Protein 6V42 (pdb70)

B-factor: mean 23.21, std 11.56, range [7.76, 87.09]

Structure (mmCIF, N/CA/C/O backbone):
data_6V42
#
_entry.id   6V42
#
_cell.length_a   61.669
_cell.length_b   125.209
_cell.length_c   127.329
_cell.angle_alpha   90.000
_cell.angle_beta   90.000
_cell.angle_gamma   90.000
#
_symmetry.space_group_name_H-M   'P 21 21 21'
#
loop_
_entity.id
_entity.type
_entity.pdbx_description
1 polymer 'FAD/FMN-containing dehydrogenase'
2 non-polymer 'FLAVIN-ADENINE DINUCLEOTIDE'
3 water water
#
loop_
_atom_site.group_PDB
_atom_site.id
_atom_site.type_symbol
_atom_site.label_atom_id
_atom_site.label_alt_id
_atom_site.label_comp_id
_atom_site.label_asym_id
_atom_site.label_entity_id
_atom_site.label_seq_id
_atom_site.pdbx_PDB_ins_code
_atom_site.Cartn_x
_atom_site.Cartn_y
_atom_site.Cartn_z
_atom_site.occupancy
_atom_site.B_iso_or_equiv
_atom_site.auth_seq_id
_atom_site.auth_comp_id
_atom_site.auth_asym_id
_atom_site.auth_atom_id
_atom_site.pdbx_PDB_model_num
ATOM 1 N N . GLY A 1 1 ? -7.93124 -29.68833 -9.27385 1.000 56.30065 1 GLY A N 1
ATOM 2 C CA . GLY A 1 1 ? -6.73423 -30.44500 -8.95632 1.000 48.33735 1 GLY A CA 1
ATOM 3 C C . GLY A 1 1 ? -6.90801 -31.93916 -9.14913 1.000 47.30667 1 GLY A C 1
ATOM 4 O O . GLY A 1 1 ? -7.95777 -32.49772 -8.83653 1.000 52.01937 1 GLY A O 1
ATOM 5 N N . HIS A 1 2 ? -5.86998 -32.58990 -9.67402 1.000 39.41382 2 HIS A N 1
ATOM 6 C CA . HIS A 1 2 ? -5.86953 -34.03413 -9.90556 1.000 30.95066 2 HIS A CA 1
ATOM 7 C C . HIS A 1 2 ? -4.64635 -34.62362 -9.20386 1.000 25.93126 2 HIS A C 1
ATOM 8 O O . HIS A 1 2 ? -3.66036 -35.00887 -9.83793 1.000 30.29619 2 HIS A O 1
ATOM 23 N N . ASN A 1 4 ? -1.95980 -36.88343 -7.53811 1.000 24.17749 4 ASN A N 1
ATOM 24 C CA . ASN A 1 4 ? -1.49869 -38.25551 -7.76525 1.000 24.72214 4 ASN A CA 1
ATOM 25 C C . ASN A 1 4 ? -0.28600 -38.46169 -6.86720 1.000 23.89390 4 ASN A C 1
ATOM 26 O O . ASN A 1 4 ? 0.84833 -38.19252 -7.27396 1.000 23.25044 4 ASN A O 1
ATOM 31 N N . ILE A 1 5 ? -0.54319 -38.93707 -5.64772 1.000 24.11353 5 ILE A N 1
ATOM 32 C CA . ILE A 1 5 ? 0.51772 -39.11763 -4.66144 1.000 25.45188 5 ILE A CA 1
ATOM 33 C C . ILE A 1 5 ? 1.49793 -40.19263 -5.11220 1.000 24.18412 5 ILE A C 1
ATOM 34 O O . ILE A 1 5 ? 2.71998 -40.03848 -4.96542 1.000 23.43178 5 ILE A O 1
ATOM 39 N N . GLU A 1 6 ? 0.98345 -41.29459 -5.66884 1.000 25.16055 6 GLU A N 1
ATOM 40 C CA . GLU A 1 6 ? 1.85533 -42.39367 -6.06215 1.000 25.73828 6 GLU A CA 1
ATOM 41 C C . GLU A 1 6 ? 2.84997 -41.95414 -7.12825 1.000 25.03924 6 GLU A C 1
ATOM 42 O O . GLU A 1 6 ? 4.04348 -42.27035 -7.04476 1.000 24.92416 6 GLU A O 1
ATOM 48 N N . ALA A 1 7 ? 2.37795 -41.22567 -8.14297 1.000 24.76508 7 ALA A N 1
ATOM 49 C CA . ALA A 1 7 ? 3.27469 -40.78751 -9.20596 1.000 24.31381 7 ALA A CA 1
ATOM 50 C C . ALA A 1 7 ? 4.28008 -39.77193 -8.68453 1.000 23.96620 7 ALA A C 1
ATOM 51 O O . ALA A 1 7 ? 5.43758 -39.75166 -9.12294 1.000 23.12900 7 ALA A O 1
ATOM 53 N N . LEU A 1 8 ? 3.84814 -38.90964 -7.76250 1.000 22.70292 8 LEU A N 1
ATOM 54 C CA . LEU A 1 8 ? 4.77999 -37.99699 -7.10567 1.000 21.86444 8 LEU A CA 1
ATOM 55 C C . LEU A 1 8 ? 5.89730 -38.76695 -6.42198 1.000 22.06337 8 LEU A C 1
ATOM 56 O O . LEU A 1 8 ? 7.08134 -38.47106 -6.61924 1.000 22.48830 8 LEU A O 1
ATOM 61 N N . THR A 1 9 ? 5.53447 -39.75161 -5.59909 1.000 22.66595 9 THR A N 1
ATOM 62 C CA . THR A 1 9 ? 6.53006 -40.51577 -4.85271 1.000 26.06923 9 THR A CA 1
ATOM 63 C C . THR A 1 9 ? 7.52566 -41.19201 -5.78800 1.000 25.54700 9 THR A C 1
ATOM 64 O O . THR A 1 9 ? 8.73317 -41.21364 -5.51120 1.000 25.99844 9 THR A O 1
ATOM 68 N N . ALA A 1 10 ? 7.04153 -41.71501 -6.91658 1.000 24.04192 10 ALA A N 1
ATOM 69 C CA . ALA A 1 10 ? 7.91537 -42.41070 -7.85349 1.000 24.57860 10 ALA A CA 1
ATOM 70 C C . ALA A 1 10 ? 8.93792 -41.47319 -8.48045 1.000 26.14155 10 ALA A C 1
ATOM 71 O O . ALA A 1 10 ? 10.00465 -41.92168 -8.91809 1.000 32.18607 10 ALA A O 1
ATOM 73 N N . GLU A 1 11 ? 8.63890 -40.17875 -8.54064 1.000 24.95839 11 GLU A N 1
ATOM 74 C CA . GLU A 1 11 ? 9.55782 -39.21633 -9.13282 1.000 28.86802 11 GLU A CA 1
ATOM 75 C C . GLU A 1 11 ? 10.59657 -38.69415 -8.15021 1.000 26.89608 11 GLU A C 1
ATOM 76 O O . GLU A 1 11 ? 11.44819 -37.89217 -8.54501 1.000 32.05389 11 GLU A O 1
ATOM 82 N N . LEU A 1 12 ? 10.57075 -39.14349 -6.89309 1.000 23.59798 12 LEU A N 1
ATOM 83 C CA . LEU A 1 12 ? 11.41134 -38.56531 -5.85005 1.000 24.07845 12 LEU A CA 1
ATOM 84 C C . LEU A 1 12 ? 12.44213 -39.54758 -5.29825 1.000 23.59268 12 LEU A C 1
ATOM 85 O O . LEU A 1 12 ? 12.90678 -39.38494 -4.16825 1.000 25.42906 12 LEU A O 1
ATOM 90 N N . ASP A 1 13 ? 12.82234 -40.56005 -6.07689 1.000 26.44308 13 ASP A N 1
ATOM 91 C CA . ASP A 1 13 ? 13.84195 -41.49512 -5.61514 1.000 26.94490 13 ASP A CA 1
ATOM 92 C C . ASP A 1 13 ? 15.12248 -40.74674 -5.26948 1.000 31.42663 13 ASP A C 1
ATOM 93 O O . ASP A 1 13 ? 15.57359 -39.87995 -6.02272 1.000 33.52912 13 ASP A O 1
ATOM 98 N N . GLY A 1 14 ? 15.69558 -41.06928 -4.11243 1.000 26.90383 14 GLY A N 1
ATOM 99 C CA . GLY A 1 14 ? 16.87456 -40.39005 -3.62913 1.000 27.12317 14 GLY A CA 1
ATOM 100 C C . GLY A 1 14 ? 16.60400 -39.20910 -2.72525 1.000 26.95944 14 GLY A C 1
ATOM 101 O O . GLY A 1 14 ? 17.53318 -38.72985 -2.07041 1.000 31.47480 14 GLY A O 1
ATOM 102 N N . ILE A 1 15 ? 15.36594 -38.73100 -2.66331 1.000 25.28497 15 ILE A N 1
ATOM 103 C CA . ILE A 1 15 ? 14.98183 -37.61605 -1.80350 1.000 25.66297 15 ILE A CA 1
ATOM 104 C C . ILE A 1 15 ? 14.23386 -38.17827 -0.60462 1.000 30.44948 15 ILE A C 1
ATOM 105 O O . ILE A 1 15 ? 13.41085 -39.09216 -0.74575 1.000 29.52579 15 ILE A O 1
ATOM 110 N N . ARG A 1 16 ? 14.52870 -37.64941 0.58226 1.000 29.20841 16 ARG A N 1
ATOM 111 C CA . ARG A 1 16 ? 13.95221 -38.20474 1.79936 1.000 25.84853 16 ARG A CA 1
ATOM 112 C C . ARG A 1 16 ? 12.47758 -37.84052 1.92209 1.000 24.02057 16 ARG A C 1
ATOM 113 O O . ARG A 1 16 ? 12.10461 -36.66403 1.85216 1.000 24.39881 16 ARG A O 1
ATOM 121 N N . ILE A 1 17 ? 11.64122 -38.86251 2.10745 1.000 25.27880 17 ILE A N 1
ATOM 122 C CA . ILE A 1 17 ? 10.19508 -38.73481 2.21265 1.000 23.23466 17 ILE A CA 1
ATOM 123 C C . ILE A 1 17 ? 9.74219 -39.51547 3.43789 1.000 26.47562 17 ILE A C 1
ATOM 124 O O . ILE A 1 17 ? 10.31238 -40.55920 3.77399 1.000 30.03974 17 ILE A O 1
ATOM 129 N N . GLU A 1 18 ? 8.70115 -39.01674 4.10048 1.000 26.55042 18 GLU A N 1
ATOM 130 C CA . GLU A 1 18 ? 8.09970 -39.71550 5.22913 1.000 26.81536 18 GLU A CA 1
ATOM 131 C C . GLU A 1 18 ? 6.59476 -39.78471 5.02275 1.000 26.53523 18 GLU A C 1
ATOM 132 O O . GLU A 1 18 ? 5.95208 -38.75683 4.80464 1.000 25.53484 18 GLU A O 1
ATOM 138 N N . ASP A 1 19 ? 6.03194 -40.98966 5.08198 1.000 25.64535 19 ASP A N 1
ATOM 139 C CA . ASP A 1 19 ? 4.58843 -41.15859 4.98328 1.000 30.48106 19 ASP A CA 1
ATOM 140 C C . ASP A 1 19 ? 3.94504 -41.74844 6.22989 1.000 28.08520 19 ASP A C 1
ATOM 141 O O . ASP A 1 19 ? 2.72501 -41.95254 6.23364 1.000 31.97860 19 ASP A O 1
ATOM 146 N N . ASN A 1 20 ? 4.71662 -42.01829 7.28569 1.000 27.90883 20 ASN A N 1
ATOM 147 C CA . ASN A 1 20 ? 4.13702 -42.54014 8.51751 1.000 29.32292 20 ASN A CA 1
ATOM 148 C C . ASN A 1 20 ? 3.06926 -41.58332 9.02964 1.000 28.36834 20 ASN A C 1
ATOM 149 O O . ASN A 1 20 ? 3.30734 -40.37903 9.13840 1.000 26.79428 20 ASN A O 1
ATOM 154 N N . GLU A 1 21 ? 1.88720 -42.11747 9.34276 1.000 31.75008 21 GLU A N 1
ATOM 155 C CA . GLU A 1 21 ? 0.74557 -41.25748 9.65222 1.000 32.49035 21 GLU A CA 1
ATOM 156 C C . GLU A 1 21 ? 1.01079 -40.37721 10.86740 1.000 28.08426 21 GLU A C 1
ATOM 157 O O . GLU A 1 21 ? 0.68131 -39.18734 10.86378 1.000 26.78112 21 GLU A O 1
ATOM 163 N N . LYS A 1 22 ? 1.58373 -40.95613 11.92583 1.000 29.60808 22 LYS A N 1
ATOM 164 C CA . LYS A 1 22 ? 1.81010 -40.20941 13.15676 1.000 31.17345 22 LYS A CA 1
ATOM 165 C C . LYS A 1 22 ? 2.83839 -39.10915 12.93670 1.000 28.15160 22 LYS A C 1
ATOM 166 O O . LYS A 1 22 ? 2.65575 -37.97042 13.38205 1.000 27.19823 22 LYS A O 1
ATOM 172 N N . ILE A 1 23 ? 3.92557 -39.42882 12.23273 1.000 29.83002 23 ILE A N 1
ATOM 173 C CA . ILE A 1 23 ? 4.95015 -38.42222 11.96262 1.000 26.07717 23 ILE A CA 1
ATOM 174 C C . ILE A 1 23 ? 4.40320 -37.32221 11.06281 1.000 23.94485 23 ILE A C 1
ATOM 175 O O . ILE A 1 23 ? 4.63550 -36.13171 11.30387 1.000 22.71791 23 ILE A O 1
ATOM 180 N N . VAL A 1 24 ? 3.67494 -37.69542 10.00895 1.000 26.72614 24 VAL A N 1
ATOM 181 C CA . VAL A 1 24 ? 3.09587 -36.69208 9.11756 1.000 24.01091 24 VAL A CA 1
ATOM 182 C C . VAL A 1 24 ? 2.13510 -35.78951 9.88258 1.000 22.10014 24 VAL A C 1
ATOM 183 O O . VAL A 1 24 ? 2.12404 -34.56379 9.69758 1.000 21.59565 24 VAL A O 1
ATOM 187 N N . GLN A 1 25 ? 1.32722 -36.37735 10.77011 1.000 23.52517 25 GLN A N 1
ATOM 188 C CA . GLN A 1 25 ? 0.40782 -35.58177 11.57645 1.000 22.68642 25 GLN A CA 1
ATOM 189 C C . GLN A 1 25 ? 1.15924 -34.56776 12.43388 1.000 21.61836 25 GLN A C 1
ATOM 190 O O . GLN A 1 25 ? 0.78658 -33.39263 12.49444 1.000 21.54150 25 GLN A O 1
ATOM 196 N N . GLN A 1 26 ? 2.22099 -35.00825 13.10954 1.000 23.80884 26 GLN A N 1
ATOM 197 C CA . GLN A 1 26 ? 2.98129 -34.09855 13.95813 1.000 26.96421 26 GLN A CA 1
ATOM 198 C C . GLN A 1 26 ? 3.59823 -32.97022 13.14097 1.000 21.53230 26 GLN A C 1
ATOM 199 O O . GLN A 1 26 ? 3.59717 -31.80559 13.56520 1.000 20.79061 26 GLN A O 1
ATOM 205 N N . LYS A 1 27 ? 4.11671 -33.28749 11.95936 1.000 20.49420 27 LYS A N 1
ATOM 206 C CA . LYS A 1 27 ? 4.74572 -32.29571 11.09962 1.000 21.28383 27 LYS A CA 1
ATOM 207 C C . LYS A 1 27 ? 3.74969 -31.53500 10.24119 1.000 19.87261 27 LYS A C 1
ATOM 208 O O . LYS A 1 27 ? 4.16432 -30.78868 9.34619 1.000 20.32704 27 LYS A O 1
ATOM 214 N N . SER A 1 28 ? 2.45558 -31.70706 10.50300 1.000 18.23573 28 SER A N 1
ATOM 215 C CA . SER A 1 28 ? 1.39612 -30.92249 9.88609 1.000 18.65053 28 SER A CA 1
ATOM 216 C C . SER A 1 28 ? 0.78181 -29.94448 10.87776 1.000 18.67849 28 SER A C 1
ATOM 217 O O . SER A 1 28 ? -0.24772 -29.32607 10.58044 1.000 18.20991 28 SER A O 1
ATOM 220 N N . ARG A 1 29 ? 1.38047 -29.80520 12.05630 1.000 17.03908 29 ARG A N 1
ATOM 221 C CA . ARG A 1 29 ? 0.85022 -28.93679 13.09693 1.000 17.81832 29 ARG A CA 1
ATOM 222 C C . ARG A 1 29 ? 1.93381 -28.00797 13.60573 1.000 17.49596 29 ARG A C 1
ATOM 223 O O . ARG A 1 29 ? 3.11128 -28.36731 13.66175 1.000 18.25766 29 ARG A O 1
ATOM 231 N N . ASP A 1 30 ? 1.51352 -26.80061 13.97410 1.000 16.22316 30 ASP A N 1
ATOM 232 C CA . ASP A 1 30 ? 2.37884 -25.84675 14.66157 1.000 16.77389 30 ASP A CA 1
ATOM 233 C C . ASP A 1 30 ? 1.81063 -25.54488 16.04367 1.000 14.79441 30 ASP A C 1
ATOM 234 O O . ASP A 1 30 ? 1.22543 -26.43554 16.66912 1.000 17.18072 30 ASP A O 1
ATOM 239 N N . PHE A 1 31 ? 1.95599 -24.30481 16.53082 1.000 14.11589 31 PHE A N 1
ATOM 240 C CA . PHE A 1 31 ? 1.41733 -23.91680 17.83204 1.000 14.52237 31 PHE A CA 1
ATOM 241 C C . PHE A 1 31 ? 0.11354 -23.13573 17.70339 1.000 15.42129 31 PHE A C 1
ATOM 242 O O . PHE A 1 31 ? -0.21774 -22.30409 18.56537 1.000 14.65615 31 PHE A O 1
ATOM 250 N N . TYR A 1 32 ? -0.62371 -23.39312 16.62072 1.000 13.67001 32 TYR A N 1
ATOM 251 C CA . TYR A 1 32 ? -1.97545 -22.87017 16.43073 1.000 13.58640 32 TYR A CA 1
ATOM 252 C C . TYR A 1 32 ? -2.84182 -23.03247 17.67107 1.000 14.81561 32 TYR A C 1
ATOM 253 O O . TYR A 1 32 ? -3.74389 -22.21781 17.90234 1.000 15.71735 32 TYR A O 1
ATOM 262 N N . TRP A 1 33 ? -2.60610 -24.08168 18.46311 1.000 14.77740 33 TRP A N 1
ATOM 263 C CA . TRP A 1 33 ? -3.46659 -24.39578 19.59360 1.000 15.49688 33 TRP A CA 1
ATOM 264 C C . TRP A 1 33 ? -3.34525 -23.39743 20.74302 1.000 15.68884 33 TRP A C 1
ATOM 265 O O . TRP A 1 33 ? -4.14105 -23.48936 21.68741 1.000 16.13437 33 TRP A O 1
ATOM 276 N N . TYR A 1 34 ? -2.38066 -22.47466 20.69657 1.000 14.08142 34 TYR A N 1
ATOM 277 C CA . TYR A 1 34 ? -2.43338 -21.33345 21.60762 1.000 13.53185 34 TYR A CA 1
ATOM 278 C C . TYR A 1 34 ? -3.73869 -20.55869 21.46393 1.000 17.11120 34 TYR A C 1
ATOM 279 O O . TYR A 1 34 ? -4.14602 -19.87231 22.41086 1.000 16.24579 34 TYR A O 1
ATOM 288 N N . SER A 1 35 ? -4.38938 -20.64343 20.29711 1.000 13.49107 35 SER A N 1
ATOM 289 C CA . SER A 1 35 ? -5.69831 -20.05250 20.06008 1.000 15.85294 35 SER A CA 1
ATOM 290 C C . SER A 1 35 ? -6.76643 -21.12275 20.22591 1.000 16.58146 35 SER A C 1
ATOM 291 O O . SER A 1 35 ? -6.74941 -22.12277 19.48686 1.000 16.88042 35 SER A O 1
ATOM 294 N N . PRO A 1 36 ? -7.70549 -20.97717 21.16398 1.000 17.32437 36 PRO A N 1
ATOM 295 C CA . PRO A 1 36 ? -8.79398 -21.96651 21.26493 1.000 19.50950 36 PRO A CA 1
ATOM 296 C C . PRO A 1 36 ? -9.59156 -22.11491 19.98231 1.000 18.05145 36 PRO A C 1
ATOM 297 O O . PRO A 1 36 ? -10.02473 -23.22403 19.64231 1.000 21.62085 36 PRO A O 1
ATOM 301 N N . LEU A 1 37 ? -9.77388 -21.01912 19.24322 1.000 20.34997 37 LEU A N 1
ATOM 302 C CA . LEU A 1 37 ? -10.51478 -21.09466 17.98918 1.000 20.70461 37 LEU A CA 1
ATOM 303 C C . LEU A 1 37 ? -9.74905 -21.90484 16.94916 1.000 18.38378 37 LEU A C 1
ATOM 304 O O . LEU A 1 37 ? -10.31118 -22.79768 16.30678 1.000 19.88360 37 LEU A O 1
ATOM 309 N N . LEU A 1 38 ? -8.46092 -21.61606 16.77380 1.000 17.07863 38 LEU A N 1
ATOM 310 C CA . LEU A 1 38 ? -7.68481 -22.37861 15.80200 1.000 18.19822 38 LEU A CA 1
ATOM 311 C C . LEU A 1 38 ? -7.56130 -23.84064 16.21315 1.000 19.97114 38 LEU A C 1
ATOM 312 O O . LEU A 1 38 ? -7.57055 -24.73105 15.35475 1.000 19.63356 38 LEU A O 1
ATOM 317 N N . LYS A 1 39 ? -7.44511 -24.10979 17.51810 1.000 17.14440 39 LYS A N 1
ATOM 318 C CA . LYS A 1 39 ? -7.35806 -25.49422 17.97383 1.000 17.86621 39 LYS A CA 1
ATOM 319 C C . LYS A 1 39 ? -8.56532 -26.29557 17.50896 1.000 20.62401 39 LYS A C 1
ATOM 320 O O . LYS A 1 39 ? -8.43389 -27.44949 17.07910 1.000 23.24801 39 LYS A O 1
ATOM 326 N N . ARG A 1 40 ? -9.75101 -25.68958 17.57759 1.000 21.36086 40 ARG A N 1
ATOM 327 C CA . ARG A 1 40 ? -10.97345 -26.34882 17.12857 1.000 23.00552 40 ARG A CA 1
ATOM 328 C C . ARG A 1 40 ? -11.05535 -26.41844 15.60417 1.000 21.27113 40 ARG A C 1
ATOM 329 O O . ARG A 1 40 ? -11.44812 -27.44896 15.04461 1.000 26.92394 40 ARG A O 1
ATOM 337 N N . GLN A 1 41 ? -10.69267 -25.33098 14.91289 1.000 20.99603 41 GLN A N 1
ATOM 338 C CA . GLN A 1 41 ? -10.89095 -25.27298 13.46572 1.000 22.73780 41 GLN A CA 1
ATOM 339 C C . GLN A 1 41 ? -9.90316 -26.14231 12.70088 1.000 19.97181 41 GLN A C 1
ATOM 340 O O . GLN A 1 41 ? -10.26075 -26.70716 11.65738 1.000 23.36648 41 GLN A O 1
ATOM 346 N N . LEU A 1 42 ? -8.66729 -26.25151 13.18437 1.000 18.99070 42 LEU A N 1
ATOM 347 C CA . LEU A 1 42 ? -7.60371 -26.93389 12.46120 1.000 20.48176 42 LEU A CA 1
ATOM 348 C C . LEU A 1 42 ? -7.27523 -28.30637 13.04147 1.000 19.49222 42 LEU A C 1
ATOM 349 O O . LEU A 1 42 ? -6.30304 -28.93092 12.60684 1.000 20.69622 42 LEU A O 1
ATOM 354 N N . ASP A 1 43 ? -8.09712 -28.80144 13.97403 1.000 21.85320 43 ASP A N 1
ATOM 355 C CA . ASP A 1 43 ? -7.81906 -30.06882 14.64950 1.000 28.37627 43 ASP A CA 1
ATOM 356 C C . ASP A 1 43 ? -7.70565 -31.24072 13.68288 1.000 28.10070 43 ASP A C 1
ATOM 357 O O . ASP A 1 43 ? -7.02830 -32.22631 13.98834 1.000 28.86779 43 ASP A O 1
ATOM 362 N N . HIS A 1 44 ? -8.35417 -31.16991 12.52533 1.000 23.51753 44 HIS A N 1
ATOM 363 C CA . HIS A 1 44 ? -8.42998 -32.31762 11.63675 1.000 23.96314 44 HIS A CA 1
ATOM 364 C C . HIS A 1 44 ? -7.47704 -32.21468 10.45293 1.000 24.03093 44 HIS A C 1
ATOM 365 O O . HIS A 1 44 ? -7.49068 -33.08465 9.57600 1.000 29.73404 44 HIS A O 1
ATOM 372 N N . VAL A 1 45 ? -6.63022 -31.19353 10.43646 1.000 22.03265 45 VAL A N 1
ATOM 373 C CA . VAL A 1 45 ? -5.67867 -30.96443 9.35680 1.000 20.30747 45 VAL A CA 1
ATOM 374 C C . VAL A 1 45 ? -4.53472 -31.96247 9.45986 1.000 24.88051 45 VAL A C 1
ATOM 375 O O . VAL A 1 45 ? -3.92114 -32.11954 10.52352 1.000 23.15883 45 VAL A O 1
ATOM 379 N N . THR A 1 46 ? -4.22133 -32.61865 8.34375 1.000 22.46970 46 THR A N 1
ATOM 380 C CA . THR A 1 46 ? -2.98286 -33.37548 8.24918 1.000 23.03590 46 THR A CA 1
ATOM 381 C C . THR A 1 46 ? -2.55306 -33.47269 6.79184 1.000 22.52693 46 THR A C 1
ATOM 382 O O . THR A 1 46 ? -3.38420 -33.48929 5.87820 1.000 25.07216 46 THR A O 1
ATOM 386 N N . GLY A 1 47 ? -1.24489 -33.52627 6.58559 1.000 20.83268 47 GLY A N 1
ATOM 387 C CA . GLY A 1 47 ? -0.70460 -33.74728 5.26271 1.000 21.65504 47 GLY A CA 1
ATOM 388 C C . GLY A 1 47 ? -0.74323 -35.20914 4.87421 1.000 22.23899 47 GLY A C 1
ATOM 389 O O . GLY A 1 47 ? -1.21331 -36.07910 5.60783 1.000 25.14090 47 GLY A O 1
ATOM 390 N N . ASP A 1 48 ? -0.23165 -35.48039 3.67969 1.000 20.84072 48 ASP A N 1
ATOM 391 C CA . ASP A 1 48 ? -0.11167 -36.85396 3.20575 1.000 21.94652 48 ASP A CA 1
ATOM 392 C C . ASP A 1 48 ? 1.30709 -37.39633 3.27058 1.000 21.96788 48 ASP A C 1
ATOM 393 O O . ASP A 1 48 ? 1.48879 -38.61076 3.40368 1.000 25.18339 48 ASP A O 1
ATOM 398 N N . LEU A 1 49 ? 2.31474 -36.53860 3.17208 1.000 20.94363 49 LEU A N 1
ATOM 399 C CA . LEU A 1 49 ? 3.69267 -36.96311 3.37118 1.000 25.29920 49 LEU A CA 1
ATOM 400 C C . LEU A 1 49 ? 4.53931 -35.73565 3.65170 1.000 20.93584 49 LEU A C 1
ATOM 401 O O . LEU A 1 49 ? 4.13446 -34.60714 3.36491 1.000 20.04372 49 LEU A O 1
ATOM 406 N N . VAL A 1 50 ? 5.72086 -35.97509 4.21613 1.000 20.39811 50 VAL A N 1
ATOM 407 C CA . VAL A 1 50 ? 6.70832 -34.93499 4.48114 1.000 19.86520 50 VAL A CA 1
ATOM 408 C C . VAL A 1 50 ? 7.89778 -35.18890 3.56871 1.000 22.30342 50 VAL A C 1
ATOM 409 O O . VAL A 1 50 ? 8.45837 -36.28949 3.56782 1.000 22.30687 50 VAL A O 1
ATOM 413 N N . VAL A 1 51 ? 8.29455 -34.17629 2.80399 1.000 19.31027 51 VAL A N 1
ATOM 414 C CA . VAL A 1 51 ? 9.41603 -34.28743 1.87834 1.000 21.12901 51 VAL A CA 1
ATOM 415 C C . VAL A 1 51 ? 10.49819 -33.32389 2.33931 1.000 20.47165 51 VAL A C 1
ATOM 416 O O . VAL A 1 51 ? 10.22122 -32.14061 2.57673 1.000 18.93421 51 VAL A O 1
ATOM 420 N N . SER A 1 52 ? 11.72887 -33.81737 2.44893 1.000 20.77536 52 SER A N 1
ATOM 421 C CA . SER A 1 52 ? 12.81689 -33.06948 3.08069 1.000 20.67991 52 SER A CA 1
ATOM 422 C C . SER A 1 52 ? 14.01780 -32.94159 2.15415 1.000 21.29903 52 SER A C 1
ATOM 423 O O . SER A 1 52 ? 15.00819 -33.66535 2.30856 1.000 25.03667 52 SER A O 1
ATOM 426 N N . PRO A 1 53 ? 13.98473 -32.00355 1.20458 1.000 20.80655 53 PRO A N 1
ATOM 427 C CA . PRO A 1 53 ? 15.13493 -31.83085 0.30946 1.000 22.23797 53 PRO A CA 1
ATOM 428 C C . PRO A 1 53 ? 16.36223 -31.32754 1.06137 1.000 22.42402 53 PRO A C 1
ATOM 429 O O . PRO A 1 53 ? 16.26139 -30.53689 2.00542 1.000 24.85066 53 PRO A O 1
ATOM 433 N N . LYS A 1 54 ? 17.53459 -31.79285 0.61856 1.000 23.86725 54 LYS A N 1
ATOM 434 C CA . LYS A 1 54 ? 18.81591 -31.37967 1.18914 1.000 28.14066 54 LYS A CA 1
ATOM 435 C C . LYS A 1 54 ? 19.52261 -30.30676 0.37487 1.000 36.68310 54 LYS A C 1
ATOM 436 O O . LYS A 1 54 ? 20.42757 -29.64575 0.90019 1.000 35.17035 54 LYS A O 1
ATOM 442 N N . THR A 1 55 ? 19.16263 -30.14975 -0.89620 1.000 31.42086 55 THR A N 1
ATOM 443 C CA . THR A 1 55 ? 19.75864 -29.16390 -1.78201 1.000 31.84302 55 THR A CA 1
ATOM 444 C C . THR A 1 55 ? 18.65274 -28.46438 -2.55949 1.000 29.43068 55 THR A C 1
ATOM 445 O O . THR A 1 55 ? 17.53234 -28.96925 -2.68905 1.000 23.37242 55 THR A O 1
ATOM 449 N N . GLU A 1 56 ? 18.98687 -27.29032 -3.09490 1.000 25.95927 56 GLU A N 1
ATOM 450 C CA . GLU A 1 56 ? 18.04726 -26.60194 -3.96867 1.000 23.63762 56 GLU A CA 1
ATOM 451 C C . GLU A 1 56 ? 17.68781 -27.46628 -5.17598 1.000 22.73241 56 GLU A C 1
ATOM 452 O O . GLU A 1 56 ? 16.54635 -27.43499 -5.65735 1.000 21.64990 56 GLU A O 1
ATOM 458 N N . ALA A 1 57 ? 18.64420 -28.24666 -5.68416 1.000 22.51907 57 ALA A N 1
ATOM 459 C CA . ALA A 1 57 ? 18.32867 -29.11328 -6.81390 1.000 26.65993 57 ALA A CA 1
ATOM 460 C C . ALA A 1 57 ? 17.27767 -30.14867 -6.43212 1.000 23.70651 57 ALA A C 1
ATOM 461 O O . ALA A 1 57 ? 16.35746 -30.42413 -7.21048 1.000 22.84829 57 ALA A O 1
ATOM 463 N N . GLU A 1 58 ? 17.38982 -30.73048 -5.23553 1.000 22.50444 58 GLU A N 1
ATOM 464 C CA . GLU A 1 58 ? 16.36183 -31.67235 -4.79775 1.000 22.87436 58 GLU A CA 1
ATOM 465 C C . GLU A 1 58 ? 15.02389 -30.96791 -4.63470 1.000 20.32574 58 GLU A C 1
ATOM 466 O O . GLU A 1 58 ? 13.97876 -31.50426 -5.02933 1.000 22.74272 58 GLU A O 1
ATOM 472 N N . LEU A 1 59 ? 15.04339 -29.75735 -4.06477 1.000 22.07510 59 LEU A N 1
ATOM 473 C CA . LEU A 1 59 ? 13.82523 -28.96734 -3.93008 1.000 20.43116 59 LEU A CA 1
ATOM 474 C C . LEU A 1 59 ? 13.17388 -28.73362 -5.28867 1.000 22.42244 59 LEU A C 1
ATOM 475 O O . LEU A 1 59 ? 11.95131 -28.86738 -5.43234 1.000 23.75953 59 LEU A O 1
ATOM 480 N N . ILE A 1 60 ? 13.97299 -28.37899 -6.29618 1.000 20.65933 60 ILE A N 1
ATOM 481 C CA . ILE A 1 60 ? 13.43203 -28.18244 -7.64108 1.000 25.26428 60 ILE A CA 1
ATOM 482 C C . ILE A 1 60 ? 12.80340 -29.46701 -8.17292 1.000 24.87496 60 ILE A C 1
ATOM 483 O O . ILE A 1 60 ? 11.72975 -29.43883 -8.78908 1.000 24.72040 60 ILE A O 1
ATOM 488 N N . ARG A 1 61 ? 13.44953 -30.61528 -7.94107 1.000 21.27070 61 ARG A N 1
ATOM 489 C CA . ARG A 1 61 ? 12.83691 -31.88383 -8.32750 1.000 22.30219 61 ARG A CA 1
ATOM 490 C C . ARG A 1 61 ? 11.47000 -32.04978 -7.67912 1.000 21.33130 61 ARG A C 1
ATOM 491 O O . ARG A 1 61 ? 10.51782 -32.51016 -8.32503 1.000 23.58850 61 ARG A O 1
ATOM 499 N N . VAL A 1 62 ? 11.36035 -31.68960 -6.40143 1.000 22.67584 62 VAL A N 1
ATOM 500 C CA . VAL A 1 62 ? 10.10845 -31.85942 -5.67112 1.000 20.79324 62 VAL A CA 1
ATOM 501 C C . VAL A 1 62 ? 9.01768 -30.96484 -6.24820 1.000 19.84350 62 VAL A C 1
ATOM 502 O O . VAL A 1 62 ? 7.91025 -31.42740 -6.53635 1.000 22.04499 62 VAL A O 1
ATOM 506 N N . LEU A 1 63 ? 9.30576 -29.66761 -6.40268 1.000 21.70736 63 LEU A N 1
ATOM 507 C CA . LEU A 1 63 ? 8.30619 -28.74515 -6.93261 1.000 21.23999 63 LEU A CA 1
ATOM 508 C C . LEU A 1 63 ? 7.89146 -29.12587 -8.34753 1.000 22.65389 63 LEU A C 1
ATOM 509 O O . LEU A 1 63 ? 6.70392 -29.06472 -8.69182 1.000 21.01919 63 LEU A O 1
ATOM 514 N N . LYS A 1 64 ? 8.85671 -29.49802 -9.19206 1.000 20.59226 64 LYS A N 1
ATOM 515 C CA . LYS A 1 64 ? 8.52421 -29.88069 -10.55837 1.000 22.28631 64 LYS A CA 1
ATOM 516 C C . LYS A 1 64 ? 7.56836 -31.06877 -10.56822 1.000 21.70715 64 LYS A C 1
ATOM 517 O O . LYS A 1 64 ? 6.58590 -31.08683 -11.32000 1.000 21.99262 64 LYS A O 1
ATOM 523 N N . ALA A 1 65 ? 7.81935 -32.05312 -9.70323 1.000 21.71010 65 ALA A N 1
ATOM 524 C CA . ALA A 1 65 ? 6.94576 -33.21843 -9.64177 1.000 24.65064 65 ALA A CA 1
ATOM 525 C C . ALA A 1 65 ? 5.58453 -32.86306 -9.05300 1.000 21.54632 65 ALA A C 1
ATOM 526 O O . ALA A 1 65 ? 4.55321 -33.35435 -9.52788 1.000 22.73815 65 ALA A O 1
ATOM 528 N N . CYS A 1 66 ? 5.55721 -32.01111 -8.02481 1.000 22.72677 66 CYS A N 1
ATOM 529 C CA . CYS A 1 66 ? 4.28497 -31.63166 -7.41710 1.000 20.25540 66 CYS A CA 1
ATOM 530 C C . CYS A 1 66 ? 3.42545 -30.81346 -8.37303 1.000 20.80699 66 CYS A C 1
ATOM 531 O O . CYS A 1 66 ? 2.19657 -30.94332 -8.36677 1.000 23.03962 66 CYS A O 1
ATOM 534 N N . TYR A 1 67 ? 4.04700 -29.93683 -9.17035 1.000 22.03202 67 TYR A N 1
ATOM 535 C CA . TYR A 1 67 ? 3.31072 -29.22155 -10.20863 1.000 21.19434 67 TYR A CA 1
ATOM 536 C C . TYR A 1 67 ? 2.68593 -30.19553 -11.19842 1.000 22.71580 67 TYR A C 1
ATOM 537 O O . TYR A 1 67 ? 1.51419 -30.06180 -11.57138 1.000 23.66030 67 TYR A O 1
ATOM 546 N N . ARG A 1 68 ? 3.46472 -31.17957 -11.64868 1.000 22.00968 68 ARG A N 1
ATOM 547 C CA . ARG A 1 68 ? 2.97938 -32.11350 -12.65956 1.000 23.53204 68 ARG A CA 1
ATOM 548 C C . ARG A 1 68 ? 1.86383 -32.99736 -12.11949 1.000 23.63031 68 ARG A C 1
ATOM 549 O O . ARG A 1 68 ? 0.88394 -33.27453 -12.82307 1.000 25.94502 68 ARG A O 1
ATOM 557 N N . HIS A 1 69 ? 1.98865 -33.44983 -10.87669 1.000 22.53510 69 HIS A N 1
ATOM 558 C CA . HIS A 1 69 ? 1.02001 -34.38140 -10.32105 1.000 25.24101 69 HIS A CA 1
ATOM 559 C C . HIS A 1 69 ? 0.02283 -33.69001 -9.41627 1.000 22.05117 69 HIS A C 1
ATOM 560 O O . HIS A 1 69 ? -0.72940 -34.35753 -8.69857 1.000 23.33102 69 HIS A O 1
ATOM 567 N N . GLU A 1 70 ? 0.01777 -32.36061 -9.44514 1.000 21.50619 70 GLU A N 1
ATOM 568 C CA . GLU A 1 70 ? -0.97528 -31.52579 -8.77957 1.000 24.19213 70 GLU A CA 1
ATOM 569 C C . GLU A 1 70 ? -1.11234 -31.85788 -7.29665 1.000 24.26085 70 GLU A C 1
ATOM 570 O O . GLU A 1 70 ? -2.20851 -32.02009 -6.76257 1.000 22.12717 70 GLU A O 1
ATOM 576 N N . VAL A 1 71 ? 0.02746 -31.91014 -6.62073 1.000 20.17104 71 VAL A N 1
ATOM 577 C CA . VAL A 1 71 ? 0.08437 -32.18206 -5.18887 1.000 20.96580 71 VAL A CA 1
ATOM 578 C C . VAL A 1 71 ? 0.35816 -30.86640 -4.46794 1.000 20.93406 71 VAL A C 1
ATOM 579 O O . VAL A 1 71 ? 1.41001 -30.25125 -4.70676 1.000 21.02672 71 VAL A O 1
ATOM 583 N N . PRO A 1 72 ? -0.53403 -30.40655 -3.59045 1.000 18.56331 72 PRO A N 1
ATOM 584 C CA . PRO A 1 72 ? -0.26951 -29.16217 -2.85772 1.000 19.02266 72 PRO A CA 1
ATOM 585 C C . PRO A 1 72 ? 1.01345 -29.25430 -2.04605 1.000 19.62895 72 PRO A C 1
ATOM 586 O O . PRO A 1 72 ? 1.40673 -30.32319 -1.57352 1.000 20.65177 72 PRO A O 1
ATOM 590 N N . VAL A 1 73 ? 1.65621 -28.10494 -1.86567 1.000 17.25130 73 VAL A N 1
ATOM 591 C CA . VAL A 1 73 ? 2.92181 -28.00934 -1.15476 1.000 18.53177 73 VAL A CA 1
ATOM 592 C C . VAL A 1 73 ? 2.77815 -26.93682 -0.08502 1.000 18.25339 73 VAL A C 1
ATOM 593 O O . VAL A 1 73 ? 2.49581 -25.77385 -0.40206 1.000 18.01818 73 VAL A O 1
ATOM 597 N N . THR A 1 74 ? 2.99486 -27.31431 1.17044 1.000 16.38345 74 THR A N 1
ATOM 598 C CA . THR A 1 74 ? 2.98652 -26.36357 2.28436 1.000 16.41309 74 THR A CA 1
ATOM 599 C C . THR A 1 74 ? 4.36099 -26.36404 2.93651 1.000 18.08622 74 THR A C 1
ATOM 600 O O . THR A 1 74 ? 4.76511 -27.38742 3.52154 1.000 17.04623 74 THR A O 1
ATOM 604 N N . PRO A 1 75 ? 5.10752 -25.26076 2.87964 1.000 16.30837 75 PRO A N 1
ATOM 605 C CA . PRO A 1 75 ? 6.46022 -25.24759 3.44888 1.000 15.40569 75 PRO A CA 1
ATOM 606 C C . PRO A 1 75 ? 6.42248 -25.29616 4.96643 1.000 16.83916 75 PRO A C 1
ATOM 607 O O . PRO A 1 75 ? 5.47565 -24.83772 5.60553 1.000 16.58264 75 PRO A O 1
ATOM 611 N N . ARG A 1 76 ? 7.47956 -25.85930 5.54226 1.000 17.92259 76 ARG A N 1
ATOM 612 C CA . ARG A 1 76 ? 7.62985 -25.92537 6.99052 1.000 16.13472 76 ARG A CA 1
ATOM 613 C C . ARG A 1 76 ? 9.09236 -25.71927 7.32086 1.000 17.37100 76 ARG A C 1
ATOM 614 O O . ARG A 1 76 ? 9.96244 -26.33229 6.69241 1.000 18.65264 76 ARG A O 1
ATOM 622 N N . GLY A 1 77 ? 9.35624 -24.84965 8.29652 1.000 14.41623 77 GLY A N 1
ATOM 623 C CA . GLY A 1 77 ? 10.66234 -24.76271 8.90947 1.000 15.56746 77 GLY A CA 1
ATOM 624 C C . GLY A 1 77 ? 10.74245 -25.77530 10.02927 1.000 16.11599 77 GLY A C 1
ATOM 625 O O . GLY A 1 77 ? 10.99996 -26.96535 9.78969 1.000 17.10768 77 GLY A O 1
ATOM 626 N N . THR A 1 78 ? 10.47654 -25.32832 11.25678 1.000 15.65219 78 THR A N 1
ATOM 627 C CA . THR A 1 78 ? 10.35225 -26.24127 12.38527 1.000 16.08528 78 THR A CA 1
ATOM 628 C C . THR A 1 78 ? 8.98156 -26.16440 13.04514 1.000 16.00526 78 THR A C 1
ATOM 629 O O . THR A 1 78 ? 8.78766 -26.74413 14.12453 1.000 17.63006 78 THR A O 1
ATOM 633 N N . GLY A 1 79 ? 8.02815 -25.47591 12.42403 1.000 13.60073 79 GLY A N 1
ATOM 634 C CA . GLY A 1 79 ? 6.64706 -25.57069 12.86269 1.000 14.43994 79 GLY A CA 1
ATOM 635 C C . GLY A 1 79 ? 6.38064 -24.92573 14.20621 1.000 15.26702 79 GLY A C 1
ATOM 636 O O . GLY A 1 79 ? 5.58879 -25.45828 14.99775 1.000 15.05174 79 GLY A O 1
ATOM 637 N N . THR A 1 80 ? 7.00708 -23.78145 14.47943 1.000 12.53439 80 THR A N 1
ATOM 638 C CA . THR A 1 80 ? 6.74255 -23.04743 15.71036 1.000 14.41971 80 THR A CA 1
ATOM 639 C C . THR A 1 80 ? 5.80938 -21.86284 15.53164 1.000 12.59562 80 THR A C 1
ATOM 640 O O . THR A 1 80 ? 5.57416 -21.15276 16.50817 1.000 13.68199 80 THR A O 1
ATOM 644 N N . GLY A 1 81 ? 5.24077 -21.66220 14.34055 1.000 13.20517 81 GLY A N 1
ATOM 645 C CA . GLY A 1 81 ? 4.29320 -20.57298 14.16708 1.000 14.27434 81 GLY A CA 1
ATOM 646 C C . GLY A 1 81 ? 3.08070 -20.73303 15.06465 1.000 14.70803 81 GLY A C 1
ATOM 647 O O . GLY A 1 81 ? 2.78244 -21.81333 15.56471 1.000 13.46086 81 GLY A O 1
ATOM 648 N N . ASN A 1 82 ? 2.36644 -19.62661 15.28169 1.000 13.18484 82 ASN A N 1
ATOM 649 C CA . ASN A 1 82 ? 1.21576 -19.63537 16.17595 1.000 14.35468 82 ASN A CA 1
ATOM 650 C C . ASN A 1 82 ? -0.13010 -19.58125 15.47474 1.000 13.61877 82 ASN A C 1
ATOM 651 O O . ASN A 1 82 ? -1.15566 -19.68933 16.15466 1.000 15.51598 82 ASN A O 1
ATOM 656 N N . TYR A 1 83 ? -0.17132 -19.40035 14.15646 1.000 12.16613 83 TYR A N 1
ATOM 657 C CA . TYR A 1 83 ? -1.43759 -19.17449 13.46573 1.000 14.20898 83 TYR A CA 1
ATOM 658 C C . TYR A 1 83 ? -1.82132 -20.30081 12.51920 1.000 15.45229 83 TYR A C 1
ATOM 659 O O . TYR A 1 83 ? -2.76113 -20.13362 11.73625 1.000 15.50919 83 TYR A O 1
ATOM 668 N N . GLY A 1 84 ? -1.11190 -21.43134 12.54778 1.000 13.17485 84 GLY A N 1
ATOM 669 C CA . GLY A 1 84 ? -1.35380 -22.48341 11.57541 1.000 13.72129 84 GLY A CA 1
ATOM 670 C C . GLY A 1 84 ? -0.71348 -22.23695 10.22398 1.000 14.95366 84 GLY A C 1
ATOM 671 O O . GLY A 1 84 ? -1.09479 -22.88106 9.24343 1.000 15.86358 84 GLY A O 1
ATOM 672 N N . GLN A 1 85 ? 0.27564 -21.33905 10.14778 1.000 15.38991 85 GLN A N 1
ATOM 673 C CA . GLN A 1 85 ? 0.82126 -20.94338 8.84927 1.000 15.59263 85 GLN A CA 1
ATOM 674 C C . GLN A 1 85 ? 1.36252 -22.13218 8.07209 1.000 13.96941 85 GLN A C 1
ATOM 675 O O . GLN A 1 85 ? 1.11539 -22.25734 6.86616 1.000 17.15059 85 GLN A O 1
ATOM 681 N N . ALA A 1 86 ? 2.10161 -23.01681 8.74075 1.000 15.66244 86 ALA A N 1
ATOM 682 C CA . ALA A 1 86 ? 2.70110 -24.17768 8.08949 1.000 15.04207 86 ALA A CA 1
ATOM 683 C C . ALA A 1 86 ? 1.76778 -25.38404 8.01112 1.000 17.72211 86 ALA A C 1
ATOM 684 O O . ALA A 1 86 ? 2.21857 -26.47569 7.64506 1.000 18.77450 86 ALA A O 1
ATOM 694 N N . PRO A 1 88 ? -1.05083 -27.81952 6.48903 1.000 18.66032 88 PRO A N 1
ATOM 695 C CA . PRO A 1 88 ? -1.55375 -28.09952 5.13217 1.000 19.25011 88 PRO A CA 1
ATOM 696 C C . PRO A 1 88 ? -3.06280 -28.28751 5.04792 1.000 18.76137 88 PRO A C 1
ATOM 697 O O . PRO A 1 88 ? -3.56894 -29.39837 5.24328 1.000 23.94931 88 PRO A O 1
ATOM 701 N N . LEU A 1 89 ? -3.77583 -27.22148 4.67917 1.000 18.52491 89 LEU A N 1
ATOM 702 C CA . LEU A 1 89 ? -5.23281 -27.24738 4.66362 1.000 20.51149 89 LEU A CA 1
ATOM 703 C C . LEU A 1 89 ? -5.78774 -28.19055 3.60395 1.000 22.37416 89 LEU A C 1
ATOM 704 O O . LEU A 1 89 ? -6.93054 -28.63897 3.72544 1.000 25.27774 89 LEU A O 1
ATOM 709 N N . SER A 1 90 ? -5.01953 -28.49125 2.55437 1.000 21.08556 90 SER A N 1
ATOM 710 C CA . SER A 1 90 ? -5.48309 -29.36324 1.47950 1.000 20.37099 90 SER A CA 1
ATOM 711 C C . SER A 1 90 ? -4.75197 -30.69916 1.45223 1.000 23.39884 90 SER A C 1
ATOM 712 O O . SER A 1 90 ? -4.75137 -31.37338 0.41880 1.000 26.51290 90 SER A O 1
ATOM 715 N N . GLY A 1 91 ? -4.12239 -31.09230 2.55781 1.000 25.07414 91 GLY A N 1
ATOM 716 C CA . GLY A 1 91 ? -3.31411 -32.29587 2.51149 1.000 28.84713 91 GLY A CA 1
ATOM 717 C C . GLY A 1 91 ? -2.07015 -32.07812 1.66582 1.000 22.72568 91 GLY A C 1
ATOM 718 O O . GLY A 1 91 ? -1.51736 -30.97222 1.58708 1.000 21.22825 91 GLY A O 1
ATOM 719 N N . GLY A 1 92 ? -1.61716 -33.15212 1.02405 1.000 24.25341 92 GLY A N 1
ATOM 720 C CA . GLY A 1 92 ? -0.49138 -33.03694 0.11952 1.000 21.03477 92 GLY A CA 1
ATOM 721 C C . GLY A 1 92 ? 0.84869 -33.08098 0.83703 1.000 21.19279 92 GLY A C 1
ATOM 722 O O . GLY A 1 92 ? 1.01273 -33.72966 1.87366 1.000 21.18144 92 GLY A O 1
ATOM 723 N N . VAL A 1 93 ? 1.81892 -32.36944 0.27017 1.000 18.87660 93 VAL A N 1
ATOM 724 C CA . VAL A 1 93 ? 3.20011 -32.40953 0.74030 1.000 17.89855 93 VAL A CA 1
ATOM 725 C C . VAL A 1 93 ? 3.40610 -31.35175 1.81288 1.000 20.78595 93 VAL A C 1
ATOM 726 O O . VAL A 1 93 ? 3.13018 -30.16240 1.59334 1.000 19.66344 93 VAL A O 1
ATOM 730 N N . VAL A 1 94 ? 3.93245 -31.76370 2.96284 1.000 18.65333 94 VAL A N 1
ATOM 731 C CA . VAL A 1 94 ? 4.59993 -30.83452 3.86898 1.000 17.76670 94 VAL A CA 1
ATOM 732 C C . VAL A 1 94 ? 6.05175 -30.79483 3.42399 1.000 20.00421 94 VAL A C 1
ATOM 733 O O . VAL A 1 94 ? 6.76365 -31.80091 3.51385 1.000 18.93758 94 VAL A O 1
ATOM 737 N N . LEU A 1 95 ? 6.47568 -29.65343 2.89331 1.000 17.59981 95 LEU A N 1
ATOM 738 C CA . LEU A 1 95 ? 7.82948 -29.49301 2.37411 1.000 18.82951 95 LEU A CA 1
ATOM 739 C C . LEU A 1 95 ? 8.68782 -28.92408 3.49132 1.000 18.53654 95 LEU A C 1
ATOM 740 O O . LEU A 1 95 ? 8.66852 -27.71941 3.75815 1.000 17.48672 95 LEU A O 1
ATOM 745 N N . SER A 1 96 ? 9.44740 -29.79603 4.14582 1.000 16.79169 96 SER A N 1
ATOM 746 C CA . SER A 1 96 ? 10.31348 -29.37958 5.23499 1.000 17.64552 96 SER A CA 1
ATOM 747 C C . SER A 1 96 ? 11.61663 -28.84423 4.66729 1.000 19.33408 96 SER A C 1
ATOM 748 O O . SER A 1 96 ? 12.25955 -29.50777 3.84508 1.000 20.69756 96 SER A O 1
ATOM 751 N N . LEU A 1 97 ? 12.00482 -27.64123 5.10648 1.000 17.96434 97 LEU A N 1
ATOM 752 C CA . LEU A 1 97 ? 13.28636 -27.05842 4.74552 1.000 19.36340 97 LEU A CA 1
ATOM 753 C C . LEU A 1 97 ? 14.33034 -27.27487 5.82587 1.000 20.39377 97 LEU A C 1
ATOM 754 O O . LEU A 1 97 ? 15.41105 -26.67745 5.76701 1.000 21.32132 97 LEU A O 1
ATOM 759 N N . ALA A 1 98 ? 14.03444 -28.13543 6.80350 1.000 25.28431 98 ALA A N 1
ATOM 760 C CA . ALA A 1 98 ? 14.92267 -28.31397 7.94823 1.000 30.97050 98 ALA A CA 1
ATOM 761 C C . ALA A 1 98 ? 16.31877 -28.76596 7.53702 1.000 32.32569 98 ALA A C 1
ATOM 762 O O . ALA A 1 98 ? 17.29600 -28.42315 8.21226 1.000 30.21177 98 ALA A O 1
ATOM 764 N N . ASP A 1 99 ? 16.44251 -29.52334 6.44548 1.000 23.27697 99 ASP A N 1
ATOM 765 C CA . ASP A 1 99 ? 17.74515 -29.97207 5.97002 1.000 21.44121 99 ASP A CA 1
ATOM 766 C C . ASP A 1 99 ? 18.38973 -29.02837 4.96150 1.000 19.95444 99 ASP A C 1
ATOM 767 O O . ASP A 1 99 ? 19.48026 -29.32890 4.46321 1.000 24.40279 99 ASP A O 1
ATOM 780 N N . ASN A 1 101 ? 19.93496 -26.23171 5.55908 1.000 17.86631 101 ASN A N 1
ATOM 781 C CA . ASN A 1 101 ? 20.40008 -25.50588 6.73193 1.000 19.55641 101 ASN A CA 1
ATOM 782 C C . ASN A 1 101 ? 21.89078 -25.22358 6.64395 1.000 19.63843 101 ASN A C 1
ATOM 783 O O . ASN A 1 101 ? 22.59779 -25.25296 7.64988 1.000 22.42421 101 ASN A O 1
ATOM 788 N N . ASP A 1 102 ? 22.38883 -24.92838 5.44635 1.000 19.58002 102 ASP A N 1
ATOM 789 C CA . ASP A 1 102 ? 23.80354 -24.62270 5.30200 1.000 19.08956 102 ASP A CA 1
ATOM 790 C C . ASP A 1 102 ? 24.06678 -23.18500 5.71463 1.000 19.19409 102 ASP A C 1
ATOM 791 O O . ASP A 1 102 ? 23.23606 -22.29445 5.51954 1.000 21.04166 102 ASP A O 1
ATOM 796 N N . ILE A 1 103 ? 25.24118 -22.95881 6.28352 1.000 17.75518 103 ILE A N 1
ATOM 797 C CA . ILE A 1 103 ? 25.73879 -21.60888 6.52376 1.000 17.74251 103 ILE A CA 1
ATOM 798 C C . ILE A 1 103 ? 26.85241 -21.39307 5.51592 1.000 22.33744 103 ILE A C 1
ATOM 799 O O . ILE A 1 103 ? 27.86208 -22.10813 5.53632 1.000 23.32835 103 ILE A O 1
ATOM 804 N N . ARG A 1 104 ? 26.64342 -20.45673 4.59485 1.000 18.13410 104 ARG A N 1
ATOM 805 C CA . ARG A 1 104 ? 27.51165 -20.32627 3.43018 1.000 20.33856 104 ARG A CA 1
ATOM 806 C C . ARG A 1 104 ? 28.58059 -19.25064 3.59446 1.000 18.53672 104 ARG A C 1
ATOM 807 O O . ARG A 1 104 ? 29.75407 -19.49775 3.28500 1.000 21.77200 104 ARG A O 1
ATOM 815 N N . GLU A 1 105 ? 28.20044 -18.05877 4.06019 1.000 18.98451 105 GLU A N 1
ATOM 816 C CA . GLU A 1 105 ? 29.14215 -16.95539 4.18759 1.000 19.60421 105 GLU A CA 1
ATOM 817 C C . GLU A 1 105 ? 28.83407 -16.15487 5.43897 1.000 16.96269 105 GLU A C 1
ATOM 818 O O . GLU A 1 105 ? 27.66521 -15.93858 5.77044 1.000 18.61676 105 GLU A O 1
ATOM 824 N N . ILE A 1 106 ? 29.89522 -15.72246 6.12003 1.000 17.75622 106 ILE A N 1
ATOM 825 C CA . ILE A 1 106 ? 29.81490 -14.78661 7.23536 1.000 18.20200 106 ILE A CA 1
ATOM 826 C C . ILE A 1 106 ? 30.86272 -13.71599 6.97686 1.000 20.81236 106 ILE A C 1
ATOM 827 O O . ILE A 1 106 ? 32.05882 -14.02493 6.89456 1.000 21.73565 106 ILE A O 1
ATOM 832 N N . LYS A 1 107 ? 30.41718 -12.47725 6.81513 1.000 20.64253 107 LYS A N 1
ATOM 833 C CA . LYS A 1 107 ? 31.27135 -11.32509 6.56900 1.000 20.11788 107 LYS A CA 1
ATOM 834 C C . LYS A 1 107 ? 30.92088 -10.23721 7.56853 1.000 21.04436 107 LYS A C 1
ATOM 835 O O . LYS A 1 107 ? 29.92143 -10.33745 8.28662 1.000 18.21157 107 LYS A O 1
ATOM 841 N N . PRO A 1 108 ? 31.75756 -9.18579 7.67793 1.000 19.73473 108 PRO A N 1
ATOM 842 C CA . PRO A 1 108 ? 31.40893 -8.07039 8.56557 1.000 18.10886 108 PRO A CA 1
ATOM 843 C C . PRO A 1 108 ? 30.08038 -7.44582 8.17647 1.000 19.87937 108 PRO A C 1
ATOM 844 O O . PRO A 1 108 ? 29.96107 -6.84752 7.10172 1.000 24.57483 108 PRO A O 1
ATOM 848 N N . GLY A 1 109 ? 29.05813 -7.63241 9.00705 1.000 17.01154 109 GLY A N 1
ATOM 849 C CA . GLY A 1 109 ? 27.77570 -7.03537 8.72757 1.000 17.01531 109 GLY A CA 1
ATOM 850 C C . GLY A 1 109 ? 26.77174 -7.86560 7.94479 1.000 14.67522 109 GLY A C 1
ATOM 851 O O . GLY A 1 109 ? 25.64351 -7.40014 7.77578 1.000 15.10056 109 GLY A O 1
ATOM 852 N N . TRP A 1 110 ? 27.10993 -9.07766 7.48262 1.000 16.37757 110 TRP A N 1
ATOM 853 C CA . TRP A 1 110 ? 26.09947 -9.86213 6.76501 1.000 14.63907 110 TRP A CA 1
ATOM 854 C C . TRP A 1 110 ? 26.39962 -11.35877 6.77337 1.000 15.46037 110 TRP A C 1
ATOM 855 O O . TRP A 1 110 ? 27.54527 -11.78728 6.94621 1.000 15.43670 110 TRP A O 1
ATOM 866 N N . VAL A 1 111 ? 25.33405 -12.14888 6.56821 1.000 14.52533 111 VAL A N 1
ATOM 867 C CA . VAL A 1 111 ? 25.40782 -13.60816 6.50843 1.000 14.71288 111 VAL A CA 1
ATOM 868 C C . VAL A 1 111 ? 24.57521 -14.10821 5.33457 1.000 16.61711 111 VAL A C 1
ATOM 869 O O . VAL A 1 111 ? 23.54592 -13.51984 4.98417 1.000 15.85595 111 VAL A O 1
ATOM 873 N N . ILE A 1 112 ? 25.02994 -15.20190 4.72578 1.000 15.91950 112 ILE A N 1
ATOM 874 C CA . ILE A 1 112 ? 24.25259 -15.92966 3.72726 1.000 15.54752 112 ILE A CA 1
ATOM 875 C C . ILE A 1 112 ? 24.05330 -17.35346 4.23194 1.000 17.29671 112 ILE A C 1
ATOM 876 O O . ILE A 1 112 ? 25.02659 -18.03728 4.56470 1.000 17.67498 112 ILE A O 1
ATOM 881 N N . CYS A 1 113 ? 22.79955 -17.80891 4.27979 1.000 15.13395 113 CYS A N 1
ATOM 882 C CA . CYS A 1 113 ? 22.54273 -19.14975 4.78578 1.000 17.15147 113 CYS A CA 1
ATOM 883 C C . CYS A 1 113 ? 21.26089 -19.70411 4.18576 1.000 16.13933 113 CYS A C 1
ATOM 884 O O . CYS A 1 113 ? 20.51637 -19.00593 3.49998 1.000 17.11921 113 CYS A O 1
ATOM 887 N N . GLY A 1 114 ? 21.01165 -20.98489 4.46433 1.000 15.19659 114 GLY A N 1
ATOM 888 C CA . GLY A 1 114 ? 19.78439 -21.63019 4.05639 1.000 15.11792 114 GLY A CA 1
ATOM 889 C C . GLY A 1 114 ? 18.62848 -21.32096 4.98551 1.000 14.74447 114 GLY A C 1
ATOM 890 O O . GLY A 1 114 ? 18.80163 -20.84043 6.10987 1.000 16.23614 114 GLY A O 1
ATOM 891 N N . PRO A 1 115 ? 17.41220 -21.61399 4.52101 1.000 15.19923 115 PRO A N 1
ATOM 892 C CA . PRO A 1 115 ? 16.22271 -21.26071 5.31244 1.000 16.85666 115 PRO A CA 1
ATOM 893 C C . PRO A 1 115 ? 16.06417 -22.09681 6.56502 1.000 15.81434 115 PRO A C 1
ATOM 894 O O . PRO A 1 115 ? 15.41262 -21.64195 7.51267 1.000 16.93235 115 PRO A O 1
ATOM 898 N N . GLY A 1 116 ? 16.61025 -23.31362 6.58534 1.000 15.95368 116 GLY A N 1
ATOM 899 C CA . GLY A 1 116 ? 16.45158 -24.21396 7.71028 1.000 16.81017 116 GLY A CA 1
ATOM 900 C C . GLY A 1 116 ? 17.33660 -23.96738 8.90550 1.000 17.39608 116 GLY A C 1
ATOM 901 O O . GLY A 1 116 ? 17.19465 -24.66156 9.91847 1.000 16.36712 116 GLY A O 1
ATOM 902 N N . VAL A 1 117 ? 18.25626 -23.00352 8.83244 1.000 14.96405 117 VAL A N 1
ATOM 903 C CA . VAL A 1 117 ? 19.15005 -22.76920 9.95829 1.000 16.52274 117 VAL A CA 1
ATOM 904 C C . VAL A 1 117 ? 18.33769 -22.27514 11.14507 1.000 14.16870 117 VAL A C 1
ATOM 905 O O . VAL A 1 117 ? 17.50393 -21.36972 11.01436 1.000 15.73443 117 VAL A O 1
ATOM 909 N N . ILE A 1 118 ? 18.55396 -22.89721 12.30659 1.000 15.21288 118 ILE A N 1
ATOM 910 C CA . ILE A 1 118 ? 17.89119 -22.45383 13.53232 1.000 13.22512 118 ILE A CA 1
ATOM 911 C C . ILE A 1 118 ? 18.54345 -21.16118 14.00413 1.000 13.69784 118 ILE A C 1
ATOM 912 O O . ILE A 1 118 ? 19.76824 -21.00392 13.94059 1.000 14.81279 118 ILE A O 1
ATOM 917 N N . CYS A 1 119 ? 17.72816 -20.22688 14.49691 1.000 12.65906 119 CYS A N 1
ATOM 918 C CA . CYS A 1 119 ? 18.25518 -18.90530 14.83070 1.000 12.22836 119 CYS A CA 1
ATOM 919 C C . CYS A 1 119 ? 19.44644 -18.99028 15.78090 1.000 13.70276 119 CYS A C 1
ATOM 920 O O . CYS A 1 119 ? 20.47853 -18.33933 15.56991 1.000 14.23656 119 CYS A O 1
ATOM 923 N N . SER A 1 120 ? 19.31931 -19.77788 16.85269 1.000 13.72293 120 SER A N 1
ATOM 924 C CA . SER A 1 120 ? 20.41748 -19.88012 17.81388 1.000 14.85335 120 SER A CA 1
ATOM 925 C C . SER A 1 120 ? 21.66408 -20.49381 17.17942 1.000 14.35195 120 SER A C 1
ATOM 926 O O . SER A 1 120 ? 22.79171 -20.13457 17.54399 1.000 15.52458 120 SER A O 1
ATOM 929 N N . ASP A 1 121 ? 21.48184 -21.44351 16.25209 1.000 14.58781 121 ASP A N 1
ATOM 930 C CA . ASP A 1 121 ? 22.62524 -22.03836 15.56316 1.000 14.98581 121 ASP A CA 1
ATOM 931 C C . ASP A 1 121 ? 23.32261 -21.02610 14.66586 1.000 13.81091 121 ASP A C 1
ATOM 932 O O . ASP A 1 121 ? 24.55687 -21.02905 14.56057 1.000 18.05230 121 ASP A O 1
ATOM 937 N N . LEU A 1 122 ? 22.55161 -20.20048 13.95420 1.000 14.40936 122 LEU A N 1
ATOM 938 C CA . LEU A 1 122 ? 23.15347 -19.12959 13.16319 1.000 15.44551 122 LEU A CA 1
ATOM 939 C C . LEU A 1 122 ? 23.99618 -18.22041 14.04774 1.000 14.64536 122 LEU A C 1
ATOM 940 O O . LEU A 1 122 ? 25.15889 -17.93053 13.73398 1.000 15.88221 122 LEU A O 1
ATOM 945 N N . ASP A 1 123 ? 23.44354 -17.80404 15.19148 1.000 13.21319 123 ASP A N 1
ATOM 946 C CA . ASP A 1 123 ? 24.20266 -16.95805 16.10686 1.000 13.60399 123 ASP A CA 1
ATOM 947 C C . ASP A 1 123 ? 25.43030 -17.66478 16.66754 1.000 14.25874 123 ASP A C 1
ATOM 948 O O . ASP A 1 123 ? 26.48990 -17.04660 16.81576 1.000 16.16346 123 ASP A O 1
ATOM 953 N N . LYS A 1 124 ? 25.31382 -18.94842 17.02025 1.000 15.05723 124 LYS A N 1
ATOM 954 C CA . LYS A 1 124 ? 26.48460 -19.64436 17.54576 1.000 16.84653 124 LYS A CA 1
ATOM 955 C C . LYS A 1 124 ? 27.61738 -19.62817 16.52490 1.000 15.62012 124 LYS A C 1
ATOM 956 O O . LYS A 1 124 ? 28.78617 -19.42039 16.87580 1.000 18.08349 124 LYS A O 1
ATOM 962 N N . ALA A 1 125 ? 27.28021 -19.79458 15.24714 1.000 16.40218 125 ALA A N 1
ATOM 963 C CA . ALA A 1 125 ? 28.29616 -19.79394 14.20010 1.000 17.04473 125 ALA A CA 1
ATOM 964 C C . ALA A 1 125 ? 28.85260 -18.39499 13.96667 1.000 16.56692 125 ALA A C 1
ATOM 965 O O . ALA A 1 125 ? 30.06681 -18.22282 13.79925 1.000 19.23250 125 ALA A O 1
ATOM 967 N N . ALA A 1 126 ? 27.97842 -17.38689 13.93341 1.000 16.52389 126 ALA A N 1
ATOM 968 C CA . ALA A 1 126 ? 28.43967 -16.02667 13.69187 1.000 15.83272 126 ALA A CA 1
ATOM 969 C C . ALA A 1 126 ? 29.25993 -15.49211 14.86195 1.000 16.88366 126 ALA A C 1
ATOM 970 O O . ALA A 1 126 ? 30.20401 -14.72346 14.65188 1.000 17.31127 126 ALA A O 1
ATOM 972 N N . ARG A 1 127 ? 28.94041 -15.91181 16.08752 1.000 15.29603 127 ARG A N 1
ATOM 973 C CA . ARG A 1 127 ? 29.73042 -15.47868 17.23642 1.000 16.60973 127 ARG A CA 1
ATOM 974 C C . ARG A 1 127 ? 31.10982 -16.10853 17.21104 1.000 17.63555 127 ARG A C 1
ATOM 975 O O . ARG A 1 127 ? 32.12129 -15.42830 17.44050 1.000 19.54623 127 ARG A O 1
ATOM 983 N N . ALA A 1 128 ? 31.17124 -17.41728 16.94172 1.000 17.05125 128 ALA A N 1
ATOM 984 C CA . ALA A 1 128 ? 32.46229 -18.09614 16.89258 1.000 17.45634 128 ALA A CA 1
ATOM 985 C C . ALA A 1 128 ? 33.32247 -17.54713 15.76412 1.000 20.00108 128 ALA A C 1
ATOM 986 O O . ALA A 1 128 ? 34.54724 -17.42987 15.90462 1.000 22.27588 128 ALA A O 1
ATOM 988 N N . HIS A 1 129 ? 32.69676 -17.19593 14.63740 1.000 17.54345 129 HIS A N 1
ATOM 989 C CA . HIS A 1 129 ? 33.46101 -16.77882 13.46717 1.000 18.27783 129 HIS A CA 1
ATOM 990 C C . HIS A 1 129 ? 34.01579 -15.36707 13.62029 1.000 19.39525 129 HIS A C 1
ATOM 991 O O . HIS A 1 129 ? 35.19848 -15.12531 13.34839 1.000 21.26571 129 HIS A O 1
ATOM 998 N N . SER A 1 130 ? 33.17662 -14.41899 14.03921 1.000 18.89596 130 SER A N 1
ATOM 999 C CA . SER A 1 130 ? 33.62227 -13.02968 14.08498 1.000 18.99557 130 SER A CA 1
ATOM 1000 C C . SER A 1 130 ? 32.84543 -12.17978 15.07891 1.000 18.97197 130 SER A C 1
ATOM 1001 O O . SER A 1 130 ? 32.76736 -10.96060 14.91133 1.000 18.86883 130 SER A O 1
ATOM 1004 N N . GLY A 1 131 ? 32.29944 -12.78978 16.12650 1.000 16.42652 131 GLY A N 1
ATOM 1005 C CA . GLY A 1 131 ? 31.64605 -12.00581 17.16720 1.000 16.37304 131 GLY A CA 1
ATOM 1006 C C . GLY A 1 131 ? 30.41985 -11.25796 16.68992 1.000 15.97740 131 GLY A C 1
ATOM 1007 O O . GLY A 1 131 ? 30.18925 -10.10764 17.09270 1.000 15.39549 131 GLY A O 1
ATOM 1008 N N . GLN A 1 132 ? 29.61563 -11.89085 15.84227 1.000 15.92766 132 GLN A N 1
ATOM 1009 C CA . GLN A 1 132 ? 28.41204 -11.28451 15.28787 1.000 13.40635 132 GLN A CA 1
ATOM 1010 C C . GLN A 1 132 ? 27.19569 -12.14811 15.59406 1.000 14.48559 132 GLN A C 1
ATOM 1011 O O . GLN A 1 132 ? 27.31668 -13.29795 16.01918 1.000 15.39060 132 GLN A O 1
ATOM 1017 N N . GLU A 1 133 ? 26.01017 -11.58400 15.35251 1.000 13.91013 133 GLU A N 1
ATOM 1018 C CA . GLU A 1 133 ? 24.74983 -12.26704 15.64178 1.000 13.31504 133 GLU A CA 1
ATOM 1019 C C . GLU A 1 133 ? 23.62321 -11.59669 14.85826 1.000 12.82288 133 GLU A C 1
ATOM 1020 O O . GLU A 1 133 ? 23.79076 -10.51105 14.29384 1.000 14.31844 133 GLU A O 1
ATOM 1026 N N . LEU A 1 134 ? 22.46165 -12.24366 14.84473 1.000 11.97285 134 LEU A N 1
ATOM 1027 C CA . LEU A 1 134 ? 21.29470 -11.64387 14.20836 1.000 12.10607 134 LEU A CA 1
ATOM 1028 C C . LEU A 1 134 ? 20.91809 -10.32178 14.88170 1.000 11.69279 134 LEU A C 1
ATOM 1029 O O . LEU A 1 134 ? 21.07069 -10.14838 16.09417 1.000 12.49682 134 LEU A O 1
ATOM 1034 N N . ARG A 1 135 ? 20.38907 -9.38537 14.08412 1.000 11.27928 135 ARG A N 1
ATOM 1035 C CA . ARG A 1 135 ? 19.83132 -8.16336 14.67214 1.000 12.31084 135 ARG A CA 1
ATOM 1036 C C . ARG A 1 135 ? 18.62146 -8.47551 15.54470 1.000 12.82279 135 ARG A C 1
ATOM 1037 O O . ARG A 1 135 ? 18.38674 -7.80513 16.55922 1.000 12.81736 135 ARG A O 1
ATOM 1053 N N . HIS A 1 137 ? 15.45034 -11.74318 16.61816 1.000 11.48629 137 HIS A N 1
ATOM 1054 C CA . HIS A 1 137 ? 15.05424 -13.14190 16.57050 1.000 11.92756 137 HIS A CA 1
ATOM 1055 C C . HIS A 1 137 ? 13.79435 -13.30795 17.40037 1.000 12.06710 137 HIS A C 1
ATOM 1056 O O . HIS A 1 137 ? 13.54236 -12.50051 18.30387 1.000 12.50031 137 HIS A O 1
ATOM 1063 N N . PRO A 1 138 ? 12.97606 -14.31432 17.10751 1.000 11.25849 138 PRO A N 1
ATOM 1064 C CA . PRO A 1 138 ? 11.79831 -14.59049 17.93360 1.000 12.95651 138 PRO A CA 1
ATOM 1065 C C . PRO A 1 138 ? 12.21279 -15.20592 19.26189 1.000 10.47192 138 PRO A C 1
ATOM 1066 O O . PRO A 1 138 ? 13.33783 -15.68723 19.43558 1.000 12.01358 138 PRO A O 1
ATOM 1070 N N . SER A 1 139 ? 11.28774 -15.17668 20.22822 1.000 11.13018 139 SER A N 1
ATOM 1071 C CA . SER A 1 139 ? 11.61235 -15.80332 21.51107 1.000 10.85353 139 SER A CA 1
ATOM 1072 C C . SER A 1 139 ? 11.83316 -17.30876 21.38041 1.000 11.99528 139 SER A C 1
ATOM 1073 O O . SER A 1 139 ? 12.47748 -17.90583 22.25307 1.000 13.65250 139 SER A O 1
ATOM 1076 N N . THR A 1 140 ? 11.36121 -17.91929 20.28369 1.000 12.61224 140 THR A N 1
ATOM 1077 C CA . THR A 1 140 ? 11.65322 -19.30184 19.90776 1.000 12.46755 140 THR A CA 1
ATOM 1078 C C . THR A 1 140 ? 13.03718 -19.44367 19.26694 1.000 14.76843 140 THR A C 1
ATOM 1079 O O . THR A 1 140 ? 13.26890 -20.36220 18.47057 1.000 14.06153 140 THR A O 1
ATOM 1083 N N . TYR A 1 141 ? 13.95101 -18.54566 19.61809 1.000 15.81819 141 TYR A N 1
ATOM 1084 C CA . TYR A 1 141 ? 15.37070 -18.56682 19.26364 1.000 14.41889 141 TYR A CA 1
ATOM 1085 C C . TYR A 1 141 ? 15.97517 -19.95032 19.07046 1.000 13.48911 141 TYR A C 1
ATOM 1086 O O . TYR A 1 141 ? 16.62376 -20.19821 18.05101 1.000 13.25085 141 TYR A O 1
ATOM 1095 N N . HIS A 1 142 ? 15.81907 -20.83339 20.05711 1.000 14.16386 142 HIS A N 1
ATOM 1096 C CA . HIS A 1 142 ? 16.51179 -22.11917 20.03363 1.000 14.94577 142 HIS A CA 1
ATOM 1097 C C . HIS A 1 142 ? 15.81609 -23.18388 19.19205 1.000 14.22182 142 HIS A C 1
ATOM 1098 O O . HIS A 1 142 ? 16.35124 -24.29396 19.07546 1.000 17.01445 142 HIS A O 1
ATOM 1105 N N . THR A 1 143 ? 14.64339 -22.88576 18.62051 1.000 13.85171 143 THR A N 1
ATOM 1106 C CA . THR A 1 143 ? 13.88990 -23.87258 17.85487 1.000 14.82862 143 THR A CA 1
ATOM 1107 C C . THR A 1 143 ? 13.50190 -23.41051 16.45199 1.000 15.96547 143 THR A C 1
ATOM 1108 O O . THR A 1 143 ? 13.41245 -24.23189 15.53424 1.000 18.78660 143 THR A O 1
ATOM 1112 N N . ALA A 1 144 ? 13.28123 -22.11194 16.26874 1.000 12.91190 144 ALA A N 1
ATOM 1113 C CA . ALA A 1 144 ? 12.71251 -21.58197 15.02879 1.000 13.02396 144 ALA A CA 1
ATOM 1114 C C . ALA A 1 144 ? 13.76985 -21.41301 13.94173 1.000 14.45621 144 ALA A C 1
ATOM 1115 O O . ALA A 1 144 ? 14.90840 -21.02701 14.22355 1.000 14.55801 144 ALA A O 1
ATOM 1117 N N . THR A 1 145 ? 13.37531 -21.65789 12.68828 1.000 13.08063 145 THR A N 1
ATOM 1118 C CA . THR A 1 145 ? 14.26482 -21.40902 11.55491 1.000 14.50747 145 THR A CA 1
ATOM 1119 C C . THR A 1 145 ? 14.21351 -19.94865 11.10265 1.000 14.68324 145 THR A C 1
ATOM 1120 O O . THR A 1 145 ? 13.21766 -19.24121 11.28869 1.000 13.35984 145 THR A O 1
ATOM 1124 N N . VAL A 1 146 ? 15.31787 -19.50727 10.49667 1.000 13.65435 146 VAL A N 1
ATOM 1125 C CA . VAL A 1 146 ? 15.38289 -18.16005 9.94426 1.000 13.88651 146 VAL A CA 1
ATOM 1126 C C . VAL A 1 146 ? 14.41977 -18.00710 8.77195 1.000 15.66735 146 VAL A C 1
ATOM 1127 O O . VAL A 1 146 ? 13.77487 -16.96432 8.61739 1.000 13.58147 146 VAL A O 1
ATOM 1131 N N . GLY A 1 147 ? 14.30512 -19.03876 7.93400 1.000 14.93305 147 GLY A N 1
ATOM 1132 C CA . GLY A 1 147 ? 13.35616 -18.98790 6.82987 1.000 13.23532 147 GLY A CA 1
ATOM 1133 C C . GLY A 1 147 ? 11.91340 -18.87434 7.28950 1.000 14.92214 147 GLY A C 1
ATOM 1134 O O . GLY A 1 147 ? 11.12756 -18.10821 6.71837 1.000 15.00974 147 GLY A O 1
ATOM 1135 N N . GLY A 1 148 ? 11.53863 -19.64371 8.31879 1.000 14.19457 148 GLY A N 1
ATOM 1136 C CA . GLY A 1 148 ? 10.19233 -19.53727 8.86640 1.000 13.50520 148 GLY A CA 1
ATOM 1137 C C . GLY A 1 148 ? 9.93607 -18.20841 9.55314 1.000 12.83711 148 GLY A C 1
ATOM 1138 O O . GLY A 1 148 ? 8.81159 -17.70198 9.52386 1.000 12.58619 148 GLY A O 1
ATOM 1139 N N . PHE A 1 149 ? 10.96619 -17.63956 10.19359 1.000 13.34493 149 PHE A N 1
ATOM 1140 C CA . PHE A 1 149 ? 10.85391 -16.29473 10.76248 1.000 10.87513 149 PHE A CA 1
ATOM 1141 C C . PHE A 1 149 ? 10.51180 -15.27922 9.67510 1.000 11.28831 149 PHE A C 1
ATOM 1142 O O . PHE A 1 149 ? 9.60574 -14.45291 9.84324 1.000 12.14092 149 PHE A O 1
ATOM 1150 N N . ILE A 1 150 ? 11.19067 -15.36519 8.52994 1.000 11.88879 150 ILE A N 1
ATOM 1151 C CA . ILE A 1 150 ? 10.95054 -14.42277 7.44381 1.000 13.42161 150 ILE A CA 1
ATOM 1152 C C . ILE A 1 150 ? 9.57423 -14.62719 6.82086 1.000 11.43024 150 ILE A C 1
ATOM 1153 O O . ILE A 1 150 ? 8.86162 -13.66027 6.53446 1.000 14.04013 150 ILE A O 1
ATOM 1158 N N . ALA A 1 151 ? 9.18380 -15.88529 6.58071 1.000 12.16274 151 ALA A N 1
ATOM 1159 C CA . ALA A 1 151 ? 7.93939 -16.16672 5.88229 1.000 12.35641 151 ALA A CA 1
ATOM 1160 C C . ALA A 1 151 ? 6.72874 -16.12667 6.80490 1.000 12.39686 151 ALA A C 1
ATOM 1161 O O . ALA A 1 151 ? 5.60721 -15.91753 6.32250 1.000 14.47762 151 ALA A O 1
ATOM 1163 N N . GLY A 1 152 ? 6.92107 -16.31922 8.11110 1.000 12.40177 152 GLY A N 1
ATOM 1164 C CA . GLY A 1 152 ? 5.78300 -16.38329 9.01275 1.000 15.01219 152 GLY A CA 1
ATOM 1165 C C . GLY A 1 152 ? 5.84010 -15.54445 10.27791 1.000 12.16970 152 GLY A C 1
ATOM 1166 O O . GLY A 1 152 ? 4.86204 -15.54363 11.03192 1.000 14.76432 152 GLY A O 1
ATOM 1167 N N . GLY A 1 153 ? 6.94708 -14.84661 10.53476 1.000 11.93814 153 GLY A N 1
ATOM 1168 C CA . GLY A 1 153 ? 7.12522 -14.09420 11.76435 1.000 13.09292 153 GLY A CA 1
ATOM 1169 C C . GLY A 1 153 ? 7.25469 -12.61027 11.49466 1.000 13.94085 153 GLY A C 1
ATOM 1170 O O . GLY A 1 153 ? 7.04999 -12.17271 10.35731 1.000 14.62345 153 GLY A O 1
ATOM 1171 N N . SER A 1 154 ? 7.58433 -11.82483 12.51544 1.000 12.38470 154 SER A N 1
ATOM 1172 C CA . SER A 1 154 ? 7.57784 -10.37767 12.32095 1.000 14.15311 154 SER A CA 1
ATOM 1173 C C . SER A 1 154 ? 8.68997 -9.62598 13.03774 1.000 15.06840 154 SER A C 1
ATOM 1174 O O . SER A 1 154 ? 9.09834 -8.57004 12.54370 1.000 16.64868 154 SER A O 1
ATOM 1177 N N . GLY A 1 155 ? 9.19940 -10.12002 14.15861 1.000 12.20760 155 GLY A N 1
ATOM 1178 C CA . GLY A 1 155 ? 10.16691 -9.37037 14.94072 1.000 13.65813 155 GLY A CA 1
ATOM 1179 C C . GLY A 1 155 ? 10.37243 -10.08911 16.25347 1.000 14.75319 155 GLY A C 1
ATOM 1180 O O . GLY A 1 155 ? 10.01984 -11.26330 16.38637 1.000 14.05171 155 GLY A O 1
ATOM 1181 N N . GLY A 1 156 ? 10.95134 -9.38598 17.21593 1.000 11.39579 156 GLY A N 1
ATOM 1182 C CA . GLY A 1 156 ? 11.12748 -9.99882 18.51069 1.000 11.17178 156 GLY A CA 1
ATOM 1183 C C . GLY A 1 156 ? 12.23488 -9.35436 19.30188 1.000 10.63872 156 GLY A C 1
ATOM 1184 O O . GLY A 1 156 ? 12.33679 -8.12142 19.37005 1.000 12.05798 156 GLY A O 1
ATOM 1185 N N . ILE A 1 157 ? 13.03603 -10.19842 19.94717 1.000 10.84418 157 ILE A N 1
ATOM 1186 C CA . ILE A 1 157 ? 14.23353 -9.72281 20.62531 1.000 9.65938 157 ILE A CA 1
ATOM 1187 C C . ILE A 1 157 ? 15.06295 -8.97061 19.60043 1.000 12.00594 157 ILE A C 1
ATOM 1188 O O . ILE A 1 157 ? 15.27354 -9.45467 18.48436 1.000 12.08570 157 ILE A O 1
ATOM 1193 N N . GLY A 1 158 ? 15.51134 -7.76508 19.95647 1.000 10.68022 158 GLY A N 1
ATOM 1194 C CA . GLY A 1 158 ? 16.25569 -6.91312 19.04603 1.000 12.05206 158 GLY A CA 1
ATOM 1195 C C . GLY A 1 158 ? 15.42426 -5.90354 18.27785 1.000 11.08128 158 GLY A C 1
ATOM 1196 O O . GLY A 1 158 ? 15.98943 -4.94025 17.72549 1.000 10.56255 158 GLY A O 1
ATOM 1197 N N . SER A 1 159 ? 14.09843 -6.06890 18.24604 1.000 10.40624 159 SER A N 1
ATOM 1198 C CA . SER A 1 159 ? 13.25359 -5.06482 17.60608 1.000 10.41759 159 SER A CA 1
ATOM 1199 C C . SER A 1 159 ? 13.34652 -3.70224 18.28318 1.000 12.02273 159 SER A C 1
ATOM 1200 O O . SER A 1 159 ? 13.09606 -2.68196 17.62424 1.000 12.36854 159 SER A O 1
ATOM 1203 N N . ILE A 1 160 ? 13.71277 -3.66971 19.57273 1.000 11.50301 160 ILE A N 1
ATOM 1204 C CA . ILE A 1 160 ? 13.98901 -2.41817 20.28269 1.000 10.82756 160 ILE A CA 1
ATOM 1205 C C . ILE A 1 160 ? 15.05326 -1.59224 19.57074 1.000 14.45040 160 ILE A C 1
ATOM 1206 O O . ILE A 1 160 ? 15.06127 -0.35692 19.67400 1.000 13.29918 160 ILE A O 1
ATOM 1211 N N . ASN A 1 161 ? 15.95728 -2.24277 18.83487 1.000 12.28715 161 ASN A N 1
ATOM 1212 C CA . ASN A 1 161 ? 17.02668 -1.54980 18.12308 1.000 12.05527 161 ASN A CA 1
ATOM 1213 C C . ASN A 1 161 ? 16.75700 -1.37514 16.64563 1.000 15.95391 161 ASN A C 1
ATOM 1214 O O . ASN A 1 161 ? 17.22045 -0.39180 16.05848 1.000 17.98475 161 ASN A O 1
ATOM 1219 N N . TRP A 1 162 ? 16.07217 -2.33251 16.01752 1.000 10.89784 162 TRP A N 1
ATOM 1220 C CA . TRP A 1 162 ? 16.08861 -2.45089 14.57120 1.000 13.42046 162 TRP A CA 1
ATOM 1221 C C . TRP A 1 162 ? 14.71822 -2.41141 13.91471 1.000 15.14910 162 TRP A C 1
ATOM 1222 O O . TRP A 1 162 ? 14.64733 -2.37614 12.67913 1.000 13.49482 162 TRP A O 1
ATOM 1233 N N . GLY A 1 163 ? 13.63510 -2.39232 14.68055 1.000 11.76493 163 GLY A N 1
ATOM 1234 C CA . GLY A 1 163 ? 12.30715 -2.44094 14.08649 1.000 12.42703 163 GLY A CA 1
ATOM 1235 C C . GLY A 1 163 ? 11.89336 -3.87496 13.82667 1.000 17.80665 163 GLY A C 1
ATOM 1236 O O . GLY A 1 163 ? 11.97895 -4.71222 14.70435 1.000 19.72555 163 GLY A O 1
ATOM 1237 N N . GLY A 1 164 ? 11.41446 -4.14869 12.62740 1.000 11.98819 164 GLY A N 1
ATOM 1238 C CA . GLY A 1 164 ? 10.86715 -5.45854 12.35043 1.000 14.76275 164 GLY A CA 1
ATOM 1239 C C . GLY A 1 164 ? 11.29580 -5.94165 10.98620 1.000 11.59379 164 GLY A C 1
ATOM 1240 O O . GLY A 1 164 ? 11.91627 -5.21235 10.20954 1.000 13.14450 164 GLY A O 1
ATOM 1241 N N . LEU A 1 165 ? 10.91697 -7.18619 10.69842 1.000 13.59184 165 LEU A N 1
ATOM 1242 C CA . LEU A 1 165 ? 11.13919 -7.70737 9.35424 1.000 16.42167 165 LEU A CA 1
ATOM 1243 C C . LEU A 1 165 ? 10.33179 -6.92702 8.31189 1.000 16.31914 165 LEU A C 1
ATOM 1244 O O . LEU A 1 165 ? 10.63193 -7.00901 7.11846 1.000 24.05898 165 LEU A O 1
ATOM 1249 N N . ARG A 1 166 ? 9.33653 -6.14891 8.74323 1.000 19.33454 166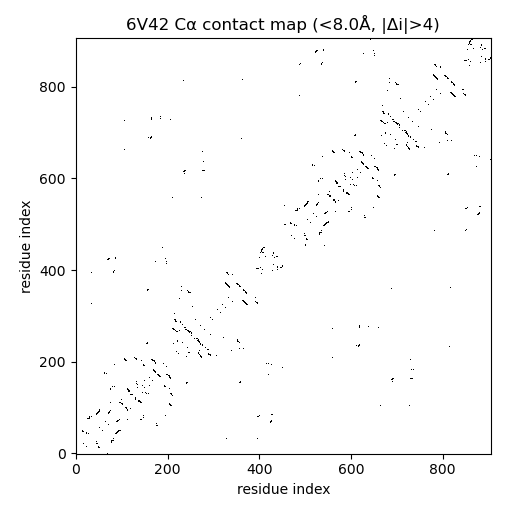 ARG A N 1
ATOM 1250 C CA . ARG A 1 166 ? 8.61090 -5.24107 7.85797 1.000 24.34834 166 ARG A CA 1
ATOM 1251 C C . ARG A 1 166 ? 9.47888 -4.11970 7.28991 1.000 20.43940 166 ARG A C 1
ATOM 1252 O O . ARG A 1 166 ? 9.03734 -3.44592 6.35376 1.000 21.30389 166 ARG A O 1
ATOM 1260 N N . ASP A 1 167 ? 10.68630 -3.89574 7.80685 1.000 15.14617 167 ASP A N 1
ATOM 1261 C CA . ASP A 1 167 ? 11.40854 -2.66222 7.52693 1.000 14.88769 167 ASP A CA 1
ATOM 1262 C C . ASP A 1 167 ? 12.56778 -2.88334 6.56168 1.000 15.34358 167 ASP A C 1
ATOM 1263 O O . ASP A 1 167 ? 13.30735 -3.86833 6.68177 1.000 16.27171 167 ASP A O 1
ATOM 1268 N N . PHE A 1 168 ? 12.74188 -1.94189 5.63118 1.000 13.07476 168 PHE A N 1
ATOM 1269 C CA . PHE A 1 168 ? 13.88803 -1.95893 4.72065 1.000 15.89102 168 PHE A CA 1
ATOM 1270 C C . PHE A 1 168 ? 15.17569 -2.21478 5.49205 1.000 15.10616 168 PHE A C 1
ATOM 1271 O O . PHE A 1 168 ? 15.44019 -1.57210 6.51658 1.000 14.77343 168 PHE A O 1
ATOM 1279 N N . GLY A 1 169 ? 15.99797 -3.13028 4.97522 1.000 14.72809 169 GLY A N 1
ATOM 1280 C CA . GLY A 1 169 ? 17.33476 -3.35438 5.48826 1.000 15.18978 169 GLY A CA 1
ATOM 1281 C C . GLY A 1 169 ? 17.46678 -4.51320 6.45613 1.000 13.85077 169 GLY A C 1
ATOM 1282 O O . GLY A 1 169 ? 18.58516 -5.00548 6.65122 1.000 14.60927 169 GLY A O 1
ATOM 1283 N N . ASN A 1 170 ? 16.37561 -4.95598 7.08232 1.000 13.22070 170 ASN A N 1
ATOM 1284 C CA . ASN A 1 170 ? 16.49198 -6.07566 8.00470 1.000 11.72300 170 ASN A CA 1
ATOM 1285 C C . ASN A 1 170 ? 16.60244 -7.42217 7.29805 1.000 12.49745 170 ASN A C 1
ATOM 1286 O O . ASN A 1 170 ? 16.94786 -8.41819 7.94379 1.000 13.71061 170 ASN A O 1
ATOM 1291 N N . ILE A 1 171 ? 16.30810 -7.46585 6.00005 1.000 12.29655 171 ILE A N 1
ATOM 1292 C CA . ILE A 1 171 ? 16.64017 -8.58034 5.11775 1.000 14.09126 171 ILE A CA 1
ATOM 1293 C C . ILE A 1 171 ? 17.28955 -7.96657 3.88795 1.000 15.13125 171 ILE A C 1
ATOM 1294 O O . ILE A 1 171 ? 16.84490 -6.91773 3.40836 1.000 15.16909 171 ILE A O 1
ATOM 1299 N N . ILE A 1 172 ? 18.33839 -8.60806 3.37747 1.000 14.34726 172 ILE A N 1
ATOM 1300 C CA . ILE A 1 172 ? 19.10416 -8.07394 2.25524 1.000 16.54968 172 ILE A CA 1
ATOM 1301 C C . ILE A 1 172 ? 18.68148 -8.69710 0.93146 1.000 14.88749 172 ILE A C 1
ATOM 1302 O O . ILE A 1 172 ? 18.54227 -7.99663 -0.07342 1.000 16.65808 172 ILE A O 1
ATOM 1307 N N . ARG A 1 173 ? 18.50786 -10.01594 0.90747 1.000 14.48003 173 ARG A N 1
ATOM 1308 C CA . ARG A 1 173 ? 18.18011 -10.71082 -0.32393 1.000 16.41366 173 ARG A CA 1
ATOM 1309 C C . ARG A 1 173 ? 17.49040 -12.01414 0.03731 1.000 15.08555 173 ARG A C 1
ATOM 1310 O O . ARG A 1 173 ? 17.83311 -12.64627 1.03954 1.000 15.36833 173 ARG A O 1
ATOM 1318 N N . LEU A 1 174 ? 16.51109 -12.40174 -0.77564 1.000 15.34611 174 LEU A N 1
ATOM 1319 C CA . LEU A 1 174 ? 15.86439 -13.70162 -0.66050 1.000 14.60118 174 LEU A CA 1
ATOM 1320 C C . LEU A 1 174 ? 15.93587 -14.37409 -2.01619 1.000 15.25172 174 LEU A C 1
ATOM 1321 O O . LEU A 1 174 ? 15.45574 -13.82126 -3.01263 1.000 15.79732 174 LEU A O 1
ATOM 1326 N N . ARG A 1 175 ? 16.54381 -15.55914 -2.05503 1.000 15.49249 175 ARG A N 1
ATOM 1327 C CA . ARG A 1 175 ? 16.49330 -16.41670 -3.22892 1.000 16.10480 175 ARG A CA 1
ATOM 1328 C C . ARG A 1 175 ? 15.25529 -17.29022 -3.09881 1.000 15.86019 175 ARG A C 1
ATOM 1329 O O . ARG A 1 175 ? 15.07351 -17.96825 -2.07947 1.000 16.59463 175 ARG A O 1
ATOM 1337 N N . VAL A 1 176 ? 14.38880 -17.23418 -4.10360 1.000 16.14377 176 VAL A N 1
ATOM 1338 C CA . VAL A 1 176 ? 13.07546 -17.86486 -4.04778 1.000 16.92188 176 VAL A CA 1
ATOM 1339 C C . VAL A 1 176 ? 12.89481 -18.73691 -5.28048 1.000 18.78776 176 VAL A C 1
ATOM 1340 O O . VAL A 1 176 ? 13.23982 -18.33531 -6.39840 1.000 19.42338 176 VAL A O 1
ATOM 1344 N N . VAL A 1 177 ? 12.35611 -19.93691 -5.07647 1.000 17.61481 177 VAL A N 1
ATOM 1345 C CA . VAL A 1 177 ? 12.05755 -20.86300 -6.16096 1.000 17.60466 177 VAL A CA 1
ATOM 1346 C C . VAL A 1 177 ? 10.54527 -20.92717 -6.32350 1.000 17.10527 177 VAL A C 1
ATOM 1347 O O . VAL A 1 177 ? 9.81583 -21.09292 -5.33898 1.000 17.05045 177 VAL A O 1
ATOM 1351 N N . THR A 1 178 ? 10.07538 -20.77320 -7.55565 1.000 17.62696 178 THR A N 1
ATOM 1352 C CA . THR A 1 178 ? 8.64489 -20.72520 -7.82911 1.000 18.92068 178 THR A CA 1
ATOM 1353 C C . THR A 1 178 ? 8.05630 -22.11458 -8.06693 1.000 20.84756 178 THR A C 1
ATOM 1354 O O . THR A 1 178 ? 8.76196 -23.09548 -8.33459 1.000 20.14326 178 THR A O 1
ATOM 1366 N N . GLU A 1 180 ? 6.32166 -23.44916 -10.72935 1.000 22.98420 180 GLU A N 1
ATOM 1367 C CA . GLU A 1 180 ? 5.96103 -23.41402 -12.12918 1.000 21.17388 180 GLU A CA 1
ATOM 1368 C C . GLU A 1 180 ? 6.39774 -24.72829 -12.75147 1.000 24.12090 180 GLU A C 1
ATOM 1369 O O . GLU A 1 180 ? 7.13988 -25.50427 -12.14134 1.000 23.51875 180 GLU A O 1
ATOM 1375 N N . GLN A 1 181 ? 5.91123 -24.98488 -13.96764 1.000 21.55178 181 GLN A N 1
ATOM 1376 C CA . GLN A 1 181 ? 6.21174 -26.25315 -14.62317 1.000 22.26640 181 GLN A CA 1
ATOM 1377 C C . GLN A 1 181 ? 7.70883 -26.51204 -14.63532 1.000 27.45424 181 GLN A C 1
ATOM 1378 O O . GLN A 1 181 ? 8.16513 -27.62584 -14.34662 1.000 25.31696 181 GLN A O 1
ATOM 1384 N N . GLU A 1 182 ? 8.48712 -25.48655 -14.95056 1.000 22.53877 182 GLU A N 1
ATOM 1385 C CA . GLU A 1 182 ? 9.91966 -25.49663 -14.69711 1.000 22.60650 182 GLU A CA 1
ATOM 1386 C C . GLU A 1 182 ? 10.14775 -24.47909 -13.59130 1.000 22.65253 182 GLU A C 1
ATOM 1387 O O . GLU A 1 182 ? 10.09896 -23.26676 -13.84966 1.000 25.25081 182 GLU A O 1
ATOM 1393 N N . PRO A 1 183 ? 10.36947 -24.90573 -12.34844 1.000 21.26744 183 PRO A N 1
ATOM 1394 C CA . PRO A 1 183 ? 10.54142 -23.93952 -11.25814 1.000 22.62506 183 PRO A CA 1
ATOM 1395 C C . PRO A 1 183 ? 11.62521 -22.92646 -11.59317 1.000 22.94191 183 PRO A C 1
ATOM 1396 O O . PRO A 1 183 ? 12.67783 -23.27014 -12.13223 1.000 25.53514 183 PRO A O 1
ATOM 1400 N N . GLN A 1 184 ? 11.34369 -21.65959 -11.29593 1.000 20.52045 184 GLN A N 1
ATOM 1401 C CA . GLN A 1 184 ? 12.24625 -20.56596 -11.61093 1.000 26.03859 184 GLN A CA 1
ATOM 1402 C C . GLN A 1 184 ? 12.92220 -20.08156 -10.34106 1.000 19.49991 184 GLN A C 1
ATOM 1403 O O . GLN A 1 184 ? 12.32895 -20.08286 -9.26263 1.000 21.38672 184 GLN A O 1
ATOM 1409 N N . VAL A 1 185 ? 14.17612 -19.66859 -10.47905 1.000 22.24903 185 VAL A N 1
ATOM 1410 C CA . VAL A 1 185 ? 14.94405 -19.12204 -9.36946 1.000 21.53712 185 VAL A CA 1
ATOM 1411 C C . VAL A 1 185 ? 14.91963 -17.60748 -9.48851 1.000 22.17369 185 VAL A C 1
ATOM 1412 O O . VAL A 1 185 ? 15.31361 -17.04905 -10.52027 1.000 25.94982 185 VAL A O 1
ATOM 1416 N N . LEU A 1 186 ? 14.44632 -16.94163 -8.44309 1.000 19.13746 186 LEU A N 1
ATOM 1417 C CA . LEU A 1 186 ? 14.39996 -15.48830 -8.39854 1.000 18.91739 186 LEU A CA 1
ATOM 1418 C C . LEU A 1 186 ? 15.34517 -15.02036 -7.30670 1.000 17.82562 186 LEU A C 1
ATOM 1419 O O . LEU A 1 186 ? 15.32588 -15.56017 -6.19755 1.000 21.07547 186 LEU A O 1
ATOM 1424 N N . GLU A 1 187 ? 16.16791 -14.02127 -7.61580 1.000 19.18665 187 GLU A N 1
ATOM 1425 C CA . GLU A 1 187 ? 16.98804 -13.34972 -6.60898 1.000 18.23604 187 GLU A CA 1
ATOM 1426 C C . GLU A 1 187 ? 16.30764 -12.01569 -6.30167 1.000 19.61045 187 GLU A C 1
ATOM 1427 O O . GLU A 1 187 ? 16.35903 -11.08038 -7.10401 1.000 20.60462 187 GLU A O 1
ATOM 1433 N N . LEU A 1 188 ? 15.63313 -11.94358 -5.15862 1.000 17.43565 188 LEU A N 1
ATOM 1434 C CA . LEU A 1 188 ? 14.82421 -10.78465 -4.80326 1.000 17.36367 188 LEU A CA 1
ATOM 1435 C C . LEU A 1 188 ? 15.63184 -9.87207 -3.89114 1.000 16.10275 188 LEU A C 1
ATOM 1436 O O . LEU A 1 188 ? 16.06072 -10.28988 -2.81048 1.000 15.62585 188 LEU A O 1
ATOM 1441 N N . THR A 1 189 ? 15.82587 -8.62954 -4.32854 1.000 17.26431 189 THR A N 1
ATOM 1442 C CA . THR A 1 189 ? 16.49376 -7.59040 -3.55159 1.000 17.68440 189 THR A CA 1
ATOM 1443 C C . THR A 1 189 ? 15.61507 -6.34533 -3.54502 1.000 20.38135 189 THR A C 1
ATOM 1444 O O . THR A 1 189 ? 14.49604 -6.34421 -4.06555 1.000 20.13141 189 THR A O 1
ATOM 1448 N N . GLY A 1 190 ? 16.13370 -5.27142 -2.94946 1.000 19.81548 190 GLY A N 1
ATOM 1449 C CA . GLY A 1 190 ? 15.39974 -4.01192 -2.92396 1.000 20.42373 190 GLY A CA 1
ATOM 1450 C C . GLY A 1 190 ? 14.01960 -4.19861 -2.32966 1.000 18.91297 190 GLY A C 1
ATOM 1451 O O . GLY A 1 190 ? 13.83405 -4.90350 -1.33140 1.000 23.91745 190 GLY A O 1
ATOM 1452 N N . GLU A 1 191 ? 13.01539 -3.60979 -2.97842 1.000 19.23585 191 GLU A N 1
ATOM 1453 C CA . GLU A 1 191 ? 11.65486 -3.77029 -2.48405 1.000 20.43436 191 GLU A CA 1
ATOM 1454 C C . GLU A 1 191 ? 11.03664 -5.11165 -2.86198 1.000 22.83550 191 GLU A C 1
ATOM 1455 O O . GLU A 1 191 ? 10.04729 -5.51732 -2.24044 1.000 21.81214 191 GLU A O 1
ATOM 1461 N N . ASP A 1 192 ? 11.60142 -5.81056 -3.85243 1.000 19.58898 192 ASP A N 1
ATOM 1462 C CA . ASP A 1 192 ? 10.97661 -7.03226 -4.34891 1.000 19.05603 192 ASP A CA 1
ATOM 1463 C C . ASP A 1 192 ? 10.92078 -8.11478 -3.28112 1.000 20.04606 192 ASP A C 1
ATOM 1464 O O . ASP A 1 192 ? 9.96792 -8.90116 -3.23923 1.000 18.41957 192 ASP A O 1
ATOM 1469 N N . LEU A 1 193 ? 11.93619 -8.19215 -2.41852 1.000 19.87609 193 LEU A N 1
ATOM 1470 C CA . LEU A 1 193 ? 11.91533 -9.24999 -1.41621 1.000 17.00395 193 LEU A CA 1
ATOM 1471 C C . LEU A 1 193 ? 10.75760 -9.06754 -0.44511 1.000 18.79236 193 LEU A C 1
ATOM 1472 O O . LEU A 1 193 ? 10.31226 -10.03834 0.17757 1.000 19.14842 193 LEU A O 1
ATOM 1477 N N . HIS A 1 194 ? 10.23563 -7.85694 -0.32279 1.000 19.70490 194 HIS A N 1
ATOM 1478 C CA . HIS A 1 194 ? 9.15748 -7.62533 0.61880 1.000 18.16494 194 HIS A CA 1
ATOM 1479 C C . HIS A 1 194 ? 7.82031 -8.15800 0.13027 1.000 19.82762 194 HIS A C 1
ATOM 1480 O O . HIS A 1 194 ? 6.83572 -8.06972 0.86803 1.000 26.14282 194 HIS A O 1
ATOM 1487 N N . LYS A 1 195 ? 7.77457 -8.74304 -1.07358 1.000 19.31324 195 LYS A N 1
ATOM 1488 C CA . LYS A 1 195 ? 6.59436 -9.48519 -1.49099 1.000 20.94136 195 LYS A CA 1
ATOM 1489 C C . LYS A 1 195 ? 6.49199 -10.81629 -0.76414 1.000 23.48975 195 LYS A C 1
ATOM 1490 O O . LYS A 1 195 ? 5.38306 -11.32075 -0.56114 1.000 19.93054 195 LYS A O 1
ATOM 1496 N N . VAL A 1 196 ? 7.63025 -11.37757 -0.34911 1.000 19.34782 196 VAL A N 1
ATOM 1497 C CA . VAL A 1 196 ? 7.71237 -12.72722 0.20478 1.000 19.61416 196 VAL A CA 1
ATOM 1498 C C . VAL A 1 196 ? 7.67527 -12.69909 1.72909 1.000 16.06594 196 VAL A C 1
ATOM 1499 O O . VAL A 1 196 ? 7.27216 -13.67925 2.36481 1.000 15.91299 196 VAL A O 1
ATOM 1503 N N . THR A 1 197 ? 8.07748 -11.58095 2.33137 1.000 16.79604 197 THR A N 1
ATOM 1504 C CA . THR A 1 197 ? 8.08985 -11.48680 3.78484 1.000 15.16971 197 THR A CA 1
ATOM 1505 C C . THR A 1 197 ? 6.67673 -11.63038 4.32923 1.000 15.72975 197 THR A C 1
ATOM 1506 O O . THR A 1 197 ? 5.73860 -11.00365 3.82693 1.000 16.45608 197 THR A O 1
ATOM 1510 N N . HIS A 1 198 ? 6.52276 -12.49738 5.33057 1.000 13.26287 198 HIS A N 1
ATOM 1511 C CA . HIS A 1 198 ? 5.22784 -12.73339 5.97092 1.000 13.70619 198 HIS A CA 1
ATOM 1512 C C . HIS A 1 198 ? 4.15218 -13.11893 4.96481 1.000 15.59352 198 HIS A C 1
ATOM 1513 O O . HIS A 1 198 ? 2.98318 -12.77693 5.14438 1.000 17.75271 198 HIS A O 1
ATOM 1520 N N . ALA A 1 199 ? 4.52965 -13.82247 3.89098 1.000 14.66916 199 ALA A N 1
ATOM 1521 C CA . ALA A 1 199 ? 3.55698 -14.32490 2.92997 1.000 14.43886 199 ALA A CA 1
ATOM 1522 C C . ALA A 1 199 ? 3.20506 -15.79382 3.16030 1.000 13.94089 199 ALA A C 1
ATOM 1523 O O . ALA A 1 199 ? 2.48834 -16.39635 2.34469 1.000 14.48513 199 ALA A O 1
ATOM 1525 N N . TYR A 1 200 ? 3.67497 -16.37670 4.26259 1.000 14.18640 200 TYR A N 1
ATOM 1526 C CA . TYR A 1 200 ? 3.31495 -17.74629 4.65031 1.000 13.75055 200 TYR A CA 1
ATOM 1527 C C . TYR A 1 200 ? 3.70775 -18.77580 3.59080 1.000 13.94499 200 TYR A C 1
ATOM 1528 O O . TYR A 1 200 ? 3.08003 -19.83350 3.47740 1.000 16.50117 200 TYR A O 1
ATOM 1537 N N . GLY A 1 201 ? 4.73623 -18.49632 2.79865 1.000 13.85169 201 GLY A N 1
ATOM 1538 C CA . GLY A 1 201 ? 5.13212 -19.45346 1.78282 1.000 16.76261 201 GLY A CA 1
ATOM 1539 C C . GLY A 1 201 ? 4.16457 -19.58419 0.63075 1.000 17.34081 201 GLY A C 1
ATOM 1540 O O . GLY A 1 201 ? 4.25675 -20.54837 -0.12805 1.000 21.68239 201 GLY A O 1
ATOM 1541 N N . THR A 1 202 ? 3.23761 -18.63681 0.46929 1.000 16.39986 202 THR A N 1
ATOM 1542 C CA . THR A 1 202 ? 2.22660 -18.74824 -0.57374 1.000 15.60587 202 THR A CA 1
ATOM 1543 C C . THR A 1 202 ? 2.72473 -18.32456 -1.94882 1.000 17.17577 202 THR A C 1
ATOM 1544 O O . THR A 1 202 ? 2.00745 -18.53722 -2.93690 1.000 18.82313 202 THR A O 1
ATOM 1548 N N . ASN A 1 203 ? 3.90805 -17.72273 -2.05118 1.000 17.72259 203 ASN A N 1
ATOM 1549 C CA . ASN A 1 203 ? 4.35120 -17.19345 -3.33945 1.000 20.51284 203 ASN A CA 1
ATOM 1550 C C . ASN A 1 203 ? 5.79107 -17.58590 -3.66555 1.000 19.72823 203 ASN A C 1
ATOM 1551 O O . ASN A 1 203 ? 6.48596 -16.87038 -4.38883 1.000 20.60837 203 ASN A O 1
ATOM 1556 N N . GLY A 1 204 ? 6.25545 -18.70611 -3.13247 1.000 18.30167 204 GLY A N 1
ATOM 1557 C CA . GLY A 1 204 ? 7.56266 -19.24692 -3.46336 1.000 17.75108 204 GLY A CA 1
ATOM 1558 C C . GLY A 1 204 ? 8.28091 -19.77398 -2.23362 1.000 17.28305 204 GLY A C 1
ATOM 1559 O O . GLY A 1 204 ? 7.96456 -19.43247 -1.09364 1.000 15.77362 204 GLY A O 1
ATOM 1560 N N . ILE A 1 205 ? 9.27319 -20.63126 -2.47184 1.000 16.39949 205 ILE A N 1
ATOM 1561 C CA . ILE A 1 205 ? 10.06877 -21.23242 -1.40489 1.000 14.99356 205 ILE A CA 1
ATOM 1562 C C . ILE A 1 205 ? 11.38204 -20.47497 -1.28958 1.000 15.86474 205 ILE A C 1
ATOM 1563 O O . ILE A 1 205 ? 12.14064 -20.38973 -2.26052 1.000 15.63684 205 ILE A O 1
ATOM 1568 N N . ILE A 1 206 ? 11.65731 -19.93272 -0.10709 1.000 15.22380 206 ILE A N 1
ATOM 1569 C CA . ILE A 1 206 ? 12.94870 -19.30469 0.15030 1.000 14.39366 206 ILE A CA 1
ATOM 1570 C C . ILE A 1 206 ? 14.00066 -20.40272 0.23887 1.000 14.74581 206 ILE A C 1
ATOM 1571 O O . ILE A 1 206 ? 13.88232 -21.31965 1.05748 1.000 15.70578 206 ILE A O 1
ATOM 1576 N N . THR A 1 207 ? 15.03400 -20.32264 -0.60096 1.000 15.24693 207 THR A N 1
ATOM 1577 C CA . THR A 1 207 ? 16.10078 -21.31841 -0.58444 1.000 16.89334 207 THR A CA 1
ATOM 1578 C C . THR A 1 207 ? 17.44613 -20.76829 -0.12815 1.000 18.16609 207 THR A C 1
ATOM 1579 O O . THR A 1 207 ? 18.35933 -21.55892 0.15118 1.000 18.53019 207 THR A O 1
ATOM 1583 N N . GLU A 1 208 ? 17.59799 -19.45050 -0.06051 1.000 16.06133 208 GLU A N 1
ATOM 1584 C CA . GLU A 1 208 ? 18.79472 -18.82379 0.48239 1.000 15.70826 208 GLU A CA 1
ATOM 1585 C C . GLU A 1 208 ? 18.42262 -17.43570 0.97963 1.000 17.04315 208 GLU A C 1
ATOM 1586 O O . GLU A 1 208 ? 17.57200 -16.76291 0.39011 1.000 16.57197 208 GLU A O 1
ATOM 1592 N N . ILE A 1 209 ? 19.04805 -17.02725 2.07579 1.000 15.37114 209 ILE A N 1
ATOM 1593 C CA . ILE A 1 209 ? 18.76209 -15.75896 2.73177 1.000 14.10668 209 ILE A CA 1
ATOM 1594 C C . ILE A 1 209 ? 20.07640 -15.02048 2.89381 1.000 15.63378 209 ILE A C 1
ATOM 1595 O O . ILE A 1 209 ? 21.08836 -15.61961 3.26723 1.000 16.76005 209 ILE A O 1
ATOM 1600 N N . GLU A 1 210 ? 20.06773 -13.72361 2.60639 1.000 14.63428 210 GLU A N 1
ATOM 1601 C CA . GLU A 1 210 ? 21.15019 -12.82868 2.99360 1.000 14.41607 210 GLU A CA 1
ATOM 1602 C C . GLU A 1 210 ? 20.53705 -11.82476 3.95874 1.000 17.01753 210 GLU A C 1
ATOM 1603 O O . GLU A 1 210 ? 19.58566 -11.12129 3.60407 1.000 16.75008 210 GLU A O 1
ATOM 1617 N N . PRO A 1 212 ? 21.42687 -8.95677 7.34459 1.000 13.30096 212 PRO A N 1
ATOM 1618 C CA . PRO A 1 212 ? 22.50648 -8.23863 8.02309 1.000 12.96289 212 PRO A CA 1
ATOM 1619 C C . PRO A 1 212 ? 22.86292 -8.94184 9.32288 1.000 14.02350 212 PRO A C 1
ATOM 1620 O O . PRO A 1 212 ? 22.08742 -9.73968 9.85598 1.000 14.69863 212 PRO A O 1
ATOM 1624 N N . LEU A 1 213 ? 24.06417 -8.64240 9.82659 1.000 13.40781 213 LEU A N 1
ATOM 1625 C CA . LEU A 1 213 ? 24.49492 -9.08656 11.14232 1.000 12.70436 213 LEU A CA 1
ATOM 1626 C C . LEU A 1 213 ? 24.79855 -7.87575 12.00840 1.000 15.24961 213 LEU A C 1
ATOM 1627 O O . LEU A 1 213 ? 25.11345 -6.78943 11.51014 1.000 15.29137 213 LEU A O 1
ATOM 1632 N N . ALA A 1 214 ? 24.71792 -8.09636 13.31091 1.000 13.25234 214 ALA A N 1
ATOM 1633 C CA . ALA A 1 214 ? 24.92730 -7.10201 14.34724 1.000 15.29927 214 ALA A CA 1
ATOM 1634 C C . ALA A 1 214 ? 26.01379 -7.59921 15.29104 1.000 14.91873 214 ALA A C 1
ATOM 1635 O O . ALA A 1 214 ? 26.35611 -8.78937 15.29343 1.000 15.41130 214 ALA A O 1
ATOM 1637 N N . PRO A 1 215 ? 26.60121 -6.71075 16.08358 1.000 15.17297 215 PRO A N 1
ATOM 1638 C CA . PRO A 1 215 ? 27.66912 -7.12874 16.99285 1.000 13.62629 215 PRO A CA 1
ATOM 1639 C C . PRO A 1 215 ? 27.14370 -7.98541 18.13528 1.000 13.97777 215 PRO A C 1
ATOM 1640 O O . PRO A 1 215 ? 26.10977 -7.69715 18.73859 1.000 14.42472 215 PRO A O 1
ATOM 1644 N N . ALA A 1 216 ? 27.87350 -9.05989 18.42576 1.000 15.44375 216 ALA A N 1
ATOM 1645 C CA . ALA A 1 216 ? 27.55150 -9.87418 19.58684 1.000 16.50063 216 ALA A CA 1
ATOM 1646 C C . ALA A 1 216 ? 28.20001 -9.24526 20.81540 1.000 16.40125 216 ALA A C 1
ATOM 1647 O O . ALA A 1 216 ? 29.42181 -9.05071 20.85688 1.000 22.83667 216 ALA A O 1
ATOM 1649 N N . TYR A 1 217 ? 27.38146 -8.88754 21.78523 1.000 14.18317 217 TYR A N 1
ATOM 1650 C CA . TYR A 1 217 ? 27.86045 -8.35878 23.04882 1.000 14.44495 217 TYR A CA 1
ATOM 1651 C C . TYR A 1 217 ? 27.49886 -9.31061 24.17701 1.000 15.41755 217 TYR A C 1
ATOM 1652 O O . TYR A 1 217 ? 26.72798 -10.25892 24.01027 1.000 17.03129 217 TYR A O 1
ATOM 1661 N N . ASP A 1 218 ? 28.06731 -9.03029 25.34313 1.000 17.03131 218 ASP A N 1
ATOM 1662 C CA . ASP A 1 218 ? 27.71429 -9.72305 26.57372 1.000 15.87881 218 ASP A CA 1
ATOM 1663 C C . ASP A 1 218 ? 26.38982 -9.12649 27.04185 1.000 13.33173 218 ASP A C 1
ATOM 1664 O O . ASP A 1 218 ? 26.35221 -8.06556 27.66736 1.000 15.45144 218 ASP A O 1
ATOM 1669 N N . TRP A 1 219 ? 25.27754 -9.77352 26.70326 1.000 13.20847 219 TRP A N 1
ATOM 1670 C CA . TRP A 1 219 ? 23.96749 -9.23255 27.05003 1.000 12.92788 219 TRP A CA 1
ATOM 1671 C C . TRP A 1 219 ? 23.59963 -9.63998 28.47382 1.000 13.36266 219 TRP A C 1
ATOM 1672 O O . TRP A 1 219 ? 23.55124 -10.83512 28.79121 1.000 17.45814 219 TRP A O 1
ATOM 1683 N N . ILE A 1 220 ? 23.33432 -8.65078 29.32427 1.000 11.60863 220 ILE A N 1
ATOM 1684 C CA . ILE A 1 220 ? 23.04847 -8.85889 30.73762 1.000 13.07728 220 ILE A CA 1
ATOM 1685 C C . ILE A 1 220 ? 21.53955 -8.85642 30.93713 1.000 12.00236 220 ILE A C 1
ATOM 1686 O O . ILE A 1 220 ? 20.86007 -7.86987 30.62199 1.000 12.47570 220 ILE A O 1
ATOM 1691 N N . ASP A 1 221 ? 21.02063 -9.94511 31.49877 1.000 12.50792 221 ASP A N 1
ATOM 1692 C CA . ASP A 1 221 ? 19.61907 -10.01240 31.89919 1.000 11.45573 221 ASP A CA 1
ATOM 1693 C C . ASP A 1 221 ? 19.41372 -9.22262 33.19093 1.000 11.58809 221 ASP A C 1
ATOM 1694 O O . ASP A 1 221 ? 20.14549 -9.40857 34.17202 1.000 12.22975 221 ASP A O 1
ATOM 1699 N N . ALA A 1 222 ? 18.37073 -8.39439 33.22257 1.000 10.44997 222 ALA A N 1
ATOM 1700 C CA . ALA A 1 222 ? 17.97226 -7.76974 34.47347 1.000 11.41254 222 ALA A CA 1
ATOM 1701 C C . ALA A 1 222 ? 16.46074 -7.63564 34.52054 1.000 12.09398 222 ALA A C 1
ATOM 1702 O O . ALA A 1 222 ? 15.81467 -7.42977 33.49073 1.000 12.47143 222 ALA A O 1
ATOM 1712 N N . VAL A 1 224 ? 13.38478 -5.43529 36.51909 1.000 10.86257 224 VAL A N 1
ATOM 1713 C CA . VAL A 1 224 ? 13.09416 -4.23838 37.29663 1.000 13.36689 224 VAL A CA 1
ATOM 1714 C C . VAL A 1 224 ? 11.65621 -4.36864 37.78676 1.000 13.26255 224 VAL A C 1
ATOM 1715 O O . VAL A 1 224 ? 10.75172 -4.65371 36.99233 1.000 13.37544 224 VAL A O 1
ATOM 1719 N N . GLY A 1 225 ? 11.45456 -4.21903 39.09446 1.000 14.13562 225 GLY A N 1
ATOM 1720 C CA . GLY A 1 225 ? 10.16725 -4.50635 39.72239 1.000 14.07753 225 GLY A CA 1
ATOM 1721 C C . GLY A 1 225 ? 9.40583 -3.24157 40.07715 1.000 14.24893 225 GLY A C 1
ATOM 1722 O O . GLY A 1 225 ? 10.00024 -2.24617 40.48258 1.000 15.64501 225 GLY A O 1
ATOM 1723 N N . PHE A 1 226 ? 8.07282 -3.31483 39.94913 1.000 13.23610 226 PHE A N 1
ATOM 1724 C CA . PHE A 1 226 ? 7.18142 -2.17968 40.17941 1.000 13.94613 226 PHE A CA 1
ATOM 1725 C C . PHE A 1 226 ? 5.91636 -2.63882 40.88435 1.000 15.12815 226 PHE A C 1
ATOM 1726 O O . PHE A 1 226 ? 5.50766 -3.79506 40.77197 1.000 16.24852 226 PHE A O 1
ATOM 1734 N N . ASP A 1 227 ? 5.29502 -1.71027 41.60760 1.000 17.26164 227 ASP A N 1
ATOM 1735 C CA . ASP A 1 227 ? 4.06529 -1.98373 42.33823 1.000 16.42490 227 ASP A CA 1
ATOM 1736 C C . ASP A 1 227 ? 2.81248 -1.72545 41.51299 1.000 15.37476 227 ASP A C 1
ATOM 1737 O O . ASP A 1 227 ? 1.70618 -1.94891 42.01308 1.000 19.38614 227 ASP A O 1
ATOM 1742 N N . SER A 1 228 ? 2.95286 -1.24952 40.27894 1.000 15.55502 228 SER A N 1
ATOM 1743 C CA . SER A 1 228 ? 1.80108 -1.09974 39.40236 1.000 13.45803 228 SER A CA 1
ATOM 1744 C C . SER A 1 228 ? 2.25194 -1.31238 37.96563 1.000 14.00130 228 SER A C 1
ATOM 1745 O O . SER A 1 228 ? 3.42277 -1.12770 37.62180 1.000 15.44614 228 SER A O 1
ATOM 1748 N N . PHE A 1 229 ? 1.29502 -1.69808 37.11955 1.000 14.56277 229 PHE A N 1
ATOM 1749 C CA . PHE A 1 229 ? 1.58919 -1.82695 35.69454 1.000 14.64293 229 PHE A CA 1
ATOM 1750 C C . PHE A 1 229 ? 1.97844 -0.48475 35.07333 1.000 12.68437 229 PHE A C 1
ATOM 1751 O O . PHE A 1 229 ? 2.92789 -0.41201 34.28030 1.000 13.36614 229 PHE A O 1
ATOM 1759 N N . ASP A 1 230 ? 1.24822 0.58582 35.40838 1.000 14.05039 230 ASP A N 1
ATOM 1760 C CA . ASP A 1 230 ? 1.49733 1.86368 34.74721 1.000 12.20133 230 ASP A CA 1
ATOM 1761 C C . ASP A 1 230 ? 2.89326 2.38539 35.05928 1.000 14.22074 230 ASP A C 1
ATOM 1762 O O . ASP A 1 230 ? 3.56347 2.93275 34.17688 1.000 14.28838 230 ASP A O 1
ATOM 1767 N N . THR A 1 231 ? 3.35850 2.22314 36.30360 1.000 13.79386 231 THR A N 1
ATOM 1768 C CA . THR A 1 231 ? 4.71355 2.68187 36.60925 1.000 13.87321 231 THR A CA 1
ATOM 1769 C C . THR A 1 231 ? 5.76186 1.83656 35.89572 1.000 12.83330 231 THR A C 1
ATOM 1770 O O . THR A 1 231 ? 6.79142 2.36408 35.45892 1.000 14.25111 231 THR A O 1
ATOM 1774 N N . ALA A 1 232 ? 5.52273 0.52388 35.76294 1.000 12.34808 232 ALA A N 1
ATOM 1775 C CA . ALA A 1 232 ? 6.43033 -0.30998 34.98519 1.000 11.64136 232 ALA A CA 1
ATOM 1776 C C . ALA A 1 232 ? 6.46226 0.12648 33.52482 1.000 11.66083 232 ALA A C 1
ATOM 1777 O O . ALA A 1 232 ? 7.53755 0.22120 32.91988 1.000 12.06551 232 ALA A O 1
ATOM 1779 N N . ALA A 1 233 ? 5.29644 0.42680 32.94773 1.000 12.48417 233 ALA A N 1
ATOM 1780 C CA . ALA A 1 233 ? 5.27058 0.81914 31.54505 1.000 12.10818 233 ALA A CA 1
ATOM 1781 C C . ALA A 1 233 ? 5.96847 2.15379 31.33638 1.000 13.49353 233 ALA A C 1
ATOM 1782 O O . ALA A 1 233 ? 6.65682 2.34941 30.32584 1.000 12.42103 233 ALA A O 1
ATOM 1784 N N . ALA A 1 234 ? 5.80773 3.08387 32.28014 1.000 12.40496 234 ALA A N 1
ATOM 1785 C CA . ALA A 1 234 ? 6.45970 4.38196 32.14134 1.000 12.09147 234 ALA A CA 1
ATOM 1786 C C . ALA A 1 234 ? 7.97330 4.25174 32.22609 1.000 13.27047 234 ALA A C 1
ATOM 1787 O O . ALA A 1 234 ? 8.70530 4.87201 31.44452 1.000 12.50772 234 ALA A O 1
ATOM 1789 N N . TYR A 1 235 ? 8.46370 3.42437 33.14575 1.000 10.79706 235 TYR A N 1
ATOM 1790 C CA . TYR A 1 235 ? 9.89955 3.17703 33.21505 1.000 12.00813 235 TYR A CA 1
ATOM 1791 C C . TYR A 1 235 ? 10.40843 2.54525 31.93005 1.000 12.65504 235 TYR A C 1
ATOM 1792 O O . TYR A 1 235 ? 11.46650 2.92418 31.41324 1.000 12.10970 235 TYR A O 1
ATOM 1801 N N . ALA A 1 236 ? 9.69074 1.54045 31.42048 1.000 10.19664 236 ALA A N 1
ATOM 1802 C CA . ALA A 1 236 ? 10.18513 0.82702 30.24984 1.000 9.04374 236 ALA A CA 1
ATOM 1803 C C . ALA A 1 236 ? 10.22927 1.74255 29.04400 1.000 10.53498 236 ALA A C 1
ATOM 1804 O O . ALA A 1 236 ? 11.18682 1.70347 28.26517 1.000 11.25221 236 ALA A O 1
ATOM 1806 N N . ASN A 1 237 ? 9.20430 2.58591 28.88668 1.000 11.14439 237 ASN A N 1
ATOM 1807 C CA . ASN A 1 237 ? 9.21106 3.57846 27.81713 1.000 10.44407 237 ASN A CA 1
ATOM 1808 C C . ASN A 1 237 ? 10.42155 4.50025 27.94788 1.000 13.09982 237 ASN A C 1
ATOM 1809 O O . ASN A 1 237 ? 11.11911 4.77976 26.96299 1.000 12.55141 237 ASN A O 1
ATOM 1814 N N . ALA A 1 238 ? 10.69761 4.97284 29.16781 1.000 11.32242 238 ALA A N 1
ATOM 1815 C CA . ALA A 1 238 ? 11.84890 5.85143 29.36740 1.000 11.63773 238 ALA A CA 1
ATOM 1816 C C . ALA A 1 238 ? 13.16374 5.13720 29.07424 1.000 12.43930 238 ALA A C 1
ATOM 1817 O O . ALA A 1 238 ? 14.05775 5.71392 28.44381 1.000 12.84334 238 ALA A O 1
ATOM 1819 N N . LEU A 1 239 ? 13.30454 3.88149 29.51607 1.000 10.93433 239 LEU A N 1
ATOM 1820 C CA . LEU A 1 239 ? 14.54592 3.15719 29.24921 1.000 9.49283 239 LEU A CA 1
ATOM 1821 C C . LEU A 1 239 ? 14.73569 2.95370 27.75198 1.000 10.56585 239 LEU A C 1
ATOM 1822 O O . LEU A 1 239 ? 15.85159 3.10505 27.22532 1.000 11.56667 239 LEU A O 1
ATOM 1827 N N . ALA A 1 240 ? 13.64222 2.63775 27.04802 1.000 10.36038 240 ALA A N 1
ATOM 1828 C CA . ALA A 1 240 ? 13.71818 2.41455 25.60850 1.000 11.48861 240 ALA A CA 1
ATOM 1829 C C . ALA A 1 240 ? 14.18516 3.65909 24.87377 1.000 13.21438 240 ALA A C 1
ATOM 1830 O O . ALA A 1 240 ? 14.81854 3.54937 23.81729 1.000 13.06581 240 ALA A O 1
ATOM 1832 N N . ARG A 1 241 ? 13.91628 4.84533 25.43566 1.000 10.67082 241 ARG A N 1
ATOM 1833 C CA . ARG A 1 241 ? 14.27558 6.12737 24.84080 1.000 11.68981 241 ARG A CA 1
ATOM 1834 C C . ARG A 1 241 ? 15.67861 6.60590 25.21348 1.000 11.00079 241 ARG A C 1
ATOM 1835 O O . ARG A 1 241 ? 16.06211 7.70503 24.80858 1.000 13.73152 241 ARG A O 1
ATOM 1843 N N . GLN A 1 242 ? 16.45407 5.81496 25.95923 1.000 11.36316 242 GLN A N 1
ATOM 1844 C CA . GLN A 1 242 ? 17.83140 6.17090 26.30408 1.000 11.24054 242 GLN A CA 1
ATOM 1845 C C . GLN A 1 242 ? 18.72969 5.73686 25.15600 1.000 11.17514 242 GLN A C 1
ATOM 1846 O O . GLN A 1 242 ? 19.11549 4.57203 25.06000 1.000 12.01594 242 GLN A O 1
ATOM 1852 N N . ASP A 1 243 ? 19.06148 6.67819 24.27866 1.000 11.92246 243 ASP A N 1
ATOM 1853 C CA . ASP A 1 243 ? 19.73302 6.36504 23.01965 1.000 10.84653 243 ASP A CA 1
ATOM 1854 C C . ASP A 1 243 ? 21.14510 5.82669 23.20768 1.000 12.16810 243 ASP A C 1
ATOM 1855 O O . ASP A 1 243 ? 21.65871 5.14228 22.30906 1.000 14.24100 243 ASP A O 1
ATOM 1860 N N . GLY A 1 244 ? 21.78473 6.12410 24.33705 1.000 11.85934 244 GLY A N 1
ATOM 1861 C CA . GLY A 1 244 ? 23.12150 5.62443 24.60281 1.000 12.86619 244 GLY A CA 1
ATOM 1862 C C . GLY A 1 244 ? 23.19220 4.35114 25.42809 1.000 11.05928 244 GLY A C 1
ATOM 1863 O O . GLY A 1 244 ? 24.28669 3.80604 25.60693 1.000 11.58299 244 GLY A O 1
ATOM 1864 N N . ILE A 1 245 ? 22.06623 3.87569 25.95241 1.000 11.27936 245 ILE A N 1
ATOM 1865 C CA . ILE A 1 245 ? 22.01435 2.64496 26.74145 1.000 10.70792 245 ILE A CA 1
ATOM 1866 C C . ILE A 1 245 ? 21.55581 1.53694 25.79736 1.000 10.69154 245 ILE A C 1
ATOM 1867 O O . ILE A 1 245 ? 20.37849 1.44812 25.45133 1.000 11.57668 245 ILE A O 1
ATOM 1872 N N . LEU A 1 246 ? 22.49741 0.69333 25.35946 1.000 10.60743 246 LEU A N 1
ATOM 1873 C CA . LEU A 1 246 ? 22.17604 -0.31362 24.35275 1.000 11.04303 246 LEU A CA 1
ATOM 1874 C C . LEU A 1 246 ? 21.46320 -1.49992 24.99538 1.000 12.23739 246 LEU A C 1
ATOM 1875 O O . LEU A 1 246 ? 22.03059 -2.17197 25.86268 1.000 11.47471 246 LEU A O 1
ATOM 1880 N N . THR A 1 247 ? 20.23221 -1.75542 24.56745 1.000 10.45379 247 THR A N 1
ATOM 1881 C CA . THR A 1 247 ? 19.46214 -2.89782 25.03646 1.000 11.44127 247 THR A CA 1
ATOM 1882 C C . THR A 1 247 ? 19.06841 -3.76876 23.85123 1.000 11.31557 247 THR A C 1
ATOM 1883 O O . THR A 1 247 ? 19.09721 -3.33904 22.69616 1.000 12.52412 247 THR A O 1
ATOM 1887 N N . LYS A 1 248 ? 18.70809 -5.02238 24.15860 1.000 10.24730 248 LYS A N 1
ATOM 1888 C CA . LYS A 1 248 ? 18.19211 -5.95304 23.16708 1.000 10.08230 248 LYS A CA 1
ATOM 1889 C C . LYS A 1 248 ? 16.74723 -6.35619 23.43369 1.000 9.12885 248 LYS A C 1
ATOM 1890 O O . LYS A 1 248 ? 16.14243 -7.02870 22.59149 1.000 11.03633 248 LYS A O 1
ATOM 1896 N N . LEU A 1 249 ? 16.18840 -5.97538 24.58176 1.000 9.50727 24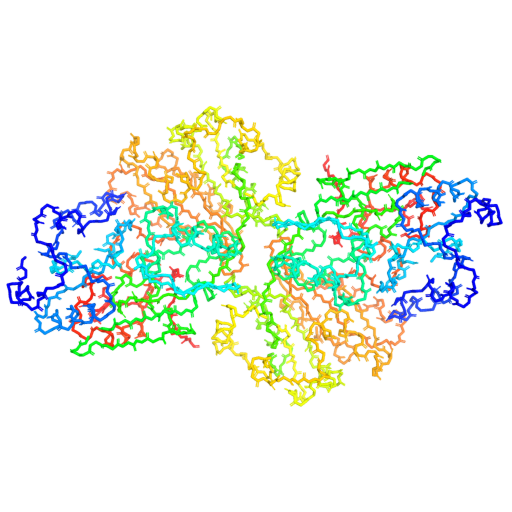9 LEU A N 1
ATOM 1897 C CA . LEU A 1 249 ? 14.85492 -6.39101 25.00013 1.000 7.75968 249 LEU A CA 1
ATOM 1898 C C . LEU A 1 249 ? 14.40958 -5.42407 26.07586 1.000 9.08083 249 LEU A C 1
ATOM 1899 O O . LEU A 1 249 ? 15.17242 -5.15440 27.00738 1.000 9.99373 249 LEU A O 1
ATOM 1904 N N . VAL A 1 250 ? 13.19176 -4.88437 25.92716 1.000 9.72505 250 VAL A N 1
ATOM 1905 C CA . VAL A 1 250 ? 12.54716 -4.08790 26.97212 1.000 8.84742 250 VAL A CA 1
ATOM 1906 C C . VAL A 1 250 ? 11.08043 -4.50749 26.98157 1.000 9.58476 250 VAL A C 1
ATOM 1907 O O . VAL A 1 250 ? 10.30455 -4.09750 26.11260 1.000 11.32916 250 VAL A O 1
ATOM 1911 N N . SER A 1 251 ? 10.70353 -5.35526 27.94200 1.000 9.61980 251 SER A N 1
ATOM 1912 C CA . SER A 1 251 ? 9.37631 -5.95948 28.01117 1.000 9.79680 251 SER A CA 1
ATOM 1913 C C . SER A 1 251 ? 8.71604 -5.52952 29.30663 1.000 11.42510 251 SER A C 1
ATOM 1914 O O . SER A 1 251 ? 9.39415 -5.31445 30.31217 1.000 11.54642 251 SER A O 1
ATOM 1917 N N . VAL A 1 252 ? 7.38727 -5.43031 29.29968 1.000 10.01846 252 VAL A N 1
ATOM 1918 C CA . VAL A 1 252 ? 6.62531 -5.16210 30.51985 1.000 9.57375 252 VAL A CA 1
ATOM 1919 C C . VAL A 1 252 ? 5.61907 -6.28361 30.70525 1.000 9.80720 252 VAL A C 1
ATOM 1920 O O . VAL A 1 252 ? 4.82077 -6.55708 29.80044 1.000 12.34869 252 VAL A O 1
ATOM 1924 N N . VAL A 1 253 ? 5.64961 -6.93094 31.86781 1.000 10.55865 253 VAL A N 1
ATOM 1925 C CA . VAL A 1 253 ? 4.71270 -8.00615 32.17739 1.000 10.12368 253 VAL A CA 1
ATOM 1926 C C . VAL A 1 253 ? 3.98998 -7.63827 33.46514 1.000 11.91577 253 VAL A C 1
ATOM 1927 O O . VAL A 1 253 ? 4.61517 -7.52850 34.53126 1.000 11.64760 253 VAL A O 1
ATOM 1931 N N . ALA A 1 254 ? 2.68250 -7.43093 33.35934 1.000 11.88539 254 ALA A N 1
ATOM 1932 C CA . ALA A 1 254 ? 1.88857 -6.97098 34.49401 1.000 11.93616 254 ALA A CA 1
ATOM 1933 C C . ALA A 1 254 ? 1.62478 -8.09603 35.48826 1.000 12.63596 254 ALA A C 1
ATOM 1934 O O . ALA A 1 254 ? 1.41422 -9.25026 35.10534 1.000 14.08585 254 ALA A O 1
ATOM 1936 N N . ALA A 1 255 ? 1.63028 -7.74770 36.77196 1.000 12.78671 255 ALA A N 1
ATOM 1937 C CA . ALA A 1 255 ? 1.09826 -8.62968 37.79637 1.000 13.21522 255 ALA A CA 1
ATOM 1938 C C . ALA A 1 255 ? -0.32389 -9.01932 37.40849 1.000 14.53128 255 ALA A C 1
ATOM 1939 O O . ALA A 1 255 ? -1.07510 -8.18464 36.88900 1.000 14.86534 255 ALA A O 1
ATOM 1941 N N . PRO A 1 256 ? -0.75642 -10.25513 37.69071 1.000 13.97730 256 PRO A N 1
ATOM 1942 C CA . PRO A 1 256 ? -0.03806 -11.26370 38.47546 1.000 13.94510 256 PRO A CA 1
ATOM 1943 C C . PRO A 1 256 ? 0.79803 -12.25299 37.65123 1.000 15.15530 256 PRO A C 1
ATOM 1944 O O . PRO A 1 256 ? 1.22871 -13.25444 38.22470 1.000 14.73345 256 PRO A O 1
ATOM 1948 N N . CYS A 1 257 ? 1.06070 -11.96980 36.37264 1.000 12.70843 257 CYS A N 1
ATOM 1949 C CA . CYS A 1 257 ? 1.76272 -12.94309 35.53606 1.000 12.87991 257 CYS A CA 1
ATOM 1950 C C . CYS A 1 257 ? 3.14437 -13.30444 36.06284 1.000 14.64661 257 CYS A C 1
ATOM 1951 O O . CYS A 1 257 ? 3.44139 -14.50767 36.15597 1.000 14.59209 257 CYS A O 1
ATOM 1954 N N . PRO A 1 258 ? 4.02066 -12.36197 36.42670 1.000 12.36865 258 PRO A N 1
ATOM 1955 C CA . PRO A 1 258 ? 5.35778 -12.78108 36.88287 1.000 13.68922 258 PRO A CA 1
ATOM 1956 C C . PRO A 1 258 ? 5.31209 -13.69519 38.09781 1.000 13.91459 258 PRO A C 1
ATOM 1957 O O . PRO A 1 258 ? 5.90786 -14.78894 38.08302 1.000 14.25831 258 PRO A O 1
ATOM 1961 N N . PHE A 1 259 ? 4.60210 -13.29969 39.15503 1.000 14.31231 259 PHE A N 1
ATOM 1962 C CA . PHE A 1 259 ? 4.64006 -14.11966 40.36253 1.000 14.59306 259 PHE A CA 1
ATOM 1963 C C . PHE A 1 259 ? 3.95595 -15.45929 40.14575 1.000 17.34339 259 PHE A C 1
ATOM 1964 O O . PHE A 1 259 ? 4.40360 -16.47723 40.68618 1.000 18.67337 259 PHE A O 1
ATOM 1972 N N . ASP A 1 260 ? 2.90525 -15.48987 39.32823 1.000 15.66093 260 ASP A N 1
ATOM 1973 C CA . ASP A 1 260 ? 2.15664 -16.72492 39.14533 1.000 15.59919 260 ASP A CA 1
ATOM 1974 C C . ASP A 1 260 ? 2.84626 -17.68613 38.18290 1.000 17.34906 260 ASP A C 1
ATOM 1975 O O . ASP A 1 260 ? 2.76439 -18.90780 38.36726 1.000 18.03943 260 ASP A O 1
ATOM 1980 N N . TYR A 1 261 ? 3.50212 -17.17057 37.14205 1.000 14.73556 261 TYR A N 1
ATOM 1981 C CA . TYR A 1 261 ? 3.91597 -18.01767 36.03299 1.000 14.61774 261 TYR A CA 1
ATOM 1982 C C . TYR A 1 261 ? 5.40608 -18.01642 35.72899 1.000 15.08782 261 TYR A C 1
ATOM 1983 O O . TYR A 1 261 ? 5.85331 -18.88300 34.96781 1.000 17.36061 261 TYR A O 1
ATOM 1992 N N . PHE A 1 262 ? 6.18662 -17.08202 36.27843 1.000 14.17777 262 PHE A N 1
ATOM 1993 C CA . PHE A 1 262 ? 7.63910 -17.10609 36.09147 1.000 14.61212 262 PHE A CA 1
ATOM 1994 C C . PHE A 1 262 ? 8.21466 -17.87231 37.27896 1.000 16.76855 262 PHE A C 1
ATOM 1995 O O . PHE A 1 262 ? 8.75371 -17.30024 38.22935 1.000 20.17789 262 PHE A O 1
ATOM 2003 N N . LYS A 1 263 ? 8.11808 -19.20309 37.20166 1.000 16.67326 263 LYS A N 1
ATOM 2004 C CA . LYS A 1 263 ? 8.33112 -20.03325 38.38503 1.000 17.60273 263 LYS A CA 1
ATOM 2005 C C . LYS A 1 263 ? 9.80661 -20.12721 38.75634 1.000 19.53139 263 LYS A C 1
ATOM 2006 O O . LYS A 1 263 ? 10.15960 -20.09987 39.94368 1.000 18.90758 263 LYS A O 1
ATOM 2012 N N . ARG A 1 264 ? 10.68207 -20.26726 37.76512 1.000 17.60397 264 ARG A N 1
ATOM 2013 C CA . ARG A 1 264 ? 12.09289 -20.43750 38.08404 1.000 18.33615 264 ARG A CA 1
ATOM 2014 C C . ARG A 1 264 ? 12.69382 -19.17097 38.68113 1.000 17.62467 264 ARG A C 1
ATOM 2015 O O . ARG A 1 264 ? 13.66227 -19.24866 39.44375 1.000 20.21909 264 ARG A O 1
ATOM 2023 N N . HIS A 1 265 ? 12.13202 -18.00550 38.36636 1.000 18.35353 265 HIS A N 1
ATOM 2024 C CA . HIS A 1 265 ? 12.61080 -16.74522 38.91604 1.000 18.39365 265 HIS A CA 1
ATOM 2025 C C . HIS A 1 265 ? 11.86033 -16.31164 40.17220 1.000 16.04005 265 HIS A C 1
ATOM 2026 O O . HIS A 1 265 ? 12.04337 -15.17142 40.61512 1.000 17.51043 265 HIS A O 1
ATOM 2033 N N . GLN A 1 266 ? 11.03248 -17.18171 40.75350 1.000 16.86144 266 GLN A N 1
ATOM 2034 C CA . GLN A 1 266 ? 10.12546 -16.76562 41.82479 1.000 20.41002 266 GLN A CA 1
ATOM 2035 C C . GLN A 1 266 ? 10.84960 -16.14446 43.01359 1.000 19.75051 266 GLN A C 1
ATOM 2036 O O . GLN A 1 266 ? 10.31008 -15.22821 43.65067 1.000 20.97705 266 GLN A O 1
ATOM 2042 N N . LYS A 1 267 ? 12.05652 -16.62087 43.34197 1.000 18.89134 267 LYS A N 1
ATOM 2043 C CA . LYS A 1 267 ? 12.74059 -16.07247 44.50545 1.000 19.95343 267 LYS A CA 1
ATOM 2044 C C . LYS A 1 267 ? 13.03824 -14.58315 44.35124 1.000 17.75133 267 LYS A C 1
ATOM 2045 O O . LYS A 1 267 ? 13.23262 -13.89703 45.35996 1.000 20.39125 267 LYS A O 1
ATOM 2051 N N . PHE A 1 268 ? 13.08158 -14.07285 43.12400 1.000 15.75034 268 PHE A N 1
ATOM 2052 C CA . PHE A 1 268 ? 13.38836 -12.66679 42.87996 1.000 16.85073 268 PHE A CA 1
ATOM 2053 C C . PHE A 1 268 ? 12.14482 -11.80183 42.82027 1.000 17.72572 268 PHE A C 1
ATOM 2054 O O . PHE A 1 268 ? 12.26585 -10.57449 42.71795 1.000 19.84575 268 PHE A O 1
ATOM 2062 N N . LEU A 1 269 ? 10.96931 -12.40743 42.89467 1.000 16.20917 269 LEU A N 1
ATOM 2063 C CA . LEU A 1 269 ? 9.70398 -11.73751 42.65674 1.000 15.40824 269 LEU A CA 1
ATOM 2064 C C . LEU A 1 269 ? 8.88034 -11.71067 43.93260 1.000 18.12066 269 LEU A C 1
ATOM 2065 O O . LEU A 1 269 ? 9.14090 -12.44269 44.89189 1.000 20.16173 269 LEU A O 1
ATOM 2070 N N . LYS A 1 270 ? 7.86095 -10.85887 43.93269 1.000 19.99988 270 LYS A N 1
ATOM 2071 C CA . LYS A 1 270 ? 6.91198 -10.85381 45.02886 1.000 22.59711 270 LYS A CA 1
ATOM 2072 C C . LYS A 1 270 ? 5.50876 -10.66392 44.48379 1.000 19.44648 270 LYS A C 1
ATOM 2073 O O . LYS A 1 270 ? 5.30829 -10.15210 43.37671 1.000 18.49581 270 LYS A O 1
ATOM 2079 N N . GLU A 1 271 ? 4.54203 -11.11234 45.28065 1.000 19.01319 271 GLU A N 1
ATOM 2080 C CA . GLU A 1 271 ? 3.14364 -10.97801 44.91131 1.000 19.68042 271 GLU A CA 1
ATOM 2081 C C . GLU A 1 271 ? 2.80065 -9.51195 44.68833 1.000 18.11708 271 GLU A C 1
ATOM 2082 O O . GLU A 1 271 ? 3.19941 -8.63603 45.46533 1.000 20.61956 271 GLU A O 1
ATOM 2088 N N . GLY A 1 272 ? 2.05877 -9.25300 43.61163 1.000 17.50640 272 GLY A N 1
ATOM 2089 C CA . GLY A 1 272 ? 1.61998 -7.92063 43.27007 1.000 19.39837 272 GLY A CA 1
ATOM 2090 C C . GLY A 1 272 ? 2.55990 -7.15539 42.36920 1.000 16.54261 272 GLY A C 1
ATOM 2091 O O . GLY A 1 272 ? 2.20949 -6.04953 41.93666 1.000 18.39115 272 GLY A O 1
ATOM 2092 N N . GLN A 1 273 ? 3.73373 -7.70471 42.06073 1.000 16.14089 273 GLN A N 1
ATOM 2093 C CA . GLN A 1 273 ? 4.78403 -6.95978 41.38250 1.000 18.93374 273 GLN A CA 1
ATOM 2094 C C . GLN A 1 273 ? 4.70122 -7.15081 39.87107 1.000 16.16442 273 GLN A C 1
ATOM 2095 O O . GLN A 1 273 ? 4.63936 -8.28078 39.37968 1.000 16.10922 273 GLN A O 1
ATOM 2101 N N . SER A 1 274 ? 4.68263 -6.04570 39.13500 1.000 13.47257 274 SER A N 1
ATOM 2102 C CA . SER A 1 274 ? 4.86988 -6.08422 37.69552 1.000 12.19977 274 SER A CA 1
ATOM 2103 C C . SER A 1 274 ? 6.36015 -5.96073 37.41651 1.000 12.59099 274 SER A C 1
ATOM 2104 O O . SER A 1 274 ? 7.11402 -5.42499 38.23492 1.000 14.97010 274 SER A O 1
ATOM 2107 N N . VAL A 1 275 ? 6.79755 -6.47914 36.26988 1.000 12.12674 275 VAL A N 1
ATOM 2108 C CA . VAL A 1 275 ? 8.22366 -6.49704 35.97068 1.000 11.92792 275 VAL A CA 1
ATOM 2109 C C . VAL A 1 275 ? 8.50637 -5.94992 34.58402 1.000 12.61317 275 VAL A C 1
ATOM 2110 O O . VAL A 1 275 ? 7.71368 -6.09053 33.64624 1.000 13.64386 275 VAL A O 1
ATOM 2114 N N . VAL A 1 276 ? 9.66972 -5.32973 34.46756 1.000 10.55300 276 VAL A N 1
ATOM 2115 C CA . VAL A 1 276 ? 10.26863 -4.97089 33.19623 1.000 11.06957 276 VAL A CA 1
ATOM 2116 C C . VAL A 1 276 ? 11.44824 -5.91447 32.97643 1.000 11.24170 276 VAL A C 1
ATOM 2117 O O . VAL A 1 276 ? 12.34807 -6.01554 33.82382 1.000 12.01269 276 VAL A O 1
ATOM 2121 N N . LEU A 1 277 ? 11.42240 -6.62493 31.84640 1.000 9.98390 277 LEU A N 1
ATOM 2122 C CA . LEU A 1 277 ? 12.49483 -7.52985 31.44934 1.000 9.76530 277 LEU A CA 1
ATOM 2123 C C . LEU A 1 277 ? 13.44910 -6.75419 30.56011 1.000 10.62624 277 LEU A C 1
ATOM 2124 O O . LEU A 1 277 ? 13.02280 -6.12678 29.58312 1.000 12.03874 277 LEU A O 1
ATOM 2129 N N . VAL A 1 278 ? 14.73816 -6.79353 30.90117 1.000 10.02254 278 VAL A N 1
ATOM 2130 C CA . VAL A 1 278 ? 15.74877 -6.01221 30.19863 1.000 11.49839 278 VAL A CA 1
ATOM 2131 C C . VAL A 1 278 ? 16.89301 -6.93290 29.80236 1.000 9.01929 278 VAL A C 1
ATOM 2132 O O . VAL A 1 278 ? 17.34705 -7.76047 30.60259 1.000 11.56759 278 VAL A O 1
ATOM 2144 N N . VAL A 1 280 ? 20.61605 -5.80419 28.62352 1.000 10.71746 280 VAL A N 1
ATOM 2145 C CA . VAL A 1 280 ? 21.44380 -4.60920 28.43741 1.000 11.03413 280 VAL A CA 1
ATOM 2146 C C . VAL A 1 280 ? 22.87063 -5.03962 28.11907 1.000 11.90966 280 VAL A C 1
ATOM 2147 O O . VAL A 1 280 ? 23.40995 -5.94317 28.76448 1.000 11.72134 280 VAL A O 1
ATOM 2151 N N . ALA A 1 281 ? 23.47407 -4.40918 27.11330 1.000 11.13029 281 ALA A N 1
ATOM 2152 C CA . ALA A 1 281 ? 24.85488 -4.74229 26.76993 1.000 10.58380 281 ALA A CA 1
ATOM 2153 C C . ALA A 1 281 ? 25.77831 -4.42258 27.93568 1.000 10.67607 281 ALA A C 1
ATOM 2154 O O . ALA A 1 281 ? 25.58250 -3.42844 28.63014 1.000 11.36432 281 ALA A O 1
ATOM 2156 N N . ALA A 1 282 ? 26.80754 -5.25478 28.14134 1.000 11.54053 282 ALA A N 1
ATOM 2157 C CA . ALA A 1 282 ? 27.70697 -5.03658 29.27615 1.000 11.91566 282 ALA A CA 1
ATOM 2158 C C . ALA A 1 282 ? 28.26802 -3.62178 29.29744 1.000 13.16239 282 ALA A C 1
ATOM 2159 O O . ALA A 1 282 ? 28.41005 -3.02436 30.37387 1.000 13.45190 282 ALA A O 1
ATOM 2161 N N . GLN A 1 283 ? 28.61242 -3.06885 28.12421 1.000 11.88347 283 GLN A N 1
ATOM 2162 C CA . GLN A 1 283 ? 29.19998 -1.72555 28.07989 1.000 11.55097 283 GLN A CA 1
ATOM 2163 C C . GLN A 1 283 ? 28.20125 -0.63499 28.44236 1.000 12.09612 283 GLN A C 1
ATOM 2164 O O . GLN A 1 283 ? 28.60994 0.51707 28.62578 1.000 13.18791 283 GLN A O 1
ATOM 2170 N N . SER A 1 284 ? 26.91612 -0.96532 28.53931 1.000 11.79837 284 SER A N 1
ATOM 2171 C CA . SER A 1 284 ? 25.87719 -0.02224 28.94660 1.000 10.24463 284 SER A CA 1
ATOM 2172 C C . SER A 1 284 ? 25.29584 -0.34003 30.31762 1.000 11.08869 284 SER A C 1
ATOM 2173 O O . SER A 1 284 ? 24.39980 0.37948 30.77872 1.000 12.15658 284 SER A O 1
ATOM 2176 N N . HIS A 1 285 ? 25.79543 -1.37864 30.99508 1.000 12.15669 285 HIS A N 1
ATOM 2177 C CA . HIS A 1 285 ? 25.14207 -1.86700 32.20305 1.000 11.13834 285 HIS A CA 1
ATOM 2178 C C . HIS A 1 285 ? 25.26724 -0.87718 33.35695 1.000 12.93079 285 HIS A C 1
ATOM 2179 O O . HIS A 1 285 ? 24.29598 -0.65048 34.09674 1.000 11.88936 285 HIS A O 1
ATOM 2186 N N . ASP A 1 286 ? 26.44387 -0.27169 33.52985 1.000 13.22925 286 ASP A N 1
ATOM 2187 C CA . ASP A 1 286 ? 26.60652 0.71133 34.59505 1.000 11.82166 286 ASP A CA 1
ATOM 2188 C C . ASP A 1 286 ? 25.70197 1.91844 34.36558 1.000 12.39530 286 ASP A C 1
ATOM 2189 O O . ASP A 1 286 ? 25.08038 2.42985 35.31005 1.000 13.51014 286 ASP A O 1
ATOM 2194 N N . ALA A 1 287 ? 25.58119 2.36048 33.10866 1.000 12.36562 287 ALA A N 1
ATOM 2195 C CA . ALA A 1 287 ? 24.68359 3.47286 32.80307 1.000 12.32026 287 ALA A CA 1
ATOM 2196 C C . ALA A 1 287 ? 23.23523 3.08545 33.04841 1.000 11.21562 287 ALA A C 1
ATOM 2197 O O . ALA A 1 287 ? 22.43537 3.90812 33.51583 1.000 12.72736 287 ALA A O 1
ATOM 2199 N N . PHE A 1 288 ? 22.87457 1.84284 32.72049 1.000 11.61719 288 PHE A N 1
ATOM 2200 C CA . PHE A 1 288 ? 21.54011 1.33078 33.02366 1.000 10.27076 288 PHE A CA 1
ATOM 2201 C C . PHE A 1 288 ? 21.24518 1.38395 34.51844 1.000 11.27959 288 PHE A C 1
ATOM 2202 O O . PHE A 1 288 ? 20.14513 1.77973 34.92560 1.000 12.55396 288 PHE A O 1
ATOM 2210 N N . LYS A 1 289 ? 22.21815 1.01397 35.35814 1.000 12.25692 289 LYS A N 1
ATOM 2211 C CA . LYS A 1 289 ? 21.99868 1.10146 36.80000 1.000 13.71749 289 LYS A CA 1
ATOM 2212 C C . LYS A 1 289 ? 21.81033 2.54273 37.24617 1.000 13.47990 289 LYS A C 1
ATOM 2213 O O . LYS A 1 289 ? 20.94344 2.83282 38.08148 1.000 15.53098 289 LYS A O 1
ATOM 2219 N N . ALA A 1 290 ? 22.61855 3.45993 36.70756 1.000 12.75349 290 ALA A N 1
ATOM 2220 C CA . ALA A 1 290 ? 22.51502 4.85605 37.11644 1.000 12.30121 290 ALA A CA 1
ATOM 2221 C C . ALA A 1 290 ? 21.19990 5.46535 36.66103 1.000 13.68198 290 ALA A C 1
ATOM 2222 O O . ALA A 1 290 ? 20.56933 6.22836 37.40790 1.000 15.95845 290 ALA A O 1
ATOM 2224 N N . PHE A 1 291 ? 20.78275 5.15061 35.43767 1.000 12.87952 291 PHE A N 1
ATOM 2225 C CA . PHE A 1 291 ? 19.49268 5.63419 34.96365 1.000 11.59449 291 PHE A CA 1
ATOM 2226 C C . PHE A 1 291 ? 18.36844 5.06791 35.81574 1.000 13.80632 291 PHE A C 1
ATOM 2227 O O . PHE A 1 291 ? 17.40914 5.77697 36.15571 1.000 15.12962 291 PHE A O 1
ATOM 2235 N N . SER A 1 292 ? 18.46102 3.78180 36.16014 1.000 13.80287 292 SER A N 1
ATOM 2236 C CA . SER A 1 292 ? 17.40246 3.15200 36.93615 1.000 12.64399 292 SER A CA 1
ATOM 2237 C C . SER A 1 292 ? 17.29772 3.76360 38.32362 1.000 14.13730 292 SER A C 1
ATOM 2238 O O . SER A 1 292 ? 16.18809 3.97762 38.83034 1.000 15.59627 292 SER A O 1
ATOM 2241 N N . ALA A 1 293 ? 18.43384 4.08895 38.94361 1.000 15.76438 293 ALA A N 1
ATOM 2242 C CA . ALA A 1 293 ? 18.39508 4.73841 40.25101 1.000 15.35574 293 ALA A CA 1
ATOM 2243 C C . ALA A 1 293 ? 17.72034 6.10314 40.18648 1.000 17.79991 293 ALA A C 1
ATOM 2244 O O . ALA A 1 293 ? 17.06153 6.51582 41.15014 1.000 23.29060 293 ALA A O 1
ATOM 2246 N N . ARG A 1 294 ? 17.87635 6.81875 39.07203 1.000 17.95770 294 ARG A N 1
ATOM 2247 C CA . ARG A 1 294 ? 17.27522 8.13628 38.89741 1.000 19.63209 294 ARG A CA 1
ATOM 2248 C C . ARG A 1 294 ? 15.83964 8.07386 38.40091 1.000 19.82568 294 ARG A C 1
ATOM 2249 O O . ARG A 1 294 ? 15.17477 9.11666 38.35227 1.000 25.06822 294 ARG A O 1
ATOM 2257 N N . SER A 1 295 ? 15.33732 6.88805 38.05057 1.000 19.16431 295 SER A N 1
ATOM 2258 C CA . SER A 1 295 ? 14.04254 6.74677 37.39149 1.000 17.86073 295 SER A CA 1
ATOM 2259 C C . SER A 1 295 ? 13.07131 5.86805 38.16945 1.000 22.92681 295 SER A C 1
ATOM 2260 O O . SER A 1 295 ? 12.11619 5.35362 37.58011 1.000 29.05692 295 SER A O 1
ATOM 2263 N N . GLY A 1 296 ? 13.30435 5.65082 39.45966 1.000 23.40855 296 GLY A N 1
ATOM 2264 C CA . GLY A 1 296 ? 12.37782 4.84135 40.23596 1.000 22.08812 296 GLY A CA 1
ATOM 2265 C C . GLY A 1 296 ? 12.31972 3.38193 39.83713 1.000 26.54990 296 GLY A C 1
ATOM 2266 O O . GLY A 1 296 ? 11.26437 2.74869 39.96453 1.000 25.26124 296 GLY A O 1
ATOM 2267 N N . GLY A 1 297 ? 13.42185 2.82591 39.35005 1.000 20.89908 297 GLY A N 1
ATOM 2268 C CA . GLY A 1 297 ? 13.40931 1.43553 38.94499 1.000 18.30318 297 GLY A CA 1
ATOM 2269 C C . GLY A 1 297 ? 14.23827 0.53908 39.84025 1.000 18.99510 297 GLY A C 1
ATOM 2270 O O . GLY A 1 297 ? 15.47183 0.56649 39.75430 1.000 21.18374 297 GLY A O 1
ATOM 2271 N N . GLU A 1 298 ? 13.58131 -0.25434 40.69843 1.000 18.10249 298 GLU A N 1
ATOM 2272 C CA . GLU A 1 298 ? 14.27728 -1.19825 41.57959 1.000 19.08739 298 GLU A CA 1
ATOM 2273 C C . GLU A 1 298 ? 14.68157 -2.45832 40.81751 1.000 16.20500 298 GLU A C 1
ATOM 2274 O O . GLU A 1 298 ? 13.82699 -3.20112 40.31686 1.000 16.27380 298 GLU A O 1
ATOM 2280 N N . ILE A 1 299 ? 15.98374 -2.71506 40.75422 1.000 16.49010 299 ILE A N 1
ATOM 2281 C CA . ILE A 1 299 ? 16.49681 -3.89543 40.06521 1.000 13.99837 299 ILE A CA 1
ATOM 2282 C C . ILE A 1 299 ? 16.36753 -5.08930 41.01103 1.000 15.54055 299 ILE A C 1
ATOM 2283 O O . ILE A 1 299 ? 17.00422 -5.13605 42.06539 1.000 19.89062 299 ILE A O 1
ATOM 2288 N N . ILE A 1 300 ? 15.52425 -6.05655 40.63870 1.000 13.78688 300 ILE A N 1
ATOM 2289 C CA . ILE A 1 300 ? 15.24481 -7.20794 41.49581 1.000 14.68572 300 ILE A CA 1
ATOM 2290 C C . ILE A 1 300 ? 15.98314 -8.46491 41.04798 1.000 13.40175 300 ILE A C 1
ATOM 2291 O O . ILE A 1 300 ? 16.02553 -9.45229 41.80426 1.000 15.96671 300 ILE A O 1
ATOM 2296 N N . PHE A 1 301 ? 16.55675 -8.46260 39.84716 1.000 13.97990 301 PHE A N 1
ATOM 2297 C CA . PHE A 1 301 ? 17.38320 -9.56203 39.37786 1.000 13.61606 301 PHE A CA 1
ATOM 2298 C C . PHE A 1 301 ? 18.39299 -8.95714 38.41875 1.000 14.19966 301 PHE A C 1
ATOM 2299 O O . PHE A 1 301 ? 18.03463 -8.12933 37.58546 1.000 13.69041 301 PHE A O 1
ATOM 2307 N N . ASP A 1 302 ? 19.64675 -9.37454 38.53051 1.000 14.73934 302 ASP A N 1
ATOM 2308 C CA . ASP A 1 302 ? 20.69509 -8.84599 37.66610 1.000 13.84030 302 ASP A CA 1
ATOM 2309 C C . ASP A 1 302 ? 21.70070 -9.96446 37.47099 1.000 14.26767 302 ASP A C 1
ATOM 2310 O O . ASP A 1 302 ? 22.29452 -10.43088 38.44268 1.000 15.10963 302 ASP A O 1
ATOM 2315 N N . ALA A 1 303 ? 21.89634 -10.37961 36.21888 1.000 13.85422 303 ALA A N 1
ATOM 2316 C CA . ALA A 1 303 ? 22.78698 -11.50456 35.97227 1.000 13.81230 303 ALA A CA 1
ATOM 2317 C C . ALA A 1 303 ? 24.21592 -11.24431 36.42610 1.000 16.80676 303 ALA A C 1
ATOM 2318 O O . ALA A 1 303 ? 24.95900 -12.20661 36.65328 1.000 19.50496 303 ALA A O 1
ATOM 2320 N N . THR A 1 304 ? 24.62895 -9.97816 36.55512 1.000 15.39015 304 THR A N 1
ATOM 2321 C CA . THR A 1 304 ? 25.99340 -9.72124 37.02191 1.000 15.98635 304 THR A CA 1
ATOM 2322 C C . THR A 1 304 ? 26.16509 -9.96544 38.51164 1.000 20.31205 304 THR A C 1
ATOM 2323 O O . THR A 1 304 ? 27.30661 -10.08259 38.97259 1.000 23.13788 304 THR A O 1
ATOM 2327 N N . THR A 1 305 ? 25.07618 -10.02517 39.28080 1.000 18.04771 305 THR A N 1
ATOM 2328 C CA . THR A 1 305 ? 25.17752 -10.25012 40.71693 1.000 19.88047 305 THR A CA 1
ATOM 2329 C C . THR A 1 305 ? 24.56711 -11.56633 41.17225 1.000 24.53116 305 THR A C 1
ATOM 2330 O O . THR A 1 305 ? 24.81841 -11.98362 42.30734 1.000 25.38265 305 THR A O 1
ATOM 2334 N N . ALA A 1 306 ? 23.77743 -12.22896 40.32431 1.000 22.49299 306 ALA A N 1
ATOM 2335 C CA . ALA A 1 306 ? 23.03584 -13.41223 40.74539 1.000 23.96798 306 ALA A CA 1
ATOM 2336 C C . ALA A 1 306 ? 23.91050 -14.64980 40.90220 1.000 29.61289 306 ALA A C 1
ATOM 2337 O O . ALA A 1 306 ? 23.50315 -15.59716 41.58708 1.000 31.90712 306 ALA A O 1
ATOM 2339 N N . GLY A 1 307 ? 25.08975 -14.67375 40.29316 1.000 26.00514 307 GLY A N 1
ATOM 2340 C CA . GLY A 1 307 ? 25.90734 -15.87131 40.30570 1.000 28.19276 307 GLY A CA 1
ATOM 2341 C C . GLY A 1 307 ? 25.64542 -16.74659 39.09599 1.000 24.85261 307 GLY A C 1
ATOM 2342 O O . GLY A 1 307 ? 24.76644 -16.48996 38.26801 1.000 27.11135 307 GLY A O 1
ATOM 2343 N N . ASP A 1 308 ? 26.44846 -17.80788 38.99135 1.000 29.21800 308 ASP A N 1
ATOM 2344 C CA . ASP A 1 308 ? 26.34018 -18.76660 37.88977 1.000 29.44525 308 ASP A CA 1
ATOM 2345 C C . ASP A 1 308 ? 25.25917 -19.78365 38.24658 1.000 35.10067 308 ASP A C 1
ATOM 2346 O O . ASP A 1 308 ? 25.52175 -20.87891 38.75290 1.000 40.16890 308 ASP A O 1
ATOM 2351 N N . LEU A 1 309 ? 24.01678 -19.40603 37.96591 1.000 30.15324 309 LEU A N 1
ATOM 2352 C CA . LEU A 1 309 ? 22.84358 -20.18081 38.34705 1.000 27.46968 309 LEU A CA 1
ATOM 2353 C C . LEU A 1 309 ? 22.39450 -21.03650 37.16823 1.000 34.93496 309 LEU A C 1
ATOM 2354 O O . LEU A 1 309 ? 22.10953 -20.51180 36.08614 1.000 39.26819 309 LEU A O 1
ATOM 2359 N N . LYS A 1 310 ? 22.32160 -22.34384 37.38315 1.000 21.50671 310 LYS A N 1
ATOM 2360 C CA . LYS A 1 310 ? 21.78787 -23.26518 36.39544 1.000 21.86204 310 LYS A CA 1
ATOM 2361 C C . LYS A 1 310 ? 20.28063 -23.40099 36.57609 1.000 25.23963 310 LYS A C 1
ATOM 2362 O O . LYS A 1 310 ? 19.72957 -23.12643 37.64516 1.000 27.77783 310 LYS A O 1
ATOM 2368 N N . GLY A 1 311 ? 19.60769 -23.80999 35.50225 1.000 21.60704 311 GLY A N 1
ATOM 2369 C CA . GLY A 1 311 ? 18.17880 -24.02032 35.56398 1.000 20.64691 311 GLY A CA 1
ATOM 2370 C C . GLY A 1 311 ? 17.33428 -22.76864 35.47446 1.000 21.61133 311 GLY A C 1
ATOM 2371 O O . GLY A 1 311 ? 16.10602 -22.86353 35.59904 1.000 23.68140 311 GLY A O 1
ATOM 2372 N N . LEU A 1 312 ? 17.94736 -21.58368 35.27674 1.000 19.26162 312 LEU A N 1
ATOM 2373 C CA . LEU A 1 312 ? 17.18840 -20.36384 35.06611 1.000 19.09486 312 LEU A CA 1
ATOM 2374 C C . LEU A 1 312 ? 17.06505 -20.10294 33.57432 1.000 18.38376 312 LEU A C 1
ATOM 2375 O O . LEU A 1 312 ? 18.08421 -20.08319 32.86999 1.000 21.19128 312 LEU A O 1
ATOM 2380 N N . PRO A 1 313 ? 15.86074 -19.88741 33.04207 1.000 17.18538 313 PRO A N 1
ATOM 2381 C CA . PRO A 1 313 ? 15.75430 -19.53869 31.63307 1.000 19.77150 313 PRO A CA 1
ATOM 2382 C C . PRO A 1 313 ? 16.30944 -18.14362 31.39811 1.000 17.75120 313 PRO A C 1
ATOM 2383 O O . PRO A 1 313 ? 16.28019 -17.28875 32.29985 1.000 17.18024 313 PRO A O 1
ATOM 2387 N N . PRO A 1 314 ? 16.82770 -17.87234 30.20518 1.000 14.81669 314 PRO A N 1
ATOM 2388 C CA . PRO A 1 314 ? 17.10715 -16.48020 29.84080 1.000 14.34118 314 PRO A CA 1
ATOM 2389 C C . PRO A 1 314 ? 15.81682 -15.67971 29.88370 1.000 14.80475 314 PRO A C 1
ATOM 2390 O O . PRO A 1 314 ? 14.72795 -16.20013 29.63123 1.000 15.10585 314 PRO A O 1
ATOM 2394 N N . LEU A 1 315 ? 15.94139 -14.39690 30.22026 1.000 14.41496 315 LEU A N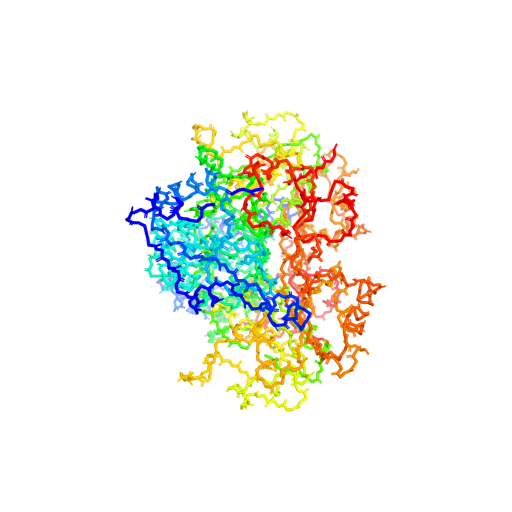 1
ATOM 2395 C CA . LEU A 1 315 ? 14.74354 -13.57368 30.33687 1.000 13.12972 315 LEU A CA 1
ATOM 2396 C C . LEU A 1 315 ? 13.96179 -13.51265 29.03684 1.000 11.93226 315 LEU A C 1
ATOM 2397 O O . LEU A 1 315 ? 12.74262 -13.33269 29.07213 1.000 13.40556 315 LEU A O 1
ATOM 2402 N N . PHE A 1 316 ? 14.62962 -13.65998 27.88175 1.000 13.36841 316 PHE A N 1
ATOM 2403 C CA . PHE A 1 316 ? 13.85125 -13.61006 26.64739 1.000 12.84604 316 PHE A CA 1
ATOM 2404 C C . PHE A 1 316 ? 12.89225 -14.78732 26.52768 1.000 11.49431 316 PHE A C 1
ATOM 2405 O O . PHE A 1 316 ? 11.89493 -14.68366 25.80042 1.000 12.28948 316 PHE A O 1
ATOM 2413 N N . GLU A 1 317 ? 13.16254 -15.90635 27.21970 1.000 12.03726 317 GLU A N 1
ATOM 2414 C CA . GLU A 1 317 ? 12.19132 -16.99781 27.26534 1.000 11.27280 317 GLU A CA 1
ATOM 2415 C C . GLU A 1 317 ? 11.07896 -16.76232 28.28147 1.000 12.87359 317 GLU A C 1
ATOM 2416 O O . GLU A 1 317 ? 10.29278 -17.68226 28.56577 1.000 14.39940 317 GLU A O 1
ATOM 2422 N N . LEU A 1 318 ? 10.97965 -15.53518 28.79713 1.000 12.90671 318 LEU A N 1
ATOM 2423 C CA . LEU A 1 318 ? 9.81205 -15.08073 29.54040 1.000 11.16175 318 LEU A CA 1
ATOM 2424 C C . LEU A 1 318 ? 9.10854 -13.94454 28.81722 1.000 11.73279 318 LEU A C 1
ATOM 2425 O O . LEU A 1 318 ? 8.19142 -13.34717 29.38770 1.000 12.76759 318 LEU A O 1
ATOM 2430 N N . SER A 1 319 ? 9.51932 -13.63259 27.58626 1.000 11.77351 319 SER A N 1
ATOM 2431 C CA . SER A 1 319 ? 9.09221 -12.44237 26.85516 1.000 10.66548 319 SER A CA 1
ATOM 2432 C C . SER A 1 319 ? 8.40247 -12.85819 25.55963 1.000 11.06222 319 SER A C 1
ATOM 2433 O O . SER A 1 319 ? 8.36287 -14.03919 25.20073 1.000 11.31612 319 SER A O 1
ATOM 2436 N N . TRP A 1 320 ? 7.86513 -11.87583 24.83421 1.000 10.84872 320 TRP A N 1
ATOM 2437 C CA . TRP A 1 320 ? 7.18819 -12.17690 23.56909 1.000 10.93463 320 TRP A CA 1
ATOM 2438 C C . TRP A 1 320 ? 6.17294 -13.29831 23.77920 1.000 9.84361 320 TRP A C 1
ATOM 2439 O O . TRP A 1 320 ? 5.54717 -13.33673 24.83647 1.000 11.51624 320 TRP A O 1
ATOM 2450 N N . ASN A 1 321 ? 5.98968 -14.21635 22.82743 1.000 11.37247 321 ASN A N 1
ATOM 2451 C CA . ASN A 1 321 ? 4.97155 -15.22030 23.10791 1.000 13.26851 321 ASN A CA 1
ATOM 2452 C C . ASN A 1 321 ? 5.44487 -16.32212 24.04752 1.000 13.30748 321 ASN A C 1
ATOM 2453 O O . ASN A 1 321 ? 4.64140 -17.19572 24.38227 1.000 13.63492 321 ASN A O 1
ATOM 2458 N N . HIS A 1 322 ? 6.69750 -16.28139 24.52101 1.000 10.68984 322 HIS A N 1
ATOM 2459 C CA . HIS A 1 322 ? 7.05797 -17.13647 25.64728 1.000 11.49189 322 HIS A CA 1
ATOM 2460 C C . HIS A 1 322 ? 6.33727 -16.74158 26.92519 1.000 13.56427 322 HIS A C 1
ATOM 2461 O O . HIS A 1 322 ? 6.12517 -17.59629 27.79224 1.000 12.91446 322 HIS A O 1
ATOM 2468 N N . THR A 1 323 ? 5.95695 -15.46532 27.07347 1.000 11.72492 323 THR A N 1
ATOM 2469 C CA . THR A 1 323 ? 5.11094 -15.11187 28.20798 1.000 10.66216 323 THR A CA 1
ATOM 2470 C C . THR A 1 323 ? 3.82044 -15.91314 28.16575 1.000 11.94179 323 THR A C 1
ATOM 2471 O O . THR A 1 323 ? 3.35912 -16.43731 29.19135 1.000 12.28665 323 THR A O 1
ATOM 2475 N N . THR A 1 324 ? 3.22439 -16.00835 26.97379 1.000 11.80082 324 THR A N 1
ATOM 2476 C CA . THR A 1 324 ? 1.99914 -16.77476 26.78185 1.000 12.15139 324 THR A CA 1
ATOM 2477 C C . THR A 1 324 ? 2.23183 -18.25872 27.05396 1.000 13.42128 324 THR A C 1
ATOM 2478 O O . THR A 1 324 ? 1.42632 -18.90572 27.73125 1.000 12.72680 324 THR A O 1
ATOM 2482 N N . LEU A 1 325 ? 3.33954 -18.80649 26.54720 1.000 11.68613 325 LEU A N 1
ATOM 2483 C CA . LEU A 1 325 ? 3.68971 -20.19595 26.83426 1.000 13.57518 325 LEU A CA 1
ATOM 2484 C C . LEU A 1 325 ? 3.67166 -20.46315 28.33500 1.000 12.71907 325 LEU A C 1
ATOM 2485 O O . LEU A 1 325 ? 3.11962 -21.47257 28.79844 1.000 13.71109 325 LEU A O 1
ATOM 2490 N N . ARG A 1 326 ? 4.29217 -19.57035 29.10847 1.000 13.50824 326 ARG A N 1
ATOM 2491 C CA . ARG A 1 326 ? 4.40590 -19.80196 30.54613 1.000 14.95872 326 ARG A CA 1
ATOM 2492 C C . ARG A 1 326 ? 3.04212 -19.77345 31.21798 1.000 14.01148 326 ARG A C 1
ATOM 2493 O O . ARG A 1 326 ? 2.76063 -20.58942 32.10256 1.000 14.58221 326 ARG A O 1
ATOM 2501 N N . ALA A 1 327 ? 2.18789 -18.82492 30.82326 1.000 14.02601 327 ALA A N 1
ATOM 2502 C CA . ALA A 1 327 ? 0.86226 -18.73404 31.42462 1.000 12.96034 327 ALA A CA 1
ATOM 2503 C C . ALA A 1 327 ? 0.01579 -19.95799 31.10488 1.000 14.79520 327 ALA A C 1
ATOM 2504 O O . ALA A 1 327 ? -0.59130 -20.55660 32.00108 1.000 14.49462 327 ALA A O 1
ATOM 2506 N N . LEU A 1 328 ? -0.04834 -20.34515 29.83181 1.000 13.44779 328 LEU A N 1
ATOM 2507 C CA . LEU A 1 328 ? -0.92282 -21.45999 29.50121 1.000 14.60613 328 LEU A CA 1
ATOM 2508 C C . LEU A 1 328 ? -0.35698 -22.80664 29.94559 1.000 15.30667 328 LEU A C 1
ATOM 2509 O O . LEU A 1 328 ? -1.11577 -23.76726 30.06321 1.000 16.32848 328 LEU A O 1
ATOM 2514 N N . ARG A 1 329 ? 0.95235 -22.90246 30.19552 1.000 14.36685 329 ARG A N 1
ATOM 2515 C CA . ARG A 1 329 ? 1.49249 -24.12495 30.79115 1.000 15.94837 329 ARG A CA 1
ATOM 2516 C C . ARG A 1 329 ? 0.88023 -24.39017 32.16149 1.000 18.75219 329 ARG A C 1
ATOM 2517 O O . ARG A 1 329 ? 0.60365 -25.54288 32.51680 1.000 19.77433 329 ARG A O 1
ATOM 2525 N N . VAL A 1 330 ? 0.66503 -23.33704 32.94262 1.000 17.26318 330 VAL A N 1
ATOM 2526 C CA . VAL A 1 330 ? 0.08649 -23.45928 34.27746 1.000 15.54127 330 VAL A CA 1
ATOM 2527 C C . VAL A 1 330 ? -1.43706 -23.45821 34.22671 1.000 17.10979 330 VAL A C 1
ATOM 2528 O O . VAL A 1 330 ? -2.09575 -24.26697 34.88515 1.000 20.37899 330 VAL A O 1
ATOM 2532 N N . ASP A 1 331 ? -2.03262 -22.54142 33.46926 1.000 18.63180 331 ASP A N 1
ATOM 2533 C CA . ASP A 1 331 ? -3.48483 -22.48168 33.31650 1.000 19.53223 331 ASP A CA 1
ATOM 2534 C C . ASP A 1 331 ? -3.81213 -22.47567 31.83193 1.000 19.12331 331 ASP A C 1
ATOM 2535 O O . ASP A 1 331 ? -3.70468 -21.42756 31.17464 1.000 18.58717 331 ASP A O 1
ATOM 2540 N N . PRO A 1 332 ? -4.24418 -23.60972 31.27828 1.000 18.31513 332 PRO A N 1
ATOM 2541 C CA . PRO A 1 332 ? -4.47386 -23.69660 29.82662 1.000 17.94117 332 PRO A CA 1
ATOM 2542 C C . PRO A 1 332 ? -5.57557 -22.79555 29.30166 1.000 21.67072 332 PRO A C 1
ATOM 2543 O O . PRO A 1 332 ? -5.72852 -22.69347 28.07506 1.000 22.10379 332 PRO A O 1
ATOM 2547 N N . ALA A 1 333 ? -6.35272 -22.14937 30.17078 1.000 16.47064 333 ALA A N 1
ATOM 2548 C CA . ALA A 1 333 ? -7.40269 -21.25492 29.69081 1.000 17.77925 333 ALA A CA 1
ATOM 2549 C C . ALA A 1 333 ? -6.87596 -19.92165 29.15653 1.000 18.06502 333 ALA A C 1
ATOM 2550 O O . ALA A 1 333 ? -7.63861 -19.20067 28.50159 1.000 17.75611 333 ALA A O 1
ATOM 2552 N N . TRP A 1 334 ? -5.61484 -19.56983 29.40325 1.000 15.53376 334 TRP A N 1
ATOM 2553 C CA . TRP A 1 334 ? -5.08119 -18.31477 28.87381 1.000 13.94008 334 TRP A CA 1
ATOM 2554 C C . TRP A 1 334 ? -4.85781 -18.40913 27.37253 1.000 16.36376 334 TRP A C 1
ATOM 2555 O O . TRP A 1 334 ? -4.28590 -19.38550 26.87793 1.000 19.53545 334 TRP A O 1
ATOM 2566 N N . THR A 1 335 ? -5.27817 -17.37213 26.65163 1.000 14.22048 335 THR A N 1
ATOM 2567 C CA . THR A 1 335 ? -4.81585 -17.14610 25.28594 1.000 11.75424 335 THR A CA 1
ATOM 2568 C C . THR A 1 335 ? -4.26426 -15.72220 25.19679 1.000 12.81896 335 THR A C 1
ATOM 2569 O O . THR A 1 335 ? -3.89436 -15.14745 26.22841 1.000 14.76643 335 THR A O 1
ATOM 2573 N N . TYR A 1 336 ? -4.15443 -15.14933 23.99378 1.000 13.04037 336 TYR A N 1
ATOM 2574 C CA . TYR A 1 336 ? -3.47831 -13.86295 23.85108 1.000 14.07676 336 TYR A CA 1
ATOM 2575 C C . TYR A 1 336 ? -4.09984 -13.05994 22.71196 1.000 12.29031 336 TYR A C 1
ATOM 2576 O O . TYR A 1 336 ? -4.82141 -13.59573 21.86236 1.000 12.95151 336 TYR A O 1
ATOM 2585 N N . LEU A 1 337 ? -3.80740 -11.75554 22.71288 1.000 12.07665 337 LEU A N 1
ATOM 2586 C CA . LEU A 1 337 ? -4.06842 -10.86297 21.58811 1.000 12.44732 337 LEU A CA 1
ATOM 2587 C C . LEU A 1 337 ? -2.74759 -10.33867 21.05734 1.000 11.04231 337 LEU A C 1
ATOM 2588 O O . LEU A 1 337 ? -1.69875 -10.47726 21.69671 1.000 12.41071 337 LEU A O 1
ATOM 2593 N N . GLN A 1 338 ? -2.80635 -9.70015 19.88719 1.000 11.33876 338 GLN A N 1
ATOM 2594 C CA . GLN A 1 338 ? -1.68840 -8.92327 19.35249 1.000 12.88747 338 GLN A CA 1
ATOM 2595 C C . GLN A 1 338 ? -2.19687 -7.51592 19.08937 1.000 11.67532 338 GLN A C 1
ATOM 2596 O O . GLN A 1 338 ? -3.18328 -7.34323 18.36692 1.000 12.80842 338 GLN A O 1
ATOM 2602 N N . VAL A 1 339 ? -1.51343 -6.51970 19.66849 1.000 10.05795 339 VAL A N 1
ATOM 2603 C CA . VAL A 1 339 ? -1.99842 -5.14177 19.71381 1.000 11.52983 339 VAL A CA 1
ATOM 2604 C C . VAL A 1 339 ? -0.86809 -4.18619 19.34732 1.000 10.55052 339 VAL A C 1
ATOM 2605 O O . VAL A 1 339 ? 0.29494 -4.41517 19.68526 1.000 11.82242 339 VAL A O 1
ATOM 2609 N N . LEU A 1 340 ? -1.22153 -3.08579 18.68792 1.000 10.55621 340 LEU A N 1
ATOM 2610 C CA . LEU A 1 340 ? -0.33937 -1.93028 18.58570 1.000 11.72543 340 LEU A CA 1
ATOM 2611 C C . LEU A 1 340 ? -0.94037 -0.78818 19.38895 1.000 12.91664 340 LEU A C 1
ATOM 2612 O O . LEU A 1 340 ? -2.15259 -0.55536 19.32670 1.000 13.26385 340 LEU A O 1
ATOM 2617 N N . TYR A 1 341 ? -0.09414 -0.09107 20.15248 1.000 12.28283 341 TYR A N 1
ATOM 2618 C CA . TYR A 1 341 ? -0.50260 1.13301 20.84090 1.000 12.20078 341 TYR A CA 1
ATOM 2619 C C . TYR A 1 341 ? 0.19377 2.30008 20.15342 1.000 12.70583 341 TYR A C 1
ATOM 2620 O O . TYR A 1 341 ? 1.37584 2.56685 20.42884 1.000 13.30822 341 TYR A O 1
ATOM 2629 N N . PRO A 1 342 ? -0.46971 3.00250 19.23441 1.000 13.13314 342 PRO A N 1
ATOM 2630 C CA . PRO A 1 342 ? 0.26335 3.90606 18.33501 1.000 12.87926 342 PRO A CA 1
ATOM 2631 C C . PRO A 1 342 ? 0.91259 5.08633 19.04798 1.000 13.75546 342 PRO A C 1
ATOM 2632 O O . PRO A 1 342 ? 0.31459 5.74381 19.90359 1.000 14.95423 342 PRO A O 1
ATOM 2636 N N . PHE A 1 343 ? 2.14839 5.35601 18.65471 1.000 12.36715 343 PHE A N 1
ATOM 2637 C CA . PHE A 1 343 ? 2.85394 6.54202 19.11227 1.000 13.38138 343 PHE A CA 1
ATOM 2638 C C . PHE A 1 343 ? 2.04991 7.79613 18.76132 1.000 13.86895 343 PHE A C 1
ATOM 2639 O O . PHE A 1 343 ? 1.46668 7.87700 17.67704 1.000 15.27859 343 PHE A O 1
ATOM 2647 N N . PRO A 1 344 ? 2.03364 8.82058 19.62773 1.000 14.56682 344 PRO A N 1
ATOM 2648 C CA . PRO A 1 344 ? 2.77025 8.97162 20.88349 1.000 13.92139 344 PRO A CA 1
ATOM 2649 C C . PRO A 1 344 ? 1.93920 8.64926 22.12016 1.000 14.63671 344 PRO A C 1
ATOM 2650 O O . PRO A 1 344 ? 2.34337 9.02901 23.22708 1.000 15.16997 344 PRO A O 1
ATOM 2654 N N . ASN A 1 345 ? 0.81054 7.95506 21.94840 1.000 13.26944 345 ASN A N 1
ATOM 2655 C CA . ASN A 1 345 ? -0.17299 7.80375 23.01651 1.000 14.59704 345 ASN A CA 1
ATOM 2656 C C . ASN A 1 345 ? -0.11129 6.44766 23.70747 1.000 13.87656 345 ASN A C 1
ATOM 2657 O O . ASN A 1 345 ? -1.06238 6.07655 24.40270 1.000 14.81439 345 ASN A O 1
ATOM 2662 N N . GLN A 1 346 ? 1.00334 5.73110 23.57687 1.000 12.09637 346 GLN A N 1
ATOM 2663 C CA . GLN A 1 346 ? 1.06075 4.35250 24.04999 1.000 12.75536 346 GLN A CA 1
ATOM 2664 C C . GLN A 1 346 ? 0.84544 4.23611 25.55862 1.000 12.96005 346 GLN A C 1
ATOM 2665 O O . GLN A 1 346 ? 0.21513 3.27893 26.01642 1.000 13.89950 346 GLN A O 1
ATOM 2671 N N . LEU A 1 347 ? 1.35424 5.17481 26.36133 1.000 12.48914 347 LEU A N 1
ATOM 2672 C CA . LEU A 1 347 ? 1.15704 5.03044 27.80534 1.000 11.81624 347 LEU A CA 1
ATOM 2673 C C . LEU A 1 347 ? -0.31182 5.21898 28.18160 1.000 12.70083 347 LEU A C 1
ATOM 2674 O O . LEU A 1 347 ? -0.87016 4.43084 28.95573 1.000 16.09125 347 LEU A O 1
ATOM 2679 N N . GLU A 1 348 ? -0.95663 6.24913 27.62601 1.000 12.67793 348 GLU A N 1
ATOM 2680 C CA . GLU A 1 348 ? -2.39052 6.44862 27.84202 1.000 12.82424 348 GLU A CA 1
ATOM 2681 C C . GLU A 1 348 ? -3.18527 5.23065 27.38727 1.000 12.16587 348 GLU A C 1
ATOM 2682 O O . GLU A 1 348 ? -4.10634 4.77953 28.08233 1.000 14.79523 348 GLU A O 1
ATOM 2688 N N . LEU A 1 349 ? -2.87062 4.71560 26.19961 1.000 12.76866 349 LEU A N 1
ATOM 2689 C CA . LEU A 1 349 ? -3.65778 3.62684 25.62755 1.000 10.77940 349 LEU A CA 1
ATOM 2690 C C . LEU A 1 349 ? -3.45740 2.32008 26.38240 1.000 12.67037 349 LEU A C 1
ATOM 2691 O O . LEU A 1 349 ? -4.43168 1.61169 26.64133 1.000 13.48553 349 LEU A O 1
ATOM 2696 N N . THR A 1 350 ? -2.21208 1.97414 26.73327 1.000 11.73649 350 THR A N 1
ATOM 2697 C CA . THR A 1 350 ? -1.99758 0.72733 27.46415 1.000 12.36044 350 THR A CA 1
ATOM 2698 C C . THR A 1 350 ? -2.68529 0.76650 28.82090 1.000 12.81419 350 THR A C 1
ATOM 2699 O O . THR A 1 350 ? -3.23025 -0.24385 29.27449 1.000 14.92116 350 THR A O 1
ATOM 2703 N N . ALA A 1 351 ? -2.68119 1.92411 29.48019 1.000 11.73409 351 ALA A N 1
ATOM 2704 C CA . ALA A 1 351 ? -3.37018 2.05111 30.76252 1.000 12.73517 351 ALA A CA 1
ATOM 2705 C C . ALA A 1 351 ? -4.87896 1.90983 30.60228 1.000 14.42928 351 ALA A C 1
ATOM 2706 O O . ALA A 1 351 ? -5.53965 1.27058 31.43040 1.000 15.36735 351 ALA A O 1
ATOM 2708 N N . LYS A 1 352 ? -5.44344 2.53667 29.56540 1.000 14.58374 352 LYS A N 1
ATOM 2709 C CA . LYS A 1 352 ? -6.88394 2.46026 29.35297 1.000 13.94418 352 LYS A CA 1
ATOM 2710 C C . LYS A 1 352 ? -7.33938 1.02567 29.10038 1.000 11.28091 352 LYS A C 1
ATOM 2711 O O . LYS A 1 352 ? -8.36179 0.59399 29.64979 1.000 15.15126 352 LYS A O 1
ATOM 2725 N N . ASP A 1 354 ? -5.67889 -1.73137 30.07969 1.000 13.72382 354 ASP A N 1
ATOM 2726 C CA . ASP A 1 354 ? -5.43167 -2.46360 31.31592 1.000 12.79905 354 ASP A CA 1
ATOM 2727 C C . ASP A 1 354 ? -6.60210 -2.32055 32.27611 1.000 14.54650 354 ASP A C 1
ATOM 2728 O O . ASP A 1 354 ? -7.04655 -3.30038 32.89100 1.000 17.93800 354 ASP A O 1
ATOM 2733 N N . ARG A 1 355 ? -7.14043 -1.10822 32.39232 1.000 14.91382 355 ARG A N 1
ATOM 2734 C CA . ARG A 1 355 ? -8.22449 -0.84182 33.32399 1.000 13.46700 355 ARG A CA 1
ATOM 2735 C C . ARG A 1 355 ? -9.57854 -1.28655 32.78976 1.000 14.09245 355 ARG A C 1
ATOM 2736 O O . ARG A 1 355 ? -10.49961 -1.52619 33.57906 1.000 18.07177 355 ARG A O 1
ATOM 2752 N N . PHE A 1 357 ? -10.22078 -4.05299 31.18816 1.000 14.44849 357 PHE A N 1
ATOM 2753 C CA . PHE A 1 357 ? -10.35251 -5.51193 31.26515 1.000 16.25270 357 PHE A CA 1
ATOM 2754 C C . PHE A 1 357 ? -9.67752 -6.05617 32.52268 1.000 14.47091 357 PHE A C 1
ATOM 2755 O O . PHE A 1 357 ? -8.71813 -6.84090 32.44017 1.000 16.04650 357 PHE A O 1
ATOM 2763 N N . PRO A 1 358 ? -10.18532 -5.69584 33.70554 1.000 16.17525 358 PRO A N 1
ATOM 2764 C CA . PRO A 1 358 ? -9.58714 -6.20480 34.94933 1.000 17.71065 358 PRO A CA 1
ATOM 2765 C C . PRO A 1 358 ? -9.80109 -7.70621 35.08581 1.000 17.18021 358 PRO A C 1
ATOM 2766 O O . PRO A 1 358 ? -10.85987 -8.23736 34.73322 1.000 19.23865 358 PRO A O 1
ATOM 2770 N N . GLY A 1 359 ? -8.77380 -8.39160 35.59046 1.000 18.03726 359 GLY A N 1
ATOM 2771 C CA . GLY A 1 359 ? -8.83327 -9.84368 35.87624 1.000 17.87208 359 GLY A CA 1
ATOM 2772 C C . GLY A 1 359 ? -8.81420 -10.74509 34.66542 1.000 18.36233 359 GLY A C 1
ATOM 2773 O O . GLY A 1 359 ? -8.05893 -11.72334 34.62196 1.000 19.34801 359 GLY A O 1
ATOM 2774 N N . GLU A 1 360 ? -9.62163 -10.41763 33.66420 1.000 16.36341 360 GLU A N 1
ATOM 2775 C CA . GLU A 1 360 ? -9.76339 -11.21226 32.45912 1.000 17.88990 360 GLU A CA 1
ATOM 2776 C C . GLU A 1 360 ? -8.58789 -11.03122 31.51047 1.000 17.82846 360 GLU A C 1
ATOM 2777 O O . GLU A 1 360 ? -8.33483 -11.90307 30.66900 1.000 15.88194 360 GLU A O 1
ATOM 2783 N N . LEU A 1 361 ? -7.86123 -9.92858 31.62924 1.000 13.42777 361 LEU A N 1
ATOM 2784 C CA . LEU A 1 361 ? -6.72765 -9.63410 30.77872 1.000 12.80207 361 LEU A CA 1
ATOM 2785 C C . LEU A 1 361 ? -5.54666 -9.27702 31.66682 1.000 13.02716 361 LEU A C 1
ATOM 2786 O O . LEU A 1 361 ? -5.71856 -8.60773 32.69272 1.000 13.27550 361 LEU A O 1
ATOM 2791 N N . ILE A 1 362 ? -4.36072 -9.76051 31.29416 1.000 13.07114 362 ILE A N 1
ATOM 2792 C CA . ILE A 1 362 ? -3.10701 -9.37325 31.94267 1.000 10.70059 362 ILE A CA 1
ATOM 2793 C C . ILE A 1 362 ? -2.24932 -8.69382 30.88977 1.000 11.10340 362 ILE A C 1
ATOM 2794 O O . ILE A 1 362 ? -1.93422 -9.29141 29.85228 1.000 12.01003 362 ILE A O 1
ATOM 2799 N N . SER A 1 363 ? -1.87262 -7.44356 31.15463 1.000 10.41746 363 SER A N 1
ATOM 2800 C CA . SER A 1 363 ? -1.13226 -6.67000 30.16940 1.000 9.65462 363 SER A CA 1
ATOM 2801 C C . SER A 1 363 ? 0.28757 -7.19677 29.98685 1.000 11.40688 363 SER A C 1
ATOM 2802 O O . SER A 1 363 ? 0.94278 -7.64356 30.93574 1.000 11.61481 363 SER A O 1
ATOM 2805 N N . HIS A 1 364 ? 0.75725 -7.11045 28.74615 1.000 9.52095 364 HIS A N 1
ATOM 2806 C CA . HIS A 1 364 ? 2.12261 -7.48221 28.38784 1.000 9.55676 364 HIS A CA 1
ATOM 2807 C C . HIS A 1 364 ? 2.52034 -6.61949 27.20037 1.000 10.83253 364 HIS A C 1
ATOM 2808 O O . HIS A 1 364 ? 1.89167 -6.68249 26.13587 1.000 11.22930 364 HIS A O 1
ATOM 2815 N N . LEU A 1 365 ? 3.56664 -5.82381 27.39161 1.000 9.86737 365 LEU A N 1
ATOM 2816 C CA . LEU A 1 365 ? 4.08182 -4.91305 26.38392 1.000 9.45649 365 LEU A CA 1
ATOM 2817 C C . LEU A 1 365 ? 5.46888 -5.35938 25.93782 1.000 8.03620 365 LEU A C 1
ATOM 2818 O O . LEU A 1 365 ? 6.25469 -5.89774 26.72617 1.000 10.15943 365 LEU A O 1
ATOM 2823 N N . GLU A 1 366 ? 5.77584 -5.09082 24.66853 1.000 9.18850 366 GLU A N 1
ATOM 2824 C CA . GLU A 1 366 ? 7.14137 -5.18357 24.15781 1.000 9.90971 366 GLU A CA 1
ATOM 2825 C C . GLU A 1 366 ? 7.48171 -3.86481 23.49601 1.000 11.78418 366 GLU A C 1
ATOM 2826 O O . GLU A 1 366 ? 6.80670 -3.45574 22.54041 1.000 11.46665 366 GLU A O 1
ATOM 2832 N N . PHE A 1 367 ? 8.51728 -3.20001 24.00172 1.000 10.22236 367 PHE A N 1
ATOM 2833 C CA . PHE A 1 367 ? 8.94748 -1.95195 23.39674 1.000 9.53601 367 PHE A CA 1
ATOM 2834 C C . PHE A 1 367 ? 9.84752 -2.21740 22.19797 1.000 9.60029 367 PHE A C 1
ATOM 2835 O O . PHE A 1 367 ? 10.71274 -3.10268 22.21894 1.000 11.15588 367 PHE A O 1
ATOM 2843 N N . VAL A 1 368 ? 9.61036 -1.45193 21.13108 1.000 10.22224 368 VAL A N 1
ATOM 2844 C CA . VAL A 1 368 ? 10.25052 -1.66388 19.83802 1.000 12.20572 368 VAL A CA 1
ATOM 2845 C C . VAL A 1 368 ? 10.40215 -0.31449 19.15486 1.000 10.82993 368 VAL A C 1
ATOM 2846 O O . VAL A 1 368 ? 9.76107 0.67529 19.53354 1.000 11.85966 368 VAL A O 1
ATOM 2850 N N . ARG A 1 369 ? 11.25628 -0.27638 18.13192 1.000 11.19440 369 ARG A N 1
ATOM 2851 C CA . ARG A 1 369 ? 11.21183 0.80269 17.15468 1.000 11.61116 369 ARG A CA 1
ATOM 2852 C C . ARG A 1 369 ? 10.17950 0.45022 16.09195 1.000 13.43484 369 ARG A C 1
ATOM 2853 O O . ARG A 1 369 ? 10.10651 -0.70037 15.63520 1.000 15.30920 369 ARG A O 1
ATOM 2861 N N . PHE A 1 370 ? 9.33571 1.42509 15.75564 1.000 12.49614 370 PHE A N 1
ATOM 2862 C CA . PHE A 1 370 ? 8.24406 1.20666 14.81027 1.000 12.67188 370 PHE A CA 1
ATOM 2863 C C . PHE A 1 370 ? 8.07885 2.49206 14.01180 1.000 14.57411 370 PHE A C 1
ATOM 2864 O O . PHE A 1 370 ? 7.70880 3.53072 14.57319 1.000 14.66489 370 PHE A O 1
ATOM 2872 N N . ASP A 1 371 ? 8.36909 2.42879 12.70891 1.000 15.03068 371 ASP A N 1
ATOM 2873 C CA . ASP A 1 371 ? 8.27692 3.58954 11.82167 1.000 15.44704 371 ASP A CA 1
ATOM 2874 C C . ASP A 1 371 ? 9.12442 4.75554 12.30895 1.000 18.66059 371 ASP A C 1
ATOM 2875 O O . ASP A 1 371 ? 8.78964 5.92047 12.06894 1.000 20.98374 371 ASP A O 1
ATOM 2880 N N . GLY A 1 372 ? 10.21936 4.46751 13.00578 1.000 14.93638 372 GLY A N 1
ATOM 2881 C CA . GLY A 1 372 ? 11.10115 5.51183 13.46271 1.000 16.85565 372 GLY A CA 1
ATOM 2882 C C . GLY A 1 372 ? 10.79071 6.05573 14.84013 1.000 18.05341 372 GLY A C 1
ATOM 2883 O O . GLY A 1 372 ? 11.57691 6.86475 15.35320 1.000 18.37126 372 GLY A O 1
ATOM 2884 N N . ASP A 1 373 ? 9.66898 5.66765 15.44503 1.000 12.94190 373 ASP A N 1
ATOM 2885 C CA . ASP A 1 373 ? 9.35815 6.04058 16.81743 1.000 13.84144 373 ASP A CA 1
ATOM 2886 C C . ASP A 1 373 ? 9.57650 4.84535 17.73194 1.000 14.22555 373 ASP A C 1
ATOM 2887 O O . ASP A 1 373 ? 9.50609 3.68237 17.31743 1.000 15.60981 373 ASP A O 1
ATOM 2892 N N . ILE A 1 374 ? 9.80512 5.13149 18.99941 1.000 12.60136 374 ILE A N 1
ATOM 2893 C CA . ILE A 1 374 ? 9.79461 4.10650 20.03054 1.000 12.61696 374 ILE A CA 1
ATOM 2894 C C . ILE A 1 374 ? 8.37759 4.00000 20.58196 1.000 13.31200 374 ILE A C 1
ATOM 2895 O O . ILE A 1 374 ? 7.80524 4.98865 21.05595 1.000 12.46602 374 ILE A O 1
ATOM 2900 N N . THR A 1 375 ? 7.79121 2.81234 20.49054 1.000 12.59416 375 THR A N 1
ATOM 2901 C CA . THR A 1 375 ? 6.48230 2.57188 21.07687 1.000 11.65111 375 THR A CA 1
ATOM 2902 C C . THR A 1 375 ? 6.43070 1.11509 21.52057 1.000 10.84565 375 THR A C 1
ATOM 2903 O O . THR A 1 375 ? 7.45826 0.43941 21.59503 1.000 11.78904 375 THR A O 1
ATOM 2907 N N . CYS A 1 376 ? 5.23660 0.61925 21.83658 1.000 10.90552 376 CYS A N 1
ATOM 2908 C CA . CYS A 1 376 ? 5.13423 -0.76648 22.26463 1.000 10.43916 376 CYS A CA 1
ATOM 2909 C C . CYS A 1 376 ? 4.03484 -1.48523 21.51247 1.000 11.02210 376 CYS A C 1
ATOM 2910 O O . CYS A 1 376 ? 3.00174 -0.90298 21.15903 1.000 12.11485 376 CYS A O 1
ATOM 2913 N N . PHE A 1 377 ? 4.28439 -2.76516 21.28531 1.000 10.34611 377 PHE A N 1
ATOM 2914 C CA . PHE A 1 377 ? 3.24952 -3.70542 20.90158 1.000 12.29118 377 PHE A CA 1
ATOM 2915 C C . PHE A 1 377 ? 2.74608 -4.41634 22.14155 1.000 12.44407 377 PHE A C 1
ATOM 2916 O O . PHE A 1 377 ? 3.37843 -4.39088 23.19998 1.000 13.33322 377 PHE A O 1
ATOM 2924 N N . GLY A 1 378 ? 1.57530 -5.02524 22.00517 1.000 11.41457 378 GLY A N 1
ATOM 2925 C CA . GLY A 1 378 ? 0.94981 -5.74927 23.09810 1.000 12.60112 378 GLY A CA 1
ATOM 2926 C C . GLY A 1 378 ? 0.73900 -7.21123 22.76412 1.000 10.96415 378 GLY A C 1
ATOM 2927 O O . GLY A 1 378 ? 0.31864 -7.55474 21.65316 1.000 11.94264 378 GLY A O 1
ATOM 2928 N N . LEU A 1 379 ? 1.01623 -8.05995 23.74925 1.000 10.96215 379 LEU A N 1
ATOM 2929 C CA . LEU A 1 379 ? 0.62449 -9.46813 23.73285 1.000 10.58408 379 LEU A CA 1
ATOM 2930 C C . LEU A 1 379 ? -0.15151 -9.76035 25.01226 1.000 10.85443 379 LEU A C 1
ATOM 2931 O O . LEU A 1 379 ? 0.21511 -10.64187 25.79264 1.000 11.93997 379 LEU A O 1
ATOM 2936 N N . PRO A 1 380 ? -1.23310 -9.02127 25.27751 1.000 11.00709 380 PRO A N 1
ATOM 2937 C CA . PRO A 1 380 ? -1.95058 -9.23653 26.53570 1.000 11.00541 380 PRO A CA 1
ATOM 2938 C C . PRO A 1 380 ? -2.50988 -10.65240 26.59992 1.000 12.95691 380 PRO A C 1
ATOM 2939 O O . PRO A 1 380 ? -2.95507 -11.21177 25.59391 1.000 12.92359 380 PRO A O 1
ATOM 2943 N N . LEU A 1 381 ? -2.42033 -11.24354 27.78990 1.000 10.56975 381 LEU A N 1
ATOM 2944 C CA . LEU A 1 381 ? -3.06116 -12.52371 28.06676 1.000 10.38952 381 LEU A CA 1
ATOM 2945 C C . LEU A 1 381 ? -4.54728 -12.28583 28.28929 1.000 12.57431 381 LEU A C 1
ATOM 2946 O O . LEU A 1 381 ? -4.93961 -11.32056 28.94972 1.000 13.29393 381 LEU A O 1
ATOM 2951 N N . VAL A 1 382 ? -5.37933 -13.17383 27.74614 1.000 13.70275 382 VAL A N 1
ATOM 2952 C CA . VAL A 1 382 ? -6.82620 -13.08251 27.90041 1.000 14.31668 382 VAL A CA 1
ATOM 2953 C C . VAL A 1 382 ? -7.32590 -14.43647 28.36158 1.000 14.33839 382 VAL A C 1
ATOM 2954 O O . VAL A 1 382 ? -7.01168 -15.45813 27.74106 1.000 14.60351 382 VAL A O 1
ATOM 2958 N N . LYS A 1 383 ? -8.10848 -14.44143 29.43788 1.000 14.64928 383 LYS A N 1
ATOM 2959 C CA . LYS A 1 383 ? -8.68489 -15.66628 29.97647 1.000 14.55905 383 LYS A CA 1
ATOM 2960 C C . LYS A 1 383 ? -9.84639 -16.06308 29.07713 1.000 17.87006 383 LYS A C 1
ATOM 2961 O O . LYS A 1 383 ? -10.86500 -15.36495 29.02407 1.000 19.03387 383 LYS A O 1
ATOM 2967 N N . PHE A 1 384 ? -9.70385 -17.18030 28.37048 1.000 15.48840 384 PHE A N 1
ATOM 2968 C CA . PHE A 1 384 ? -10.72562 -17.56184 27.40594 1.000 16.23712 384 PHE A CA 1
ATOM 2969 C C . PHE A 1 384 ? -11.99005 -18.00233 28.11850 1.000 16.08701 384 PHE A C 1
ATOM 2970 O O . PHE A 1 384 ? -11.95401 -18.83045 29.03518 1.000 17.99596 384 PHE A O 1
ATOM 2978 N N . THR A 1 385 ? -13.11606 -17.43864 27.68340 1.000 17.55090 385 THR A N 1
ATOM 2979 C CA . THR A 1 385 ? -14.43220 -17.89164 28.11676 1.000 18.33261 385 THR A CA 1
ATOM 2980 C C . THR A 1 385 ? -15.21680 -18.37401 26.90513 1.000 20.52555 385 THR A C 1
ATOM 2981 O O . THR A 1 385 ? -15.43047 -19.58161 26.75978 1.000 21.95944 385 THR A O 1
ATOM 2985 N N . THR A 1 386 ? -15.61773 -17.47689 26.01047 1.000 18.01562 386 THR A N 1
ATOM 2986 C CA . THR A 1 386 ? -16.36662 -17.82663 24.81305 1.000 18.43446 386 THR A CA 1
ATOM 2987 C C . THR A 1 386 ? -15.71660 -17.14528 23.61565 1.000 16.45037 386 THR A C 1
ATOM 2988 O O . THR A 1 386 ? -15.03827 -16.12410 23.75590 1.000 17.65744 386 THR A O 1
ATOM 2992 N N . ASP A 1 387 ? -15.95059 -17.72093 22.42747 1.000 20.50585 387 ASP A N 1
ATOM 2993 C CA . ASP A 1 387 ? -15.49090 -17.10006 21.18659 1.000 18.05152 387 ASP A CA 1
ATOM 2994 C C . ASP A 1 387 ? -16.02408 -15.68271 21.05867 1.000 18.41926 387 ASP A C 1
ATOM 2995 O O . ASP A 1 387 ? -15.31409 -14.78023 20.59607 1.000 19.02228 387 ASP A O 1
ATOM 3000 N N . GLU A 1 388 ? -17.28698 -15.48017 21.43772 1.000 20.25097 388 GLU A N 1
ATOM 3001 C CA . GLU A 1 388 ? -17.92125 -14.17552 21.28160 1.000 18.62796 388 GLU A CA 1
ATOM 3002 C C . GLU A 1 388 ? -17.26729 -13.13026 22.17525 1.000 20.17621 388 GLU A C 1
ATOM 3003 O O . GLU A 1 388 ? -17.07117 -11.98394 21.75633 1.000 19.53582 388 GLU A O 1
ATOM 3009 N N . ARG A 1 389 ? -16.92657 -13.49631 23.41089 1.000 16.62031 389 ARG A N 1
ATOM 3010 C CA . ARG A 1 389 ? -16.27829 -12.52521 24.28688 1.000 17.42326 389 ARG A CA 1
ATOM 3011 C C . ARG A 1 389 ? -14.88408 -12.17751 23.78458 1.000 17.43953 389 ARG A C 1
ATOM 3012 O O . ARG A 1 389 ? -14.45249 -11.02479 23.88960 1.000 17.99006 389 ARG A O 1
ATOM 3020 N N . LEU A 1 390 ? -14.15763 -13.16668 23.25224 1.000 15.26813 390 LEU A N 1
ATOM 3021 C CA . LEU A 1 390 ? -12.82854 -12.90691 22.70944 1.000 15.36080 390 LEU A CA 1
ATOM 3022 C C . LEU A 1 390 ? -12.90067 -11.94432 21.52836 1.000 14.14216 390 LEU A C 1
ATOM 3023 O O . LEU A 1 390 ? -12.13671 -10.96937 21.45927 1.000 15.34204 390 LEU A O 1
ATOM 3028 N N . GLU A 1 391 ? -13.83002 -12.18560 20.59700 1.000 16.92718 391 GLU A N 1
ATOM 3029 C CA . GLU A 1 391 ? -14.02117 -11.24540 19.49535 1.000 16.76185 391 GLU A CA 1
ATOM 3030 C C . GLU A 1 391 ? -14.36568 -9.85975 20.01775 1.000 17.64427 391 GLU A C 1
ATOM 3031 O O . GLU A 1 391 ? -13.86180 -8.85416 19.51168 1.000 17.66533 391 GLU A O 1
ATOM 3037 N N . GLU A 1 392 ? -15.21601 -9.79684 21.04086 1.000 16.72532 392 GLU A N 1
ATOM 3038 C CA . GLU A 1 392 ? -15.64185 -8.51551 21.59316 1.000 14.44791 392 GLU A CA 1
ATOM 3039 C C . GLU A 1 392 ? -14.46899 -7.74336 22.19465 1.000 16.34840 392 GLU A C 1
ATOM 3040 O O . GLU A 1 392 ? -14.36140 -6.52189 22.02040 1.000 16.37353 392 GLU A O 1
ATOM 3046 N N . ILE A 1 393 ? -13.58219 -8.43200 22.91475 1.000 13.16590 393 ILE A N 1
ATOM 3047 C CA . ILE A 1 393 ? -12.41719 -7.75449 23.47828 1.000 14.57358 393 ILE A CA 1
ATOM 3048 C C . ILE A 1 393 ? -11.57199 -7.14415 22.36826 1.000 13.44566 393 ILE A C 1
ATOM 3049 O O . ILE A 1 393 ? -11.08403 -6.01255 22.48576 1.000 14.35230 393 ILE A O 1
ATOM 3062 N N . ASP A 1 395 ? -12.70050 -6.26606 19.29853 1.000 12.84700 395 ASP A N 1
ATOM 3063 C CA . ASP A 1 395 ? -13.48250 -5.15409 18.75397 1.000 13.86695 395 ASP A CA 1
ATOM 3064 C C . ASP A 1 395 ? -13.31008 -3.90930 19.60994 1.000 13.96122 395 ASP A C 1
ATOM 3065 O O . ASP A 1 395 ? -13.15266 -2.80273 19.08368 1.000 16.92145 395 ASP A O 1
ATOM 3070 N N . LEU A 1 396 ? -13.30301 -4.07586 20.93451 1.000 14.28770 396 LEU A N 1
ATOM 3071 C CA . LEU A 1 396 ? -13.17519 -2.91595 21.81004 1.000 15.22745 396 LEU A CA 1
ATOM 3072 C C . LEU A 1 396 ? -11.76796 -2.32565 21.76497 1.000 15.29065 396 LEU A C 1
ATOM 3073 O O . LEU A 1 396 ? -11.61404 -1.10226 21.86850 1.000 16.69520 396 LEU A O 1
ATOM 3078 N N . HIS A 1 397 ? -10.72797 -3.14916 21.60926 1.000 12.75453 397 HIS A N 1
ATOM 3079 C CA . HIS A 1 397 ? -9.40255 -2.56965 21.39778 1.000 11.41576 397 HIS A CA 1
ATOM 3080 C C . HIS A 1 397 ? -9.39963 -1.69276 20.14954 1.000 12.48575 397 HIS A C 1
ATOM 3081 O O . HIS A 1 397 ? -8.94720 -0.54067 20.18539 1.000 13.58505 397 HIS A O 1
ATOM 3088 N N . ASN A 1 398 ? -9.89385 -2.23236 19.02694 1.000 14.74076 398 ASN A N 1
ATOM 3089 C CA . ASN A 1 398 ? -9.92096 -1.46190 17.78752 1.000 14.50723 398 ASN A CA 1
ATOM 3090 C C . ASN A 1 398 ? -10.70324 -0.16705 17.95607 1.000 16.16763 398 ASN A C 1
ATOM 3091 O O . ASN A 1 398 ? -10.28990 0.88290 17.44891 1.000 17.77458 398 ASN A O 1
ATOM 3096 N N . ALA A 1 399 ? -11.83767 -0.22079 18.66279 1.000 15.28313 399 ALA A N 1
ATOM 3097 C CA . ALA A 1 399 ? -12.68377 0.95748 18.83363 1.000 14.85503 399 ALA A CA 1
ATOM 3098 C C . ALA A 1 399 ? -12.09931 1.98208 19.79791 1.000 15.11713 399 ALA A C 1
ATOM 3099 O O . ALA A 1 399 ? -12.62871 3.10159 19.88381 1.000 20.60167 399 ALA A O 1
ATOM 3101 N N . ASN A 1 400 ? -11.04654 1.62807 20.52739 1.000 13.95838 400 ASN A N 1
ATOM 3102 C CA . ASN A 1 400 ? -10.42016 2.51356 21.49623 1.000 13.09788 400 ASN A CA 1
ATOM 3103 C C . ASN A 1 400 ? -8.99642 2.88055 21.08856 1.000 14.58066 400 ASN A C 1
ATOM 3104 O O . ASN A 1 400 ? -8.16492 3.19729 21.93915 1.000 17.43016 400 ASN A O 1
ATOM 3109 N N . GLY A 1 401 ? -8.69280 2.80306 19.79543 1.000 15.24209 401 GLY A N 1
ATOM 3110 C CA . GLY A 1 401 ? -7.42950 3.31373 19.29126 1.000 13.87929 401 GLY A CA 1
ATOM 3111 C C . GLY A 1 401 ? -6.26263 2.35887 19.36423 1.000 13.96655 401 GLY A C 1
ATOM 3112 O O . GLY A 1 401 ? -5.11455 2.80308 19.23025 1.000 14.85730 401 GLY A O 1
ATOM 3113 N N . CYS A 1 402 ? -6.51314 1.06200 19.57809 1.000 13.88778 402 CYS A N 1
ATOM 3114 C CA . CYS A 1 402 ? -5.45069 0.06393 19.73738 1.000 12.88649 402 CYS A CA 1
ATOM 3115 C C . CYS A 1 402 ? -5.61931 -1.02432 18.67956 1.000 14.30651 402 CYS A C 1
ATOM 3116 O O . CYS A 1 402 ? -6.27986 -2.04688 18.92955 1.000 15.86336 402 CYS A O 1
ATOM 3119 N N . PRO A 1 403 ? -5.02310 -0.85330 17.49487 1.000 14.14924 403 PRO A N 1
ATOM 3120 C CA . PRO A 1 403 ? -5.22343 -1.82118 16.40088 1.000 13.21864 403 PRO A CA 1
ATOM 3121 C C . PRO A 1 403 ? -4.85161 -3.24158 16.79123 1.000 11.53895 403 PRO A C 1
ATOM 3122 O O . PRO A 1 403 ? -3.82512 -3.48496 17.43166 1.000 13.33966 403 PRO A O 1
ATOM 3126 N N . ILE A 1 404 ? -5.71207 -4.18454 16.37727 1.000 10.86731 404 ILE A N 1
ATOM 3127 C CA . ILE A 1 404 ? -5.53621 -5.61270 16.62906 1.000 13.44174 404 ILE A CA 1
ATOM 3128 C C . ILE A 1 404 ? -5.04591 -6.30048 15.36191 1.000 12.21389 404 ILE A C 1
ATOM 3129 O O . ILE A 1 404 ? -5.56405 -6.06469 14.26068 1.000 14.66379 404 ILE A O 1
ATOM 3134 N N . PHE A 1 405 ? -4.05484 -7.17437 15.52521 1.000 13.46939 405 PHE A N 1
ATOM 3135 C CA . PHE A 1 405 ? -3.63501 -8.12110 14.49702 1.000 12.07441 405 PHE A CA 1
ATOM 3136 C C . PHE A 1 405 ? -4.11318 -9.47464 15.00799 1.000 13.16355 405 PHE A C 1
ATOM 3137 O O . PHE A 1 405 ? -3.49462 -10.06315 15.89529 1.000 14.42404 405 PHE A O 1
ATOM 3145 N N . ASN A 1 406 ? -5.23262 -9.93498 14.48085 1.000 12.75609 406 ASN A N 1
ATOM 3146 C CA . ASN A 1 406 ? -5.98219 -11.01151 15.12030 1.000 14.39389 406 ASN A CA 1
ATOM 3147 C C . ASN A 1 406 ? -5.24379 -12.34294 15.01398 1.000 14.26732 406 ASN A C 1
ATOM 3148 O O . ASN A 1 406 ? -5.13719 -12.88876 13.90943 1.000 14.69393 406 ASN A O 1
ATOM 3153 N N . PRO A 1 407 ? -4.75039 -12.90977 16.11821 1.000 12.39887 407 PRO A N 1
ATOM 3154 C CA . PRO A 1 407 ? -4.02952 -14.18967 16.04970 1.000 13.43581 407 PRO A CA 1
ATOM 3155 C C . PRO A 1 407 ? -4.93929 -15.39829 16.07265 1.000 15.13152 407 PRO A C 1
ATOM 3156 O O . PRO A 1 407 ? -4.44064 -16.53035 16.07519 1.000 16.88753 407 PRO A O 1
ATOM 3160 N N . HIS A 1 408 ? -6.25037 -15.18203 16.09009 1.000 14.44739 408 HIS A N 1
ATOM 3161 C CA . HIS A 1 408 ? -7.22502 -16.25821 16.07790 1.000 13.95624 408 HIS A CA 1
ATOM 3162 C C . HIS A 1 408 ? -7.76801 -16.49404 14.68418 1.000 16.10017 408 HIS A C 1
ATOM 3163 O O . HIS A 1 408 ? -8.94023 -16.83193 14.50814 1.000 18.97646 408 HIS A O 1
ATOM 3170 N N . ARG A 1 409 ? -6.90868 -16.31160 13.68827 1.000 16.37694 409 ARG A N 1
ATOM 3171 C CA . ARG A 1 409 ? -7.23543 -16.48871 12.28788 1.000 16.53534 409 ARG A CA 1
ATOM 3172 C C . ARG A 1 409 ? -6.02663 -17.14424 11.64785 1.000 16.09465 409 ARG A C 1
ATOM 3173 O O . ARG A 1 409 ? -4.90278 -16.99707 12.13579 1.000 18.98435 409 ARG A O 1
ATOM 3181 N N . TYR A 1 410 ? -6.25886 -17.86623 10.55441 1.000 16.34862 410 TYR A N 1
ATOM 3182 C CA . TYR A 1 410 ? -5.17588 -18.54656 9.86184 1.000 16.88048 410 TYR A CA 1
ATOM 3183 C C . TYR A 1 410 ? -4.93606 -18.03093 8.45150 1.000 18.16611 410 TYR A C 1
ATOM 3184 O O . TYR A 1 410 ? -4.11166 -18.60660 7.73643 1.000 23.29506 410 TYR A O 1
ATOM 3193 N N . THR A 1 411 ? -5.63206 -16.98715 8.01518 1.000 18.38984 411 THR A N 1
ATOM 3194 C CA . THR A 1 411 ? -5.36461 -16.42007 6.70279 1.000 17.54697 411 THR A CA 1
ATOM 3195 C C . THR A 1 411 ? -4.49994 -15.17294 6.83498 1.000 17.05477 411 THR A C 1
ATOM 3196 O O . THR A 1 411 ? -4.46024 -14.52053 7.87766 1.000 18.57175 411 THR A O 1
ATOM 3200 N N . LEU A 1 412 ? -3.79812 -14.85741 5.74685 1.000 17.61004 412 LEU A N 1
ATOM 3201 C CA . LEU A 1 412 ? -2.97724 -13.65283 5.71101 1.000 19.21605 412 LEU A CA 1
ATOM 3202 C C . LEU A 1 412 ? -3.80967 -12.41024 5.99808 1.000 21.74241 412 LEU A C 1
ATOM 3203 O O . LEU A 1 412 ? -3.47084 -11.60967 6.87747 1.000 18.51919 412 LEU A O 1
ATOM 3208 N N . GLU A 1 413 ? -4.91532 -12.23663 5.27667 1.000 18.12300 413 GLU A N 1
ATOM 3209 C CA . GLU A 1 413 ? -5.64264 -10.98026 5.38116 1.000 17.96212 413 GLU A CA 1
ATOM 3210 C C . GLU A 1 413 ? -6.31944 -10.84396 6.73545 1.000 20.60141 413 GLU A C 1
ATOM 3211 O O . GLU A 1 413 ? -6.31296 -9.75905 7.32634 1.000 19.23416 413 GLU A O 1
ATOM 3217 N N . GLU A 1 414 ? -6.88244 -11.93212 7.26399 1.000 18.91085 414 GLU A N 1
ATOM 3218 C CA . GLU A 1 414 ? -7.61364 -11.80605 8.51942 1.000 19.97418 414 GLU A CA 1
ATOM 3219 C C . GLU A 1 414 ? -6.69007 -11.64011 9.71765 1.000 19.80972 414 GLU A C 1
ATOM 3220 O O . GLU A 1 414 ? -7.13964 -11.15290 10.76119 1.000 20.85819 414 GLU A O 1
ATOM 3226 N N . GLY A 1 415 ? -5.41947 -12.04237 9.59261 1.000 19.02366 415 GLY A N 1
ATOM 3227 C CA . GLY A 1 415 ? -4.45053 -11.81656 10.66012 1.000 19.65871 415 GLY A CA 1
ATOM 3228 C C . GLY A 1 415 ? -3.92044 -10.39932 10.77782 1.000 19.85514 415 GLY A C 1
ATOM 3229 O O . GLY A 1 415 ? -3.22298 -10.08925 11.75154 1.000 21.05133 415 GLY A O 1
ATOM 3230 N N . GLY A 1 416 ? -4.22351 -9.53074 9.81281 1.000 19.34387 416 GLY A N 1
ATOM 3231 C CA . GLY A 1 416 ? -3.96474 -8.10989 9.92514 1.000 22.38429 416 GLY A CA 1
ATOM 3232 C C . GLY A 1 416 ? -2.54847 -7.67178 9.65190 1.000 25.71363 416 GLY A C 1
ATOM 3233 O O . GLY A 1 416 ? -2.26242 -6.47025 9.74680 1.000 24.03000 416 GLY A O 1
ATOM 3242 N N . LYS A 1 418 ? -0.16578 -9.07007 6.82683 1.000 24.34722 418 LYS A N 1
ATOM 3243 C CA . LYS A 1 418 ? 0.23964 -9.03357 5.41776 1.000 22.03712 418 LYS A CA 1
ATOM 3244 C C . LYS A 1 418 ? -0.92050 -8.55968 4.55104 1.000 23.18896 418 LYS A C 1
ATOM 3245 O O . LYS A 1 418 ? -1.83842 -9.32588 4.23841 1.000 22.40977 418 LYS A O 1
ATOM 3251 N N . GLN A 1 419 ? -0.86028 -7.29917 4.13748 1.000 24.18852 419 GLN A N 1
ATOM 3252 C CA . GLN A 1 419 ? -1.89153 -6.73929 3.28011 1.000 26.26447 419 GLN A CA 1
ATOM 3253 C C . GLN A 1 419 ? -1.84679 -7.37613 1.89464 1.000 31.25425 419 GLN A C 1
ATOM 3254 O O . GLN A 1 419 ? -0.77556 -7.56364 1.30979 1.000 24.71559 419 GLN A O 1
ATOM 3260 N N . THR A 1 420 ? -3.01994 -7.71682 1.37002 1.000 27.19732 420 THR A N 1
ATOM 3261 C CA . THR A 1 420 ? -3.14550 -8.07618 -0.03536 1.000 23.10008 420 THR A CA 1
ATOM 3262 C C . THR A 1 420 ? -3.38083 -6.81357 -0.84828 1.000 29.89057 420 THR A C 1
ATOM 3263 O O . THR A 1 420 ? -4.30418 -6.04358 -0.55758 1.000 28.43384 420 THR A O 1
ATOM 3267 N N . ASP A 1 421 ? -2.54070 -6.59571 -1.85625 1.000 25.66813 421 ASP A N 1
ATOM 3268 C CA . ASP A 1 421 ? -2.79539 -5.57939 -2.86507 1.000 29.22661 421 ASP A CA 1
ATOM 3269 C C . ASP A 1 421 ? -2.61064 -6.21168 -4.24088 1.000 30.22545 421 ASP A C 1
ATOM 3270 O O . ASP A 1 421 ? -2.27646 -7.39538 -4.35496 1.000 28.01225 421 ASP A O 1
ATOM 3275 N N . GLU A 1 422 ? -2.82647 -5.41418 -5.28867 1.000 34.73657 422 GLU A N 1
ATOM 3276 C CA . GLU A 1 422 ? -2.72535 -5.94159 -6.64682 1.000 41.55598 422 GLU A CA 1
ATOM 3277 C C . GLU A 1 422 ? -1.34463 -6.52615 -6.92396 1.000 43.38484 422 GLU A C 1
ATOM 3278 O O . GLU A 1 422 ? -1.22019 -7.48788 -7.69107 1.000 36.63346 422 GLU A O 1
ATOM 3284 N N . ILE A 1 423 ? -0.30349 -5.97627 -6.29520 1.000 38.48670 423 ILE A N 1
ATOM 3285 C CA . ILE A 1 423 ? 1.04387 -6.50295 -6.48472 1.000 35.96679 423 ILE A CA 1
ATOM 3286 C C . ILE A 1 423 ? 1.17754 -7.88570 -5.85953 1.000 31.75512 423 ILE A C 1
ATOM 3287 O O . ILE A 1 423 ? 1.72009 -8.80950 -6.48001 1.000 29.40354 423 ILE A O 1
ATOM 3292 N N . GLN A 1 424 ? 0.67989 -8.05924 -4.63067 1.000 27.58237 424 GLN A N 1
ATOM 3293 C CA . GLN A 1 424 ? 0.74167 -9.37587 -3.99963 1.000 27.90347 424 GLN A CA 1
ATOM 3294 C C . GLN A 1 424 ? -0.04008 -10.41279 -4.79886 1.000 33.70624 424 GLN A C 1
ATOM 3295 O O . GLN A 1 424 ? 0.41205 -11.55193 -4.96032 1.000 29.07581 424 GLN A O 1
ATOM 3301 N N . LEU A 1 425 ? -1.22043 -10.04465 -5.30112 1.000 31.66868 425 LEU A N 1
ATOM 3302 C CA . LEU A 1 425 ? -2.00869 -11.00048 -6.07356 1.000 36.16025 425 LEU A CA 1
ATOM 3303 C C . LEU A 1 425 ? -1.29113 -11.37902 -7.36093 1.000 33.97003 425 LEU A C 1
ATOM 3304 O O . LEU A 1 425 ? -1.23790 -12.55557 -7.73624 1.000 31.41361 425 LEU A O 1
ATOM 3309 N N . ALA A 1 426 ? -0.73494 -10.38616 -8.05721 1.000 30.11521 426 ALA A N 1
ATOM 3310 C CA . ALA A 1 426 ? -0.03680 -10.66658 -9.30366 1.000 31.16498 426 ALA A CA 1
ATOM 3311 C C . ALA A 1 426 ? 1.17852 -11.55834 -9.07053 1.000 28.78115 426 ALA A C 1
ATOM 3312 O O . ALA A 1 426 ? 1.49185 -12.41827 -9.90330 1.000 29.38476 426 ALA A O 1
ATOM 3314 N N . PHE A 1 427 ? 1.87200 -11.38171 -7.94229 1.000 26.56834 427 PHE A N 1
ATOM 3315 C CA . PHE A 1 427 ? 3.07202 -12.18436 -7.70700 1.000 25.15619 427 PHE A CA 1
ATOM 3316 C C . PHE A 1 427 ? 2.73811 -13.64935 -7.45718 1.000 24.48765 427 PHE A C 1
ATOM 3317 O O . PHE A 1 427 ? 3.44845 -14.53894 -7.94294 1.000 24.72201 427 PHE A O 1
ATOM 3325 N N . LYS A 1 428 ? 1.66902 -13.93043 -6.70621 1.000 22.23382 428 LYS A N 1
ATOM 3326 C CA . LYS A 1 428 ? 1.27034 -15.32726 -6.54465 1.000 21.41542 428 LYS A CA 1
ATOM 3327 C C . LYS A 1 428 ? 0.84204 -15.93598 -7.87577 1.000 23.39697 428 LYS A C 1
ATOM 3328 O O . LYS A 1 428 ? 1.11490 -17.11122 -8.14342 1.000 23.46368 428 LYS A O 1
ATOM 3334 N N . ARG A 1 429 ? 0.17805 -15.15321 -8.72942 1.000 25.59525 429 ARG A N 1
ATOM 3335 C CA . ARG A 1 429 ? -0.18322 -15.67371 -10.04509 1.000 28.24552 429 ARG A CA 1
ATOM 3336 C C . ARG A 1 429 ? 1.05232 -16.00256 -10.87137 1.000 28.88003 429 ARG A C 1
ATOM 3337 O O . ARG A 1 429 ? 1.02583 -16.93481 -11.68492 1.000 30.30029 429 ARG A O 1
ATOM 3345 N N . GLU A 1 430 ? 2.13362 -15.24221 -10.68560 1.000 28.30367 430 GLU A N 1
ATOM 3346 C CA . GLU A 1 430 ? 3.38264 -15.49840 -11.39058 1.000 29.20207 430 GLU A CA 1
ATOM 3347 C C . GLU A 1 430 ? 4.11394 -16.69637 -10.79934 1.000 29.62600 430 GLU A C 1
ATOM 3348 O O . GLU A 1 430 ? 4.56768 -17.58121 -11.53371 1.000 31.94333 430 GLU A O 1
ATOM 3354 N N . ALA A 1 431 ? 4.21758 -16.74736 -9.47191 1.000 25.72901 431 ALA A N 1
ATOM 3355 C CA . ALA A 1 431 ? 5.02291 -17.75093 -8.79364 1.000 26.75854 431 ALA A CA 1
ATOM 3356 C C . ALA A 1 431 ? 4.28374 -19.05760 -8.53587 1.000 27.54549 431 ALA A C 1
ATOM 3357 O O . ALA A 1 431 ? 4.93780 -20.07896 -8.30116 1.000 26.93777 431 ALA A O 1
ATOM 3359 N N . ASP A 1 432 ? 2.94774 -19.06271 -8.57172 1.000 22.66052 432 ASP A N 1
ATOM 3360 C CA . ASP A 1 432 ? 2.16081 -20.25399 -8.23531 1.000 21.66517 432 ASP A CA 1
ATOM 3361 C C . ASP A 1 432 ? 0.87506 -20.24921 -9.05600 1.000 23.13059 432 ASP A C 1
ATOM 3362 O O . ASP A 1 432 ? -0.23197 -20.16911 -8.51041 1.000 22.98443 432 ASP A O 1
ATOM 3367 N N . PRO A 1 433 ? 0.98627 -20.36428 -10.38530 1.000 24.91087 433 PRO A N 1
ATOM 3368 C CA . PRO A 1 433 ? -0.21602 -20.23307 -11.23195 1.000 26.81300 433 PRO A CA 1
ATOM 3369 C C . PRO A 1 433 ? -1.28112 -21.28282 -10.96570 1.000 26.41627 433 PRO A C 1
ATOM 3370 O O . PRO A 1 433 ? -2.46883 -21.00367 -11.16440 1.000 28.65339 433 PRO A O 1
ATOM 3374 N N . LYS A 1 434 ? -0.90605 -22.47530 -10.50664 1.000 24.91420 434 LYS A N 1
ATOM 3375 C CA . LYS A 1 434 ? -1.88942 -23.50517 -10.18590 1.000 24.89021 434 LYS A CA 1
ATOM 3376 C C . LYS A 1 434 ? -2.44383 -23.39748 -8.77197 1.000 24.64524 434 LYS A C 1
ATOM 3377 O O . LYS A 1 434 ? -3.33512 -24.17213 -8.41730 1.000 25.07587 434 LYS A O 1
ATOM 3383 N N . GLY A 1 435 ? -1.93815 -22.48235 -7.95138 1.000 22.08272 435 GLY A N 1
ATOM 3384 C CA . GLY A 1 435 ? -2.45716 -22.36296 -6.60284 1.000 20.97440 435 GLY A CA 1
ATOM 3385 C C . GLY A 1 435 ? -2.14444 -23.55837 -5.73025 1.000 20.28891 435 GLY A C 1
ATOM 3386 O O . GLY A 1 435 ? -2.96186 -23.93851 -4.88487 1.000 22.35895 435 GLY A O 1
ATOM 3387 N N . LEU A 1 436 ? -0.96522 -24.14730 -5.90638 1.000 20.35363 436 LEU A N 1
ATOM 3388 C CA . LEU A 1 436 ? -0.55987 -25.32074 -5.15139 1.000 20.90466 436 LEU A CA 1
ATOM 3389 C C . LEU A 1 436 ? 0.25374 -24.98841 -3.90204 1.000 19.07559 436 LEU A C 1
ATOM 3390 O O . LEU A 1 436 ? 0.45380 -25.87575 -3.06738 1.000 18.65152 436 LEU A O 1
ATOM 3395 N N . LEU A 1 437 ? 0.71655 -23.74397 -3.74444 1.000 19.51070 437 LEU A N 1
ATOM 3396 C CA . LEU A 1 437 ? 1.55192 -23.35643 -2.60758 1.000 17.56280 437 LEU A CA 1
ATOM 3397 C C . LEU A 1 437 ? 0.67066 -22.89024 -1.45520 1.000 20.45783 437 LEU A C 1
ATOM 3398 O O . LEU A 1 437 ? 0.03537 -21.83300 -1.53527 1.000 20.39700 437 LEU A O 1
ATOM 3403 N N . ASN A 1 438 ? 0.66233 -23.66317 -0.37172 1.000 15.72907 438 ASN A N 1
ATOM 3404 C CA . ASN A 1 438 ? -0.05625 -23.35488 0.86313 1.000 16.02737 438 ASN A CA 1
ATOM 3405 C C . ASN A 1 438 ? -1.47892 -22.85922 0.58614 1.000 17.96629 438 ASN A C 1
ATOM 3406 O O . ASN A 1 438 ? -1.84259 -21.74472 0.98709 1.000 19.31801 438 ASN A O 1
ATOM 3411 N N . PRO A 1 439 ? -2.30146 -23.65217 -0.08523 1.000 16.71949 439 PRO A N 1
ATOM 3412 C CA . PRO A 1 439 ? -3.63927 -23.18244 -0.45377 1.000 17.30209 439 PRO A CA 1
ATOM 3413 C C . PRO A 1 439 ? -4.47943 -22.86077 0.77240 1.000 17.84337 439 PRO A C 1
ATOM 3414 O O . PRO A 1 439 ? -4.30840 -23.44144 1.84881 1.000 19.07136 439 PRO A O 1
ATOM 3418 N N . GLY A 1 440 ? -5.41020 -21.92324 0.59197 1.000 19.22009 440 GLY A N 1
ATOM 3419 C CA . GLY A 1 440 ? -6.32575 -21.52727 1.63546 1.000 20.25121 440 GLY A CA 1
ATOM 3420 C C . GLY A 1 440 ? -5.81506 -20.44705 2.56521 1.000 20.36841 440 GLY A C 1
ATOM 3421 O O . GLY A 1 440 ? -6.58765 -19.95221 3.39611 1.000 22.26716 440 GLY A O 1
ATOM 3422 N N . LYS A 1 441 ? -4.54431 -20.06824 2.46345 1.000 19.38399 441 LYS A N 1
ATOM 3423 C CA . LYS A 1 441 ? -3.98522 -19.07697 3.37194 1.000 19.70336 441 LYS A CA 1
ATOM 3424 C C . LYS A 1 441 ? -4.14286 -17.64746 2.87233 1.000 21.79243 441 LYS A C 1
ATOM 3425 O O . LYS A 1 441 ? -4.03739 -16.71671 3.67656 1.000 21.88676 441 LYS A O 1
ATOM 3439 N N . ILE A 1 443 ? -6.87981 -15.23895 1.23872 1.000 26.37768 443 ILE A N 1
ATOM 3440 C CA . ILE A 1 443 ? -8.29891 -15.12332 0.89738 1.000 28.40730 443 ILE A CA 1
ATOM 3441 C C . ILE A 1 443 ? -8.48039 -14.58009 -0.51288 1.000 30.27097 443 ILE A C 1
ATOM 3442 O O . ILE A 1 443 ? -9.33348 -15.05770 -1.27338 1.000 30.63894 443 ILE A O 1
ATOM 3447 N N . ALA A 1 444 ? -7.69803 -13.56210 -0.88031 1.000 29.99814 444 ALA A N 1
ATOM 3448 C CA . ALA A 1 444 ? -7.91478 -12.89204 -2.15813 1.000 31.76035 444 ALA A CA 1
ATOM 3449 C C . ALA A 1 444 ? -7.67846 -13.81234 -3.34806 1.000 30.95165 444 ALA A C 1
ATOM 3450 O O . ALA A 1 444 ? -8.18850 -13.53556 -4.44017 1.000 32.82334 444 ALA A O 1
ATOM 3452 N N . TRP A 1 445 ? -6.92622 -14.90018 -3.16109 1.000 28.52380 445 TRP A N 1
ATOM 3453 C CA . TRP A 1 445 ? -6.72241 -15.85229 -4.24584 1.000 27.98014 445 TRP A CA 1
ATOM 3454 C C . TRP A 1 445 ? -8.01032 -16.59611 -4.57081 1.000 29.13650 445 TRP A C 1
ATOM 3455 O O . TRP A 1 445 ? -8.31482 -16.83401 -5.74410 1.000 30.86686 445 TRP A O 1
ATOM 3466 N N . ASP A 1 446 ? -8.77671 -16.96853 -3.54513 1.000 33.63975 446 ASP A N 1
ATOM 3467 C CA . ASP A 1 446 ? -10.00020 -17.73518 -3.73785 1.000 43.86198 446 ASP A CA 1
ATOM 3468 C C . ASP A 1 446 ? -11.22387 -16.85428 -3.93343 1.000 46.31147 446 ASP A C 1
ATOM 3469 O O . ASP A 1 446 ? -12.19645 -17.29345 -4.55715 1.000 49.00066 446 ASP A O 1
ATOM 3474 N N . ASP A 1 447 ? -11.20246 -15.62340 -3.42068 1.000 43.10445 447 ASP A N 1
ATOM 3475 C CA . ASP A 1 447 ? -12.36659 -14.74455 -3.47342 1.000 46.38458 447 ASP A CA 1
ATOM 3476 C C . ASP A 1 447 ? -12.14308 -13.64042 -4.49828 1.000 55.20575 447 ASP A C 1
ATOM 3477 O O . ASP A 1 447 ? -11.40041 -12.68261 -4.22842 1.000 54.71685 447 ASP A O 1
ATOM 3482 N N . PRO A 1 448 ? -12.76624 -13.71600 -5.67779 1.000 62.50459 448 PRO A N 1
ATOM 3483 C CA . PRO A 1 448 ? -12.65892 -12.59875 -6.62810 1.000 64.80532 448 PRO A CA 1
ATOM 3484 C C . PRO A 1 448 ? -13.32799 -11.32864 -6.13402 1.000 70.26266 448 PRO A C 1
ATOM 3485 O O . PRO A 1 448 ? -12.87177 -10.22886 -6.47123 1.000 74.73619 448 PRO A O 1
ATOM 3489 N N . ASP A 1 449 ? -14.39733 -11.44636 -5.34785 1.000 68.42610 449 ASP A N 1
ATOM 3490 C CA . ASP A 1 449 ? -15.09994 -10.29075 -4.80663 1.000 65.81332 449 ASP A CA 1
ATOM 3491 C C . ASP A 1 449 ? -14.44211 -9.72560 -3.55850 1.000 63.93126 449 ASP A C 1
ATOM 3492 O O . ASP A 1 449 ? -14.96683 -8.76143 -2.98992 1.000 65.97786 449 ASP A O 1
ATOM 3497 N N . TYR A 1 450 ? -13.32437 -10.29395 -3.11215 1.000 63.86689 450 TYR A N 1
ATOM 3498 C CA . TYR A 1 450 ? -12.74783 -9.88271 -1.83948 1.000 67.90245 450 TYR A CA 1
ATOM 3499 C C . TYR A 1 450 ? -12.25978 -8.44400 -1.92328 1.000 63.85453 450 TYR A C 1
ATOM 3500 O O . TYR A 1 450 ? -11.40545 -8.11290 -2.75218 1.000 63.63723 450 TYR A O 1
ATOM 3509 N N . ASP A 1 451 ? -12.80849 -7.58960 -1.06287 1.000 64.69224 451 ASP A N 1
ATOM 3510 C CA . ASP A 1 451 ? -12.39703 -6.19125 -0.98866 1.000 70.52207 451 ASP A CA 1
ATOM 3511 C C . ASP A 1 451 ? -11.10504 -6.13682 -0.17886 1.000 77.30065 451 ASP A C 1
ATOM 3512 O O . ASP A 1 451 ? -11.08003 -5.78054 1.00236 1.000 80.20460 451 ASP A O 1
ATOM 3517 N N . PHE A 1 452 ? -10.00418 -6.51322 -0.83563 1.000 78.10689 452 PHE A N 1
ATOM 3518 C CA . PHE A 1 452 ? -8.70891 -6.51510 -0.16324 1.000 74.73794 452 PHE A CA 1
ATOM 3519 C C . PHE A 1 452 ? -8.14298 -5.11599 0.05329 1.000 78.59035 452 PHE A C 1
ATOM 3520 O O . PHE A 1 452 ? -7.02023 -4.99482 0.55835 1.000 83.34651 452 PHE A O 1
ATOM 3528 N N . ASN A 1 453 ? -8.88612 -4.06954 -0.30618 1.000 76.20200 453 ASN A N 1
ATOM 3529 C CA . ASN A 1 453 ? -8.50138 -2.69187 -0.03318 1.000 75.39075 453 ASN A CA 1
ATOM 3530 C C . ASN A 1 453 ? -9.11174 -2.15693 1.25519 1.000 75.11303 453 ASN A C 1
ATOM 3531 O O . ASN A 1 453 ? -8.91548 -0.98027 1.58032 1.000 74.22699 453 ASN A O 1
ATOM 3536 N N . SER A 1 454 ? -9.85231 -2.98593 1.98566 1.000 74.38455 454 SER A N 1
ATOM 3537 C CA . SER A 1 454 ? -10.37106 -2.61119 3.29320 1.000 78.20500 454 SER A CA 1
ATOM 3538 C C . SER A 1 454 ? -9.27707 -2.81500 4.34142 1.000 73.88655 454 SER A C 1
ATOM 3539 O O . SER A 1 454 ? -8.09778 -2.99284 4.02234 1.000 66.93542 454 SER A O 1
ATOM 3542 N N . GLY A 1 455 ? -9.65960 -2.79917 5.61376 1.000 74.76643 455 GLY A N 1
ATOM 3543 C CA . GLY A 1 455 ? -8.68390 -2.87848 6.68030 1.000 71.27559 455 GLY A CA 1
ATOM 3544 C C . GLY A 1 455 ? -8.01813 -1.54128 6.92322 1.000 72.65239 455 GLY A C 1
ATOM 3545 O O . GLY A 1 455 ? -7.88745 -0.72795 6.00288 1.000 73.98992 455 GLY A O 1
ATOM 3546 N N . LYS A 1 456 ? -7.59499 -1.29601 8.15983 1.000 72.84828 456 LYS A N 1
ATOM 3547 C CA . LYS A 1 456 ? -7.00211 -0.01009 8.49689 1.000 75.76884 456 LYS A CA 1
ATOM 3548 C C . LYS A 1 456 ? -5.48939 -0.12464 8.63680 1.000 77.95636 456 LYS A C 1
ATOM 3549 O O . LYS A 1 456 ? -4.74261 0.33036 7.76357 1.000 81.71697 456 LYS A O 1
ATOM 3555 N N . VAL A 1 457 ? -5.03166 -0.74086 9.72178 1.000 71.79353 457 VAL A N 1
ATOM 3556 C CA . VAL A 1 457 ? -3.61892 -0.76412 10.08324 1.000 63.07542 457 VAL A CA 1
ATOM 3557 C C . VAL A 1 457 ? -3.05041 -2.12752 9.71167 1.000 53.21373 457 VAL A C 1
ATOM 3558 O O . VAL A 1 457 ? -3.36905 -3.13810 10.34715 1.000 52.59849 457 VAL A O 1
ATOM 3562 N N . TRP A 1 458 ? -2.20342 -2.15231 8.68467 1.000 46.42193 458 TRP A N 1
ATOM 3563 C CA . TRP A 1 458 ? -1.50834 -3.35702 8.24967 1.000 42.89865 458 TRP A CA 1
ATOM 3564 C C . TRP A 1 458 ? -0.05369 -3.28726 8.69847 1.000 42.46721 458 TRP A C 1
ATOM 3565 O O . TRP A 1 458 ? 0.62521 -2.28149 8.46781 1.000 44.10278 458 TRP A O 1
ATOM 3576 N N . LEU A 1 459 ? 0.42499 -4.36080 9.33096 1.000 41.32430 459 LEU A N 1
ATOM 3577 C CA . LEU A 1 459 ? 1.80129 -4.37044 9.81833 1.000 41.34093 459 LEU A CA 1
ATOM 3578 C C . LEU A 1 459 ? 2.78933 -4.40523 8.65787 1.000 38.96136 459 LEU A C 1
ATOM 3579 O O . LEU A 1 459 ? 3.77194 -3.65056 8.63918 1.000 40.27213 459 LEU A O 1
ATOM 3584 N N . PHE A 1 460 ? 2.53933 -5.27469 7.68052 1.000 36.54863 460 PHE A N 1
ATOM 3585 C CA . PHE A 1 460 ? 3.33824 -5.38831 6.45985 1.000 37.24268 460 PHE A CA 1
ATOM 3586 C C . PHE A 1 460 ? 2.51192 -4.78010 5.32607 1.000 36.12061 460 PHE A C 1
ATOM 3587 O O . PHE A 1 460 ? 1.72701 -5.47319 4.67383 1.000 34.78124 460 PHE A O 1
ATOM 3595 N N . LYS A 1 461 ? 2.69435 -3.48050 5.09782 1.000 42.77724 461 LYS A N 1
ATOM 3596 C CA . LYS A 1 461 ? 1.95566 -2.78239 4.05473 1.000 44.48082 461 LYS A CA 1
ATOM 3597 C C . LYS A 1 461 ? 2.44333 -3.19342 2.66766 1.000 47.72843 461 LYS A C 1
ATOM 3598 O O . LYS A 1 461 ? 3.62698 -3.47531 2.45658 1.000 48.41453 461 LYS A O 1
ATOM 3604 N N . GLY A 1 462 ? 1.51340 -3.21591 1.71518 1.000 46.99108 462 GLY A N 1
ATOM 3605 C CA . GLY A 1 462 ? 1.83790 -3.59968 0.35684 1.000 45.99573 462 GLY A CA 1
ATOM 3606 C C . GLY A 1 462 ? 2.78645 -2.62191 -0.31335 1.000 46.99195 462 GLY A C 1
ATOM 3607 O O . GLY A 1 462 ? 3.00538 -1.49625 0.13589 1.000 49.16852 462 GLY A O 1
ATOM 3608 N N . LEU A 1 463 ? 3.36530 -3.07363 -1.42943 1.000 46.31036 463 LEU A N 1
ATOM 3609 C CA . LEU A 1 463 ? 4.31612 -2.24235 -2.16205 1.000 51.15479 463 LEU A CA 1
ATOM 3610 C C . LEU A 1 463 ? 3.64480 -1.20963 -3.06034 1.000 49.66884 463 LEU A C 1
ATOM 3611 O O . LEU A 1 463 ? 4.31152 -0.26296 -3.48930 1.000 48.97584 463 LEU A O 1
ATOM 3616 N N . LYS A 1 464 ? 2.35652 -1.36423 -3.35772 1.000 46.71582 464 LYS A N 1
ATOM 3617 C CA . LYS A 1 464 ? 1.68374 -0.48598 -4.30930 1.000 54.77105 464 LYS A CA 1
ATOM 3618 C C . LYS A 1 464 ? 1.37036 0.87330 -3.68798 1.000 58.16192 464 LYS A C 1
ATOM 3619 O O . LYS A 1 464 ? 1.04758 0.97055 -2.50010 1.000 57.16721 464 LYS A O 1
ATOM 3625 N N . GLN A 1 465 ? 1.46749 1.92549 -4.50294 1.000 63.15111 465 GLN A N 1
ATOM 3626 C CA . GLN A 1 465 ? 1.07906 3.26491 -4.07855 1.000 70.67158 465 GLN A CA 1
ATOM 3627 C C . GLN A 1 465 ? 0.90426 4.15143 -5.30547 1.000 75.41344 465 GLN A C 1
ATOM 3628 O O . GLN A 1 465 ? 1.42038 3.85483 -6.38671 1.000 78.84916 465 GLN A O 1
ATOM 3634 N N . ALA A 1 466 ? 0.15640 5.24060 -5.11520 1.000 77.69302 466 ALA A N 1
ATOM 3635 C CA . ALA A 1 466 ? -0.04260 6.29903 -6.11525 1.000 78.35283 466 ALA A CA 1
ATOM 3636 C C . ALA A 1 466 ? -0.34925 5.80600 -7.53051 1.000 78.80089 466 ALA A C 1
ATOM 3637 O O . ALA A 1 466 ? -0.50443 6.60703 -8.45468 1.000 79.97447 466 ALA A O 1
ATOM 3639 N N . GLY B 1 1 ? 51.15103 38.18229 32.16913 1.000 50.82729 1 GLY B N 1
ATOM 3640 C CA . GLY B 1 1 ? 52.35494 37.56589 32.69908 1.000 41.47400 1 GLY B CA 1
ATOM 3641 C C . GLY B 1 1 ? 52.29312 37.29040 34.18806 1.000 31.90601 1 GLY B C 1
ATOM 3642 O O . GLY B 1 1 ? 52.52470 38.17580 35.01450 1.000 30.48026 1 GLY B O 1
ATOM 3643 N N . HIS B 1 2 ? 51.98168 36.04023 34.52877 1.000 28.79225 2 HIS B N 1
ATOM 3644 C CA . HIS B 1 2 ? 51.76066 35.67946 35.92264 1.000 28.45484 2 HIS B CA 1
ATOM 3645 C C . HIS B 1 2 ? 53.04401 35.85734 36.72376 1.000 26.74857 2 HIS B C 1
ATOM 3646 O O . HIS B 1 2 ? 54.14341 35.56102 36.24778 1.000 26.75458 2 HIS B O 1
ATOM 3661 N N . ASN B 1 4 ? 54.42823 34.36911 39.18928 1.000 24.18769 4 ASN B N 1
ATOM 3662 C CA . ASN B 1 4 ? 55.13455 33.22975 39.76376 1.000 29.41052 4 ASN B CA 1
ATOM 3663 C C . ASN B 1 4 ? 55.73254 32.29157 38.71828 1.000 22.10348 4 ASN B C 1
ATOM 3664 O O . ASN B 1 4 ? 56.10043 31.15943 39.05996 1.000 20.77172 4 ASN B O 1
ATOM 3669 N N . ILE B 1 5 ? 55.85683 32.73217 37.46076 1.000 20.27981 5 ILE B N 1
ATOM 3670 C CA . ILE B 1 5 ? 56.31081 31.83186 36.39749 1.000 21.03448 5 ILE B CA 1
ATOM 3671 C C . ILE B 1 5 ? 57.73857 31.34659 36.64213 1.000 20.65154 5 ILE B C 1
ATOM 3672 O O . ILE B 1 5 ? 58.05393 30.17386 36.40987 1.000 21.08713 5 ILE B O 1
ATOM 3677 N N . GLU B 1 6 ? 58.62621 32.22838 37.09920 1.000 20.89044 6 GLU B N 1
ATOM 3678 C CA . GLU B 1 6 ? 60.01032 31.81762 37.32141 1.000 21.46452 6 GLU B CA 1
ATOM 3679 C C . GLU B 1 6 ? 60.08887 30.69500 38.34527 1.000 23.45004 6 GLU B C 1
ATOM 3680 O O . GLU B 1 6 ? 60.77279 29.68618 38.12970 1.000 23.51088 6 GLU B O 1
ATOM 3686 N N . ALA B 1 7 ? 59.40754 30.86499 39.47890 1.000 22.75147 7 ALA B N 1
ATOM 3687 C CA . ALA B 1 7 ? 59.45687 29.84866 40.52586 1.000 22.38980 7 ALA B CA 1
ATOM 3688 C C . ALA B 1 7 ? 58.80712 28.54774 40.06925 1.000 23.02516 7 ALA B C 1
ATOM 3689 O O . ALA B 1 7 ? 59.31163 27.45944 40.37068 1.000 25.79794 7 ALA B O 1
ATOM 3691 N N . LEU B 1 8 ? 57.69441 28.63638 39.33558 1.000 19.62725 8 LEU B N 1
ATOM 3692 C CA . LEU B 1 8 ? 57.02970 27.42974 38.85534 1.000 18.48068 8 LEU B CA 1
ATOM 3693 C C . LEU B 1 8 ? 57.93440 26.65647 37.91009 1.000 21.55076 8 LEU B C 1
ATOM 3694 O O . LEU B 1 8 ? 58.05396 25.42589 38.00895 1.000 21.55249 8 LEU B O 1
ATOM 3699 N N . THR B 1 9 ? 58.57799 27.36578 36.98040 1.000 20.23455 9 THR B N 1
ATOM 3700 C CA . THR B 1 9 ? 59.44638 26.71735 36.00236 1.000 21.05785 9 THR B CA 1
ATOM 3701 C C . THR B 1 9 ? 60.57185 25.95287 36.69075 1.000 22.48783 9 THR B C 1
ATOM 3702 O O . THR B 1 9 ? 60.91532 24.83539 36.28322 1.000 23.40492 9 THR B O 1
ATOM 3706 N N . ALA B 1 10 ? 61.12719 26.52249 37.76273 1.000 21.82585 10 ALA B N 1
ATOM 3707 C CA . ALA B 1 10 ? 62.21049 25.87444 38.49115 1.000 22.24977 10 ALA B CA 1
ATOM 3708 C C . ALA B 1 10 ? 61.77369 24.56772 39.13584 1.000 23.54427 10 ALA B C 1
ATOM 3709 O O . ALA B 1 10 ? 62.62673 23.72618 39.44297 1.000 27.72343 10 ALA B O 1
ATOM 3711 N N . GLU B 1 11 ? 60.47999 24.37285 39.35800 1.000 23.23100 11 GLU B N 1
ATOM 3712 C CA . GLU B 1 11 ? 59.99796 23.13911 39.96020 1.000 23.39808 11 GLU B CA 1
ATOM 3713 C C . GLU B 1 11 ? 59.64900 22.07029 38.93407 1.000 26.88793 11 GLU B C 1
ATOM 3714 O O . GLU B 1 11 ? 59.20548 20.98334 39.31858 1.000 30.07602 11 GLU B O 1
ATOM 3720 N N . LEU B 1 12 ? 59.84960 22.33965 37.64450 1.000 22.66027 12 LEU B N 1
ATOM 3721 C CA . LEU B 1 12 ? 59.39881 21.43890 36.59177 1.000 25.40041 12 LEU B CA 1
ATOM 3722 C C . LEU B 1 12 ? 60.54316 20.83973 35.77919 1.000 24.23565 12 LEU B C 1
ATOM 3723 O O . LEU B 1 12 ? 60.32331 20.41929 34.64086 1.000 22.97012 12 LEU B O 1
ATOM 3728 N N . ASP B 1 13 ? 61.75381 20.77824 36.33784 1.000 22.94990 13 ASP B N 1
ATOM 3729 C CA . ASP B 1 13 ? 62.86648 20.12857 35.65107 1.000 24.35295 13 ASP B CA 1
ATOM 3730 C C . ASP B 1 13 ? 62.52058 18.68312 35.32098 1.000 24.62392 13 ASP B C 1
ATOM 3731 O O . ASP B 1 13 ? 62.03326 17.93565 36.17257 1.000 28.60525 13 ASP B O 1
ATOM 3736 N N . GLY B 1 14 ? 62.78547 18.28634 34.07870 1.000 24.52846 14 GLY B N 1
ATOM 3737 C CA . GLY B 1 14 ? 62.47222 16.95147 33.62430 1.000 23.35632 14 GLY B CA 1
ATOM 3738 C C . GLY B 1 14 ? 61.12298 16.81479 32.95846 1.000 22.29233 14 GLY B C 1
ATOM 3739 O O . GLY B 1 14 ? 60.84551 15.76742 32.36483 1.000 25.91629 14 GLY B O 1
ATOM 3740 N N . ILE B 1 15 ? 60.27461 17.82934 33.04656 1.000 22.63808 15 ILE B N 1
ATOM 3741 C CA . ILE B 1 15 ? 58.98631 17.85552 32.36907 1.000 18.99849 15 ILE B CA 1
ATOM 3742 C C . ILE B 1 15 ? 59.10922 18.78984 31.17726 1.000 21.73861 15 ILE B C 1
ATOM 3743 O O . ILE B 1 15 ? 59.73930 19.85190 31.27130 1.000 22.94018 15 ILE B O 1
ATOM 3748 N N . ARG B 1 16 ? 58.53847 18.38507 30.04548 1.000 18.68336 16 ARG B N 1
ATOM 3749 C CA . ARG B 1 16 ? 58.64573 19.17421 28.82561 1.000 18.67557 16 ARG B CA 1
ATOM 3750 C C . ARG B 1 16 ? 57.79664 20.43262 28.94609 1.000 20.76246 16 ARG B C 1
ATOM 3751 O O . ARG B 1 16 ? 56.57531 20.35200 29.13813 1.000 20.16031 16 ARG B O 1
ATOM 3759 N N . ILE B 1 17 ? 58.44649 21.59596 28.83618 1.000 20.39471 17 ILE B N 1
ATOM 3760 C CA . ILE B 1 17 ? 57.79224 22.89586 28.91422 1.000 21.45716 17 ILE B CA 1
ATOM 3761 C C . ILE B 1 17 ? 58.28422 23.77633 27.77394 1.000 20.49906 17 ILE B C 1
ATOM 3762 O O . ILE B 1 17 ? 59.37502 23.58810 27.23083 1.000 23.72391 17 ILE B O 1
ATOM 3767 N N . GLU B 1 18 ? 57.46174 24.76051 27.42239 1.000 20.96885 18 GLU B N 1
ATOM 3768 C CA . GLU B 1 18 ? 57.75570 25.64905 26.30477 1.000 23.72478 18 GLU B CA 1
ATOM 3769 C C . GLU B 1 18 ? 57.31548 27.04828 26.68939 1.000 23.17680 18 GLU B C 1
ATOM 3770 O O . GLU B 1 18 ? 56.14772 27.25140 27.04114 1.000 21.44181 18 GLU B O 1
ATOM 3776 N N . ASP B 1 19 ? 58.24488 28.00981 26.62436 1.000 24.75874 19 ASP B N 1
ATOM 3777 C CA . ASP B 1 19 ? 57.91240 29.40871 26.86560 1.000 23.81943 19 ASP B CA 1
ATOM 3778 C C . ASP B 1 19 ? 58.15908 30.32793 25.67523 1.000 23.96722 19 ASP B C 1
ATOM 3779 O O . ASP B 1 19 ? 57.99047 31.54220 25.81694 1.000 25.46725 19 ASP B O 1
ATOM 3784 N N . ASN B 1 20 ? 58.54973 29.79345 24.51601 1.000 22.81407 20 ASN B N 1
ATOM 3785 C CA . ASN B 1 20 ? 58.69987 30.61425 23.31949 1.000 24.47508 20 ASN B CA 1
ATOM 3786 C C . ASN B 1 20 ? 57.39077 31.33439 23.02262 1.000 25.13443 20 ASN B C 1
ATOM 3787 O O . ASN B 1 20 ? 56.32688 30.71387 22.96646 1.000 24.06133 20 ASN B O 1
ATOM 3792 N N . GLU B 1 21 ? 57.47519 32.65509 22.83983 1.000 24.95234 21 GLU B N 1
ATOM 3793 C CA . GLU B 1 21 ? 56.27124 33.47896 22.76565 1.000 26.20916 21 GLU B CA 1
ATOM 3794 C C . GLU B 1 21 ? 55.36916 33.04696 21.61559 1.000 22.35316 21 GLU B C 1
ATOM 3795 O O . GLU B 1 21 ? 54.15075 32.92898 21.78040 1.000 22.79824 21 GLU B O 1
ATOM 3801 N N . LYS B 1 22 ? 55.95643 32.80049 20.44287 1.000 25.04301 22 LYS B N 1
ATOM 3802 C CA . LYS B 1 22 ? 55.16203 32.44353 19.27165 1.000 27.21715 22 LYS B CA 1
ATOM 3803 C C . LYS B 1 22 ? 54.49792 31.08438 19.43818 1.000 25.40049 22 LYS B C 1
ATOM 3804 O O . LYS B 1 22 ? 53.31912 30.91806 19.10106 1.000 23.91399 22 LYS B O 1
ATOM 3810 N N . ILE B 1 23 ? 55.23819 30.09472 19.94315 1.000 22.68705 23 ILE B N 1
ATOM 3811 C CA . ILE B 1 23 ? 54.65478 28.76976 20.12466 1.000 24.33100 23 ILE B CA 1
ATOM 3812 C C . ILE B 1 23 ? 53.58065 28.80254 21.20013 1.000 19.71238 23 ILE B C 1
ATOM 3813 O O . ILE B 1 23 ? 52.49349 28.23755 21.02431 1.000 19.31168 23 ILE B O 1
ATOM 3818 N N . VAL B 1 24 ? 53.85541 29.47782 22.32024 1.000 19.78268 24 VAL B N 1
ATOM 3819 C CA . VAL B 1 24 ? 52.84570 29.60720 23.36730 1.000 18.42873 24 VAL B CA 1
ATOM 3820 C C . VAL B 1 24 ? 51.57821 30.23643 22.80743 1.000 20.05120 24 VAL B C 1
ATOM 3821 O O . VAL B 1 24 ? 50.46373 29.76653 23.07482 1.000 19.24165 24 VAL B O 1
ATOM 3825 N N . GLN B 1 25 ? 51.72812 31.28369 21.98913 1.000 19.31449 25 GLN B N 1
ATOM 3826 C CA . GLN B 1 25 ? 50.55346 31.93960 21.42700 1.000 19.81292 25 GLN B CA 1
ATOM 3827 C C . GLN B 1 25 ? 49.75267 30.98240 20.55290 1.000 18.95948 25 GLN B C 1
ATOM 3828 O O . GLN B 1 25 ? 48.52017 30.93903 20.63596 1.000 19.19337 25 GLN B O 1
ATOM 3834 N N . GLN B 1 26 ? 50.43521 30.20302 19.70958 1.000 20.47609 26 GLN B N 1
ATOM 3835 C CA . GLN B 1 26 ? 49.72773 29.24395 18.86524 1.000 18.40346 26 GLN B CA 1
ATOM 3836 C C . GLN B 1 26 ? 48.99099 28.20528 19.70307 1.000 18.56279 26 GLN B C 1
ATOM 3837 O O . GLN B 1 26 ? 47.84073 27.84992 19.40461 1.000 20.25653 26 GLN B O 1
ATOM 3843 N N . LYS B 1 27 ? 49.62561 27.72423 20.76790 1.000 19.97559 27 LYS B N 1
ATOM 3844 C CA . LYS B 1 27 ? 49.02780 26.72740 21.64536 1.000 19.49340 27 LYS B CA 1
ATOM 3845 C C . LYS B 1 27 ? 48.08242 27.32711 22.67816 1.000 18.56959 27 LYS B C 1
ATOM 3846 O O . LYS B 1 27 ? 47.58439 26.59769 23.54226 1.000 16.08588 27 LYS B O 1
ATOM 3852 N N . SER B 1 28 ? 47.82987 28.63479 22.60085 1.000 17.37663 28 SER B N 1
ATOM 3853 C CA . SER B 1 28 ? 46.85282 29.31730 23.43531 1.000 17.28415 28 SER B CA 1
ATOM 3854 C C . SER B 1 28 ? 45.59143 29.65869 22.66309 1.000 17.18816 28 SER B C 1
ATOM 3855 O O . SER B 1 28 ? 44.72662 30.36549 23.18939 1.000 15.75109 28 SER B O 1
ATOM 3858 N N . ARG B 1 29 ? 45.48120 29.18504 21.42313 1.000 16.97979 29 ARG B N 1
ATOM 3859 C CA . ARG B 1 29 ? 44.35607 29.48283 20.54910 1.000 15.23589 29 ARG B CA 1
ATOM 3860 C C . ARG B 1 29 ? 43.76587 28.19624 20.00351 1.000 14.96811 29 ARG B C 1
ATOM 3861 O O . ARG B 1 29 ? 44.49375 27.23804 19.70723 1.000 18.67863 29 ARG B O 1
ATOM 3869 N N . ASP B 1 30 ? 42.44160 28.18721 19.86598 1.000 15.26862 30 ASP B N 1
ATOM 3870 C CA . ASP B 1 30 ? 41.72819 27.13788 19.15328 1.000 14.82082 30 ASP B CA 1
ATOM 3871 C C . ASP B 1 30 ? 41.13021 27.74183 17.87582 1.000 15.41092 30 ASP B C 1
ATOM 3872 O O . ASP B 1 30 ? 41.72332 28.67078 17.29093 1.000 17.41476 30 ASP B O 1
ATOM 3877 N N . PHE B 1 31 ? 39.97718 27.23106 17.44331 1.000 16.05883 31 PHE B N 1
ATOM 3878 C CA . PHE B 1 31 ? 39.28155 27.77257 16.28326 1.000 16.14081 31 PHE B CA 1
ATOM 3879 C C . PHE B 1 31 ? 38.15879 28.73117 16.67528 1.000 17.83679 31 PHE B C 1
ATOM 3880 O O . PHE B 1 31 ? 37.15024 28.83697 15.97292 1.000 16.88647 31 PHE B O 1
ATOM 3888 N N . TYR B 1 32 ? 38.34521 29.45250 17.78986 1.000 18.50886 32 TYR B N 1
ATOM 3889 C CA . TYR B 1 32 ? 37.42995 30.51273 18.21612 1.000 15.14219 32 TYR B CA 1
ATOM 3890 C C . TYR B 1 32 ? 37.11802 31.51275 17.10865 1.000 17.12560 32 TYR B C 1
ATOM 3891 O O . TYR B 1 32 ? 36.02342 32.08421 17.08237 1.000 17.58241 32 TYR B O 1
ATOM 3900 N N . TRP B 1 33 ? 38.05697 31.74668 16.19418 1.000 17.26059 33 TRP B N 1
ATOM 3901 C CA . TRP B 1 33 ? 37.85784 32.77244 15.17745 1.000 20.07129 33 TRP B CA 1
ATOM 3902 C C . TRP B 1 33 ? 36.77922 32.41706 14.15618 1.000 18.95708 33 TRP B C 1
ATOM 3903 O O . TRP B 1 33 ? 36.47077 33.25755 13.30244 1.000 20.80735 33 TRP B O 1
ATOM 3914 N N . TYR B 1 34 ? 36.21349 31.20959 14.20393 1.000 16.89335 34 TYR B N 1
ATOM 3915 C CA . TYR B 1 34 ? 34.99394 30.96176 13.43887 1.000 16.65824 34 TYR B CA 1
ATOM 3916 C C . TYR B 1 34 ? 33.89408 31.93666 13.83192 1.000 18.30360 34 TYR B C 1
ATOM 3917 O O . TYR B 1 34 ? 32.98083 32.19781 13.03683 1.000 18.73944 34 TYR B O 1
ATOM 3926 N N . SER B 1 35 ? 33.95950 32.47801 15.05390 1.000 19.30187 35 SER B N 1
ATOM 3927 C CA . SER B 1 35 ? 33.02695 33.49780 15.50517 1.000 19.35000 35 SER B CA 1
ATOM 3928 C C . SER B 1 35 ? 33.67451 34.85952 15.35189 1.000 20.59266 35 SER B C 1
ATOM 3929 O O . SER B 1 35 ? 34.71394 35.10434 15.97685 1.000 18.02600 35 SER B O 1
ATOM 3932 N N . PRO B 1 36 ? 33.10996 35.76787 14.55536 1.000 19.44051 36 PRO B N 1
ATOM 3933 C CA . PRO B 1 36 ? 33.67239 37.12798 14.49190 1.000 21.05245 36 PRO B CA 1
ATOM 3934 C C . PRO B 1 36 ? 33.74445 37.81224 15.84237 1.000 22.90571 36 PRO B C 1
ATOM 3935 O O . PRO B 1 36 ? 34.69505 38.56310 16.10079 1.000 23.33688 36 PRO B O 1
ATOM 3939 N N . LEU B 1 37 ? 32.76138 37.57962 16.71337 1.000 20.62356 37 LEU B N 1
ATOM 3940 C CA . LEU B 1 37 ? 32.80224 38.18176 18.04332 1.000 21.15768 37 LEU B CA 1
ATOM 3941 C C . LEU B 1 37 ? 33.96759 37.63297 18.86174 1.000 19.32835 37 LEU B C 1
ATOM 3942 O O . LEU B 1 37 ? 34.74273 38.40136 19.44805 1.000 19.54861 37 LEU B O 1
ATOM 3947 N N . LEU B 1 38 ? 34.12119 36.30989 18.90467 1.000 17.91787 38 LEU B N 1
ATOM 3948 C CA . LEU B 1 38 ? 35.23273 35.74640 19.66852 1.000 18.49589 38 LEU B CA 1
ATOM 3949 C C . LEU B 1 38 ? 36.57443 36.13305 19.06273 1.000 17.30176 38 LEU B C 1
ATOM 3950 O O . LEU B 1 38 ? 37.55529 36.34820 19.78995 1.000 17.72122 38 LEU B O 1
ATOM 3955 N N . LYS B 1 39 ? 36.64345 36.22511 17.73099 1.000 18.85314 39 LYS B N 1
ATOM 3956 C CA . LYS B 1 39 ? 37.89579 36.61615 17.09365 1.000 18.34497 39 LYS B CA 1
ATOM 3957 C C . LYS B 1 39 ? 38.36827 37.95733 17.63202 1.000 21.53516 39 LYS B C 1
ATOM 3958 O O . LYS B 1 39 ? 39.56261 38.15712 17.88167 1.000 20.81098 39 LYS B O 1
ATOM 3964 N N . ARG B 1 40 ? 37.42869 38.86892 17.86071 1.000 19.97474 40 ARG B N 1
ATOM 3965 C CA . ARG B 1 40 ? 37.75634 40.18026 18.39644 1.000 19.84425 40 ARG B CA 1
ATOM 3966 C C . ARG B 1 40 ? 37.98880 40.11140 19.90484 1.000 20.55563 40 ARG B C 1
ATOM 3967 O O . ARG B 1 40 ? 39.02369 40.56739 20.40465 1.000 23.07842 40 ARG B O 1
ATOM 39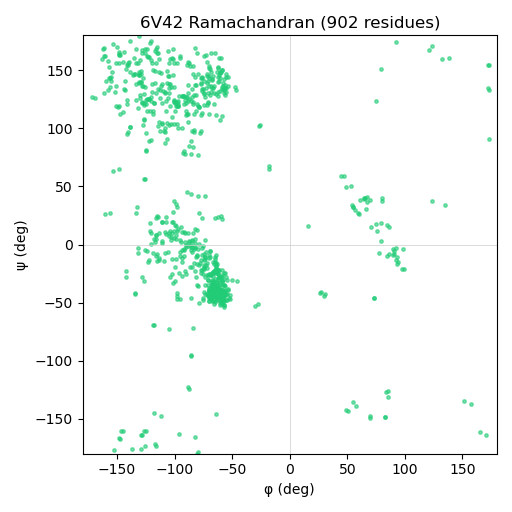75 N N . GLN B 1 41 ? 37.05719 39.49768 20.64069 1.000 20.70364 41 GLN B N 1
ATOM 3976 C CA . GLN B 1 41 ? 37.11899 39.53156 22.10147 1.000 19.00549 41 GLN B CA 1
ATOM 3977 C C . GLN B 1 41 ? 38.31932 38.77358 22.65969 1.000 19.99754 41 GLN B C 1
ATOM 3978 O O . GLN B 1 41 ? 38.83151 39.13538 23.72753 1.000 19.63760 41 GLN B O 1
ATOM 3984 N N . LEU B 1 42 ? 38.77340 37.71753 21.98511 1.000 18.75221 42 LEU B N 1
ATOM 3985 C CA . LEU B 1 42 ? 39.84276 36.87760 22.52052 1.000 16.97197 42 LEU B CA 1
ATOM 3986 C C . LEU B 1 42 ? 41.19770 37.12595 21.86112 1.000 16.41969 42 LEU B C 1
ATOM 3987 O O . LEU B 1 42 ? 42.13320 36.34906 22.08638 1.000 19.11033 42 LEU B O 1
ATOM 3992 N N . ASP B 1 43 ? 41.32667 38.19591 21.07292 1.000 19.11537 43 ASP B N 1
ATOM 3993 C CA . ASP B 1 43 ? 42.54579 38.41207 20.29752 1.000 21.75188 43 ASP B CA 1
ATOM 3994 C C . ASP B 1 43 ? 43.78989 38.53783 21.17331 1.000 18.17392 43 ASP B C 1
ATOM 3995 O O . ASP B 1 43 ? 44.88764 38.16360 20.74276 1.000 20.99810 43 ASP B O 1
ATOM 4000 N N . HIS B 1 44 ? 43.65593 39.08031 22.38265 1.000 18.53239 44 HIS B N 1
ATOM 4001 C CA . HIS B 1 44 ? 44.81414 39.34174 23.23392 1.000 18.85844 44 HIS B CA 1
ATOM 4002 C C . HIS B 1 44 ? 45.16585 38.16907 24.13857 1.000 19.17054 44 HIS B C 1
ATOM 4003 O O . HIS B 1 44 ? 46.14767 38.25603 24.87981 1.000 19.61147 44 HIS B O 1
ATOM 4010 N N . VAL B 1 45 ? 44.40992 37.07038 24.07297 1.000 17.40179 45 VAL B N 1
ATOM 4011 C CA . VAL B 1 45 ? 44.60762 35.95263 24.98893 1.000 16.26070 45 VAL B CA 1
ATOM 4012 C C . VAL B 1 45 ? 45.86027 35.17448 24.60277 1.000 18.08199 45 VAL B C 1
ATOM 4013 O O . VAL B 1 45 ? 46.02747 34.76885 23.44386 1.000 18.41439 45 VAL B O 1
ATOM 4017 N N . THR B 1 46 ? 46.73001 34.93372 25.58315 1.000 18.44596 46 THR B N 1
ATOM 4018 C CA . THR B 1 46 ? 47.84913 34.01358 25.41390 1.000 20.27707 46 THR B CA 1
ATOM 4019 C C . THR B 1 46 ? 48.28697 33.51398 26.78502 1.000 17.78901 46 THR B C 1
ATOM 4020 O O . THR B 1 46 ? 48.11922 34.20183 27.79723 1.000 21.59570 46 THR B O 1
ATOM 4024 N N . GLY B 1 47 ? 48.85698 32.30519 26.80405 1.000 18.08088 47 GLY B N 1
ATOM 4025 C CA . GLY B 1 47 ? 49.41887 31.76225 28.02264 1.000 16.93050 47 GLY B CA 1
ATOM 4026 C C . GLY B 1 47 ? 50.80773 32.30262 28.31194 1.000 18.59923 47 GLY B C 1
ATOM 4027 O O . GLY B 1 47 ? 51.36392 33.12173 27.58118 1.000 20.32155 47 GLY B O 1
ATOM 4028 N N . ASP B 1 48 ? 51.36532 31.82630 29.42522 1.000 18.90301 48 ASP B N 1
ATOM 4029 C CA . ASP B 1 48 ? 52.75802 32.08249 29.77013 1.000 20.49898 48 ASP B CA 1
ATOM 4030 C C . ASP B 1 48 ? 53.66509 30.89581 29.47781 1.000 20.64120 48 ASP B C 1
ATOM 4031 O O . ASP B 1 48 ? 54.85669 31.09454 29.21311 1.000 23.68239 48 ASP B O 1
ATOM 4036 N N . LEU B 1 49 ? 53.12048 29.67922 29.47001 1.000 17.32362 49 LEU B N 1
ATOM 4037 C CA . LEU B 1 49 ? 53.91875 28.46763 29.38593 1.000 20.20371 49 LEU B CA 1
ATOM 4038 C C . LEU B 1 49 ? 53.01524 27.34762 28.88956 1.000 21.09033 49 LEU B C 1
ATOM 4039 O O . LEU B 1 49 ? 51.84861 27.28396 29.27802 1.000 20.19703 49 LEU B O 1
ATOM 4044 N N . VAL B 1 50 ? 53.54872 26.48542 28.02309 1.000 18.28359 50 VAL B N 1
ATOM 4045 C CA . VAL B 1 50 ? 52.89070 25.23411 27.64873 1.000 18.62851 50 VAL B CA 1
ATOM 4046 C C . VAL B 1 50 ? 53.63237 24.09032 28.33180 1.000 19.64077 50 VAL B C 1
ATOM 4047 O O . VAL B 1 50 ? 54.85462 23.96035 28.18873 1.000 21.50064 50 VAL B O 1
ATOM 4051 N N . VAL B 1 51 ? 52.89781 23.25760 29.06510 1.000 15.68112 51 VAL B N 1
ATOM 4052 C CA . VAL B 1 51 ? 53.47646 22.14466 29.81285 1.000 17.21674 51 VAL B CA 1
ATOM 4053 C C . VAL B 1 51 ? 52.86278 20.85174 29.30046 1.000 17.27682 51 VAL B C 1
ATOM 4054 O O . VAL B 1 51 ? 51.63490 20.74855 29.20043 1.000 17.11413 51 VAL B O 1
ATOM 4058 N N . SER B 1 52 ? 53.70882 19.86100 29.00676 1.000 17.26729 52 SER B N 1
ATOM 4059 C CA . SER B 1 52 ? 53.29206 18.63954 28.30729 1.000 17.20799 52 SER B CA 1
ATOM 4060 C C . SER B 1 52 ? 53.65970 17.37851 29.09281 1.000 16.99082 52 SER B C 1
ATOM 4061 O O . SER B 1 52 ? 54.66153 16.71153 28.78993 1.000 18.43163 52 SER B O 1
ATOM 4064 N N . PRO B 1 53 ? 52.85801 17.00066 30.09172 1.000 16.46051 53 PRO B N 1
ATOM 4065 C CA . PRO B 1 53 ? 53.15828 15.77365 30.84560 1.000 17.30181 53 PRO B CA 1
ATOM 4066 C C . PRO B 1 53 ? 52.98384 14.52162 29.99175 1.000 18.20972 53 PRO B C 1
ATOM 4067 O O . PRO B 1 53 ? 52.06282 14.42412 29.17735 1.000 20.15952 53 PRO B O 1
ATOM 4071 N N . LYS B 1 54 ? 53.87204 13.54806 30.20591 1.000 17.53755 54 LYS B N 1
ATOM 4072 C CA . LYS B 1 54 ? 53.82391 12.28480 29.47650 1.000 16.90925 54 LYS B CA 1
ATOM 4073 C C . LYS B 1 54 ? 52.99720 11.22284 30.18373 1.000 20.51170 54 LYS B C 1
ATOM 4074 O O . LYS B 1 54 ? 52.57841 10.24684 29.54153 1.000 18.65899 54 LYS B O 1
ATOM 4080 N N . THR B 1 55 ? 52.81575 11.35298 31.49648 1.000 18.25832 55 THR B N 1
ATOM 4081 C CA . THR B 1 55 ? 52.17653 10.33871 32.31647 1.000 19.24899 55 THR B CA 1
ATOM 4082 C C . THR B 1 55 ? 51.35717 11.02659 33.39079 1.000 17.85139 55 THR B C 1
ATOM 4083 O O . THR B 1 55 ? 51.54462 12.21496 33.67948 1.000 17.92144 55 THR B O 1
ATOM 4087 N N . GLU B 1 56 ? 50.48327 10.24559 34.03092 1.000 16.59520 56 GLU B N 1
ATOM 4088 C CA . GLU B 1 56 ? 49.68031 10.79369 35.12145 1.000 16.01609 56 GLU B CA 1
ATOM 4089 C C . GLU B 1 56 ? 50.56601 11.26275 36.26934 1.000 16.45501 56 GLU B C 1
ATOM 4090 O O . GLU B 1 56 ? 50.27854 12.28015 36.91076 1.000 17.83771 56 GLU B O 1
ATOM 4096 N N . ALA B 1 57 ? 51.67181 10.55827 36.52966 1.000 17.81594 57 ALA B N 1
ATOM 4097 C CA . ALA B 1 57 ? 52.58126 10.99677 37.58203 1.000 15.99652 57 ALA B CA 1
ATOM 4098 C C . ALA B 1 57 ? 53.17931 12.36317 37.26508 1.000 17.68005 57 ALA B C 1
ATOM 4099 O O . ALA B 1 57 ? 53.25737 13.23382 38.14266 1.000 20.18067 57 ALA B O 1
ATOM 4101 N N . GLU B 1 58 ? 53.60287 12.57439 36.01394 1.000 18.19986 58 GLU B N 1
ATOM 4102 C CA . GLU B 1 58 ? 54.08488 13.89742 35.62318 1.000 16.27222 58 GLU B CA 1
ATOM 4103 C C . GLU B 1 58 ? 52.98185 14.93884 35.73783 1.000 15.56829 58 GLU B C 1
ATOM 4104 O O . GLU B 1 58 ? 53.22851 16.06031 36.19665 1.000 17.22338 58 GLU B O 1
ATOM 4110 N N . LEU B 1 59 ? 51.76415 14.59513 35.31588 1.000 16.65272 59 LEU B N 1
ATOM 4111 C CA . LEU B 1 59 ? 50.64720 15.52399 35.45224 1.000 15.02722 59 LEU B CA 1
ATOM 4112 C C . LEU B 1 59 ? 50.44146 15.92601 36.90826 1.000 16.37214 59 LEU B C 1
ATOM 4113 O O . LEU B 1 59 ? 50.23300 17.10923 37.21239 1.000 16.12273 59 LEU B O 1
ATOM 4118 N N . ILE B 1 60 ? 50.50627 14.95968 37.82912 1.000 17.65658 60 ILE B N 1
ATOM 4119 C CA . ILE B 1 60 ? 50.29783 15.28002 39.23696 1.000 18.13622 60 ILE B CA 1
ATOM 4120 C C . ILE B 1 60 ? 51.40287 16.19837 39.74230 1.000 19.42138 60 ILE B C 1
ATOM 4121 O O . ILE B 1 60 ? 51.15338 17.14743 40.49877 1.000 18.93435 60 ILE B O 1
ATOM 4126 N N . ARG B 1 61 ? 52.64125 15.95737 39.30982 1.000 19.05878 61 ARG B N 1
ATOM 4127 C CA . ARG B 1 61 ? 53.72808 16.85802 39.67213 1.000 21.12922 61 ARG B CA 1
ATOM 4128 C C . ARG B 1 61 ? 53.45248 18.27559 39.17906 1.000 17.84853 61 ARG B C 1
ATOM 4129 O O . ARG B 1 61 ? 53.70074 19.24880 39.90573 1.000 21.00021 61 ARG B O 1
ATOM 4137 N N . VAL B 1 62 ? 52.92002 18.40999 37.95925 1.000 18.27131 62 VAL B N 1
ATOM 4138 C CA . VAL B 1 62 ? 52.63691 19.72913 37.38980 1.000 19.49652 62 VAL B CA 1
ATOM 4139 C C . VAL B 1 62 ? 51.51554 20.42015 38.15823 1.000 17.58641 62 VAL B C 1
ATOM 4140 O O . VAL B 1 62 ? 51.63163 21.59492 38.52187 1.000 19.47279 62 VAL B O 1
ATOM 4144 N N . LEU B 1 63 ? 50.41046 19.71249 38.39808 1.000 17.37725 63 LEU B N 1
ATOM 4145 C CA . LEU B 1 63 ? 49.28984 20.30965 39.12169 1.000 15.21947 63 LEU B CA 1
ATOM 4146 C C . LEU B 1 63 ? 49.68763 20.70857 40.53249 1.000 18.16394 63 LEU B C 1
ATOM 4147 O O . LEU B 1 63 ? 49.28593 21.77250 41.01949 1.000 19.41016 63 LEU B O 1
ATOM 4152 N N . LYS B 1 64 ? 50.48463 19.87794 41.20764 1.000 19.03461 64 LYS B N 1
ATOM 4153 C CA . LYS B 1 64 ? 50.91944 20.21395 42.55564 1.000 17.75787 64 LYS B CA 1
ATOM 4154 C C . LYS B 1 64 ? 51.73824 21.50111 42.56155 1.000 18.73292 64 LYS B C 1
ATOM 4155 O O . LYS B 1 64 ? 51.56617 22.35558 43.44139 1.000 20.08053 64 LYS B O 1
ATOM 4161 N N . ALA B 1 65 ? 52.61821 21.67072 41.57223 1.000 20.53573 65 ALA B N 1
ATOM 4162 C CA . ALA B 1 65 ? 53.43172 22.88128 41.51189 1.000 22.88834 65 ALA B CA 1
ATOM 4163 C C . ALA B 1 65 ? 52.58324 24.09624 41.15837 1.000 18.01249 65 ALA B C 1
ATOM 4164 O O . ALA B 1 65 ? 52.78132 25.18233 41.71495 1.000 20.08364 65 ALA B O 1
ATOM 4166 N N . CYS B 1 66 ? 51.63726 23.93737 40.23614 1.000 19.47104 66 CYS B N 1
ATOM 4167 C CA . CYS B 1 66 ? 50.77018 25.06368 39.89743 1.000 18.81007 66 CYS B CA 1
ATOM 4168 C C . CYS B 1 66 ? 49.87939 25.45641 41.06694 1.000 19.12209 66 CYS B C 1
ATOM 4169 O O . CYS B 1 66 ? 49.61808 26.64384 41.27416 1.000 20.33562 66 CYS B O 1
ATOM 4172 N N . TYR B 1 67 ? 49.41764 24.48464 41.85275 1.000 19.15972 67 TYR B N 1
ATOM 4173 C CA . TYR B 1 67 ? 48.57656 24.80352 42.99850 1.000 19.33712 67 TYR B CA 1
ATOM 4174 C C . TYR B 1 67 ? 49.34217 25.63739 44.01449 1.000 19.76671 67 TYR B C 1
ATOM 4175 O O . TYR B 1 67 ? 48.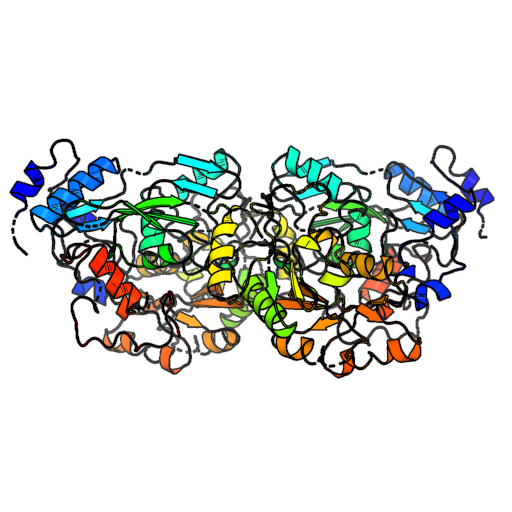84429 26.65770 44.50526 1.000 22.06352 67 TYR B O 1
ATOM 4184 N N . ARG B 1 68 ? 50.56013 25.21004 44.35650 1.000 18.68381 68 ARG B N 1
ATOM 4185 C CA . ARG B 1 68 ? 51.31441 25.91796 45.38300 1.000 19.54031 68 ARG B CA 1
ATOM 4186 C C . ARG B 1 68 ? 51.76722 27.29554 44.91813 1.000 19.45637 68 ARG B C 1
ATOM 4187 O O . ARG B 1 68 ? 51.94846 28.18664 45.74658 1.000 24.03172 68 ARG B O 1
ATOM 4195 N N . HIS B 1 69 ? 51.92905 27.50284 43.61121 1.000 20.23105 69 HIS B N 1
ATOM 4196 C CA . HIS B 1 69 ? 52.28373 28.82046 43.09496 1.000 22.57295 69 HIS B CA 1
ATOM 4197 C C . HIS B 1 69 ? 51.07946 29.58038 42.56281 1.000 22.70237 69 HIS B C 1
ATOM 4198 O O . HIS B 1 69 ? 51.23647 30.68727 42.03449 1.000 22.59704 69 HIS B O 1
ATOM 4205 N N . GLU B 1 70 ? 49.88656 29.01407 42.71457 1.000 19.39465 70 GLU B N 1
ATOM 4206 C CA . GLU B 1 70 ? 48.63096 29.62814 42.28764 1.000 18.91869 70 GLU B CA 1
ATOM 4207 C C . GLU B 1 70 ? 48.69689 30.14483 40.85157 1.000 18.94269 70 GLU B C 1
ATOM 4208 O O . GLU B 1 70 ? 48.31046 31.27807 40.55037 1.000 24.14460 70 GLU B O 1
ATOM 4214 N N . VAL B 1 71 ? 49.17069 29.28585 39.95646 1.000 17.61611 71 VAL B N 1
ATOM 4215 C CA . VAL B 1 71 ? 49.26494 29.58838 38.53198 1.000 19.44189 71 VAL B CA 1
ATOM 4216 C C . VAL B 1 71 ? 48.08765 28.91470 37.83594 1.000 17.93582 71 VAL B C 1
ATOM 4217 O O . VAL B 1 71 ? 47.92577 27.68923 37.96518 1.000 20.00214 71 VAL B O 1
ATOM 4221 N N . PRO B 1 72 ? 47.25351 29.65373 37.10753 1.000 17.67407 72 PRO B N 1
ATOM 4222 C CA . PRO B 1 72 ? 46.11602 29.02452 36.42597 1.000 18.93467 72 PRO B CA 1
ATOM 4223 C C . PRO B 1 72 ? 46.56190 27.95218 35.44390 1.000 16.75116 72 PRO B C 1
ATOM 4224 O O . PRO B 1 72 ? 47.65146 28.01852 34.86404 1.000 20.21967 72 PRO B O 1
ATOM 4228 N N . VAL B 1 73 ? 45.69214 26.95772 35.26030 1.000 15.16110 73 VAL B N 1
ATOM 4229 C CA . VAL B 1 73 ? 45.95214 25.82555 34.38184 1.000 16.83817 73 VAL B CA 1
ATOM 4230 C C . VAL B 1 73 ? 44.76486 25.68077 33.44562 1.000 15.34695 73 VAL B C 1
ATOM 4231 O O . VAL B 1 73 ? 43.62437 25.52304 33.90273 1.000 18.19733 73 VAL B O 1
ATOM 4235 N N . THR B 1 74 ? 45.03122 25.72444 32.14494 1.000 15.65523 74 THR B N 1
ATOM 4236 C CA . THR B 1 74 ? 43.99713 25.57445 31.12037 1.000 15.49373 74 THR B CA 1
ATOM 4237 C C . THR B 1 74 ? 44.34171 24.35100 30.28920 1.000 15.15278 74 THR B C 1
ATOM 4238 O O . THR B 1 74 ? 45.36971 24.35710 29.58384 1.000 15.82246 74 THR B O 1
ATOM 4242 N N . PRO B 1 75 ? 43.54875 23.28148 30.35830 1.000 13.54595 75 PRO B N 1
ATOM 4243 C CA . PRO B 1 75 ? 43.87578 22.06755 29.60647 1.000 14.50804 75 PRO B CA 1
ATOM 4244 C C . PRO B 1 75 ? 43.69492 22.28318 28.11892 1.000 15.99002 75 PRO B C 1
ATOM 4245 O O . PRO B 1 75 ? 42.88808 23.10664 27.67213 1.000 16.13845 75 PRO B O 1
ATOM 4249 N N . ARG B 1 76 ? 44.44549 21.49795 27.34892 1.000 15.12698 76 ARG B N 1
ATOM 4250 C CA . ARG B 1 76 ? 44.36708 21.49668 25.89755 1.000 13.92700 76 ARG B CA 1
ATOM 4251 C C . ARG B 1 76 ? 44.56861 20.07083 25.42823 1.000 14.69047 76 ARG B C 1
ATOM 4252 O O . ARG B 1 76 ? 45.47557 19.38229 25.90787 1.000 15.30134 76 ARG B O 1
ATOM 4260 N N . GLY B 1 77 ? 43.71374 19.63427 24.50511 1.000 12.00166 77 GLY B N 1
ATOM 4261 C CA . GLY B 1 77 ? 43.95845 18.43034 23.73509 1.000 13.50849 77 GLY B CA 1
ATOM 4262 C C . GLY B 1 77 ? 44.80292 18.81302 22.54118 1.000 14.42242 77 GLY B C 1
ATOM 4263 O O . GLY B 1 77 ? 46.02650 18.92973 22.65119 1.000 19.06412 77 GLY B O 1
ATOM 4264 N N . THR B 1 78 ? 44.15136 19.06784 21.40591 1.000 14.44854 78 THR B N 1
ATOM 4265 C CA . THR B 1 78 ? 44.81748 19.60401 20.22505 1.000 15.18952 78 THR B CA 1
ATOM 4266 C C . THR B 1 78 ? 44.23256 20.93774 19.76110 1.000 15.87881 78 THR B C 1
ATOM 4267 O O . THR B 1 78 ? 44.56857 21.40424 18.66392 1.000 16.63944 78 THR B O 1
ATOM 4271 N N . GLY B 1 79 ? 43.38623 21.57001 20.56604 1.000 14.54379 79 GLY B N 1
ATOM 4272 C CA . GLY B 1 79 ? 42.97820 22.93991 20.28790 1.000 13.37012 79 GLY B CA 1
ATOM 4273 C C . GLY B 1 79 ? 42.12853 23.12587 19.05222 1.000 15.32741 79 GLY B C 1
ATOM 4274 O O . GLY B 1 79 ? 42.32482 24.10636 18.31258 1.000 17.02499 79 GLY B O 1
ATOM 4275 N N . THR B 1 80 ? 41.18173 22.22138 18.81350 1.000 14.14298 80 THR B N 1
ATOM 4276 C CA . THR B 1 80 ? 40.27919 22.33425 17.67849 1.000 14.25605 80 THR B CA 1
ATOM 4277 C C . THR B 1 80 ? 38.88382 22.81531 18.06153 1.000 14.38457 80 THR B C 1
ATOM 4278 O O . THR B 1 80 ? 38.02687 22.92436 17.18227 1.000 14.23863 80 THR B O 1
ATOM 4282 N N . GLY B 1 81 ? 38.65274 23.15155 19.33471 1.000 14.27808 81 GLY B N 1
ATOM 4283 C CA . GLY B 1 81 ? 37.37631 23.72304 19.73044 1.000 15.09739 81 GLY B CA 1
ATOM 4284 C C . GLY B 1 81 ? 37.07017 25.02243 19.00377 1.000 15.69943 81 GLY B C 1
ATOM 4285 O O . GLY B 1 81 ? 37.95158 25.69260 18.45728 1.000 14.58209 81 GLY B O 1
ATOM 4286 N N . ASN B 1 82 ? 35.77880 25.39031 19.00220 1.000 15.08806 82 ASN B N 1
ATOM 4287 C CA . ASN B 1 82 ? 35.32038 26.60886 18.33376 1.000 16.81488 82 ASN B CA 1
ATOM 4288 C C . ASN B 1 82 ? 34.91014 27.74422 19.26501 1.000 17.65826 82 ASN B C 1
ATOM 4289 O O . ASN B 1 82 ? 34.60203 28.83728 18.76876 1.000 17.77587 82 ASN B O 1
ATOM 4294 N N . TYR B 1 83 ? 34.85560 27.52535 20.57836 1.000 14.66447 83 TYR B N 1
ATOM 4295 C CA . TYR B 1 83 ? 34.36548 28.54469 21.50092 1.000 15.83593 83 TYR B CA 1
ATOM 4296 C C . TYR B 1 83 ? 35.46512 29.16151 22.34672 1.000 16.27376 83 TYR B C 1
ATOM 4297 O O . TYR B 1 83 ? 35.15663 29.87508 23.30286 1.000 18.24990 83 TYR B O 1
ATOM 4306 N N . GLY B 1 84 ? 36.73202 28.89983 22.04001 1.000 13.92955 84 GLY B N 1
ATOM 4307 C CA . GLY B 1 84 ? 37.78889 29.33026 22.93598 1.000 14.69657 84 GLY B CA 1
ATOM 4308 C C . GLY B 1 84 ? 37.93112 28.51210 24.20100 1.000 16.14680 84 GLY B C 1
ATOM 4309 O O . GLY B 1 84 ? 38.56398 28.97863 25.15083 1.000 16.45166 84 GLY B O 1
ATOM 4310 N N . GLN B 1 85 ? 37.37305 27.29493 24.24440 1.000 16.21642 85 GLN B N 1
ATOM 4311 C CA . GLN B 1 85 ? 37.34459 26.52272 25.48719 1.000 17.09552 85 GLN B CA 1
ATOM 4312 C C . GLN B 1 85 ? 38.73524 26.30949 26.06629 1.000 14.50312 85 GLN B C 1
ATOM 4313 O O . GLN B 1 85 ? 38.92268 26.38694 27.28519 1.000 16.35254 85 GLN B O 1
ATOM 4319 N N . ALA B 1 86 ? 39.71065 25.98510 25.21812 1.000 15.35835 86 ALA B N 1
ATOM 4320 C CA . ALA B 1 86 ? 41.07325 25.70733 25.65903 1.000 12.20843 86 ALA B CA 1
ATOM 4321 C C . ALA B 1 86 ? 41.94370 26.96060 25.75316 1.000 15.64330 86 ALA B C 1
ATOM 4322 O O . ALA B 1 86 ? 43.16517 26.84385 25.89999 1.000 16.14524 86 ALA B O 1
ATOM 4332 N N . PRO B 1 88 ? 43.49651 30.31280 27.46380 1.000 16.67603 88 PRO B N 1
ATOM 4333 C CA . PRO B 1 88 ? 43.73740 30.71186 28.85992 1.000 15.63770 88 PRO B CA 1
ATOM 4334 C C . PRO B 1 88 ? 43.44476 32.18242 29.14904 1.000 16.13991 88 PRO B C 1
ATOM 4335 O O . PRO B 1 88 ? 44.31459 33.04251 28.97383 1.000 19.19039 88 PRO B O 1
ATOM 4339 N N . LEU B 1 89 ? 42.23277 32.46881 29.63626 1.000 18.84118 89 LEU B N 1
ATOM 4340 C CA . LEU B 1 89 ? 41.80996 33.84957 29.87484 1.000 19.12152 89 LEU B CA 1
ATOM 4341 C C . LEU B 1 89 ? 42.69012 34.57178 30.88590 1.000 20.15437 89 LEU B C 1
ATOM 4342 O O . LEU B 1 89 ? 42.79604 35.80588 30.84079 1.000 21.25652 89 LEU B O 1
ATOM 4347 N N . SER B 1 90 ? 43.30702 33.84169 31.81534 1.000 18.47009 90 SER B N 1
ATOM 4348 C CA . SER B 1 90 ? 44.13561 34.43431 32.85651 1.000 17.66640 90 SER B CA 1
ATOM 4349 C C . SER B 1 90 ? 45.62266 34.19135 32.63195 1.000 19.28120 90 SER B C 1
ATOM 4350 O O . SER B 1 90 ? 46.41073 34.31682 33.57064 1.000 23.13471 90 SER B O 1
ATOM 4353 N N . GLY B 1 91 ? 46.02700 33.86505 31.40728 1.000 18.98140 91 GLY B N 1
ATOM 4354 C CA . GLY B 1 91 ? 47.42898 33.54241 31.22105 1.000 19.03745 91 GLY B CA 1
ATOM 4355 C C . GLY B 1 91 ? 47.75984 32.21892 31.89474 1.000 19.38656 91 GLY B C 1
ATOM 4356 O O . GLY B 1 91 ? 46.93333 31.31610 31.98842 1.000 19.49043 91 GLY B O 1
ATOM 4357 N N . GLY B 1 92 ? 48.98690 32.11088 32.38878 1.000 20.60865 92 GLY B N 1
ATOM 4358 C CA . GLY B 1 92 ? 49.34365 30.91528 33.13332 1.000 20.71798 92 GLY B CA 1
ATOM 4359 C C . GLY B 1 92 ? 49.75288 29.75305 32.24170 1.000 21.21893 92 GLY B C 1
ATOM 4360 O O . GLY B 1 92 ? 50.32061 29.92906 31.16266 1.000 19.08430 92 GLY B O 1
ATOM 4361 N N . VAL B 1 93 ? 49.46481 28.54509 32.71592 1.000 19.47504 93 VAL B N 1
ATOM 4362 C CA . VAL B 1 93 ? 49.90761 27.32057 32.05502 1.000 18.26624 93 VAL B CA 1
ATOM 4363 C C . VAL B 1 93 ? 48.82465 26.84342 31.09638 1.000 18.15980 93 VAL B C 1
ATOM 4364 O O . VAL B 1 93 ? 47.65307 26.72500 31.47597 1.000 17.68967 93 VAL B O 1
ATOM 4368 N N . VAL B 1 94 ? 49.21134 26.59407 29.84945 1.000 16.27994 94 VAL B N 1
ATOM 4369 C CA . VAL B 1 94 ? 48.43771 25.75789 28.94745 1.000 16.65384 94 VAL B CA 1
ATOM 4370 C C . VAL B 1 94 ? 48.95229 24.34014 29.15905 1.000 16.34635 94 VAL B C 1
ATOM 4371 O O . VAL B 1 94 ? 50.13396 24.05498 28.92030 1.000 17.72218 94 VAL B O 1
ATOM 4375 N N . LEU B 1 95 ? 48.08534 23.47489 29.67892 1.000 15.62496 95 LEU B N 1
ATOM 4376 C CA . LEU B 1 95 ? 48.43510 22.10166 30.03883 1.000 15.72777 95 LEU B CA 1
ATOM 4377 C C . LEU B 1 95 ? 48.02810 21.18918 28.88718 1.000 14.86733 95 LEU B C 1
ATOM 4378 O O . LEU B 1 95 ? 46.85545 20.84944 28.73345 1.000 15.99516 95 LEU B O 1
ATOM 4383 N N . SER B 1 96 ? 48.99498 20.80484 28.06627 1.000 15.88894 96 SER B N 1
ATOM 4384 C CA . SER B 1 96 ? 48.69770 19.94666 26.92931 1.000 14.84959 96 SER B CA 1
ATOM 4385 C C . SER B 1 96 ? 48.70312 18.48596 27.36428 1.000 15.97788 96 SER B C 1
ATOM 4386 O O . SER B 1 96 ? 49.66664 18.01772 27.97763 1.000 16.13013 96 SER B O 1
ATOM 4389 N N . LEU B 1 97 ? 47.61595 17.77182 27.06531 1.000 14.78367 97 LEU B N 1
ATOM 4390 C CA . LEU B 1 97 ? 47.53098 16.34034 27.34265 1.000 15.13947 97 LEU B CA 1
ATOM 4391 C C . LEU B 1 97 ? 47.87208 15.50453 26.12026 1.000 17.12087 97 LEU B C 1
ATOM 4392 O O . LEU B 1 97 ? 47.62284 14.28870 26.11184 1.000 16.69568 97 LEU B O 1
ATOM 4397 N N . ALA B 1 98 ? 48.44563 16.12527 25.09158 1.000 17.13939 98 ALA B N 1
ATOM 4398 C CA . ALA B 1 98 ? 48.63817 15.44223 23.81224 1.000 19.24706 98 ALA B CA 1
ATOM 4399 C C . ALA B 1 98 ? 49.56138 14.22741 23.91517 1.000 23.07006 98 ALA B C 1
ATOM 4400 O O . ALA B 1 98 ? 49.42565 13.28881 23.12141 1.000 20.38345 98 ALA B O 1
ATOM 4402 N N . ASP B 1 99 ? 50.50583 14.21962 24.85801 1.000 18.31950 99 ASP B N 1
ATOM 4403 C CA . ASP B 1 99 ? 51.40743 13.08290 25.02522 1.000 19.33476 99 ASP B CA 1
ATOM 4404 C C . ASP B 1 99 ? 50.83966 11.98585 25.91831 1.000 17.53352 99 ASP B C 1
ATOM 4405 O O . ASP B 1 99 ? 51.46010 10.91885 26.03866 1.000 20.01460 99 ASP B O 1
ATOM 4418 N N . ASN B 1 101 ? 48.64149 9.54858 25.54285 1.000 14.09021 101 ASN B N 1
ATOM 4419 C CA . ASN B 1 101 ? 47.87848 8.92485 24.47184 1.000 16.75651 101 ASN B CA 1
ATOM 4420 C C . ASN B 1 101 ? 47.91311 7.40117 24.54937 1.000 16.94412 101 ASN B C 1
ATOM 4421 O O . ASN B 1 101 ? 47.89526 6.72175 23.51466 1.000 17.77372 101 ASN B O 1
ATOM 4426 N N . ASP B 1 102 ? 47.94610 6.84828 25.76567 1.000 13.42803 102 ASP B N 1
ATOM 4427 C CA . ASP B 1 102 ? 47.91709 5.39399 25.91652 1.000 13.85303 102 ASP B CA 1
ATOM 4428 C C . ASP B 1 102 ? 46.60222 4.83082 25.38466 1.000 13.85073 102 ASP B C 1
ATOM 4429 O O . ASP B 1 102 ? 45.54032 5.44818 25.48870 1.000 14.23760 102 ASP B O 1
ATOM 4434 N N . ILE B 1 103 ? 46.66698 3.61049 24.86025 1.000 16.05925 103 ILE B N 1
ATOM 4435 C CA . ILE B 1 103 ? 45.47860 2.80540 24.58757 1.000 15.08478 103 ILE B CA 1
ATOM 4436 C C . ILE B 1 103 ? 45.73583 1.47741 25.28417 1.000 15.57938 103 ILE B C 1
ATOM 4437 O O . ILE B 1 103 ? 46.60483 0.71151 24.85023 1.000 16.60883 103 ILE B O 1
ATOM 4442 N N . ARG B 1 104 ? 45.02739 1.20948 26.38944 1.000 15.55019 104 ARG B N 1
ATOM 4443 C CA . ARG B 1 104 ? 45.42109 0.08132 27.23165 1.000 15.82146 104 ARG B CA 1
ATOM 4444 C C . ARG B 1 104 ? 44.48107 -1.11145 27.20080 1.000 15.27551 104 ARG B C 1
ATOM 4445 O O . ARG B 1 104 ? 44.86551 -2.18951 27.67213 1.000 15.84417 104 ARG B O 1
ATOM 4453 N N . GLU B 1 105 ? 43.27364 -0.95605 26.67185 1.000 12.99795 105 GLU B N 1
ATOM 4454 C CA . GLU B 1 105 ? 42.36337 -2.08932 26.63356 1.000 12.78343 105 GLU B CA 1
ATOM 4455 C C . GLU B 1 105 ? 41.35070 -1.87633 25.52125 1.000 13.56033 105 GLU B C 1
ATOM 4456 O O . GLU B 1 105 ? 40.82110 -0.77148 25.35011 1.000 12.81678 105 GLU B O 1
ATOM 4462 N N . ILE B 1 106 ? 41.11566 -2.93180 24.75255 1.000 14.52753 106 ILE B N 1
ATOM 4463 C CA . ILE B 1 106 ? 40.05462 -2.97960 23.76081 1.000 13.06313 106 ILE B CA 1
ATOM 4464 C C . ILE B 1 106 ? 39.34660 -4.31106 23.96110 1.000 13.56809 106 ILE B C 1
ATOM 4465 O O . ILE B 1 106 ? 39.98822 -5.36978 23.94940 1.000 16.02283 106 ILE B O 1
ATOM 4470 N N . LYS B 1 107 ? 38.04633 -4.26185 24.17917 1.000 13.32238 107 LYS B N 1
ATOM 4471 C CA . LYS B 1 107 ? 37.22704 -5.43863 24.42740 1.000 14.47224 107 LYS B CA 1
ATOM 4472 C C . LYS B 1 107 ? 35.98273 -5.33424 23.56788 1.000 13.99091 107 LYS B C 1
ATOM 4473 O O . LYS B 1 107 ? 35.69737 -4.27466 23.00072 1.000 14.05445 107 LYS B O 1
ATOM 4479 N N . PRO B 1 108 ? 35.19295 -6.42777 23.45378 1.000 15.46911 108 PRO B N 1
ATOM 4480 C CA . PRO B 1 108 ? 33.92561 -6.33619 22.72218 1.000 13.21954 108 PRO B CA 1
ATOM 4481 C C . PRO B 1 108 ? 33.01566 -5.31838 23.37164 1.000 15.95169 108 PRO B C 1
ATOM 4482 O O . PRO B 1 108 ? 32.49038 -5.53754 24.47075 1.000 19.75824 108 PRO B O 1
ATOM 4486 N N . GLY B 1 109 ? 32.86085 -4.17328 22.71853 1.000 12.97905 109 GLY B N 1
ATOM 4487 C CA . GLY B 1 109 ? 31.98953 -3.13709 23.21560 1.000 12.92376 109 GLY B CA 1
ATOM 4488 C C . GLY B 1 109 ? 32.62244 -1.98601 23.98198 1.000 11.74621 109 GLY B C 1
ATOM 4489 O O . GLY B 1 109 ? 31.88886 -1.05873 24.32727 1.000 13.78338 109 GLY B O 1
ATOM 4490 N N . TRP B 1 110 ? 33.93558 -1.98546 24.24716 1.000 12.33208 110 TRP B N 1
ATOM 4491 C CA . TRP B 1 110 ? 34.50763 -0.83013 24.94050 1.000 13.03960 110 TRP B CA 1
ATOM 4492 C C . TRP B 1 110 ? 36.01654 -0.72770 24.75152 1.000 11.37480 110 TRP B C 1
ATOM 4493 O O . TRP B 1 110 ? 36.69985 -1.68808 24.38419 1.000 12.08997 110 TRP B O 1
ATOM 4504 N N . VAL B 1 111 ? 36.52267 0.47657 25.03686 1.000 12.15929 111 VAL B N 1
ATOM 4505 C CA . VAL B 1 111 ? 37.94202 0.80088 24.95131 1.000 12.49554 111 VAL B CA 1
ATOM 4506 C C . VAL B 1 111 ? 38.32452 1.65848 26.15218 1.000 12.28818 111 VAL B C 1
ATOM 4507 O O . VAL B 1 111 ? 37.50677 2.41836 26.68007 1.000 12.41302 111 VAL B O 1
ATOM 4511 N N . ILE B 1 112 ? 39.57028 1.51633 26.59927 1.000 11.50304 112 ILE B N 1
ATOM 4512 C CA . ILE B 1 112 ? 40.13204 2.35523 27.65043 1.000 10.25582 112 ILE B CA 1
ATOM 4513 C C . ILE B 1 112 ? 41.36797 3.03901 27.08584 1.000 13.41186 112 ILE B C 1
ATOM 4514 O O . ILE B 1 112 ? 42.28246 2.36546 26.59854 1.000 13.75871 112 ILE B O 1
ATOM 4519 N N . CYS B 1 113 ? 41.40571 4.37030 27.15976 1.000 13.39178 113 CYS B N 1
ATOM 4520 C CA . CYS B 1 113 ? 42.51858 5.10369 26.56573 1.000 11.88836 113 CYS B CA 1
ATOM 4521 C C . CYS B 1 113 ? 42.78069 6.40459 27.32109 1.000 14.23845 113 CYS B C 1
ATOM 4522 O O . CYS B 1 113 ? 42.01251 6.81972 28.19017 1.000 13.38459 113 CYS B O 1
ATOM 4525 N N . GLY B 1 114 ? 43.90608 7.03629 26.98130 1.000 12.07159 114 GLY B N 1
ATOM 4526 C CA . GLY B 1 114 ? 44.26010 8.33630 27.52059 1.000 13.04216 114 GLY B CA 1
ATOM 4527 C C . GLY B 1 114 ? 43.57791 9.46908 26.78084 1.000 13.27664 114 GLY B C 1
ATOM 4528 O O . GLY B 1 114 ? 42.97247 9.29492 25.70747 1.000 12.94756 114 GLY B O 1
ATOM 4529 N N . PRO B 1 115 ? 43.67796 10.67200 27.36495 1.000 14.00844 115 PRO B N 1
ATOM 4530 C CA . PRO B 1 115 ? 42.94427 11.83087 26.82501 1.000 13.13795 115 PRO B CA 1
ATOM 4531 C C . PRO B 1 115 ? 43.50363 12.35446 25.51666 1.000 14.22470 115 PRO B C 1
ATOM 4532 O O . PRO B 1 115 ? 42.76105 12.96737 24.73747 1.000 13.32351 115 PRO B O 1
ATOM 4536 N N . GLY B 1 116 ? 44.78284 12.14554 25.25847 1.000 14.06533 116 GLY B N 1
ATOM 4537 C CA . GLY B 1 116 ? 45.42795 12.71062 24.09250 1.000 14.79404 116 GLY B CA 1
ATOM 4538 C C . GLY B 1 116 ? 45.30023 11.89281 22.82887 1.000 13.36959 116 GLY B C 1
ATOM 4539 O O . GLY B 1 116 ? 45.78688 12.31949 21.77759 1.000 15.76405 116 GLY B O 1
ATOM 4540 N N . VAL B 1 117 ? 44.66266 10.72210 22.89423 1.000 14.14541 117 VAL B N 1
ATOM 4541 C CA . VAL B 1 117 ? 44.49502 9.92133 21.68875 1.000 14.66727 117 VAL B CA 1
ATOM 4542 C C . VAL B 1 117 ? 43.64940 10.69265 20.68011 1.000 12.48215 117 VAL B C 1
ATOM 4543 O O . VAL B 1 117 ? 42.55122 11.16598 20.99714 1.000 13.45437 117 VAL B O 1
ATOM 4547 N N . ILE B 1 118 ? 44.16260 10.82082 19.45436 1.000 13.42033 118 ILE B N 1
ATOM 4548 C CA . ILE B 1 118 ? 43.37574 11.40083 18.37215 1.000 13.34417 118 ILE B CA 1
ATOM 4549 C C . ILE B 1 118 ? 42.28689 10.41234 17.96134 1.000 13.32002 118 ILE B C 1
ATOM 4550 O O . ILE B 1 118 ? 42.53145 9.19689 17.86633 1.000 13.76198 118 ILE B O 1
ATOM 4555 N N . CYS B 1 119 ? 41.07936 10.92550 17.69652 1.000 13.94439 119 CYS B N 1
ATOM 4556 C CA . CYS B 1 119 ? 39.93570 10.04822 17.43853 1.000 15.18641 119 CYS B CA 1
ATOM 4557 C C . CYS B 1 119 ? 40.23962 9.02522 16.35086 1.000 14.12934 119 CYS B C 1
ATOM 4558 O O . CYS B 1 119 ? 39.95877 7.82819 16.50858 1.000 14.17486 119 CYS B O 1
ATOM 4561 N N . SER B 1 120 ? 40.83364 9.46890 15.24451 1.000 13.51319 120 SER B N 1
ATOM 4562 C CA . SER B 1 120 ? 41.09508 8.54836 14.13966 1.000 13.85218 120 SER B CA 1
ATOM 4563 C C . SER B 1 120 ? 42.13618 7.49471 14.50610 1.000 16.48121 120 SER B C 1
ATOM 4564 O O . SER B 1 120 ? 42.07635 6.36460 14.00251 1.000 16.35163 120 SER B O 1
ATOM 4567 N N . ASP B 1 121 ? 43.08739 7.83262 15.38530 1.000 15.97079 121 ASP B N 1
ATOM 4568 C CA . ASP B 1 121 ? 44.04358 6.83477 15.85406 1.000 15.86887 121 ASP B CA 1
ATOM 4569 C C . ASP B 1 121 ? 43.37574 5.81020 16.76304 1.000 14.98685 121 ASP B C 1
ATOM 4570 O O . ASP B 1 121 ? 43.73838 4.62786 16.73962 1.000 17.02352 121 ASP B O 1
ATOM 4575 N N . LEU B 1 122 ? 42.43216 6.24532 17.60035 1.000 15.00199 122 LEU B N 1
ATOM 4576 C CA . LEU B 1 122 ? 41.67810 5.29249 18.40661 1.000 14.32782 122 LEU B CA 1
ATOM 4577 C C . LEU B 1 122 ? 40.97679 4.28504 17.50919 1.000 14.45490 122 LEU B C 1
ATOM 4578 O O . LEU B 1 122 ? 41.07077 3.06741 17.72127 1.000 14.06202 122 LEU B O 1
ATOM 4583 N N . ASP B 1 123 ? 40.29441 4.76966 16.47406 1.000 13.79234 123 ASP B N 1
ATOM 4584 C CA . ASP B 1 123 ? 39.60640 3.85526 15.57021 1.000 14.71996 123 ASP B CA 1
ATOM 4585 C C . ASP B 1 123 ? 40.59144 2.96101 14.82295 1.000 14.02521 123 ASP B C 1
ATOM 4586 O O . ASP B 1 123 ? 40.31040 1.77419 14.60337 1.000 14.28903 123 ASP B O 1
ATOM 4591 N N . LYS B 1 124 ? 41.73841 3.50268 14.40191 1.000 14.64566 124 LYS B N 1
ATOM 4592 C CA . LYS B 1 124 ? 42.72094 2.65693 13.72640 1.000 14.74473 124 LYS B CA 1
ATOM 4593 C C . LYS B 1 124 ? 43.08711 1.46337 14.59960 1.000 13.41223 124 LYS B C 1
ATOM 4594 O O . LYS B 1 124 ? 43.14581 0.32049 14.11592 1.000 16.52119 124 LYS B O 1
ATOM 4600 N N . ALA B 1 125 ? 43.28179 1.70109 15.90018 1.000 14.94745 125 ALA B N 1
ATOM 4601 C CA . ALA B 1 125 ? 43.65754 0.62024 16.80767 1.000 14.88313 125 ALA B CA 1
ATOM 4602 C C . ALA B 1 125 ? 42.50015 -0.33655 17.04176 1.000 13.81441 125 ALA B C 1
ATOM 4603 O O . ALA B 1 125 ? 42.69500 -1.56159 17.05065 1.000 16.29207 125 ALA B O 1
ATOM 4605 N N . ALA B 1 126 ? 41.29551 0.19684 17.25347 1.000 14.23926 126 ALA B N 1
ATOM 4606 C CA . ALA B 1 126 ? 40.14711 -0.66318 17.51766 1.000 14.06675 126 ALA B CA 1
ATOM 4607 C C . ALA B 1 126 ? 39.79373 -1.50271 16.29822 1.000 15.36588 126 ALA B C 1
ATOM 4608 O O . ALA B 1 126 ? 39.35252 -2.65392 16.43640 1.000 14.92957 126 ALA B O 1
ATOM 4610 N N . ARG B 1 127 ? 39.98276 -0.95211 15.10015 1.000 14.18640 127 ARG B N 1
ATOM 4611 C CA . ARG B 1 127 ? 39.71697 -1.72179 13.89453 1.000 14.60422 127 ARG B CA 1
ATOM 4612 C C . ARG B 1 127 ? 40.72806 -2.85315 13.73760 1.000 16.28005 127 ARG B C 1
ATOM 4613 O O . ARG B 1 127 ? 40.35286 -4.00315 13.47331 1.000 17.38937 127 ARG B O 1
ATOM 4621 N N . ALA B 1 128 ? 42.01741 -2.55487 13.92765 1.000 16.46156 128 ALA B N 1
ATOM 4622 C CA . ALA B 1 128 ? 43.03802 -3.59264 13.81090 1.000 17.52832 128 ALA B CA 1
ATOM 4623 C C . ALA B 1 128 ? 42.84113 -4.68005 14.85928 1.000 17.67628 128 ALA B C 1
ATOM 4624 O O . ALA B 1 128 ? 43.04011 -5.86887 14.57891 1.000 21.40199 128 ALA B O 1
ATOM 4626 N N . HIS B 1 129 ? 42.44188 -4.29114 16.06685 1.000 17.86189 129 HIS B N 1
ATOM 4627 C CA . HIS B 1 129 ? 42.30506 -5.24107 17.16662 1.000 17.43606 129 HIS B CA 1
ATOM 4628 C C . HIS B 1 129 ? 41.11929 -6.18151 16.95162 1.000 16.20411 129 HIS B C 1
ATOM 4629 O O . HIS B 1 129 ? 41.25184 -7.40444 17.06987 1.000 17.97535 129 HIS B O 1
ATOM 4636 N N . SER B 1 130 ? 39.95472 -5.63721 16.61482 1.000 14.79204 130 SER B N 1
ATOM 4637 C CA . SER B 1 130 ? 38.75034 -6.45940 16.59522 1.000 14.60535 130 SER B CA 1
ATOM 4638 C C . SER B 1 130 ? 37.62475 -5.86168 15.76237 1.000 15.39044 130 SER B C 1
ATOM 4639 O O . SER B 1 130 ? 36.45425 -6.16855 15.99893 1.000 17.00010 130 SER B O 1
ATOM 4642 N N . GLY B 1 131 ? 37.95779 -5.03748 14.77514 1.000 14.58311 131 GLY B N 1
ATOM 4643 C CA . GLY B 1 131 ? 36.90915 -4.56320 13.88194 1.000 14.49413 131 GLY B CA 1
ATOM 4644 C C . GLY B 1 131 ? 35.89334 -3.67832 14.56425 1.000 15.22418 131 GLY B C 1
ATOM 4645 O O . GLY B 1 131 ? 34.69397 -3.77942 14.28164 1.000 16.07956 131 GLY B O 1
ATOM 4646 N N . GLN B 1 132 ? 36.34732 -2.79989 15.44904 1.000 14.17788 132 GLN B N 1
ATOM 4647 C CA . GLN B 1 132 ? 35.47746 -1.91071 16.19883 1.000 14.41737 132 GLN B CA 1
ATOM 4648 C C . GLN B 1 132 ? 35.93258 -0.47254 15.99512 1.000 11.88077 132 GLN B C 1
ATOM 4649 O O . GLN B 1 132 ? 37.01474 -0.21671 15.46317 1.000 14.46243 132 GLN B O 1
ATOM 4655 N N . GLU B 1 133 ? 35.08601 0.46351 16.43041 1.000 11.89704 133 GLU B N 1
ATOM 4656 C CA . GLU B 1 133 ? 35.33642 1.89403 16.27065 1.000 12.20605 133 GLU B CA 1
ATOM 4657 C C . GLU B 1 133 ? 34.44146 2.66304 17.23787 1.000 12.94094 133 GLU B C 1
ATOM 4658 O O . GLU B 1 133 ? 33.50352 2.11497 17.82217 1.000 13.22503 133 GLU B O 1
ATOM 4664 N N . LEU B 1 134 ? 34.72129 3.95314 17.37846 1.000 12.37564 134 LEU B N 1
ATOM 4665 C CA . LEU B 1 134 ? 33.88909 4.78951 18.23406 1.000 11.10809 134 LEU B CA 1
ATOM 4666 C C . LEU B 1 134 ? 32.44455 4.81906 17.73023 1.000 12.68977 134 LEU B C 1
ATOM 4667 O O . LEU B 1 134 ? 32.18275 4.75297 16.52221 1.000 13.67526 134 LEU B O 1
ATOM 4672 N N . ARG B 1 135 ? 31.49918 4.95310 18.67416 1.000 12.27030 135 ARG B N 1
ATOM 4673 C CA . ARG B 1 135 ? 30.10375 5.20055 18.30202 1.000 13.09976 135 ARG B CA 1
ATOM 4674 C C . ARG B 1 135 ? 29.94456 6.52705 17.58234 1.000 12.74195 135 ARG B C 1
ATOM 4675 O O . ARG B 1 135 ? 29.12107 6.65039 16.66890 1.000 12.81763 135 ARG B O 1
ATOM 4691 N N . HIS B 1 137 ? 31.99869 10.62286 16.69841 1.000 12.15700 137 HIS B N 1
ATOM 4692 C CA . HIS B 1 137 ? 33.23080 11.39257 16.67550 1.000 12.28999 137 HIS B CA 1
ATOM 4693 C C . HIS B 1 137 ? 32.93456 12.72698 16.01510 1.000 12.37238 137 HIS B C 1
ATOM 4694 O O . HIS B 1 137 ? 31.98922 12.81962 15.23284 1.000 13.46103 137 HIS B O 1
ATOM 4701 N N . PRO B 1 138 ? 33.69906 13.76936 16.32003 1.000 11.88785 138 PRO B N 1
ATOM 4702 C CA . PRO B 1 138 ? 33.48455 15.06257 15.66563 1.000 12.96213 138 PRO B CA 1
ATOM 4703 C C . PRO B 1 138 ? 34.00028 15.00614 14.23726 1.000 14.18876 138 PRO B C 1
ATOM 4704 O O . PRO B 1 138 ? 34.77221 14.11893 13.85697 1.000 13.42909 138 PRO B O 1
ATOM 4708 N N . SER B 1 139 ? 33.55446 15.96362 13.42056 1.000 14.72493 139 SER B N 1
ATOM 4709 C CA . SER B 1 139 ? 34.05855 15.97954 12.04546 1.000 14.75988 139 SER B CA 1
ATOM 4710 C C . SER B 1 139 ? 35.56140 16.25101 11.98175 1.000 16.75017 139 SER B C 1
ATOM 4711 O O . SER B 1 139 ? 36.19951 15.92034 10.97653 1.000 16.07756 139 SER B O 1
ATOM 4714 N N . THR B 1 140 ? 36.13946 16.80273 13.05554 1.000 13.69257 140 THR B N 1
ATOM 4715 C CA . THR B 1 140 ? 37.57938 16.90680 13.26989 1.000 13.86499 140 THR B CA 1
ATOM 4716 C C . THR B 1 140 ? 38.24103 15.57929 13.68494 1.000 13.89961 140 THR B C 1
ATOM 4717 O O . THR B 1 140 ? 39.32576 15.60129 14.27939 1.000 16.06836 140 THR B O 1
ATOM 4721 N N . TYR B 1 141 ? 37.61391 14.44823 13.37312 1.000 14.30613 141 TYR B N 1
ATOM 4722 C CA . TYR B 1 141 ? 38.12718 13.08349 13.52822 1.000 13.18647 141 TYR B CA 1
ATOM 4723 C C . TYR B 1 141 ? 39.64174 12.94374 13.45908 1.000 14.24867 141 TYR B C 1
ATOM 4724 O O . TYR B 1 141 ? 40.24230 12.31017 14.33166 1.000 15.13724 141 TYR B O 1
ATOM 4733 N N . HIS B 1 142 ? 40.26244 13.49676 12.41527 1.000 14.58309 142 HIS B N 1
ATOM 4734 C CA . HIS B 1 142 ? 41.68407 13.26726 12.17505 1.000 15.09144 142 HIS B CA 1
ATOM 4735 C C . HIS B 1 142 ? 42.59973 14.17863 12.98007 1.000 16.77321 142 HIS B C 1
ATOM 4736 O O . HIS B 1 142 ? 43.82135 13.99869 12.91098 1.000 18.10667 142 HIS B O 1
ATOM 4743 N N . THR B 1 143 ? 42.05244 15.13284 13.73955 1.000 15.57318 143 THR B N 1
ATOM 4744 C CA . THR B 1 143 ? 42.89293 16.06913 14.47866 1.000 14.92674 143 THR B CA 1
ATOM 4745 C C . THR B 1 143 ? 42.53603 16.16567 15.95554 1.000 16.03073 143 THR B C 1
ATOM 4746 O O . THR B 1 143 ? 43.40403 16.49281 16.77735 1.000 18.84822 143 THR B O 1
ATOM 4750 N N . ALA B 1 144 ? 41.28391 15.91457 16.30889 1.000 14.66594 144 ALA B N 1
ATOM 4751 C CA . ALA B 1 144 ? 40.78972 16.15072 17.66233 1.000 15.12555 144 ALA B CA 1
ATOM 4752 C C . ALA B 1 144 ? 41.09487 14.98332 18.59845 1.000 14.61604 144 ALA B C 1
ATOM 4753 O O . ALA B 1 144 ? 41.08372 13.81735 18.19320 1.000 13.92871 144 ALA B O 1
ATOM 4755 N N . THR B 1 145 ? 41.32928 15.30327 19.87371 1.000 13.88462 145 THR B N 1
ATOM 4756 C CA . THR B 1 145 ? 41.54064 14.27455 20.88497 1.000 12.94881 145 THR B CA 1
ATOM 4757 C C . THR B 1 145 ? 40.22145 13.81125 21.50252 1.000 14.13279 145 THR B C 1
ATOM 4758 O O . THR B 1 145 ? 39.21968 14.52868 21.52729 1.000 13.04609 145 THR B O 1
ATOM 4762 N N . VAL B 1 146 ? 40.26433 12.58738 22.03605 1.000 12.69871 146 VAL B N 1
ATOM 4763 C CA . VAL B 1 146 ? 39.12225 12.02249 22.74455 1.000 14.16543 146 VAL B CA 1
ATOM 4764 C C . VAL B 1 146 ? 38.82685 12.80864 24.01265 1.000 12.86360 146 VAL B C 1
ATOM 4765 O O . VAL B 1 146 ? 37.65997 13.06980 24.33815 1.000 12.96905 146 VAL B O 1
ATOM 4769 N N . GLY B 1 147 ? 39.86808 13.16988 24.76541 1.000 12.31826 147 GLY B N 1
ATOM 4770 C CA . GLY B 1 147 ? 39.64117 13.91416 25.99337 1.000 12.71694 147 GLY B CA 1
ATOM 4771 C C . GLY B 1 147 ? 39.03455 15.27675 25.73583 1.000 13.62101 147 GLY B C 1
ATOM 4772 O O . GLY B 1 147 ? 38.15227 15.72269 26.47076 1.000 13.05737 147 GLY B O 1
ATOM 4773 N N . GLY B 1 148 ? 39.48738 15.94709 24.67560 1.000 11.98155 148 GLY B N 1
ATOM 4774 C CA . GLY B 1 148 ? 38.91304 17.23729 24.33216 1.000 12.32017 148 GLY B CA 1
ATOM 4775 C C . GLY B 1 148 ? 37.50124 17.13331 23.78926 1.000 11.92621 148 GLY B C 1
ATOM 4776 O O . GLY B 1 148 ? 36.69250 18.04731 23.97762 1.000 13.20814 148 GLY B O 1
ATOM 4777 N N . PHE B 1 149 ? 37.17869 16.02095 23.12350 1.000 11.66649 149 PHE B N 1
ATOM 4778 C CA . PHE B 1 149 ? 35.80273 15.77793 22.69149 1.000 10.31513 149 PHE B CA 1
ATOM 4779 C C . PHE B 1 149 ? 34.89051 15.66207 23.90456 1.000 11.32457 149 PHE B C 1
ATOM 4780 O O . PHE B 1 149 ? 33.80537 16.25561 23.93701 1.000 12.72807 149 PHE B O 1
ATOM 4788 N N . ILE B 1 150 ? 35.32664 14.92042 24.92580 1.000 11.13954 150 ILE B N 1
ATOM 4789 C CA . ILE B 1 150 ? 34.50623 14.76632 26.12089 1.000 12.33360 150 ILE B CA 1
ATOM 4790 C C . ILE B 1 150 ? 34.37390 16.08242 26.87804 1.000 11.90712 150 ILE B C 1
ATOM 4791 O O . ILE B 1 150 ? 33.28155 16.43407 27.34362 1.000 12.14266 150 ILE B O 1
ATOM 4796 N N . ALA B 1 151 ? 35.47353 16.83704 27.01443 1.000 10.07683 151 ALA B N 1
ATOM 4797 C CA . ALA B 1 151 ? 35.42045 18.03538 27.84858 1.000 10.04012 151 ALA B CA 1
ATOM 4798 C C . ALA B 1 151 ? 34.89491 19.25385 27.09419 1.000 12.36857 151 ALA B C 1
ATOM 4799 O O . ALA B 1 151 ? 34.46694 20.22632 27.73369 1.000 12.86945 151 ALA B O 1
ATOM 4801 N N . GLY B 1 152 ? 34.93000 19.23234 25.76030 1.000 12.05487 152 GLY B N 1
ATOM 4802 C CA . GLY B 1 152 ? 34.62555 20.41759 24.97496 1.000 14.64280 152 GLY B CA 1
ATOM 4803 C C . GLY B 1 152 ? 33.65036 20.22655 23.83122 1.000 15.19405 152 GLY B C 1
ATOM 4804 O O . GLY B 1 152 ? 33.23548 21.21743 23.21838 1.000 15.71119 152 GLY B O 1
ATOM 4805 N N . GLY B 1 153 ? 33.26434 18.97984 23.53504 1.000 13.08204 153 GLY B N 1
ATOM 4806 C CA . GLY B 1 153 ? 32.40414 18.67177 22.39677 1.000 14.74126 153 GLY B CA 1
ATOM 4807 C C . GLY B 1 153 ? 31.05642 18.08728 22.77675 1.000 14.78455 153 GLY B C 1
ATOM 4808 O O . GLY B 1 153 ? 30.70941 18.02155 23.95672 1.000 13.71597 153 GLY B O 1
ATOM 4809 N N . SER B 1 154 ? 30.27554 17.65113 21.78435 1.000 12.36011 154 SER B N 1
ATOM 4810 C CA . SER B 1 154 ? 28.92738 17.18911 22.10715 1.000 12.76972 154 SER B CA 1
ATOM 4811 C C . SER B 1 154 ? 28.43221 15.98778 21.31327 1.000 13.76967 154 SER B C 1
ATOM 4812 O O . SER B 1 154 ? 27.52869 15.30121 21.79741 1.000 14.37834 154 SER B O 1
ATOM 4815 N N . GLY B 1 155 ? 28.97202 15.69979 20.13616 1.000 13.03853 155 GLY B N 1
ATOM 4816 C CA . GLY B 1 155 ? 28.39776 14.68154 19.27497 1.000 12.84814 155 GLY B CA 1
ATOM 4817 C C . GLY B 1 155 ? 28.99538 14.83130 17.89510 1.000 13.89827 155 GLY B C 1
ATOM 4818 O O . GLY B 1 155 ? 30.05082 15.44612 17.73381 1.000 14.59694 155 GLY B O 1
ATOM 4819 N N . GLY B 1 156 ? 28.32034 14.26264 16.90578 1.000 13.34614 156 GLY B N 1
ATOM 4820 C CA . GLY B 1 156 ? 28.82054 14.41774 15.55623 1.000 15.24167 156 GLY B CA 1
ATOM 4821 C C . GLY B 1 156 ? 28.45496 13.25042 14.66874 1.000 12.86271 156 GLY B C 1
ATOM 4822 O O . GLY B 1 156 ? 27.30713 12.79349 14.66320 1.000 13.60194 156 GLY B O 1
ATOM 4823 N N . ILE B 1 157 ? 29.43045 12.76229 13.90336 1.000 12.64793 157 ILE B N 1
ATOM 4824 C CA . ILE B 1 157 ? 29.21318 11.56332 13.10915 1.000 12.23638 157 ILE B CA 1
ATOM 4825 C C . ILE B 1 157 ? 28.84262 10.44223 14.06592 1.000 12.58671 157 ILE B C 1
ATOM 4826 O O . ILE B 1 157 ? 29.47621 10.27874 15.11327 1.000 14.55564 157 ILE B O 1
ATOM 4831 N N . GLY B 1 158 ? 27.79996 9.68168 13.73328 1.000 11.54753 158 GLY B N 1
ATOM 4832 C CA . GLY B 1 158 ? 27.30004 8.64428 14.60845 1.000 12.20409 158 GLY B CA 1
ATOM 4833 C C . GLY B 1 158 ? 26.17195 9.06588 15.53109 1.000 11.27350 158 GLY B C 1
ATOM 4834 O O . GLY B 1 158 ? 25.47662 8.20080 16.07324 1.000 12.27280 158 GLY B O 1
ATOM 4835 N N . SER B 1 159 ? 25.96476 10.36851 15.71844 1.000 12.86203 159 SER B N 1
ATOM 4836 C CA . SER B 1 159 ? 24.85221 10.81837 16.54763 1.000 11.43993 159 SER B CA 1
ATOM 4837 C C . SER B 1 159 ? 23.50690 10.39122 15.97900 1.000 12.18295 159 SER B C 1
ATOM 4838 O O . SER B 1 159 ? 22.52993 10.25773 16.73428 1.000 12.60448 159 SER B O 1
ATOM 4841 N N . ILE B 1 160 ? 23.43690 10.17393 14.65788 1.000 11.68599 160 ILE B N 1
ATOM 4842 C CA . ILE B 1 160 ? 22.23416 9.61326 14.03319 1.000 13.77144 160 ILE B CA 1
ATOM 4843 C C . ILE B 1 160 ? 21.82261 8.29748 14.69064 1.000 14.90827 160 ILE B C 1
ATOM 4844 O O . ILE B 1 160 ? 20.63157 7.95825 14.72367 1.000 15.56937 160 ILE B O 1
ATOM 4849 N N . ASN B 1 161 ? 22.78900 7.53563 15.21286 1.000 13.76046 161 ASN B N 1
ATOM 4850 C CA . ASN B 1 161 ? 22.53757 6.23631 15.83080 1.000 14.43089 161 ASN B CA 1
ATOM 4851 C C . ASN B 1 161 ? 22.48526 6.27776 17.33879 1.000 15.99703 161 ASN B C 1
ATOM 4852 O O . ASN B 1 161 ? 21.75555 5.47789 17.94278 1.000 17.04080 161 ASN B O 1
ATOM 4857 N N . TRP B 1 162 ? 23.24741 7.17970 17.96500 1.000 13.55731 162 TRP B N 1
ATOM 4858 C CA . TRP B 1 162 ? 23.55071 7.06070 19.38131 1.000 13.61697 162 TRP B CA 1
ATOM 4859 C C . TRP B 1 162 ? 23.20370 8.28040 20.22334 1.000 15.31222 162 TRP B C 1
ATOM 4860 O O . TRP B 1 162 ? 23.31959 8.21087 21.45166 1.000 14.68277 162 TRP B O 1
ATOM 4871 N N . GLY B 1 163 ? 22.75358 9.37691 19.62325 1.000 13.22468 163 GLY B N 1
ATOM 4872 C CA . GLY B 1 163 ? 22.50684 10.56498 20.40675 1.000 14.43044 163 GLY B CA 1
ATOM 4873 C C . GLY B 1 163 ? 23.78440 11.36096 20.57166 1.000 16.96905 163 GLY B C 1
ATOM 4874 O O . GLY B 1 163 ? 24.44670 11.67866 19.58786 1.000 21.68252 163 GLY B O 1
ATOM 4875 N N . GLY B 1 164 ? 24.16940 11.67338 21.80119 1.000 11.84986 164 GLY B N 1
ATOM 4876 C CA . GLY B 1 164 ? 25.33163 12.52108 21.97341 1.000 12.42974 164 GLY B CA 1
ATOM 4877 C C . GLY B 1 164 ? 26.01709 12.25119 23.29047 1.000 10.66820 164 GLY B C 1
ATOM 4878 O O . GLY B 1 164 ? 25.60015 11.39588 24.07081 1.000 12.37910 164 GLY B O 1
ATOM 4879 N N . LEU B 1 165 ? 27.06071 13.03608 23.56015 1.000 12.09517 165 LEU B N 1
ATOM 4880 C CA . LEU B 1 165 ? 27.76288 12.90451 24.82945 1.000 11.96779 165 LEU B CA 1
ATOM 4881 C C . LEU B 1 165 ? 26.90831 13.31423 26.02826 1.000 14.09242 165 LEU B C 1
ATOM 4882 O O . LEU B 1 165 ? 27.26365 12.98181 27.15960 1.000 16.93696 165 LEU B O 1
ATOM 4887 N N . ARG B 1 166 ? 25.79400 14.01558 25.80588 1.000 11.01072 166 ARG B N 1
ATOM 4888 C CA . ARG B 1 166 ? 24.84122 14.30007 26.87522 1.000 12.88723 166 ARG B CA 1
ATOM 4889 C C . ARG B 1 166 ? 24.14805 13.04643 27.41226 1.000 12.68978 166 ARG B C 1
ATOM 4890 O O . ARG B 1 166 ? 23.52688 13.11463 28.47741 1.000 15.31821 166 ARG B O 1
ATOM 4898 N N . ASP B 1 167 ? 24.19170 11.91985 26.69309 1.000 13.22423 167 ASP B N 1
ATOM 4899 C CA . ASP B 1 167 ? 23.31450 10.78890 26.97946 1.000 13.34713 167 ASP B CA 1
ATOM 4900 C C . ASP B 1 167 ? 24.03005 9.69613 27.75925 1.000 11.70952 167 ASP B C 1
ATOM 4901 O O . ASP B 1 167 ? 25.15512 9.31619 27.42337 1.000 13.38445 167 ASP B O 1
ATOM 4906 N N . PHE B 1 168 ? 23.35132 9.17408 28.78728 1.000 11.52461 168 PHE B N 1
ATOM 4907 C CA . PHE B 1 168 ? 23.85581 8.01398 29.52186 1.000 10.37868 168 PHE B CA 1
ATOM 4908 C C . PHE B 1 168 ? 24.30863 6.92692 28.55850 1.000 12.26928 168 PHE B C 1
ATOM 4909 O O . PHE B 1 168 ? 23.60108 6.58469 27.60358 1.000 12.97950 168 PHE B O 1
ATOM 4917 N N . GLY B 1 169 ? 25.46895 6.35266 28.83324 1.000 10.81994 169 GLY B N 1
ATOM 4918 C CA . GLY B 1 169 ? 25.96059 5.21976 28.07538 1.000 10.27354 169 GLY B CA 1
ATOM 4919 C C . GLY B 1 169 ? 26.98127 5.57010 27.01126 1.000 12.29081 169 GLY B C 1
ATOM 4920 O O . GLY B 1 169 ? 27.75625 4.69990 26.60171 1.000 12.66517 169 GLY B O 1
ATOM 4921 N N . ASN B 1 170 ? 27.02728 6.81583 26.55858 1.000 10.44649 170 ASN B N 1
ATOM 4922 C CA . ASN B 1 170 ? 27.98004 7.14524 25.50743 1.000 10.16048 170 ASN B CA 1
ATOM 4923 C C . ASN B 1 170 ? 29.39005 7.39509 26.03065 1.000 12.16338 170 ASN B C 1
ATOM 4924 O O . ASN B 1 170 ? 30.32864 7.46218 25.23161 1.000 12.04883 170 ASN B O 1
ATOM 4929 N N . ILE B 1 171 ? 29.54157 7.50451 27.34342 1.000 11.17863 171 ILE B N 1
ATOM 4930 C CA . ILE B 1 171 ? 30.81645 7.45659 28.04713 1.000 10.58011 171 ILE B CA 1
ATOM 4931 C C . ILE B 1 171 ? 30.57957 6.52099 29.22412 1.000 12.30910 171 ILE B C 1
ATOM 4932 O O . ILE B 1 171 ? 29.51770 6.57117 29.85719 1.000 12.55115 171 ILE B O 1
ATOM 4937 N N . ILE B 1 172 ? 31.54252 5.65100 29.50963 1.000 11.52106 172 ILE B N 1
ATOM 4938 C CA . ILE B 1 172 ? 31.38389 4.64570 30.56073 1.000 11.31349 172 ILE B CA 1
ATOM 4939 C C . ILE B 1 172 ? 32.03713 5.07142 31.87183 1.000 11.54546 172 ILE B C 1
ATOM 4940 O O . ILE B 1 172 ? 31.47687 4.85504 32.94906 1.000 12.54960 172 ILE B O 1
ATOM 4945 N N . ARG B 1 173 ? 33.23664 5.65228 31.80935 1.000 10.66904 173 ARG B N 1
ATOM 4946 C CA . ARG B 1 173 ? 33.95121 6.03652 33.01762 1.000 9.82771 173 ARG B CA 1
ATOM 4947 C C . ARG B 1 173 ? 34.93129 7.13677 32.65037 1.000 10.35911 173 ARG B C 1
ATOM 4948 O O . ARG B 1 173 ? 35.49019 7.13193 31.54851 1.000 12.01140 173 ARG B O 1
ATOM 4956 N N . LEU B 1 174 ? 35.11020 8.09262 33.56228 1.000 11.47847 174 LEU B N 1
ATOM 4957 C CA . LEU B 1 174 ? 36.16506 9.09162 33.42628 1.000 11.41096 174 LEU B CA 1
ATOM 4958 C C . LEU B 1 174 ? 37.02154 9.06143 34.67820 1.000 12.47412 174 LEU B C 1
ATOM 4959 O O . LEU B 1 174 ? 36.50961 9.22845 35.79207 1.000 13.50235 174 LEU B O 1
ATOM 4964 N N . ARG B 1 175 ? 38.32701 8.86757 34.49557 1.000 11.13697 175 ARG B N 1
ATOM 4965 C CA . ARG B 1 175 ? 39.29229 9.04373 35.56967 1.000 12.93828 175 ARG B CA 1
ATOM 4966 C C . ARG B 1 175 ? 39.78204 10.48465 35.52325 1.000 12.11680 175 ARG B C 1
ATOM 4967 O O . ARG B 1 175 ? 40.23388 10.95709 34.47463 1.000 12.36718 175 ARG B O 1
ATOM 4975 N N . VAL B 1 176 ? 39.65047 11.18635 36.64328 1.000 12.64931 176 VAL B N 1
ATOM 4976 C CA . VAL B 1 176 ? 39.90453 12.61770 36.70224 1.000 11.30449 176 VAL B CA 1
ATOM 4977 C C . VAL B 1 176 ? 40.85295 12.90842 37.85244 1.000 16.75798 176 VAL B C 1
ATOM 4978 O O . VAL B 1 176 ? 40.74131 12.31549 38.93154 1.000 16.39689 176 VAL B O 1
ATOM 4982 N N . VAL B 1 177 ? 41.78488 13.82554 37.62013 1.000 13.43309 177 VAL B N 1
ATOM 4983 C CA . VAL B 1 177 ? 42.72507 14.28397 38.63913 1.000 14.35918 177 VAL B CA 1
ATOM 4984 C C . VAL B 1 177 ? 42.35789 15.70807 39.03855 1.000 15.60499 177 VAL B C 1
ATOM 4985 O O . VAL B 1 177 ? 42.14145 16.56759 38.16861 1.000 15.08881 177 VAL B O 1
ATOM 4989 N N . THR B 1 178 ? 42.28135 15.95294 40.34437 1.000 15.62490 178 THR B N 1
ATOM 4990 C CA . THR B 1 178 ? 41.84952 17.24860 40.86283 1.000 15.96147 178 THR B CA 1
ATOM 4991 C C . THR B 1 178 ? 43.01448 18.22871 40.99732 1.000 15.88063 178 THR B C 1
ATOM 4992 O O . THR B 1 178 ? 44.19211 17.85511 41.07377 1.000 17.87688 178 THR B O 1
ATOM 5004 N N . GLU B 1 180 ? 44.27618 20.10937 43.66723 1.000 20.20986 180 GLU B N 1
ATOM 5005 C CA . GLU B 1 180 ? 44.33617 20.29164 45.10629 1.000 18.58713 180 GLU B CA 1
ATOM 5006 C C . GLU B 1 180 ? 45.79360 20.25855 45.53215 1.000 21.41033 180 GLU B C 1
ATOM 5007 O O . GLU B 1 180 ? 46.68063 19.93073 44.73845 1.000 21.98745 180 GLU B O 1
ATOM 5013 N N . GLN B 1 181 ? 46.03949 20.60720 46.79919 1.000 21.14108 181 GLN B N 1
ATOM 5014 C CA . GLN B 1 181 ? 47.40954 20.63823 47.29598 1.000 19.98049 181 GLN B CA 1
ATOM 5015 C C . GLN B 1 181 ? 48.09262 19.30219 47.05360 1.000 23.93229 181 GLN B C 1
ATOM 5016 O O . GLN B 1 181 ? 49.25404 19.25223 46.63413 1.000 24.62792 181 GLN B O 1
ATOM 5022 N N . GLU B 1 182 ? 47.37622 18.21076 47.30279 1.000 21.15939 182 GLU B N 1
ATOM 5023 C CA . GLU B 1 182 ? 47.77292 16.87575 46.86104 1.000 21.56898 182 GLU B CA 1
ATOM 5024 C C . GLU B 1 182 ? 46.72581 16.42503 45.85444 1.000 17.72330 182 GLU B C 1
ATOM 5025 O O . GLU B 1 182 ? 45.60466 16.06109 46.25061 1.000 20.73118 182 GLU B O 1
ATOM 5031 N N . PRO B 1 183 ? 47.01574 16.47798 44.55298 1.000 18.07849 183 PRO B N 1
ATOM 5032 C CA . PRO B 1 183 ? 46.00183 16.11948 43.55109 1.000 17.87694 183 PRO B CA 1
ATOM 5033 C C . PRO B 1 183 ? 45.45759 14.71954 43.79101 1.000 18.30366 183 PRO B C 1
ATOM 5034 O O . PRO B 1 183 ? 46.21137 13.78291 44.06360 1.000 20.83375 183 PRO B O 1
ATOM 5038 N N . GLN B 1 184 ? 44.13405 14.59291 43.71584 1.000 18.91042 184 GLN B N 1
ATOM 5039 C CA . GLN B 1 184 ? 43.42904 13.34948 43.99005 1.000 19.67311 184 GLN B CA 1
ATOM 5040 C C . GLN B 1 184 ? 42.93365 12.73016 42.69205 1.000 17.14080 184 GLN B C 1
ATOM 5041 O O . GLN B 1 184 ? 42.61157 13.43108 41.73158 1.000 16.76471 184 GLN B O 1
ATOM 5047 N N . VAL B 1 185 ? 42.86176 11.40214 42.68372 1.000 17.37236 185 VAL B N 1
ATOM 5048 C CA . VAL B 1 185 ? 42.36928 10.63604 41.54699 1.000 16.05212 185 VAL B CA 1
ATOM 5049 C C . VAL B 1 185 ? 40.92890 10.23413 41.83040 1.000 17.28910 185 VAL B C 1
ATOM 5050 O O . VAL B 1 185 ? 40.64242 9.57743 42.84018 1.000 21.91333 185 VAL B O 1
ATOM 5054 N N . LEU B 1 186 ? 40.01952 10.62104 40.94643 1.000 15.38969 186 LEU B N 1
ATOM 5055 C CA . LEU B 1 186 ? 38.62179 10.22345 41.04367 1.000 15.64358 186 LEU B CA 1
ATOM 5056 C C . LEU B 1 186 ? 38.29037 9.29651 39.88679 1.000 15.65497 186 LEU B C 1
ATOM 5057 O O . LEU B 1 186 ? 38.62286 9.59115 38.73261 1.000 19.04625 186 LEU B O 1
ATOM 5062 N N . GLU B 1 187 ? 37.62893 8.18638 40.19090 1.000 15.70061 187 GLU B N 1
ATOM 5063 C CA . GLU B 1 187 ? 37.10891 7.28873 39.16422 1.000 12.60470 187 GLU B CA 1
ATOM 5064 C C . GLU B 1 187 ? 35.60272 7.50987 39.10823 1.000 15.15315 187 GLU B C 1
ATOM 5065 O O . GLU B 1 187 ? 34.87128 7.03399 39.98354 1.000 18.70874 187 GLU B O 1
ATOM 5071 N N . LEU B 1 188 ? 35.14844 8.24246 38.08499 1.000 12.59399 188 LEU B N 1
ATOM 5072 C CA . LEU B 1 188 ? 33.75761 8.65948 37.97119 1.000 12.84337 188 LEU B CA 1
ATOM 5073 C C . LEU B 1 188 ? 33.00654 7.70220 37.05365 1.000 11.69689 188 LEU B C 1
ATOM 5074 O O . LEU B 1 188 ? 33.35093 7.56542 35.87007 1.000 12.59462 188 LEU B O 1
ATOM 5079 N N . THR B 1 189 ? 31.97868 7.04876 37.60719 1.000 13.04041 189 THR B N 1
ATOM 5080 C CA . THR B 1 189 ? 31.09842 6.17198 36.84291 1.000 11.23205 189 THR B CA 1
ATOM 5081 C C . THR B 1 189 ? 29.66121 6.62214 37.06364 1.000 14.92294 189 THR B C 1
ATOM 5082 O O . THR B 1 189 ? 29.42992 7.66771 37.68136 1.000 14.33214 189 THR B O 1
ATOM 5086 N N . GLY B 1 190 ? 28.69399 5.86301 36.55593 1.000 13.64586 190 GLY B N 1
ATOM 5087 C CA . GLY B 1 190 ? 27.30338 6.20767 36.81082 1.000 14.80839 190 GLY B CA 1
ATOM 5088 C C . GLY B 1 190 ? 26.97472 7.60757 36.34314 1.000 13.62690 190 GLY B C 1
ATOM 5089 O O . GLY B 1 190 ? 27.41941 8.06235 35.28777 1.000 15.47441 190 GLY B O 1
ATOM 5090 N N . GLU B 1 191 ? 26.19748 8.32017 37.14578 1.000 14.39624 191 GLU B N 1
ATOM 5091 C CA . GLU B 1 191 ? 25.87997 9.69577 36.78956 1.000 13.74841 191 GLU B CA 1
ATOM 5092 C C . GLU B 1 191 ? 27.02635 10.65204 37.08557 1.000 14.60474 191 GLU B C 1
ATOM 5093 O O . GLU B 1 191 ? 27.03357 11.76692 36.55394 1.000 15.10372 191 GLU B O 1
ATOM 5099 N N . ASP B 1 192 ? 28.00401 10.22929 37.89834 1.000 14.75481 192 ASP B N 1
ATOM 5100 C CA . ASP B 1 192 ? 29.02475 11.16066 38.37696 1.000 12.97059 192 ASP B CA 1
ATOM 5101 C C . ASP B 1 192 ? 29.90092 11.67848 37.24459 1.000 13.26501 192 ASP B C 1
ATOM 5102 O O . ASP B 1 192 ? 30.34615 12.83430 37.27299 1.000 13.43577 192 ASP B O 1
ATOM 5107 N N . LEU B 1 193 ? 30.19686 10.83591 36.25193 1.000 12.78394 193 LEU B N 1
ATOM 5108 C CA . LEU B 1 193 ? 31.04072 11.28789 35.15280 1.000 13.34446 193 LEU B CA 1
ATOM 5109 C C . LEU B 1 193 ? 30.38766 12.42391 34.37931 1.000 12.55811 193 LEU B C 1
ATOM 5110 O O . LEU B 1 193 ? 31.08364 13.21419 33.72857 1.000 12.85704 193 LEU B O 1
ATOM 5115 N N . HIS B 1 194 ? 29.06472 12.53107 34.45285 1.000 12.20245 194 HIS B N 1
ATOM 5116 C CA . HIS B 1 194 ? 28.35765 13.56480 33.71877 1.000 13.39927 194 HIS B CA 1
ATOM 5117 C C . HIS B 1 194 ? 28.54380 14.94876 34.30913 1.000 15.35337 194 HIS B C 1
ATOM 5118 O O . HIS B 1 194 ? 28.13333 15.92498 33.67388 1.000 16.26556 194 HIS B O 1
ATOM 5125 N N . LYS B 1 195 ? 29.19725 15.06185 35.46869 1.000 13.12873 195 LYS B N 1
ATOM 5126 C CA . LYS B 1 195 ? 29.58148 16.38039 35.95717 1.000 12.18922 195 LYS B CA 1
ATOM 5127 C C . LYS B 1 195 ? 30.70487 16.96938 35.11093 1.000 15.02932 195 LYS B C 1
ATOM 5128 O O . LYS B 1 195 ? 30.82595 18.19412 35.00695 1.000 14.23148 195 LYS B O 1
ATOM 5134 N N . VAL B 1 196 ? 31.50915 16.10989 34.48872 1.000 13.93600 196 VAL B N 1
ATOM 5135 C CA . VAL B 1 196 ? 32.71208 16.51110 33.76298 1.000 13.69078 196 VAL B CA 1
ATOM 5136 C C . VAL B 1 196 ? 32.46350 16.72983 32.26907 1.000 14.13896 196 VAL B C 1
ATOM 5137 O O . VAL B 1 196 ? 33.18224 17.51083 31.63489 1.000 13.88936 196 VAL B O 1
ATOM 5141 N N . THR B 1 197 ? 31.46091 16.06276 31.68463 1.000 11.76683 197 THR B N 1
ATOM 5142 C CA . THR B 1 197 ? 31.22810 16.18884 30.25408 1.000 12.47071 197 THR B CA 1
ATOM 5143 C C . THR B 1 197 ? 30.92454 17.63774 29.90793 1.000 13.95126 197 THR B C 1
ATOM 5144 O O . THR B 1 197 ? 30.13399 18.30333 30.58746 1.000 13.69939 197 THR B O 1
ATOM 5148 N N . HIS B 1 198 ? 31.59311 18.14078 28.87412 1.000 12.75396 198 HIS B N 1
ATOM 5149 C CA . HIS B 1 198 ? 31.36541 19.50982 28.39972 1.000 11.87208 198 HIS B CA 1
ATOM 5150 C C . HIS B 1 198 ? 31.52050 20.55286 29.50808 1.000 13.67121 198 HIS B C 1
ATOM 5151 O O . HIS B 1 198 ? 30.82781 21.56849 29.51285 1.000 14.20546 198 HIS B O 1
ATOM 5158 N N . ALA B 1 199 ? 32.44152 20.31962 30.44919 1.000 13.17505 199 ALA B N 1
ATOM 5159 C CA . ALA B 1 199 ? 32.73676 21.29106 31.49699 1.000 13.76574 199 ALA B CA 1
ATOM 5160 C C . ALA B 1 199 ? 34.01482 22.06846 31.22330 1.000 12.88208 199 ALA B C 1
ATOM 5161 O O . ALA B 1 199 ? 34.47780 22.81748 32.09456 1.000 12.97378 199 ALA B O 1
ATOM 5163 N N . TYR B 1 200 ? 34.57252 21.93394 30.02014 1.000 13.04006 200 TYR B N 1
ATOM 5164 C CA . TYR B 1 200 ? 35.71052 22.73946 29.57644 1.000 11.58780 200 TYR B CA 1
ATOM 5165 C C . TYR B 1 200 ? 36.93399 22.55618 30.47002 1.000 12.56448 200 TYR B C 1
ATOM 5166 O O . TYR B 1 200 ? 37.75803 23.46759 30.59074 1.000 14.09967 200 TYR B O 1
ATOM 5175 N N . GLY B 1 201 ? 37.07504 21.41771 31.14175 1.000 12.63094 201 GLY B N 1
ATOM 5176 C CA . GLY B 1 201 ? 38.24069 21.21704 31.98126 1.000 12.20238 201 GLY B CA 1
ATOM 5177 C C . GLY B 1 201 ? 38.20604 21.97485 33.28793 1.000 16.74230 201 GLY B C 1
ATOM 5178 O O . GLY B 1 201 ? 39.22824 22.03343 33.98843 1.000 16.85236 201 GLY B O 1
ATOM 5179 N N . THR B 1 202 ? 37.05447 22.54603 33.65189 1.000 12.92641 202 THR B N 1
ATOM 5180 C CA . THR B 1 202 ? 36.96139 23.37743 34.84399 1.000 13.97185 202 THR B CA 1
ATOM 5181 C C . THR B 1 202 ? 36.83468 22.58202 36.13542 1.000 13.91407 202 THR B C 1
ATOM 5182 O O . THR B 1 202 ? 36.89314 23.18503 37.21324 1.000 15.18332 202 THR B O 1
ATOM 5186 N N . ASN B 1 203 ? 36.63589 21.26585 36.07047 1.000 13.38418 203 ASN B N 1
ATOM 5187 C CA . ASN B 1 203 ? 36.42345 20.49785 37.29303 1.000 15.40738 203 ASN B CA 1
ATOM 5188 C C . ASN B 1 203 ? 37.28025 19.24325 37.32905 1.000 15.68762 203 ASN B C 1
ATOM 5189 O O . ASN B 1 203 ? 36.89082 18.23171 37.92436 1.000 16.48287 203 ASN B O 1
ATOM 5194 N N . GLY B 1 204 ? 38.46269 19.31873 36.72151 1.000 13.62513 204 GLY B N 1
ATOM 5195 C CA . GLY B 1 204 ? 39.44091 18.25282 36.79817 1.000 13.11957 204 GLY B CA 1
ATOM 5196 C C . GLY B 1 204 ? 40.03664 17.86913 35.45565 1.000 12.50610 204 GLY B C 1
ATOM 5197 O O . GLY B 1 204 ? 39.45447 18.13593 34.3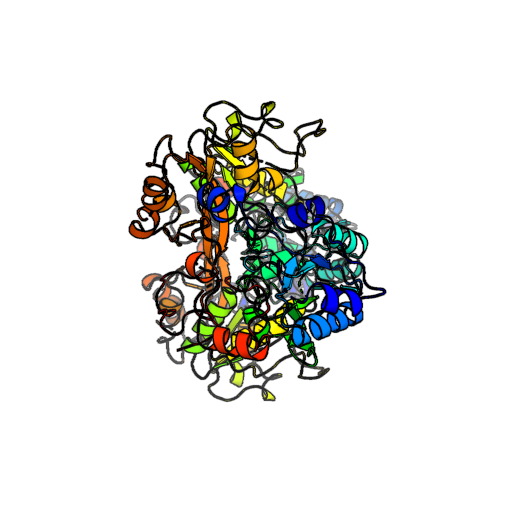9366 1.000 12.88339 204 GLY B O 1
ATOM 5198 N N . ILE B 1 205 ? 41.19929 17.22544 35.49525 1.000 13.12681 205 ILE B N 1
ATOM 5199 C CA . ILE B 1 205 ? 41.89670 16.79164 34.29170 1.000 12.01583 205 ILE B CA 1
ATOM 5200 C C . ILE B 1 205 ? 41.56151 15.32716 34.02951 1.000 11.21471 205 ILE B C 1
ATOM 5201 O O . ILE B 1 205 ? 41.85224 14.45456 34.85686 1.000 13.57696 205 ILE B O 1
ATOM 5206 N N . ILE B 1 206 ? 40.94978 15.05524 32.87667 1.000 10.83117 206 ILE B N 1
ATOM 5207 C CA . ILE B 1 206 ? 40.67620 13.67748 32.47134 1.000 10.30034 206 ILE B CA 1
ATOM 5208 C C . ILE B 1 206 ? 41.99574 13.00998 32.11346 1.000 11.59147 206 ILE B C 1
ATOM 5209 O O . ILE B 1 206 ? 42.71766 13.47544 31.22182 1.000 13.04434 206 ILE B O 1
ATOM 5214 N N . THR B 1 207 ? 42.31108 11.90767 32.79444 1.000 11.29913 207 THR B N 1
ATOM 5215 C CA . THR B 1 207 ? 43.51558 11.15067 32.47115 1.000 12.44488 207 THR B CA 1
ATOM 5216 C C . THR B 1 207 ? 43.24960 9.76442 31.90114 1.000 13.04957 207 THR B C 1
ATOM 5217 O O . THR B 1 207 ? 44.19107 9.12252 31.41251 1.000 13.24053 207 THR B O 1
ATOM 5221 N N . GLU B 1 208 ? 42.01598 9.27434 31.95884 1.000 11.60191 208 GLU B N 1
ATOM 5222 C CA . GLU B 1 208 ? 41.67064 7.99965 31.34523 1.000 11.87739 208 GLU B CA 1
ATOM 5223 C C . GLU B 1 208 ? 40.18367 8.02197 31.03525 1.000 12.09523 208 GLU B C 1
ATOM 5224 O O . GLU B 1 208 ? 39.38101 8.55196 31.81477 1.000 12.62523 208 GLU B O 1
ATOM 5230 N N . ILE B 1 209 ? 39.83111 7.45597 29.88464 1.000 12.17917 209 ILE B N 1
ATOM 5231 C CA . ILE B 1 209 ? 38.46501 7.41320 29.39719 1.000 10.63948 209 ILE B CA 1
ATOM 5232 C C . ILE B 1 209 ? 38.13130 5.96221 29.11043 1.000 12.39408 209 ILE B C 1
ATOM 5233 O O . ILE B 1 209 ? 38.93401 5.24531 28.50297 1.000 14.11333 209 ILE B O 1
ATOM 5238 N N . GLU B 1 210 ? 36.95417 5.53754 29.52685 1.000 10.67662 210 GLU B N 1
ATOM 5239 C CA . GLU B 1 210 ? 36.37706 4.27824 29.06673 1.000 11.65886 210 GLU B CA 1
ATOM 5240 C C . GLU B 1 210 ? 35.15444 4.66694 28.24722 1.000 12.51423 210 GLU B C 1
ATOM 5241 O O . GLU B 1 210 ? 34.23965 5.30971 28.76906 1.000 13.08411 210 GLU B O 1
ATOM 5255 N N . PRO B 1 212 ? 32.26379 3.30042 25.08691 1.000 11.23048 212 PRO B N 1
ATOM 5256 C CA . PRO B 1 212 ? 31.78695 2.12941 24.35295 1.000 12.17513 212 PRO B CA 1
ATOM 5257 C C . PRO B 1 212 ? 32.36424 2.12952 22.94978 1.000 13.84434 212 PRO B C 1
ATOM 5258 O O . PRO B 1 212 ? 32.80851 3.15407 22.42621 1.000 14.66747 212 PRO B O 1
ATOM 5262 N N . LEU B 1 213 ? 32.36510 0.94688 22.34352 1.000 12.06660 213 LEU B N 1
ATOM 5263 C CA . LEU B 1 213 ? 32.73452 0.78021 20.94959 1.000 13.09119 213 LEU B CA 1
ATOM 5264 C C . LEU B 1 213 ? 31.56017 0.18568 20.19716 1.000 12.11861 213 LEU B C 1
ATOM 5265 O O . LEU B 1 213 ? 30.69007 -0.46939 20.78165 1.000 13.41597 213 LEU B O 1
ATOM 5270 N N . ALA B 1 214 ? 31.58787 0.39440 18.88845 1.000 12.23627 214 ALA B N 1
ATOM 5271 C CA . ALA B 1 214 ? 30.58189 -0.05887 17.94069 1.000 13.22061 214 ALA B CA 1
ATOM 5272 C C . ALA B 1 214 ? 31.28620 -0.80193 16.81928 1.000 14.06922 214 ALA B C 1
ATOM 5273 O O . ALA B 1 214 ? 32.51015 -0.72130 16.67220 1.000 14.02590 214 ALA B O 1
ATOM 5275 N N . PRO B 1 215 ? 30.54982 -1.55598 16.00964 1.000 14.90949 215 PRO B N 1
ATOM 5276 C CA . PRO B 1 215 ? 31.20153 -2.32140 14.93855 1.000 15.57576 215 PRO B CA 1
ATOM 5277 C C . PRO B 1 215 ? 31.71392 -1.42855 13.81165 1.000 14.30081 215 PRO B C 1
ATOM 5278 O O . PRO B 1 215 ? 31.04890 -0.47510 13.39095 1.000 16.05516 215 PRO B O 1
ATOM 5282 N N . ALA B 1 216 ? 32.89218 -1.76997 13.29622 1.000 16.02785 216 ALA B N 1
ATOM 5283 C CA . ALA B 1 216 ? 33.47520 -1.04179 12.17344 1.000 17.20658 216 ALA B CA 1
ATOM 5284 C C . ALA B 1 216 ? 32.96518 -1.66330 10.87904 1.000 18.08638 216 ALA B C 1
ATOM 5285 O O . ALA B 1 216 ? 33.38567 -2.75993 10.49740 1.000 29.02520 216 ALA B O 1
ATOM 5287 N N . TYR B 1 217 ? 32.04754 -0.97786 10.21654 1.000 15.43441 217 TYR B N 1
ATOM 5288 C CA . TYR B 1 217 ? 31.51162 -1.44518 8.95052 1.000 16.05883 217 TYR B CA 1
ATOM 5289 C C . TYR B 1 217 ? 32.16376 -0.70044 7.79731 1.000 18.20307 217 TYR B C 1
ATOM 5290 O O . TYR B 1 217 ? 32.86719 0.29938 7.97114 1.000 17.82984 217 TYR B O 1
ATOM 5299 N N . ASP B 1 218 ? 31.92644 -1.21728 6.60027 1.000 17.51948 218 ASP B N 1
ATOM 5300 C CA . ASP B 1 218 ? 32.28296 -0.53783 5.36284 1.000 15.59807 218 ASP B CA 1
ATOM 5301 C C . ASP B 1 218 ? 31.22784 0.53817 5.15319 1.000 16.72339 218 ASP B C 1
ATOM 5302 O O . ASP B 1 218 ? 30.12363 0.25845 4.67917 1.000 18.43926 218 ASP B O 1
ATOM 5307 N N . TRP B 1 219 ? 31.54285 1.77212 5.55290 1.000 16.56435 219 TRP B N 1
ATOM 5308 C CA . TRP B 1 219 ? 30.62287 2.89440 5.41568 1.000 14.99819 219 TRP B CA 1
ATOM 5309 C C . TRP B 1 219 ? 30.76505 3.49437 4.02153 1.000 17.40812 219 TRP B C 1
ATOM 5310 O O . TRP B 1 219 ? 31.86061 3.91569 3.63187 1.000 19.25684 219 TRP B O 1
ATOM 5321 N N . ILE B 1 220 ? 29.65679 3.56151 3.28711 1.000 16.25476 220 ILE B N 1
ATOM 5322 C CA . ILE B 1 220 ? 29.63858 4.04105 1.90876 1.000 17.60047 220 ILE B CA 1
ATOM 5323 C C . ILE B 1 220 ? 29.13995 5.48098 1.89155 1.000 15.98590 220 ILE B C 1
ATOM 5324 O O . ILE B 1 220 ? 28.05162 5.77148 2.40586 1.000 15.53465 220 ILE B O 1
ATOM 5329 N N . ASP B 1 221 ? 29.93765 6.38023 1.30712 1.000 15.73049 221 ASP B N 1
ATOM 5330 C CA . ASP B 1 221 ? 29.54279 7.77334 1.11743 1.000 16.92672 221 ASP B CA 1
ATOM 5331 C C . ASP B 1 221 ? 28.54815 7.87739 -0.03501 1.000 18.78783 221 ASP B C 1
ATOM 5332 O O . ASP B 1 221 ? 28.77134 7.31937 -1.11587 1.000 19.13042 221 ASP B O 1
ATOM 5337 N N . ALA B 1 222 ? 27.46813 8.62550 0.17918 1.000 16.93731 222 ALA B N 1
ATOM 5338 C CA . ALA B 1 222 ? 26.53826 8.91356 -0.90388 1.000 19.14742 222 ALA B CA 1
ATOM 5339 C C . ALA B 1 222 ? 25.96474 10.30740 -0.70895 1.000 19.60486 222 ALA B C 1
ATOM 5340 O O . ALA B 1 222 ? 25.74716 10.74159 0.42541 1.000 17.94596 222 ALA B O 1
ATOM 5350 N N . VAL B 1 224 ? 22.60567 12.66806 -1.98451 1.000 19.87923 224 VAL B N 1
ATOM 5351 C CA . VAL B 1 224 ? 21.28872 12.67856 -2.60873 1.000 18.90969 224 VAL B CA 1
ATOM 5352 C C . VAL B 1 224 ? 20.92590 14.13311 -2.89378 1.000 21.60693 224 VAL B C 1
ATOM 5353 O O . VAL B 1 224 ? 20.97933 14.97640 -1.99050 1.000 20.64000 224 VAL B O 1
ATOM 5357 N N . GLY B 1 225 ? 20.58120 14.42621 -4.14884 1.000 22.78488 225 GLY B N 1
ATOM 5358 C CA . GLY B 1 225 ? 20.37945 15.78886 -4.60837 1.000 23.14220 225 GLY B CA 1
ATOM 5359 C C . GLY B 1 225 ? 18.91723 16.18088 -4.71705 1.000 21.82841 225 GLY B C 1
ATOM 5360 O O . GLY B 1 225 ? 18.06432 15.36736 -5.08387 1.000 23.26375 225 GLY B O 1
ATOM 5361 N N . PHE B 1 226 ? 18.63795 17.45661 -4.42718 1.000 23.84249 226 PHE B N 1
ATOM 5362 C CA . PHE B 1 226 ? 17.27552 17.97413 -4.41673 1.000 25.50090 226 PHE B CA 1
ATOM 5363 C C . PHE B 1 226 ? 17.24331 19.38694 -4.97185 1.000 24.51745 226 PHE B C 1
ATOM 5364 O O . PHE B 1 226 ? 18.21726 20.13462 -4.86999 1.000 25.79358 226 PHE B O 1
ATOM 5372 N N . ASP B 1 227 ? 16.10476 19.73834 -5.56431 1.000 26.19082 227 ASP B N 1
ATOM 5373 C CA . ASP B 1 227 ? 15.89538 21.06127 -6.13367 1.000 24.54065 227 ASP B CA 1
ATOM 5374 C C . ASP B 1 227 ? 15.42155 22.08308 -5.11144 1.000 27.83893 227 ASP B C 1
ATOM 5375 O O . ASP B 1 227 ? 15.23870 23.25034 -5.47341 1.000 29.55533 227 ASP B O 1
ATOM 5380 N N . SER B 1 228 ? 15.20833 21.67719 -3.85938 1.000 27.04056 228 SER B N 1
ATOM 5381 C CA . SER B 1 228 ? 14.83097 22.60643 -2.80428 1.000 23.56218 228 SER B CA 1
ATOM 5382 C C . SER B 1 228 ? 15.34190 22.08625 -1.47151 1.000 22.92049 228 SER B C 1
ATOM 5383 O O . SER B 1 228 ? 15.56380 20.88453 -1.28912 1.000 23.88025 228 SER B O 1
ATOM 5386 N N . PHE B 1 229 ? 15.51217 23.01447 -0.52800 1.000 23.98345 229 PHE B N 1
ATOM 5387 C CA . PHE B 1 229 ? 15.91938 22.62746 0.81611 1.000 23.00194 229 PHE B CA 1
ATOM 5388 C C . PHE B 1 229 ? 14.84005 21.80680 1.51328 1.000 23.45252 229 PHE B C 1
ATOM 5389 O O . PHE B 1 229 ? 15.14692 20.80590 2.16696 1.000 21.72698 229 PHE B O 1
ATOM 5397 N N . ASP B 1 230 ? 13.57139 22.20246 1.38107 1.000 24.08978 230 ASP B N 1
ATOM 5398 C CA . ASP B 1 230 ? 12.51211 21.49127 2.09496 1.000 24.88102 230 ASP B CA 1
ATOM 5399 C C . ASP B 1 230 ? 12.41327 20.03523 1.65279 1.000 19.88212 230 ASP B C 1
ATOM 5400 O O . ASP B 1 230 ? 12.21456 19.14367 2.48830 1.000 22.52198 230 ASP B O 1
ATOM 5405 N N . THR B 1 231 ? 12.51999 19.77091 0.34336 1.000 20.62166 231 THR B N 1
ATOM 5406 C CA . THR B 1 231 ? 12.44969 18.37903 -0.11032 1.000 21.58772 231 THR B CA 1
ATOM 5407 C C . THR B 1 231 ? 13.65304 17.57114 0.35851 1.000 22.68555 231 THR B C 1
ATOM 5408 O O . THR B 1 231 ? 13.51117 16.39378 0.71087 1.000 22.55280 231 THR B O 1
ATOM 5412 N N . ALA B 1 232 ? 14.83320 18.19098 0.41133 1.000 20.88890 232 ALA B N 1
ATOM 5413 C CA . ALA B 1 232 ? 15.99711 17.50938 0.96663 1.000 19.19627 232 ALA B CA 1
ATOM 5414 C C . ALA B 1 232 ? 15.78778 17.17667 2.43934 1.000 17.78929 232 ALA B C 1
ATOM 5415 O O . ALA B 1 232 ? 16.08248 16.05852 2.87910 1.000 18.47057 232 ALA B O 1
ATOM 5417 N N . ALA B 1 233 ? 15.27508 18.13069 3.21844 1.000 18.66604 233 ALA B N 1
ATOM 5418 C CA . ALA B 1 233 ? 15.05480 17.89404 4.64298 1.000 18.46912 233 ALA B CA 1
ATOM 5419 C C . ALA B 1 233 ? 14.00320 16.81536 4.87187 1.000 18.16069 233 ALA B C 1
ATOM 5420 O O . ALA B 1 233 ? 14.13544 15.99290 5.78818 1.000 17.49522 233 ALA B O 1
ATOM 5422 N N . ALA B 1 234 ? 12.94714 16.80460 4.05325 1.000 19.92553 234 ALA B N 1
ATOM 5423 C CA . ALA B 1 234 ? 11.92367 15.77516 4.20389 1.000 18.92424 234 ALA B CA 1
ATOM 5424 C C . ALA B 1 234 ? 12.49572 14.39265 3.91554 1.000 18.51393 234 ALA B C 1
ATOM 5425 O O . ALA B 1 234 ? 12.21923 13.43348 4.64588 1.000 17.84987 234 ALA B O 1
ATOM 5427 N N . TYR B 1 235 ? 13.32492 14.27447 2.87492 1.000 18.16129 235 TYR B N 1
ATOM 5428 C CA . TYR B 1 235 ? 13.95551 12.98845 2.58307 1.000 19.07535 235 TYR B CA 1
ATOM 5429 C C . TYR B 1 235 ? 14.89014 12.56140 3.70588 1.000 16.38728 235 TYR B C 1
ATOM 5430 O O . TYR B 1 235 ? 14.89052 11.39604 4.12215 1.000 17.30527 235 TYR B O 1
ATOM 5439 N N . ALA B 1 236 ? 15.71449 13.48519 4.19702 1.000 16.04792 236 ALA B N 1
ATOM 5440 C CA . ALA B 1 236 ? 16.66472 13.11991 5.24156 1.000 14.98988 236 ALA B CA 1
ATOM 5441 C C . ALA B 1 236 ? 15.94178 12.66771 6.49805 1.000 14.83548 236 ALA B C 1
ATOM 5442 O O . ALA B 1 236 ? 16.33604 11.68110 7.12544 1.000 15.60025 236 ALA B O 1
ATOM 5444 N N . ASN B 1 237 ? 14.86332 13.36589 6.86213 1.000 15.18441 237 ASN B N 1
ATOM 5445 C CA . ASN B 1 237 ? 14.06196 12.95471 8.00758 1.000 16.68762 237 ASN B CA 1
ATOM 5446 C C . ASN B 1 237 ? 13.53470 11.53901 7.80815 1.000 16.30266 237 ASN B C 1
ATOM 5447 O O . ASN B 1 237 ? 13.61456 10.69515 8.71206 1.000 15.72230 237 ASN B O 1
ATOM 5452 N N . ALA B 1 238 ? 13.01444 11.25644 6.60997 1.000 15.10705 238 ALA B N 1
ATOM 5453 C CA . ALA B 1 238 ? 12.47396 9.92973 6.33242 1.000 14.45601 238 ALA B CA 1
ATOM 5454 C C . ALA B 1 238 ? 13.56480 8.86691 6.36862 1.000 17.39451 238 ALA B C 1
ATOM 5455 O O . ALA B 1 238 ? 13.35769 7.78155 6.92115 1.000 16.61240 238 ALA B O 1
ATOM 5457 N N . LEU B 1 239 ? 14.72873 9.15205 5.77684 1.000 14.36457 239 LEU B N 1
ATOM 5458 C CA . LEU B 1 239 ? 15.82547 8.18784 5.81636 1.000 13.36660 239 LEU B CA 1
ATOM 5459 C C . LEU B 1 239 ? 16.26514 7.91642 7.24684 1.000 14.42269 239 LEU B C 1
ATOM 5460 O O . LEU B 1 239 ? 16.55497 6.76897 7.61541 1.000 14.95864 239 LEU B O 1
ATOM 5465 N N . ALA B 1 240 ? 16.36059 8.96909 8.06007 1.000 14.11011 240 ALA B N 1
ATOM 5466 C CA . ALA B 1 240 ? 16.80018 8.80525 9.44059 1.000 13.80093 240 ALA B CA 1
ATOM 5467 C C . ALA B 1 240 ? 15.82416 7.94928 10.23756 1.000 14.84977 240 ALA B C 1
ATOM 5468 O O . ALA B 1 240 ? 16.21864 7.33195 11.23371 1.000 16.37483 240 ALA B O 1
ATOM 5470 N N . ARG B 1 241 ? 14.55751 7.90160 9.82056 1.000 14.01884 241 ARG B N 1
ATOM 5471 C CA . ARG B 1 241 ? 13.53425 7.09993 10.48610 1.000 14.22097 241 ARG B CA 1
ATOM 5472 C C . ARG B 1 241 ? 13.45434 5.66533 9.98084 1.000 15.30803 241 ARG B C 1
ATOM 5473 O O . ARG B 1 241 ? 12.58439 4.91793 10.43483 1.000 16.07894 241 ARG B O 1
ATOM 5481 N N . GLN B 1 242 ? 14.31376 5.27168 9.04944 1.000 12.32640 242 GLN B N 1
ATOM 5482 C CA . GLN B 1 242 ? 14.34440 3.89574 8.54976 1.000 12.67794 242 GLN B CA 1
ATOM 5483 C C . GLN B 1 242 ? 15.17011 3.05207 9.51285 1.000 13.48190 242 GLN B C 1
ATOM 5484 O O . GLN B 1 242 ? 16.40076 3.03135 9.45121 1.000 14.44146 242 GLN B O 1
ATOM 5490 N N . ASP B 1 243 ? 14.47966 2.33897 10.41036 1.000 14.72837 243 ASP B N 1
ATOM 5491 C CA . ASP B 1 243 ? 15.14349 1.68177 11.53047 1.000 14.76036 243 ASP B CA 1
ATOM 5492 C C . ASP B 1 243 ? 16.05057 0.54020 11.08794 1.000 13.51970 243 ASP B C 1
ATOM 5493 O O . ASP B 1 243 ? 17.00721 0.21296 11.80708 1.000 14.71337 243 ASP B O 1
ATOM 5498 N N . GLY B 1 244 ? 15.78522 -0.05463 9.91932 1.000 11.73835 244 GLY B N 1
ATOM 5499 C CA . GLY B 1 244 ? 16.62581 -1.11710 9.40940 1.000 13.14796 244 GLY B CA 1
ATOM 5500 C C . GLY B 1 244 ? 17.72470 -0.68726 8.46859 1.000 12.62408 244 GLY B C 1
ATOM 5501 O O . GLY B 1 244 ? 18.53672 -1.52628 8.05782 1.000 13.94337 244 GLY B O 1
ATOM 5502 N N . ILE B 1 245 ? 17.79127 0.58973 8.09701 1.000 13.50525 245 ILE B N 1
ATOM 5503 C CA . ILE B 1 245 ? 18.83159 1.08518 7.19767 1.000 13.16764 245 ILE B CA 1
ATOM 5504 C C . ILE B 1 245 ? 19.88576 1.76065 8.06506 1.000 12.59931 245 ILE B C 1
ATOM 5505 O O . ILE B 1 245 ? 19.68753 2.87862 8.55330 1.000 15.06338 245 ILE B O 1
ATOM 5510 N N . LEU B 1 246 ? 21.00739 1.08277 8.27955 1.000 12.10536 246 LEU B N 1
ATOM 5511 C CA . LEU B 1 246 ? 22.02866 1.57633 9.20253 1.000 12.61114 246 LEU B CA 1
ATOM 5512 C C . LEU B 1 246 ? 22.87623 2.65585 8.53133 1.000 13.05009 246 LEU B C 1
ATOM 5513 O O . LEU B 1 246 ? 23.54333 2.40368 7.51941 1.000 14.22484 246 LEU B O 1
ATOM 5518 N N . THR B 1 247 ? 22.85359 3.85537 9.10677 1.000 14.43532 247 THR B N 1
ATOM 5519 C CA . THR B 1 247 ? 23.65159 4.97802 8.63572 1.000 14.26540 247 THR B CA 1
ATOM 5520 C C . THR B 1 247 ? 24.52658 5.49651 9.76720 1.000 15.60554 247 THR B C 1
ATOM 5521 O O . THR B 1 247 ? 24.27827 5.23781 10.94582 1.000 14.85446 247 THR B O 1
ATOM 5525 N N . LYS B 1 248 ? 25.56428 6.24024 9.38964 1.000 13.63352 248 LYS B N 1
ATOM 5526 C CA . LYS B 1 248 ? 26.44478 6.89276 10.34369 1.000 14.11733 248 LYS B CA 1
ATOM 5527 C C . LYS B 1 248 ? 26.39584 8.40440 10.23637 1.000 12.63044 248 LYS B C 1
ATOM 5528 O O . LYS B 1 248 ? 26.94400 9.08865 11.10722 1.000 13.81996 248 LYS B O 1
ATOM 5534 N N . LEU B 1 249 ? 25.74728 8.93787 9.20467 1.000 12.57170 249 LEU B N 1
ATOM 5535 C CA . LEU B 1 249 ? 25.63781 10.37800 9.01081 1.000 13.15392 249 LEU B CA 1
ATOM 5536 C C . LEU B 1 249 ? 24.43155 10.62402 8.12688 1.000 13.58288 249 LEU B C 1
ATOM 5537 O O . LEU B 1 249 ? 24.27198 9.94532 7.11126 1.000 14.00551 249 LEU B O 1
ATOM 5542 N N . VAL B 1 250 ? 23.58887 11.57930 8.51611 1.000 14.00898 250 VAL B N 1
ATOM 5543 C CA . VAL B 1 250 ? 22.51487 12.08244 7.66421 1.000 15.08781 250 VAL B CA 1
ATOM 5544 C C . VAL B 1 250 ? 22.45458 13.59983 7.81441 1.000 16.69866 250 VAL B C 1
ATOM 5545 O O . VAL B 1 250 ? 21.91438 14.11820 8.79790 1.000 15.31212 250 VAL B O 1
ATOM 5549 N N . SER B 1 251 ? 23.01094 14.31583 6.84093 1.000 14.20271 251 SER B N 1
ATOM 5550 C CA . SER B 1 251 ? 23.15040 15.76643 6.87852 1.000 13.87588 251 SER B CA 1
ATOM 5551 C C . SER B 1 251 ? 22.34724 16.37113 5.73751 1.000 15.47565 251 SER B C 1
ATOM 5552 O O . SER B 1 251 ? 22.21649 15.76544 4.67281 1.000 18.15000 251 SER B O 1
ATOM 5555 N N . VAL B 1 252 ? 21.84124 17.58981 5.94536 1.000 15.71441 252 VAL B N 1
ATOM 5556 C CA . VAL B 1 252 ? 21.21073 18.37255 4.88066 1.000 16.74436 252 VAL B CA 1
ATOM 5557 C C . VAL B 1 252 ? 21.98166 19.67541 4.72943 1.000 18.80246 252 VAL B C 1
ATOM 5558 O O . VAL B 1 252 ? 22.10763 20.43892 5.69277 1.000 19.19223 252 VAL B O 1
ATOM 5562 N N . VAL B 1 253 ? 22.47844 19.94399 3.52596 1.000 18.77331 253 VAL B N 1
ATOM 5563 C CA . VAL B 1 253 ? 23.17819 21.19653 3.24868 1.000 19.39389 253 VAL B CA 1
ATOM 5564 C C . VAL B 1 253 ? 22.44567 21.90107 2.11972 1.000 20.05692 253 VAL B C 1
ATOM 5565 O O . VAL B 1 253 ? 22.38550 21.39101 0.99416 1.000 21.16026 253 VAL B O 1
ATOM 5569 N N . ALA B 1 254 ? 21.87030 23.05718 2.42526 1.000 20.78376 254 ALA B N 1
ATOM 5570 C CA . ALA B 1 254 ? 21.03292 23.76657 1.46655 1.000 19.99808 254 ALA B CA 1
ATOM 5571 C C . ALA B 1 254 ? 21.87163 24.49411 0.42216 1.000 21.46436 254 ALA B C 1
ATOM 5572 O O . ALA B 1 254 ? 22.93283 25.04589 0.72747 1.000 23.77101 254 ALA B O 1
ATOM 5574 N N . ALA B 1 255 ? 21.37205 24.52001 -0.81589 1.000 24.58577 255 ALA B N 1
ATOM 5575 C CA . ALA B 1 255 ? 21.94242 25.40220 -1.82101 1.000 23.15721 255 ALA B CA 1
ATOM 5576 C C . ALA B 1 255 ? 21.93402 26.84328 -1.30459 1.000 26.31045 255 ALA B C 1
ATOM 5577 O O . ALA B 1 255 ? 21.00986 27.24827 -0.59487 1.000 26.43131 255 ALA B O 1
ATOM 5579 N N . PRO B 1 256 ? 22.93479 27.66075 -1.67503 1.000 26.56809 256 PRO B N 1
ATOM 5580 C CA . PRO B 1 256 ? 24.02310 27.40808 -2.62684 1.000 26.82555 256 PRO B CA 1
ATOM 5581 C C . PRO B 1 256 ? 25.29726 26.81448 -2.02162 1.000 24.90393 256 PRO B C 1
ATOM 5582 O O . PRO B 1 256 ? 26.29628 26.76471 -2.73427 1.000 27.43425 256 PRO B O 1
ATOM 5586 N N . CYS B 1 257 ? 25.27565 26.38245 -0.75767 1.000 24.20879 257 CYS B N 1
ATOM 5587 C CA . CYS B 1 257 ? 26.50812 25.90735 -0.12655 1.000 26.53894 257 CYS B CA 1
ATOM 5588 C C . CYS B 1 257 ? 27.17411 24.75703 -0.87717 1.000 25.07384 257 CYS B C 1
ATOM 5589 O O . CYS B 1 257 ? 28.39368 24.83085 -1.11213 1.000 26.90770 257 CYS B O 1
ATOM 5592 N N . PRO B 1 258 ? 26.47212 23.69105 -1.28133 1.000 23.74219 258 PRO B N 1
ATOM 5593 C CA . PRO B 1 258 ? 27.19272 22.58324 -1.93613 1.000 23.74710 258 PRO B CA 1
ATOM 5594 C C . PRO B 1 258 ? 27.89792 22.98741 -3.21953 1.000 23.98956 258 PRO B C 1
ATOM 5595 O O . PRO B 1 258 ? 29.10157 22.73991 -3.37156 1.000 27.16781 258 PRO B O 1
ATOM 5599 N N . PHE B 1 259 ? 27.18752 23.62226 -4.15106 1.000 24.87397 259 PHE B N 1
ATOM 5600 C CA . PHE B 1 259 ? 27.83048 23.99741 -5.40418 1.000 26.00232 259 PHE B CA 1
ATOM 5601 C C . PHE B 1 259 ? 28.90494 25.05504 -5.19698 1.000 27.49585 259 PHE B C 1
ATOM 5602 O O . PHE B 1 259 ? 29.90545 25.06933 -5.92402 1.000 30.70096 259 PHE B O 1
ATOM 5610 N N . ASP B 1 260 ? 28.72718 25.94288 -4.21772 1.000 27.54655 260 ASP B N 1
ATOM 5611 C CA . ASP B 1 260 ? 29.68824 27.02846 -4.05619 1.000 29.31623 260 ASP B CA 1
ATOM 5612 C C . ASP B 1 260 ? 30.93993 26.57625 -3.31431 1.000 27.85654 260 ASP B C 1
ATOM 5613 O O . ASP B 1 260 ? 32.04292 27.04885 -3.61566 1.000 30.91444 260 ASP B O 1
ATOM 5618 N N . TYR B 1 261 ? 30.79400 25.66414 -2.35074 1.000 27.52697 261 TYR B N 1
ATOM 5619 C CA . TYR B 1 261 ? 31.85311 25.41898 -1.38513 1.000 29.27610 261 TYR B CA 1
ATOM 5620 C C . TYR B 1 261 ? 32.34655 23.98044 -1.31580 1.000 25.82617 261 TYR B C 1
ATOM 5621 O O . TYR B 1 261 ? 33.41560 23.74675 -0.74096 1.000 29.48776 261 TYR B O 1
ATOM 5630 N N . PHE B 1 262 ? 31.62365 23.01286 -1.88068 1.000 28.26425 262 PHE B N 1
ATOM 5631 C CA . PHE B 1 262 ? 32.11571 21.63602 -1.92542 1.000 26.88744 262 PHE B CA 1
ATOM 5632 C C . PHE B 1 262 ? 32.85871 21.47412 -3.24996 1.000 28.46580 262 PHE B C 1
ATOM 5633 O O . PHE B 1 262 ? 32.34468 20.94121 -4.23643 1.000 28.60308 262 PHE B O 1
ATOM 5641 N N . LYS B 1 263 ? 34.10550 21.94851 -3.25478 1.000 28.48436 263 LYS B N 1
ATOM 5642 C CA . LYS B 1 263 ? 34.82423 22.15780 -4.50973 1.000 32.89598 263 LYS B CA 1
ATOM 5643 C C . LYS B 1 263 ? 35.18971 20.83932 -5.18144 1.000 32.24875 263 LYS B C 1
ATOM 5644 O O . LYS B 1 263 ? 34.99281 20.67293 -6.39060 1.000 34.74000 263 LYS B O 1
ATOM 5650 N N . ARG B 1 264 ? 35.72608 19.88977 -4.41575 1.000 31.70020 264 ARG B N 1
ATOM 5651 C CA . ARG B 1 264 ? 36.21012 18.64823 -5.01163 1.000 32.57559 264 ARG B CA 1
ATOM 5652 C C . ARG B 1 264 ? 35.07771 17.75690 -5.50964 1.000 29.27160 264 ARG B C 1
ATOM 5653 O O . ARG B 1 264 ? 35.26618 17.00820 -6.47455 1.000 32.96202 264 ARG B O 1
ATOM 5661 N N . HIS B 1 265 ? 33.90627 17.81358 -4.87853 1.000 26.17558 265 HIS B N 1
ATOM 5662 C CA . HIS B 1 265 ? 32.74514 17.06281 -5.34378 1.000 24.96680 265 HIS B CA 1
ATOM 5663 C C . HIS B 1 265 ? 31.92152 17.83107 -6.37401 1.000 28.54445 265 HIS B C 1
ATOM 5664 O O . HIS B 1 265 ? 30.81279 17.39636 -6.70837 1.000 27.13536 265 HIS B O 1
ATOM 5671 N N . GLN B 1 266 ? 32.42989 18.95665 -6.88332 1.000 32.72126 266 GLN B N 1
ATOM 5672 C CA . GLN B 1 266 ? 31.59120 19.82204 -7.70602 1.000 33.22894 266 GLN B CA 1
ATOM 5673 C C . GLN B 1 266 ? 31.12138 19.12545 -8.97538 1.000 32.38952 266 GLN B C 1
ATOM 5674 O O . GLN B 1 266 ? 30.02108 19.40937 -9.46235 1.000 34.36416 266 GLN B O 1
ATOM 5680 N N . LYS B 1 267 ? 31.91926 18.19725 -9.51039 1.000 31.19540 267 LYS B N 1
ATOM 5681 C CA . LYS B 1 267 ? 31.51147 17.49227 -10.72161 1.000 34.08785 267 LYS B CA 1
ATOM 5682 C C . LYS B 1 267 ? 30.24013 16.67686 -10.52594 1.000 31.99861 267 LYS B C 1
ATOM 5683 O O . LYS B 1 267 ? 29.56174 16.36663 -11.51203 1.000 35.09766 267 LYS B O 1
ATOM 5689 N N . PHE B 1 268 ? 29.90160 16.32604 -9.28826 1.000 30.06638 268 PHE B N 1
ATOM 5690 C CA . PHE B 1 268 ? 28.67629 15.59329 -8.99748 1.000 26.88650 268 PHE B CA 1
ATOM 5691 C C . PHE B 1 268 ? 27.49787 16.50665 -8.68683 1.000 30.95930 268 PHE B C 1
ATOM 5692 O O . PHE B 1 268 ? 26.38209 16.00881 -8.49856 1.000 31.78048 268 PHE B O 1
ATOM 5700 N N . LEU B 1 269 ? 27.71720 17.81749 -8.63162 1.000 29.87513 269 LEU B N 1
ATOM 5701 C CA . LEU B 1 269 ? 26.72992 18.78633 -8.18603 1.000 27.49961 269 LEU B CA 1
ATOM 5702 C C . LEU B 1 269 ? 26.31894 19.69788 -9.33388 1.000 32.82190 269 LEU B C 1
ATOM 5703 O O . LEU B 1 269 ? 26.97785 19.77671 -10.37427 1.000 33.55534 269 LEU B O 1
ATOM 5708 N N . LYS B 1 270 ? 25.21278 20.40582 -9.12620 1.000 33.75476 270 LYS B N 1
ATOM 5709 C CA . LYS B 1 270 ? 24.77414 21.42113 -10.07075 1.000 31.80992 270 LYS B CA 1
ATOM 5710 C C . LYS B 1 270 ? 24.23099 22.61934 -9.30671 1.000 30.39048 270 LYS B C 1
ATOM 5711 O O . LYS B 1 270 ? 23.81469 22.51237 -8.15031 1.000 29.81972 270 LYS B O 1
ATOM 5717 N N . GLU B 1 271 ? 24.25118 23.77019 -9.97273 1.000 35.76290 271 GLU B N 1
ATOM 5718 C CA . GLU B 1 271 ? 23.79037 25.00438 -9.35749 1.000 33.83640 271 GLU B CA 1
ATOM 5719 C C . GLU B 1 271 ? 22.33394 24.87324 -8.92689 1.000 31.82243 271 GLU B C 1
ATOM 5720 O O . GLU B 1 271 ? 21.49193 24.36027 -9.66971 1.000 32.39391 271 GLU B O 1
ATOM 5726 N N . GLY B 1 272 ? 22.04102 25.34381 -7.71556 1.000 31.00268 272 GLY B N 1
ATOM 5727 C CA . GLY B 1 272 ? 20.69790 25.31429 -7.18002 1.000 28.28528 272 GLY B CA 1
ATOM 5728 C C . GLY B 1 272 ? 20.34261 24.06466 -6.40692 1.000 29.42522 272 GLY B C 1
ATOM 5729 O O . GLY B 1 272 ? 19.24911 24.00035 -5.83103 1.000 29.64364 272 GLY B O 1
ATOM 5730 N N . GLN B 1 273 ? 21.23404 23.08327 -6.35393 1.000 27.64311 273 GLN B N 1
ATOM 5731 C CA . GLN B 1 273 ? 20.93261 21.79064 -5.75688 1.000 26.55097 273 GLN B CA 1
ATOM 5732 C C . GLN B 1 273 ? 21.28210 21.78806 -4.27241 1.000 25.75782 273 GLN B C 1
ATOM 5733 O O . GLN B 1 273 ? 22.40191 22.13776 -3.89222 1.000 28.45076 273 GLN B O 1
ATOM 5739 N N . SER B 1 274 ? 20.31662 21.40896 -3.43734 1.000 23.82351 274 SER B N 1
ATOM 5740 C CA . SER B 1 274 ? 20.59096 21.06768 -2.04801 1.000 21.03353 274 SER B CA 1
ATOM 5741 C C . SER B 1 274 ? 20.97377 19.59575 -1.97423 1.000 23.39339 274 SER B C 1
ATOM 5742 O O . SER B 1 274 ? 20.59431 18.79581 -2.83371 1.000 23.42804 274 SER B O 1
ATOM 5745 N N . VAL B 1 275 ? 21.74756 19.23543 -0.95362 1.000 21.60005 275 VAL B N 1
ATOM 5746 C CA . VAL B 1 275 ? 22.24426 17.86748 -0.86088 1.000 18.38223 275 VAL B CA 1
ATOM 5747 C C . VAL B 1 275 ? 21.97105 17.26862 0.50820 1.000 20.71684 275 VAL B C 1
ATOM 5748 O O . VAL B 1 275 ? 21.92535 17.96767 1.52709 1.000 21.28231 275 VAL B O 1
ATOM 5752 N N . VAL B 1 276 ? 21.78855 15.94958 0.51489 1.000 18.64257 276 VAL B N 1
ATOM 5753 C CA . VAL B 1 276 ? 21.77907 15.14761 1.72925 1.000 18.39594 276 VAL B CA 1
ATOM 5754 C C . VAL B 1 276 ? 23.03720 14.28906 1.71766 1.000 17.61270 276 VAL B C 1
ATOM 5755 O O . VAL B 1 276 ? 23.25580 13.51420 0.77776 1.000 17.97644 276 VAL B O 1
ATOM 5759 N N . LEU B 1 277 ? 23.86794 14.43266 2.75465 1.000 16.40903 277 LEU B N 1
ATOM 5760 C CA . LEU B 1 277 ? 25.08708 13.63830 2.89733 1.000 17.71745 277 LEU B CA 1
ATOM 5761 C C . LEU B 1 277 ? 24.76202 12.39697 3.71087 1.000 17.12240 277 LEU B C 1
ATOM 5762 O O . LEU B 1 277 ? 24.18945 12.50021 4.79849 1.000 17.21908 277 LEU B O 1
ATOM 5767 N N . VAL B 1 278 ? 25.12412 11.22967 3.18242 1.000 15.19729 278 VAL B N 1
ATOM 5768 C CA . VAL B 1 278 ? 24.80564 9.95313 3.81353 1.000 16.13005 278 VAL B CA 1
ATOM 5769 C C . VAL B 1 278 ? 26.06770 9.11635 3.93628 1.000 16.45058 278 VAL B C 1
ATOM 5770 O O . VAL B 1 278 ? 26.86884 9.04594 2.99922 1.000 16.23842 278 VAL B O 1
ATOM 5782 N N . VAL B 1 280 ? 26.25915 5.15924 4.65902 1.000 14.54960 280 VAL B N 1
ATOM 5783 C CA . VAL B 1 280 ? 25.39613 3.98878 4.82159 1.000 13.72800 280 VAL B CA 1
ATOM 5784 C C . VAL B 1 280 ? 26.26156 2.74019 4.91141 1.000 14.56178 280 VAL B C 1
ATOM 5785 O O . VAL B 1 280 ? 27.18626 2.55955 4.11076 1.000 15.93323 280 VAL B O 1
ATOM 5789 N N . ALA B 1 281 ? 25.97713 1.88912 5.89591 1.000 13.77928 281 ALA B N 1
ATOM 5790 C CA . ALA B 1 281 ? 26.70804 0.63000 6.00350 1.000 13.83390 281 ALA B CA 1
ATOM 5791 C C . ALA B 1 281 ? 26.50013 -0.22018 4.75501 1.000 15.33151 281 ALA B C 1
ATOM 5792 O O . ALA B 1 281 ? 25.40484 -0.25460 4.18349 1.000 14.21012 281 ALA B O 1
ATOM 5794 N N . ALA B 1 282 ? 27.56204 -0.92089 4.33737 1.000 15.93959 282 ALA B N 1
ATOM 5795 C CA . ALA B 1 282 ? 27.48524 -1.73529 3.12901 1.000 14.38183 282 ALA B CA 1
ATOM 5796 C C . ALA B 1 282 ? 26.31856 -2.71526 3.17539 1.000 16.25852 282 ALA B C 1
ATOM 5797 O O . ALA B 1 282 ? 25.64144 -2.91891 2.16412 1.000 18.06915 282 ALA B O 1
ATOM 5799 N N . GLN B 1 283 ? 26.03838 -3.29585 4.34741 1.000 15.60947 283 GLN B N 1
ATOM 5800 C CA . GLN B 1 283 ? 24.93000 -4.24875 4.45192 1.000 15.91022 283 GLN B CA 1
ATOM 5801 C C . GLN B 1 283 ? 23.55150 -3.59943 4.33597 1.000 14.41024 283 GLN B C 1
ATOM 5802 O O . GLN B 1 283 ? 22.55275 -4.32387 4.20722 1.000 15.67033 283 GLN B O 1
ATOM 5808 N N . SER B 1 284 ? 23.47051 -2.27189 4.38540 1.000 14.84029 284 SER B N 1
ATOM 5809 C CA . SER B 1 284 ? 22.22257 -1.54309 4.20331 1.000 13.84938 284 SER B CA 1
ATOM 5810 C C . SER B 1 284 ? 22.18624 -0.75562 2.90326 1.000 15.36619 284 SER B C 1
ATOM 5811 O O . SER B 1 284 ? 21.19435 -0.06479 2.64136 1.000 15.65193 284 SER B O 1
ATOM 5814 N N . HIS B 1 285 ? 23.22748 -0.86300 2.07531 1.000 15.86767 285 HIS B N 1
ATOM 5815 C CA . HIS B 1 285 ? 23.34023 -0.02241 0.88698 1.000 16.51500 285 HIS B CA 1
ATOM 5816 C C . HIS B 1 285 ? 22.23559 -0.31513 -0.11991 1.000 18.51085 285 HIS B C 1
ATOM 5817 O O . HIS B 1 285 ? 21.62566 0.60952 -0.66977 1.000 18.42162 285 HIS B O 1
ATOM 5824 N N . ASP B 1 286 ? 21.95611 -1.59240 -0.37385 1.000 14.94495 286 ASP B N 1
ATOM 5825 C CA . ASP B 1 286 ? 20.91342 -1.92287 -1.34226 1.000 15.39130 286 ASP B CA 1
ATOM 5826 C C . ASP B 1 286 ? 19.55165 -1.41408 -0.87110 1.000 16.55344 286 ASP B C 1
ATOM 5827 O O . ASP B 1 286 ? 18.76410 -0.88265 -1.66685 1.000 18.59840 286 ASP B O 1
ATOM 5832 N N . ALA B 1 287 ? 19.25865 -1.56780 0.42146 1.000 16.64898 287 ALA B N 1
ATOM 5833 C CA . ALA B 1 287 ? 17.99581 -1.06275 0.95323 1.000 17.19931 287 ALA B CA 1
ATOM 5834 C C . ALA B 1 287 ? 17.93172 0.45762 0.86870 1.000 17.06011 287 ALA B C 1
ATOM 5835 O O . ALA B 1 287 ? 16.86862 1.02415 0.59009 1.000 17.25449 287 ALA B O 1
ATOM 5837 N N . PHE B 1 288 ? 19.06133 1.12858 1.10456 1.000 16.55845 288 PHE B N 1
ATOM 5838 C CA . PHE B 1 288 ? 19.12758 2.57495 0.93292 1.000 14.19741 288 PHE B CA 1
ATOM 5839 C C . PHE B 1 288 ? 18.78299 2.97543 -0.49262 1.000 17.61182 288 PHE B C 1
ATOM 5840 O O . PHE B 1 288 ? 18.03777 3.93778 -0.70965 1.000 19.11271 288 PHE B O 1
ATOM 5848 N N . LYS B 1 289 ? 19.30843 2.24884 -1.48024 1.000 16.90846 289 LYS B N 1
ATOM 5849 C CA . LYS B 1 289 ? 18.95761 2.55563 -2.86236 1.000 17.54664 289 LYS B CA 1
ATOM 5850 C C . LYS B 1 289 ? 17.47388 2.32797 -3.11981 1.000 18.61723 289 LYS B C 1
ATOM 5851 O O . LYS B 1 289 ? 16.81740 3.14382 -3.77824 1.000 19.40474 289 LYS B O 1
ATOM 5857 N N . ALA B 1 290 ? 16.92438 1.21752 -2.61946 1.000 18.42774 290 ALA B N 1
ATOM 5858 C CA . ALA B 1 290 ? 15.51247 0.92698 -2.85264 1.000 19.84893 290 ALA B CA 1
ATOM 5859 C C . ALA B 1 290 ? 14.62248 1.96369 -2.18126 1.000 19.49248 290 ALA B C 1
ATOM 5860 O O . ALA B 1 290 ? 13.63516 2.42755 -2.76832 1.000 20.82367 290 ALA B O 1
ATOM 5862 N N . PHE B 1 291 ? 14.94875 2.32630 -0.94262 1.000 18.30624 291 PHE B N 1
ATOM 5863 C CA . PHE B 1 291 ? 14.19242 3.36786 -0.25806 1.000 18.79549 291 PHE B CA 1
ATOM 5864 C C . PHE B 1 291 ? 14.28151 4.69738 -0.99989 1.000 18.97932 291 PHE B C 1
ATOM 5865 O O . PHE B 1 291 ? 13.27882 5.40683 -1.13771 1.000 19.32526 291 PHE B O 1
ATOM 5873 N N . SER B 1 292 ? 15.47585 5.05888 -1.47460 1.000 20.33050 292 SER B N 1
ATOM 5874 C CA . SER B 1 292 ? 15.63877 6.34075 -2.15127 1.000 21.46591 292 SER B CA 1
ATOM 5875 C C . SER B 1 292 ? 14.83897 6.39318 -3.44206 1.000 20.86854 292 SER B C 1
ATOM 5876 O O . SER B 1 292 ? 14.29795 7.44777 -3.79524 1.000 22.16491 292 SER B O 1
ATOM 5879 N N . ALA B 1 293 ? 14.76736 5.27168 -4.16728 1.000 19.43005 293 ALA B N 1
ATOM 5880 C CA . ALA B 1 293 ? 13.97290 5.23517 -5.39082 1.000 21.53358 293 ALA B CA 1
ATOM 5881 C C . ALA B 1 293 ? 12.49118 5.41209 -5.09132 1.000 23.78931 293 ALA B C 1
ATOM 5882 O O . ALA B 1 293 ? 11.76373 6.01630 -5.88777 1.000 30.16826 293 ALA B O 1
ATOM 5884 N N . ARG B 1 294 ? 12.02984 4.87965 -3.96038 1.000 24.41129 294 ARG B N 1
ATOM 5885 C CA . ARG B 1 294 ? 10.64281 5.01293 -3.54193 1.000 30.11538 294 ARG B CA 1
ATOM 5886 C C . ARG B 1 294 ? 10.33696 6.39538 -2.97895 1.000 25.88657 294 ARG B C 1
ATOM 5887 O O . ARG B 1 294 ? 9.17407 6.81515 -2.99829 1.000 32.78089 294 ARG B O 1
ATOM 5895 N N . SER B 1 295 ? 11.35456 7.12621 -2.51853 1.000 25.42326 295 SER B N 1
ATOM 5896 C CA . SER B 1 295 ? 11.17109 8.35424 -1.75331 1.000 26.51883 295 SER B CA 1
ATOM 5897 C C . SER B 1 295 ? 11.60015 9.60326 -2.51503 1.000 30.62792 295 SER B C 1
ATOM 5898 O O . SER B 1 295 ? 11.84738 10.64451 -1.89620 1.000 36.56995 295 SER B O 1
ATOM 5901 N N . GLY B 1 296 ? 11.69617 9.52403 -3.83786 1.000 29.58257 296 GLY B N 1
ATOM 5902 C CA . GLY B 1 296 ? 12.07574 10.69778 -4.61031 1.000 33.84402 296 GLY B CA 1
ATOM 5903 C C . GLY B 1 296 ? 13.44852 11.23201 -4.26834 1.000 38.42406 296 GLY B C 1
ATOM 5904 O O . GLY B 1 296 ? 13.64568 12.45301 -4.22207 1.000 43.65955 296 GLY B O 1
ATOM 5905 N N . GLY B 1 297 ? 14.40427 10.34333 -4.01508 1.000 29.57074 297 GLY B N 1
ATOM 5906 C CA . GLY B 1 297 ? 15.75430 10.76798 -3.71404 1.000 29.24211 297 GLY B CA 1
ATOM 5907 C C . GLY B 1 297 ? 16.74131 10.36349 -4.78866 1.000 28.40850 297 GLY B C 1
ATOM 5908 O O . GLY B 1 297 ? 17.10175 9.18503 -4.89125 1.000 29.08458 297 GLY B O 1
ATOM 5909 N N . GLU B 1 298 ? 17.18154 11.32858 -5.59757 1.000 27.74433 298 GLU B N 1
ATOM 5910 C CA . GLU B 1 298 ? 18.13346 11.05657 -6.66770 1.000 24.88849 298 GLU B CA 1
ATOM 5911 C C . GLU B 1 298 ? 19.54200 10.98723 -6.09316 1.000 22.79599 298 GLU B C 1
ATOM 5912 O O . GLU B 1 298 ? 20.03114 11.95903 -5.50943 1.000 25.62734 298 GLU B O 1
ATOM 5918 N N . ILE B 1 299 ? 20.20232 9.84851 -6.27236 1.000 24.72676 299 ILE B N 1
ATOM 5919 C CA . ILE B 1 299 ? 21.56795 9.67558 -5.78988 1.000 22.51656 299 ILE B CA 1
ATOM 5920 C C . ILE B 1 299 ? 22.51021 10.27602 -6.83091 1.000 24.32519 299 ILE B C 1
ATOM 5921 O O . ILE B 1 299 ? 22.60761 9.78742 -7.96079 1.000 28.47391 299 ILE B O 1
ATOM 5926 N N . ILE B 1 300 ? 23.17437 11.37235 -6.46144 1.000 23.83364 300 ILE B N 1
ATOM 5927 C CA . ILE B 1 300 ? 24.04705 12.09968 -7.37875 1.000 23.42034 300 ILE B CA 1
ATOM 5928 C C . ILE B 1 300 ? 25.51781 11.75755 -7.18958 1.000 24.66774 300 ILE B C 1
ATOM 5929 O O . ILE B 1 300 ? 26.34400 12.13357 -8.03592 1.000 27.30960 300 ILE B O 1
ATOM 5934 N N . PHE B 1 301 ? 25.87132 11.07294 -6.10597 1.000 22.11725 301 PHE B N 1
ATOM 5935 C CA . PHE B 1 301 ? 27.22729 10.60082 -5.86744 1.000 21.37654 301 PHE B CA 1
ATOM 5936 C C . PHE B 1 301 ? 27.12980 9.35416 -5.00369 1.000 22.16896 301 PHE B C 1
ATOM 5937 O O . PHE B 1 301 ? 26.41664 9.35141 -3.99959 1.000 21.32554 301 PHE B O 1
ATOM 5945 N N . ASP B 1 302 ? 27.82776 8.29821 -5.40646 1.000 23.43128 302 ASP B N 1
ATOM 5946 C CA . ASP B 1 302 ? 27.88561 7.06332 -4.63521 1.000 23.64003 302 ASP B CA 1
ATOM 5947 C C . ASP B 1 302 ? 29.31468 6.56898 -4.75507 1.000 22.74075 302 ASP B C 1
ATOM 5948 O O . ASP B 1 302 ? 29.79847 6.35092 -5.86828 1.000 23.04896 302 ASP B O 1
ATOM 5953 N N . ALA B 1 303 ? 29.99884 6.43170 -3.61474 1.000 21.05799 303 ALA B N 1
ATOM 5954 C CA . ALA B 1 303 ? 31.40702 6.04378 -3.64547 1.000 25.24494 303 ALA B CA 1
ATOM 5955 C C . ALA B 1 303 ? 31.64158 4.70472 -4.34107 1.000 25.02244 303 ALA B C 1
ATOM 5956 O O . ALA B 1 303 ? 32.75652 4.45298 -4.81861 1.000 26.89315 303 ALA B O 1
ATOM 5958 N N . THR B 1 304 ? 30.62247 3.84505 -4.43489 1.000 23.32459 304 THR B N 1
ATOM 5959 C CA . THR B 1 304 ? 30.80731 2.56472 -5.11701 1.000 23.62393 304 THR B CA 1
ATOM 5960 C C . THR B 1 304 ? 30.65144 2.66028 -6.63214 1.000 25.26438 304 THR B C 1
ATOM 5961 O O . THR B 1 304 ? 31.06483 1.73570 -7.33876 1.000 29.76692 304 THR B O 1
ATOM 5965 N N . THR B 1 305 ? 30.06787 3.74407 -7.14832 1.000 25.17506 305 THR B N 1
ATOM 5966 C CA . THR B 1 305 ? 29.89619 3.90829 -8.58526 1.000 25.41080 305 THR B CA 1
ATOM 5967 C C . THR B 1 305 ? 30.61292 5.11981 -9.16426 1.000 28.34860 305 THR B C 1
ATOM 5968 O O . THR B 1 305 ? 30.64541 5.26259 -10.39228 1.000 30.68227 305 THR B O 1
ATOM 5972 N N . ALA B 1 306 ? 31.19684 5.98128 -8.32975 1.000 29.91267 306 ALA B N 1
ATOM 5973 C CA . ALA B 1 306 ? 31.76386 7.24180 -8.79567 1.000 29.99474 306 ALA B CA 1
ATOM 5974 C C . ALA B 1 306 ? 33.08010 7.07359 -9.54176 1.000 33.96355 306 ALA B C 1
ATOM 5975 O O . ALA B 1 306 ? 33.57672 8.05449 -10.10658 1.000 39.00867 306 ALA B O 1
ATOM 5977 N N . GLY B 1 307 ? 33.65704 5.88013 -9.55394 1.000 34.21772 307 GLY B N 1
ATO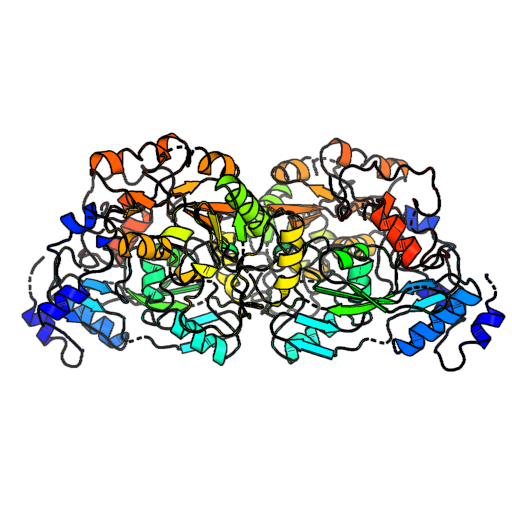M 5978 C CA . GLY B 1 307 ? 34.90382 5.67582 -10.27910 1.000 37.31159 307 GLY B CA 1
ATOM 5979 C C . GLY B 1 307 ? 36.08759 6.08966 -9.43686 1.000 40.58180 307 GLY B C 1
ATOM 5980 O O . GLY B 1 307 ? 36.23446 5.64814 -8.29345 1.000 41.81800 307 GLY B O 1
ATOM 5981 N N . ASP B 1 308 ? 36.93890 6.94979 -9.99166 1.000 40.76909 308 ASP B N 1
ATOM 5982 C CA . ASP B 1 308 ? 38.14830 7.35432 -9.28670 1.000 37.96692 308 ASP B CA 1
ATOM 5983 C C . ASP B 1 308 ? 37.79478 8.31922 -8.16300 1.000 35.35168 308 ASP B C 1
ATOM 5984 O O . ASP B 1 308 ? 37.23716 9.39359 -8.40665 1.000 37.60602 308 ASP B O 1
ATOM 5989 N N . LEU B 1 309 ? 38.12410 7.93803 -6.93454 1.000 33.82767 309 LEU B N 1
ATOM 5990 C CA . LEU B 1 309 ? 37.83010 8.75027 -5.76384 1.000 31.15493 309 LEU B CA 1
ATOM 5991 C C . LEU B 1 309 ? 39.00150 9.62485 -5.34936 1.000 33.87255 309 LEU B C 1
ATOM 5992 O O . LEU B 1 309 ? 38.90540 10.31319 -4.32890 1.000 32.13020 309 LEU B O 1
ATOM 5997 N N . LYS B 1 310 ? 40.09177 9.61862 -6.11751 1.000 37.06837 310 LYS B N 1
ATOM 5998 C CA . LYS B 1 310 ? 41.29995 10.32761 -5.71747 1.000 36.14628 310 LYS B CA 1
ATOM 5999 C C . LYS B 1 310 ? 41.00969 11.80123 -5.46409 1.000 35.71063 310 LYS B C 1
ATOM 6000 O O . LYS B 1 310 ? 40.31182 12.46122 -6.24018 1.000 38.53079 310 LYS B O 1
ATOM 6006 N N . GLY B 1 311 ? 41.54597 12.31130 -4.35793 1.000 34.38686 311 GLY B N 1
ATOM 6007 C CA . GLY B 1 311 ? 41.38015 13.69789 -3.99066 1.000 34.73648 311 GLY B CA 1
ATOM 6008 C C . GLY B 1 311 ? 40.04529 14.05751 -3.38146 1.000 33.22096 311 GLY B C 1
ATOM 6009 O O . GLY B 1 311 ? 39.88726 15.19250 -2.91660 1.000 35.27810 311 GLY B O 1
ATOM 6010 N N . LEU B 1 312 ? 39.07836 13.14640 -3.36314 1.000 29.03309 312 LEU B N 1
ATOM 6011 C CA . LEU B 1 312 ? 37.79047 13.47325 -2.76969 1.000 26.79388 312 LEU B CA 1
ATOM 6012 C C . LEU B 1 312 ? 37.87171 13.31253 -1.25910 1.000 26.63927 312 LEU B C 1
ATOM 6013 O O . LEU B 1 312 ? 38.30636 12.26309 -0.77750 1.000 27.27230 312 LEU B O 1
ATOM 6018 N N . PRO B 1 313 ? 37.46606 14.31113 -0.48682 1.000 23.94266 313 PRO B N 1
ATOM 6019 C CA . PRO B 1 313 ? 37.42177 14.14186 0.95988 1.000 24.03838 313 PRO B CA 1
ATOM 6020 C C . PRO B 1 313 ? 36.28187 13.21578 1.33553 1.000 25.03794 313 PRO B C 1
ATOM 6021 O O . PRO B 1 313 ? 35.31910 13.05792 0.57011 1.000 22.99081 313 PRO B O 1
ATOM 6025 N N . PRO B 1 314 ? 36.34969 12.58119 2.49956 1.000 22.02963 314 PRO B N 1
ATOM 6026 C CA . PRO B 1 314 ? 35.17394 11.86512 2.99977 1.000 19.78646 314 PRO B CA 1
ATOM 6027 C C . PRO B 1 314 ? 34.03088 12.84866 3.20042 1.000 19.77987 314 PRO B C 1
ATOM 6028 O O . PRO B 1 314 ? 34.24843 14.01408 3.54403 1.000 18.31667 314 PRO B O 1
ATOM 6032 N N . LEU B 1 315 ? 32.80018 12.37967 2.96722 1.000 18.92913 315 LEU B N 1
ATOM 6033 C CA . LEU B 1 315 ? 31.65416 13.27738 3.09942 1.000 19.21872 315 LEU B CA 1
ATOM 6034 C C . LEU B 1 315 ? 31.53908 13.86695 4.50177 1.000 17.11376 315 LEU B C 1
ATOM 6035 O O . LEU B 1 315 ? 31.02113 14.97734 4.65809 1.000 17.84491 315 LEU B O 1
ATOM 6040 N N . PHE B 1 316 ? 32.01698 13.16127 5.53299 1.000 17.02271 316 PHE B N 1
ATOM 6041 C CA . PHE B 1 316 ? 31.93818 13.73004 6.87755 1.000 14.47600 316 PHE B CA 1
ATOM 6042 C C . PHE B 1 316 ? 32.76418 15.00261 7.01393 1.000 16.38092 316 PHE B C 1
ATOM 6043 O O . PHE B 1 316 ? 32.45492 15.83331 7.87495 1.000 17.03508 316 PHE B O 1
ATOM 6051 N N . GLU B 1 317 ? 33.79015 15.18582 6.17847 1.000 15.28763 317 GLU B N 1
ATOM 6052 C CA . GLU B 1 317 ? 34.52564 16.44714 6.17247 1.000 16.65752 317 GLU B CA 1
ATOM 6053 C C . GLU B 1 317 ? 33.84027 17.51969 5.33591 1.000 18.78405 317 GLU B C 1
ATOM 6054 O O . GLU B 1 317 ? 34.44724 18.56203 5.05344 1.000 20.09722 317 GLU B O 1
ATOM 6060 N N . LEU B 1 318 ? 32.58167 17.28379 4.96116 1.000 17.98827 318 LEU B N 1
ATOM 6061 C CA . LEU B 1 318 ? 31.70297 18.31405 4.41904 1.000 17.63233 318 LEU B CA 1
ATOM 6062 C C . LEU B 1 318 ? 30.51325 18.55168 5.34079 1.000 17.88099 318 LEU B C 1
ATOM 6063 O O . LEU B 1 318 ? 29.59574 19.29640 4.97444 1.000 19.09310 318 LEU B O 1
ATOM 6068 N N . SER B 1 319 ? 30.52085 17.94836 6.52945 1.000 15.96472 319 SER B N 1
ATOM 6069 C CA . SER B 1 319 ? 29.38059 17.88651 7.43409 1.000 16.04459 319 SER B CA 1
ATOM 6070 C C . SER B 1 319 ? 29.75072 18.51942 8.76815 1.000 16.48458 319 SER B C 1
ATOM 6071 O O . SER B 1 319 ? 30.90303 18.87263 9.01186 1.000 15.85861 319 SER B O 1
ATOM 6074 N N . TRP B 1 320 ? 28.75519 18.64595 9.64775 1.000 15.88823 320 TRP B N 1
ATOM 6075 C CA . TRP B 1 320 ? 28.97540 19.26905 10.95645 1.000 15.39065 320 TRP B CA 1
ATOM 6076 C C . TRP B 1 320 ? 29.71322 20.60156 10.79493 1.000 15.53598 320 TRP B C 1
ATOM 6077 O O . TRP B 1 320 ? 29.42392 21.32993 9.84032 1.000 17.24750 320 TRP B O 1
ATOM 6088 N N . ASN B 1 321 ? 30.63963 20.96381 11.68698 1.000 14.48995 321 ASN B N 1
ATOM 6089 C CA . ASN B 1 321 ? 31.28529 22.26196 11.46700 1.000 15.38692 321 ASN B CA 1
ATOM 6090 C C . ASN B 1 321 ? 32.32464 22.26154 10.35246 1.000 16.88888 321 ASN B C 1
ATOM 6091 O O . ASN B 1 321 ? 32.85809 23.33070 10.03317 1.000 18.67581 321 ASN B O 1
ATOM 6096 N N . HIS B 1 322 ? 32.59935 21.11342 9.72627 1.000 16.75271 322 HIS B N 1
ATOM 6097 C CA . HIS B 1 322 ? 33.34829 21.14040 8.47465 1.000 16.95513 322 HIS B CA 1
ATOM 6098 C C . HIS B 1 322 ? 32.57748 21.84615 7.36520 1.000 16.87571 322 HIS B C 1
ATOM 6099 O O . HIS B 1 322 ? 33.19130 22.43657 6.47400 1.000 19.25858 322 HIS B O 1
ATOM 6106 N N . THR B 1 323 ? 31.24229 21.80682 7.39536 1.000 16.30315 323 THR B N 1
ATOM 6107 C CA . THR B 1 323 ? 30.47788 22.60393 6.43543 1.000 18.58227 323 THR B CA 1
ATOM 6108 C C . THR B 1 323 ? 30.82839 24.07714 6.56633 1.000 20.04843 323 THR B C 1
ATOM 6109 O O . THR B 1 323 ? 31.02426 24.77447 5.56261 1.000 20.95830 323 THR B O 1
ATOM 6113 N N . THR B 1 324 ? 30.90630 24.56125 7.80884 1.000 19.03328 324 THR B N 1
ATOM 6114 C CA . THR B 1 324 ? 31.28219 25.94513 8.06675 1.000 18.63950 324 THR B CA 1
ATOM 6115 C C . THR B 1 324 ? 32.70179 26.22225 7.58980 1.000 20.82103 324 THR B C 1
ATOM 6116 O O . THR B 1 324 ? 32.96255 27.25565 6.96070 1.000 21.23582 324 THR B O 1
ATOM 6120 N N . LEU B 1 325 ? 33.63044 25.29898 7.86372 1.000 19.15394 325 LEU B N 1
ATOM 6121 C CA . LEU B 1 325 ? 34.99871 25.45059 7.37596 1.000 20.49028 325 LEU B CA 1
ATOM 6122 C C . LEU B 1 325 ? 35.02117 25.63076 5.86049 1.000 21.61729 325 LEU B C 1
ATOM 6123 O O . LEU B 1 325 ? 35.69116 26.53198 5.34435 1.000 22.94472 325 LEU B O 1
ATOM 6128 N N . ARG B 1 326 ? 34.28737 24.78117 5.12990 1.000 20.51459 326 ARG B N 1
ATOM 6129 C CA . ARG B 1 326 ? 34.30689 24.87279 3.67126 1.000 20.35927 326 ARG B CA 1
ATOM 6130 C C . ARG B 1 326 ? 33.80567 26.23027 3.19253 1.000 22.54004 326 ARG B C 1
ATOM 6131 O O . ARG B 1 326 ? 34.35861 26.80213 2.24996 1.000 25.66384 326 ARG B O 1
ATOM 6139 N N . ALA B 1 327 ? 32.77347 26.77117 3.84549 1.000 23.05265 327 ALA B N 1
ATOM 6140 C CA . ALA B 1 327 ? 32.24282 28.07191 3.44353 1.000 23.11596 327 ALA B CA 1
ATOM 6141 C C . ALA B 1 327 ? 33.21888 29.19419 3.77308 1.000 25.88110 327 ALA B C 1
ATOM 6142 O O . ALA B 1 327 ? 33.51525 30.04124 2.92313 1.000 26.17136 327 ALA B O 1
ATOM 6144 N N . LEU B 1 328 ? 33.72985 29.22013 5.00472 1.000 25.76230 328 LEU B N 1
ATOM 6145 C CA . LEU B 1 328 ? 34.56999 30.34545 5.40073 1.000 27.40119 328 LEU B CA 1
ATOM 6146 C C . LEU B 1 328 ? 35.94290 30.31364 4.73999 1.000 26.77985 328 LEU B C 1
ATOM 6147 O O . LEU B 1 328 ? 36.62316 31.34480 4.71376 1.000 28.70676 328 LEU B O 1
ATOM 6152 N N . ARG B 1 329 ? 36.36151 29.16598 4.19883 1.000 26.61139 329 ARG B N 1
ATOM 6153 C CA . ARG B 1 329 ? 37.60504 29.13025 3.43189 1.000 30.35619 329 ARG B CA 1
ATOM 6154 C C . ARG B 1 329 ? 37.48064 29.88870 2.11370 1.000 29.97321 329 ARG B C 1
ATOM 6155 O O . ARG B 1 329 ? 38.48647 30.36813 1.57798 1.000 34.56426 329 ARG B O 1
ATOM 6163 N N . VAL B 1 330 ? 36.26997 30.01221 1.58307 1.000 28.21883 330 VAL B N 1
ATOM 6164 C CA . VAL B 1 330 ? 36.02636 30.75993 0.35153 1.000 32.63353 330 VAL B CA 1
ATOM 6165 C C . VAL B 1 330 ? 35.59000 32.19241 0.63896 1.000 30.30659 330 VAL B C 1
ATOM 6166 O O . VAL B 1 330 ? 36.09606 33.13652 0.03110 1.000 33.79663 330 VAL B O 1
ATOM 6170 N N . ASP B 1 331 ? 34.64838 32.37315 1.56004 1.000 30.58013 331 ASP B N 1
ATOM 6171 C CA . ASP B 1 331 ? 34.20385 33.70165 1.98736 1.000 31.12850 331 ASP B CA 1
ATOM 6172 C C . ASP B 1 331 ? 34.30500 33.78465 3.50402 1.000 27.72253 331 ASP B C 1
ATOM 6173 O O . ASP B 1 331 ? 33.46213 33.19453 4.21133 1.000 28.43892 331 ASP B O 1
ATOM 6178 N N . PRO B 1 332 ? 35.27768 34.52036 4.04897 1.000 33.73424 332 PRO B N 1
ATOM 6179 C CA . PRO B 1 332 ? 35.45097 34.54639 5.51077 1.000 31.09276 332 PRO B CA 1
ATOM 6180 C C . PRO B 1 332 ? 34.34302 35.26602 6.26202 1.000 31.21764 332 PRO B C 1
ATOM 6181 O O . PRO B 1 332 ? 34.35075 35.24222 7.50075 1.000 30.70008 332 PRO B O 1
ATOM 6185 N N . ALA B 1 333 ? 33.39597 35.90209 5.57150 1.000 28.23764 333 ALA B N 1
ATOM 6186 C CA . ALA B 1 333 ? 32.28728 36.54632 6.26613 1.000 27.94827 333 ALA B CA 1
ATOM 6187 C C . ALA B 1 333 ? 31.26323 35.56076 6.81633 1.000 27.40427 333 ALA B C 1
ATOM 6188 O O . ALA B 1 333 ? 30.39877 35.97222 7.59676 1.000 28.73791 333 ALA B O 1
ATOM 6190 N N . TRP B 1 334 ? 31.33225 34.28517 6.44210 1.000 25.11827 334 TRP B N 1
ATOM 6191 C CA . TRP B 1 334 ? 30.37990 33.30649 6.94405 1.000 23.94849 334 TRP B CA 1
ATOM 6192 C C . TRP B 1 334 ? 30.72905 32.92745 8.37670 1.000 24.07423 334 TRP B C 1
ATOM 6193 O O . TRP B 1 334 ? 31.88808 32.63549 8.68859 1.000 29.67207 334 TRP B O 1
ATOM 6204 N N . THR B 1 335 ? 29.72474 32.93674 9.24423 1.000 21.86608 335 THR B N 1
ATOM 6205 C CA . THR B 1 335 ? 29.82853 32.28617 10.54599 1.000 19.93620 335 THR B CA 1
ATOM 6206 C C . THR B 1 335 ? 28.66200 31.30289 10.65647 1.000 22.06544 335 THR B C 1
ATOM 6207 O O . THR B 1 335 ? 28.06902 30.88760 9.65375 1.000 21.66585 335 THR B O 1
ATOM 6211 N N . TYR B 1 336 ? 28.31577 30.90407 11.87814 1.000 19.57902 336 TYR B N 1
ATOM 6212 C CA . TYR B 1 336 ? 27.33601 29.83847 12.05953 1.000 19.12619 336 TYR B CA 1
ATOM 6213 C C . TYR B 1 336 ? 26.52697 30.06572 13.32900 1.000 17.02482 336 TYR B C 1
ATOM 6214 O O . TYR B 1 336 ? 26.89592 30.86173 14.19834 1.000 18.60704 336 TYR B O 1
ATOM 6223 N N . LEU B 1 337 ? 25.39528 29.36461 13.41116 1.000 19.07431 337 LEU B N 1
ATOM 6224 C CA . LEU B 1 337 ? 24.63253 29.22376 14.64250 1.000 18.87729 337 LEU B CA 1
ATOM 6225 C C . LEU B 1 337 ? 24.61109 27.75497 15.03333 1.000 17.02845 337 LEU B C 1
ATOM 6226 O O . LEU B 1 337 ? 24.95469 26.87892 14.23394 1.000 19.04706 337 LEU B O 1
ATOM 6231 N N . GLN B 1 338 ? 24.19679 27.48284 16.27147 1.000 16.20154 338 GLN B N 1
ATOM 6232 C CA . GLN B 1 338 ? 23.89911 26.12563 16.72216 1.000 16.89124 338 GLN B CA 1
ATOM 6233 C C . GLN B 1 338 ? 22.45324 26.10866 17.19905 1.000 16.05641 338 GLN B C 1
ATOM 6234 O O . GLN B 1 338 ? 22.06713 26.92480 18.04425 1.000 16.45420 338 GLN B O 1
ATOM 6240 N N . VAL B 1 339 ? 21.64827 25.19581 16.64159 1.000 17.01020 339 VAL B N 1
ATOM 6241 C CA . VAL B 1 339 ? 20.19501 25.23943 16.79465 1.000 18.02463 339 VAL B CA 1
ATOM 6242 C C . VAL B 1 339 ? 19.66121 23.84409 17.07952 1.000 17.55149 339 VAL B C 1
ATOM 6243 O O . VAL B 1 339 ? 20.15501 22.84570 16.54580 1.000 16.78843 339 VAL B O 1
ATOM 6247 N N . LEU B 1 340 ? 18.60610 23.77981 17.88430 1.000 16.39833 340 LEU B N 1
ATOM 6248 C CA . LEU B 1 340 ? 17.77644 22.58723 17.97564 1.000 16.03197 340 LEU B CA 1
ATOM 6249 C C . LEU B 1 340 ? 16.41495 22.89092 17.36208 1.000 17.62190 340 LEU B C 1
ATOM 6250 O O . LEU B 1 340 ? 15.85202 23.96499 17.57955 1.000 18.22425 340 LEU B O 1
ATOM 6255 N N . TYR B 1 341 ? 15.88530 21.94116 16.58975 1.000 16.60263 341 TYR B N 1
ATOM 6256 C CA . TYR B 1 341 ? 14.52830 22.05554 16.06275 1.000 17.74037 341 TYR B CA 1
ATOM 6257 C C . TYR B 1 341 ? 13.68547 20.97125 16.72579 1.000 15.90422 341 TYR B C 1
ATOM 6258 O O . TYR B 1 341 ? 13.73577 19.80215 16.31052 1.000 18.04744 341 TYR B O 1
ATOM 6267 N N . PRO B 1 342 ? 12.93465 21.28904 17.78312 1.000 16.20918 342 PRO B N 1
ATOM 6268 C CA . PRO B 1 342 ? 12.38819 20.22799 18.64241 1.000 18.05324 342 PRO B CA 1
ATOM 6269 C C . PRO B 1 342 ? 11.34844 19.36599 17.93980 1.000 16.31911 342 PRO B C 1
ATOM 6270 O O . PRO B 1 342 ? 10.44113 19.86303 17.26244 1.000 19.24470 342 PRO B O 1
ATOM 6274 N N . PHE B 1 343 ? 11.49648 18.06041 18.11824 1.000 16.49562 343 PHE B N 1
ATOM 6275 C CA . PHE B 1 343 ? 10.51458 17.09447 17.65747 1.000 15.46619 343 PHE B CA 1
ATOM 6276 C C . PHE B 1 343 ? 9.14316 17.44875 18.23493 1.000 18.54758 343 PHE B C 1
ATOM 6277 O O . PHE B 1 343 ? 9.05295 17.87833 19.39192 1.000 20.58561 343 PHE B O 1
ATOM 6285 N N . PRO B 1 344 ? 8.04396 17.24423 17.48585 1.000 20.54942 344 PRO B N 1
ATOM 6286 C CA . PRO B 1 344 ? 7.93408 16.65087 16.15326 1.000 19.62911 344 PRO B CA 1
ATOM 6287 C C . PRO B 1 344 ? 7.84012 17.67142 15.02511 1.000 20.57357 344 PRO B C 1
ATOM 6288 O O . PRO B 1 344 ? 7.45359 17.28905 13.91977 1.000 22.29147 344 PRO B O 1
ATOM 6292 N N . ASN B 1 345 ? 8.18656 18.93546 15.28851 1.000 20.17583 345 ASN B N 1
ATOM 6293 C CA . ASN B 1 345 ? 7.91993 20.01724 14.34881 1.000 20.81143 345 ASN B CA 1
ATOM 6294 C C . ASN B 1 345 ? 9.14798 20.42627 13.54643 1.000 21.65352 345 ASN B C 1
ATOM 6295 O O . ASN B 1 345 ? 9.16612 21.51476 12.96558 1.000 20.38079 345 ASN B O 1
ATOM 6300 N N . GLN B 1 346 ? 10.15854 19.55949 13.46424 1.000 18.90734 346 GLN B N 1
ATOM 6301 C CA . GLN B 1 346 ? 11.44210 19.98601 12.92006 1.000 18.75927 346 GLN B CA 1
ATOM 6302 C C . GLN B 1 346 ? 11.34316 20.38348 11.45098 1.000 20.21336 346 GLN B C 1
ATOM 6303 O O . GLN B 1 346 ? 12.00896 21.32921 11.01938 1.000 20.35727 346 GLN B O 1
ATOM 6309 N N . LEU B 1 347 ? 10.51198 19.69713 10.66626 1.000 20.78422 347 LEU B N 1
ATOM 6310 C CA . LEU B 1 347 ? 10.41459 20.05948 9.25450 1.000 21.24781 347 LEU B CA 1
ATOM 6311 C C . LEU B 1 347 ? 9.80977 21.44884 9.08324 1.000 26.36665 347 LEU B C 1
ATOM 6312 O O . LEU B 1 347 ? 10.33899 22.27761 8.33310 1.000 24.50735 347 LEU B O 1
ATOM 6317 N N . GLU B 1 348 ? 8.70538 21.72170 9.78598 1.000 22.95430 348 GLU B N 1
ATOM 6318 C CA . GLU B 1 348 ? 8.07918 23.04005 9.72610 1.000 22.30038 348 GLU B CA 1
ATOM 6319 C C . GLU B 1 348 ? 9.00184 24.12543 10.27284 1.000 21.53113 348 GLU B C 1
ATOM 6320 O O . GLU B 1 348 ? 9.08675 25.21906 9.70187 1.000 23.03835 348 GLU B O 1
ATOM 6326 N N . LEU B 1 349 ? 9.70740 23.84368 11.37000 1.000 22.36071 349 LEU B N 1
ATOM 6327 C CA . LEU B 1 349 ? 10.56082 24.86353 11.97685 1.000 20.03816 349 LEU B CA 1
ATOM 6328 C C . LEU B 1 349 ? 11.77035 25.18406 11.10607 1.000 22.63084 349 LEU B C 1
ATOM 6329 O O . LEU B 1 349 ? 12.12844 26.35735 10.94752 1.000 22.08192 349 LEU B O 1
ATOM 6334 N N . THR B 1 350 ? 12.44224 24.16289 10.56883 1.000 23.13556 350 THR B N 1
ATOM 6335 C CA . THR B 1 350 ? 13.58555 24.42533 9.69740 1.000 19.98909 350 THR B CA 1
ATOM 6336 C C . THR B 1 350 ? 13.17109 25.21259 8.45984 1.000 26.37944 350 THR B C 1
ATOM 6337 O O . THR B 1 350 ? 13.90647 26.09735 8.01013 1.000 24.20075 350 THR B O 1
ATOM 6341 N N . ALA B 1 351 ? 12.00968 24.88881 7.88304 1.000 22.30583 351 ALA B N 1
ATOM 6342 C CA . ALA B 1 351 ? 11.54425 25.60628 6.70299 1.000 23.56228 351 ALA B CA 1
ATOM 6343 C C . ALA B 1 351 ? 11.21638 27.05255 7.04549 1.000 28.25904 351 ALA B C 1
ATOM 6344 O O . ALA B 1 351 ? 11.52702 27.96618 6.27146 1.000 25.71825 351 ALA B O 1
ATOM 6346 N N . LYS B 1 352 ? 10.61179 27.28003 8.21535 1.000 24.57528 352 LYS B N 1
ATOM 6347 C CA . LYS B 1 352 ? 10.24666 28.63933 8.60257 1.000 26.47781 352 LYS B CA 1
ATOM 6348 C C . LYS B 1 352 ? 11.48043 29.51006 8.79318 1.000 24.81191 352 LYS B C 1
ATOM 6349 O O . LYS B 1 352 ? 11.50589 30.66485 8.34940 1.000 26.47549 352 LYS B O 1
ATOM 6363 N N . ASP B 1 354 ? 14.39819 28.94030 7.44196 1.000 24.78024 354 ASP B N 1
ATOM 6364 C CA . ASP B 1 354 ? 14.97276 29.08152 6.10906 1.000 24.74426 354 ASP B CA 1
ATOM 6365 C C . ASP B 1 354 ? 14.31668 30.22903 5.34132 1.000 27.27182 354 ASP B C 1
ATOM 6366 O O . ASP B 1 354 ? 15.01097 31.03654 4.71192 1.000 30.05407 354 ASP B O 1
ATOM 6371 N N . ARG B 1 355 ? 12.98064 30.33261 5.40444 1.000 24.90527 355 ARG B N 1
ATOM 6372 C CA . ARG B 1 355 ? 12.27065 31.40316 4.70336 1.000 25.73756 355 ARG B CA 1
ATOM 6373 C C . ARG B 1 355 ? 12.45194 32.75468 5.37926 1.000 31.25837 355 ARG B C 1
ATOM 6374 O O . ARG B 1 355 ? 12.30305 33.79355 4.72653 1.000 30.22866 355 ARG B O 1
ATOM 6390 N N . PHE B 1 357 ? 15.10945 34.09927 6.67973 1.000 27.99617 357 PHE B N 1
ATOM 6391 C CA . PHE B 1 357 ? 16.43214 34.68971 6.45958 1.000 28.48857 357 PHE B CA 1
ATOM 6392 C C . PHE B 1 357 ? 16.97151 34.31453 5.08166 1.000 30.00799 357 PHE B C 1
ATOM 6393 O O . PHE B 1 357 ? 17.97200 33.59911 4.96769 1.000 31.16357 357 PHE B O 1
ATOM 6401 N N . PRO B 1 358 ? 16.35463 34.81852 4.00912 1.000 32.12206 358 PRO B N 1
ATOM 6402 C CA . PRO B 1 358 ? 16.86865 34.52104 2.66629 1.000 32.55443 358 PRO B CA 1
ATOM 6403 C C . PRO B 1 358 ? 18.19224 35.23638 2.42233 1.000 31.85906 358 PRO B C 1
ATOM 6404 O O . PRO B 1 358 ? 18.40963 36.35147 2.89697 1.000 31.69254 358 PRO B O 1
ATOM 6408 N N . GLY B 1 359 ? 19.09459 34.56223 1.70710 1.000 33.73573 359 GLY B N 1
ATOM 6409 C CA . GLY B 1 359 ? 20.38877 35.12124 1.35470 1.000 32.94153 359 GLY B CA 1
ATOM 6410 C C . GLY B 1 359 ? 21.37206 35.21432 2.50946 1.000 32.58491 359 GLY B C 1
ATOM 6411 O O . GLY B 1 359 ? 22.54065 34.82954 2.38310 1.000 30.62344 359 GLY B O 1
ATOM 6412 N N . GLU B 1 360 ? 20.88950 35.71672 3.64820 1.000 28.92759 360 GLU B N 1
ATOM 6413 C CA . GLU B 1 360 ? 21.71356 35.96061 4.82727 1.000 28.56919 360 GLU B CA 1
ATOM 6414 C C . GLU B 1 360 ? 22.06447 34.67326 5.55932 1.000 29.97050 360 GLU B C 1
ATOM 6415 O O . GLU B 1 360 ? 23.07110 34.62326 6.28406 1.000 31.52845 360 GLU B O 1
ATOM 6421 N N . LEU B 1 361 ? 21.23915 33.64228 5.40826 1.000 25.33387 361 LEU B N 1
ATOM 6422 C CA . LEU B 1 361 ? 21.41729 32.37752 6.09919 1.000 23.41711 361 LEU B CA 1
ATOM 6423 C C . LEU B 1 361 ? 21.30818 31.25106 5.08446 1.000 21.71655 361 LEU B C 1
ATOM 6424 O O . LEU B 1 361 ? 20.46496 31.29694 4.18309 1.000 25.11817 361 LEU B O 1
ATOM 6429 N N . ILE B 1 362 ? 22.17433 30.25245 5.22979 1.000 21.98210 362 ILE B N 1
ATOM 6430 C CA . ILE B 1 362 ? 22.11147 29.02144 4.44807 1.000 22.69141 362 ILE B CA 1
ATOM 6431 C C . ILE B 1 362 ? 21.89305 27.87957 5.42730 1.000 20.42938 362 ILE B C 1
ATOM 6432 O O . ILE B 1 362 ? 22.70576 27.67292 6.33977 1.000 20.68561 362 ILE B O 1
ATOM 6437 N N . SER B 1 363 ? 20.80299 27.13754 5.23425 1.000 21.88002 363 SER B N 1
ATOM 6438 C CA . SER B 1 363 ? 20.41889 26.11208 6.19468 1.000 20.28936 363 SER B CA 1
ATOM 6439 C C . SER B 1 363 ? 21.35542 24.91272 6.12804 1.000 20.99674 363 SER B C 1
ATOM 6440 O O . SER B 1 363 ? 21.85192 24.53767 5.06453 1.000 21.71635 363 SER B O 1
ATOM 6443 N N . HIS B 1 364 ? 21.60126 24.32166 7.29172 1.000 17.02452 364 HIS B N 1
ATOM 6444 C CA . HIS B 1 364 ? 22.40665 23.10907 7.40154 1.000 16.84097 364 HIS B CA 1
ATOM 6445 C C . HIS B 1 364 ? 21.86777 22.33028 8.58967 1.000 16.33570 364 HIS B C 1
ATOM 6446 O O . HIS B 1 364 ? 21.89911 22.83289 9.72121 1.000 17.49903 364 HIS B O 1
ATOM 6453 N N . LEU B 1 365 ? 21.36967 21.12209 8.32254 1.000 16.22687 365 LEU B N 1
ATOM 6454 C CA . LEU B 1 365 ? 20.80178 20.25036 9.34043 1.000 14.18595 365 LEU B CA 1
ATOM 6455 C C . LEU B 1 365 ? 21.69719 19.03802 9.53136 1.000 15.39234 365 LEU B C 1
ATOM 6456 O O . LEU B 1 365 ? 22.32733 18.56080 8.58120 1.000 16.71117 365 LEU B O 1
ATOM 6461 N N . GLU B 1 366 ? 21.72756 18.53528 10.76470 1.000 14.36994 366 GLU B N 1
ATOM 6462 C CA . GLU B 1 366 ? 22.26860 17.20888 11.05014 1.000 14.27936 366 GLU B CA 1
ATOM 6463 C C . GLU B 1 366 ? 21.21242 16.40669 11.78576 1.000 12.48932 366 GLU B C 1
ATOM 6464 O O . GLU B 1 366 ? 20.78923 16.79731 12.87787 1.000 14.08984 366 GLU B O 1
ATOM 6470 N N . PHE B 1 367 ? 20.81147 15.27297 11.20838 1.000 14.09304 367 PHE B N 1
ATOM 6471 C CA . PHE B 1 367 ? 19.82735 14.41490 11.86393 1.000 14.06009 367 PHE B CA 1
ATOM 6472 C C . PHE B 1 367 ? 20.50044 13.53509 12.90756 1.000 13.64530 367 PHE B C 1
ATOM 6473 O O . PHE B 1 367 ? 21.60277 13.02356 12.69275 1.000 14.73340 367 PHE B O 1
ATOM 6481 N N . VAL B 1 368 ? 19.84423 13.40848 14.06170 1.000 12.10781 368 VAL B N 1
ATOM 6482 C CA . VAL B 1 368 ? 20.41193 12.76008 15.23969 1.000 14.29529 368 VAL B CA 1
ATOM 6483 C C . VAL B 1 368 ? 19.27167 12.10745 16.00686 1.000 14.12366 368 VAL B C 1
ATOM 6484 O O . VAL B 1 368 ? 18.09513 12.39220 15.77085 1.000 15.33543 368 VAL B O 1
ATOM 6488 N N . ARG B 1 369 ? 19.61873 11.22215 16.94001 1.000 13.58352 369 ARG B N 1
ATOM 6489 C CA . ARG B 1 369 ? 18.67215 10.83685 17.97210 1.000 12.91452 369 ARG B CA 1
ATOM 6490 C C . ARG B 1 369 ? 18.80654 11.79868 19.13708 1.000 13.12252 369 ARG B C 1
ATOM 6491 O O . ARG B 1 369 ? 19.92060 12.18748 19.50359 1.000 13.71013 369 ARG B O 1
ATOM 6499 N N . PHE B 1 370 ? 17.66896 12.21515 19.68556 1.000 13.11419 370 PHE B N 1
ATOM 6500 C CA . PHE B 1 370 ? 17.65540 13.21784 20.74457 1.000 11.91816 370 PHE B CA 1
ATOM 6501 C C . PHE B 1 370 ? 16.48813 12.89642 21.66381 1.000 13.18081 370 PHE B C 1
ATOM 6502 O O . PHE B 1 370 ? 15.32771 12.98106 21.24970 1.000 14.66699 370 PHE B O 1
ATOM 6510 N N . ASP B 1 371 ? 16.80049 12.49677 22.89814 1.000 13.41813 371 ASP B N 1
ATOM 6511 C CA . ASP B 1 371 ? 15.79170 12.09863 23.88136 1.000 14.71748 371 ASP B CA 1
ATOM 6512 C C . ASP B 1 371 ? 14.88055 10.99996 23.34990 1.000 18.18515 371 ASP B C 1
ATOM 6513 O O . ASP B 1 371 ? 13.69447 10.95881 23.68086 1.000 18.38995 371 ASP B O 1
ATOM 6518 N N . GLY B 1 372 ? 15.41352 10.12480 22.49918 1.000 13.19842 372 GLY B N 1
ATOM 6519 C CA . GLY B 1 372 ? 14.64748 9.00662 21.99313 1.000 15.64606 372 GLY B CA 1
ATOM 6520 C C . GLY B 1 372 ? 13.87308 9.27525 20.72147 1.000 16.60516 372 GLY B C 1
ATOM 6521 O O . GLY B 1 372 ? 13.31552 8.33206 20.15098 1.000 17.22037 372 GLY B O 1
ATOM 6522 N N . ASP B 1 373 ? 13.78973 10.52264 20.26806 1.000 13.90323 373 ASP B N 1
ATOM 6523 C CA . ASP B 1 373 ? 13.18146 10.83092 18.98190 1.000 13.07845 373 ASP B CA 1
ATOM 6524 C C . ASP B 1 373 ? 14.26584 11.06781 17.94181 1.000 12.43955 373 ASP B C 1
ATOM 6525 O O . ASP B 1 373 ? 15.40167 11.42770 18.26091 1.000 15.05194 373 ASP B O 1
ATOM 6530 N N . ILE B 1 374 ? 13.88026 10.94380 16.68354 1.000 13.06067 374 ILE B N 1
ATOM 6531 C CA . ILE B 1 374 ? 14.71273 11.38709 15.57324 1.000 13.94696 374 ILE B CA 1
ATOM 6532 C C . ILE B 1 374 ? 14.34299 12.82945 15.23179 1.000 14.57033 374 ILE B C 1
ATOM 6533 O O . ILE B 1 374 ? 13.18274 13.13743 14.92368 1.000 15.27471 374 ILE B O 1
ATOM 6538 N N . THR B 1 375 ? 15.31881 13.72964 15.32052 1.000 12.86323 375 THR B N 1
ATOM 6539 C CA . THR B 1 375 ? 15.10459 15.10301 14.89774 1.000 13.24213 375 THR B CA 1
ATOM 6540 C C . THR B 1 375 ? 16.41925 15.63553 14.34806 1.000 13.18526 375 THR B C 1
ATOM 6541 O O . THR B 1 375 ? 17.34836 14.87146 14.06524 1.000 14.26015 375 THR B O 1
ATOM 6545 N N . CYS B 1 376 ? 16.50179 16.94609 14.15879 1.000 16.41052 376 CYS B N 1
ATOM 6546 C CA . CYS B 1 376 ? 17.72328 17.51816 13.62536 1.000 15.09918 376 CYS B CA 1
ATOM 6547 C C . CYS B 1 376 ? 18.19201 18.70101 14.45476 1.000 14.55847 376 CYS B C 1
ATOM 6548 O O . CYS B 1 376 ? 17.39350 19.45800 15.02370 1.000 16.60848 376 CYS B O 1
ATOM 6551 N N . PHE B 1 377 ? 19.50571 18.82362 14.52585 1.000 13.97847 377 PHE B N 1
ATOM 6552 C CA . PHE B 1 377 ? 20.15646 20.04283 14.95949 1.000 14.70963 377 PHE B CA 1
ATOM 6553 C C . PHE B 1 377 ? 20.53016 20.86771 13.74051 1.000 17.71236 377 PHE B C 1
ATOM 6554 O O . PHE B 1 377 ? 20.57330 20.37316 12.60824 1.000 17.17142 377 PHE B O 1
ATOM 6562 N N . GLY B 1 378 ? 20.74836 22.15052 13.97765 1.000 16.74854 378 GLY B N 1
ATOM 6563 C CA . GLY B 1 378 ? 21.12110 23.08127 12.92479 1.000 16.12531 378 GLY B CA 1
ATOM 6564 C C . GLY B 1 378 ? 22.50046 23.66600 13.15750 1.000 16.44567 378 GLY B C 1
ATOM 6565 O O . GLY B 1 378 ? 22.85873 24.01533 14.28912 1.000 15.34917 378 GLY B O 1
ATOM 6566 N N . LEU B 1 379 ? 23.26581 23.77842 12.07434 1.000 15.21138 379 LEU B N 1
ATOM 6567 C CA . LEU B 1 379 ? 24.46711 24.61553 12.02621 1.000 16.51977 379 LEU B CA 1
ATOM 6568 C C . LEU B 1 379 ? 24.34802 25.56545 10.83383 1.000 19.29177 379 LEU B C 1
ATOM 6569 O O . LEU B 1 379 ? 25.20340 25.58497 9.94362 1.000 18.23573 379 LEU B O 1
ATOM 6574 N N . PRO B 1 380 ? 23.27294 26.35668 10.76741 1.000 17.77273 380 PRO B N 1
ATOM 6575 C CA . PRO B 1 380 ? 23.09590 27.23361 9.60324 1.000 18.23649 380 PRO B CA 1
ATOM 6576 C C . PRO B 1 380 ? 24.24655 28.22341 9.49058 1.000 20.17650 380 PRO B C 1
ATOM 6577 O O . PRO B 1 380 ? 24.76698 28.71466 10.49558 1.000 19.83540 380 PRO B O 1
ATOM 6581 N N . LEU B 1 381 ? 24.67200 28.47101 8.25542 1.000 19.26064 381 LEU B N 1
ATOM 6582 C CA . LEU B 1 381 ? 25.64057 29.52454 7.98026 1.000 19.66479 381 LEU B CA 1
ATOM 6583 C C . LEU B 1 381 ? 24.94335 30.87557 8.01841 1.000 22.53480 381 LEU B C 1
ATOM 6584 O O . LEU B 1 381 ? 23.82858 31.03242 7.51045 1.000 22.82843 381 LEU B O 1
ATOM 6589 N N . VAL B 1 382 ? 25.60290 31.85765 8.62816 1.000 21.19317 382 VAL B N 1
ATOM 6590 C CA . VAL B 1 382 ? 25.07764 33.21518 8.70537 1.000 23.46889 382 VAL B CA 1
ATOM 6591 C C . VAL B 1 382 ? 26.12639 34.17584 8.16980 1.000 21.48357 382 VAL B C 1
ATOM 6592 O O . VAL B 1 382 ? 27.29276 34.12731 8.58182 1.000 23.32496 382 VAL B O 1
ATOM 6596 N N . LYS B 1 383 ? 25.71150 35.03899 7.24209 1.000 24.37423 383 LYS B N 1
ATOM 6597 C CA . LYS B 1 383 ? 26.59430 36.04951 6.66915 1.000 24.69689 383 LYS B CA 1
ATOM 6598 C C . LYS B 1 383 ? 26.74596 37.17901 7.67984 1.000 27.18883 383 LYS B C 1
ATOM 6599 O O . LYS B 1 383 ? 25.78860 37.90637 7.95699 1.000 29.20695 383 LYS B O 1
ATOM 6605 N N . PHE B 1 384 ? 27.94049 37.31393 8.24784 1.000 24.63821 384 PHE B N 1
ATOM 6606 C CA . PHE B 1 384 ? 28.14553 38.29705 9.29858 1.000 28.75997 384 PHE B CA 1
ATOM 6607 C C . PHE B 1 384 ? 28.07782 39.71336 8.74369 1.000 29.89426 384 PHE B C 1
ATOM 6608 O O . PHE B 1 384 ? 28.74882 40.04547 7.76065 1.000 29.09041 384 PHE B O 1
ATOM 6616 N N . THR B 1 385 ? 27.25630 40.54741 9.38407 1.000 25.46631 385 THR B N 1
ATOM 6617 C CA . THR B 1 385 ? 27.22533 41.98232 9.11329 1.000 27.21895 385 THR B CA 1
ATOM 6618 C C . THR B 1 385 ? 27.60637 42.75266 10.37052 1.000 27.40666 385 THR B C 1
ATOM 6619 O O . THR B 1 385 ? 28.69573 43.33174 10.42344 1.000 30.89700 385 THR B O 1
ATOM 6623 N N . THR B 1 386 ? 26.75636 42.75757 11.39519 1.000 28.99986 386 THR B N 1
ATOM 6624 C CA . THR B 1 386 ? 27.04910 43.42046 12.65605 1.000 29.49391 386 THR B CA 1
ATOM 6625 C C . THR B 1 386 ? 26.77865 42.45962 13.80237 1.000 29.09999 386 THR B C 1
ATOM 6626 O O . THR B 1 386 ? 26.02502 41.48870 13.66763 1.000 26.92740 386 THR B O 1
ATOM 6630 N N . ASP B 1 387 ? 27.40868 42.74745 14.94461 1.000 29.39394 387 ASP B N 1
ATOM 6631 C CA . ASP B 1 387 ? 27.12396 41.97671 16.14914 1.000 26.87658 387 ASP B CA 1
ATOM 6632 C C . ASP B 1 387 ? 25.64048 42.03434 16.48963 1.000 25.39430 387 ASP B C 1
ATOM 6633 O O . ASP B 1 387 ? 25.03958 41.02425 16.87394 1.000 25.15091 387 ASP B O 1
ATOM 6638 N N . GLU B 1 388 ? 25.02825 43.21121 16.33793 1.000 31.18669 388 GLU B N 1
ATOM 6639 C CA . GLU B 1 388 ? 23.63064 43.37709 16.72024 1.000 28.66216 388 GLU B CA 1
ATOM 6640 C C . GLU B 1 388 ? 22.70974 42.51238 15.86683 1.000 31.70253 388 GLU B C 1
ATOM 6641 O O . GLU B 1 388 ? 21.76522 41.90120 16.38158 1.000 27.33291 388 GLU B O 1
ATOM 6647 N N . ARG B 1 389 ? 22.96552 42.44606 14.55891 1.000 28.77889 389 ARG B N 1
ATOM 6648 C CA . ARG B 1 389 ? 22.11211 41.63821 13.69217 1.000 28.22861 389 ARG B CA 1
ATOM 6649 C C . ARG B 1 389 ? 22.26809 40.15374 13.99530 1.000 26.13006 389 ARG B C 1
ATOM 6650 O O . ARG B 1 389 ? 21.28774 39.40285 13.96224 1.000 25.63829 389 ARG B O 1
ATOM 6658 N N . LEU B 1 390 ? 23.49036 39.71944 14.31206 1.000 24.47950 390 LEU B N 1
ATOM 6659 C CA . LEU B 1 390 ? 23.70382 38.31899 14.65712 1.000 24.64633 390 LEU B CA 1
ATOM 6660 C C . LEU B 1 390 ? 22.92660 37.94041 15.91153 1.000 26.56528 390 LEU B C 1
ATOM 6661 O O . LEU B 1 390 ? 22.28280 36.88632 15.95429 1.000 26.00024 390 LEU B O 1
ATOM 6666 N N . GLU B 1 391 ? 22.95540 38.80002 16.93717 1.000 26.06323 391 GLU B N 1
ATOM 6667 C CA . GLU B 1 391 ? 22.15377 38.55063 18.13123 1.000 29.42578 391 GLU B CA 1
ATOM 6668 C C . GLU B 1 391 ? 20.66852 38.52674 17.80057 1.000 24.79056 391 GLU B C 1
ATOM 6669 O O . GLU B 1 391 ? 19.91965 37.69837 18.33270 1.000 27.50443 391 GLU B O 1
ATOM 6675 N N . GLU B 1 392 ? 20.21887 39.43346 16.92844 1.000 25.16249 392 GLU B N 1
ATOM 6676 C CA . GLU B 1 392 ? 18.80852 39.44474 16.54072 1.000 28.69773 392 GLU B CA 1
ATOM 6677 C C . GLU B 1 392 ? 18.39853 38.13720 15.86906 1.000 25.04016 392 GLU B C 1
ATOM 6678 O O . GLU B 1 392 ? 17.32611 37.59339 16.15804 1.000 26.72689 392 GLU B O 1
ATOM 6684 N N . ILE B 1 393 ? 19.23114 37.62376 14.95929 1.000 24.41794 393 ILE B N 1
ATOM 6685 C CA . ILE B 1 393 ? 18.92749 36.35820 14.29477 1.000 22.66148 393 ILE B CA 1
ATOM 6686 C C . ILE B 1 393 ? 18.76980 35.24299 15.31581 1.000 22.58578 393 ILE B C 1
ATOM 6687 O O . ILE B 1 393 ? 17.84985 34.42037 15.22333 1.000 23.11033 393 ILE B O 1
ATOM 6700 N N . ASP B 1 395 ? 18.02728 35.66631 18.60525 1.000 22.68880 395 ASP B N 1
ATOM 6701 C CA . ASP B 1 395 ? 16.80602 35.95665 19.35317 1.000 23.88707 395 ASP B CA 1
ATOM 6702 C C . ASP B 1 395 ? 15.57550 35.46833 18.59972 1.000 23.59104 395 ASP B C 1
ATOM 6703 O O . ASP B 1 395 ? 14.65281 34.90136 19.19643 1.000 24.22849 395 ASP B O 1
ATOM 6708 N N . LEU B 1 396 ? 15.55125 35.67387 17.28252 1.000 25.31739 396 LEU B N 1
ATOM 6709 C CA . LEU B 1 396 ? 14.39787 35.27337 16.48445 1.000 23.65591 396 LEU B CA 1
ATOM 6710 C C . LEU B 1 396 ? 14.24426 33.75607 16.44001 1.000 23.44791 396 LEU B C 1
ATOM 6711 O O . LEU B 1 396 ? 13.11921 33.24564 16.45039 1.000 23.88611 396 LEU B O 1
ATOM 6716 N N . HIS B 1 397 ? 15.35622 33.01607 16.37669 1.000 22.27384 397 HIS B N 1
ATOM 6717 C CA . HIS B 1 397 ? 15.26741 31.56000 16.45634 1.000 20.17470 397 HIS B CA 1
ATOM 6718 C C . HIS B 1 397 ? 14.65328 31.13349 17.78832 1.000 21.33872 397 HIS B C 1
ATOM 6719 O O . HIS B 1 397 ? 13.68770 30.36124 17.82113 1.000 21.58819 397 HIS B O 1
ATOM 6726 N N . ASN B 1 398 ? 15.17792 31.66445 18.89943 1.000 22.16150 398 ASN B N 1
ATOM 6727 C CA . ASN B 1 398 ? 14.63276 31.33624 20.21458 1.000 21.72750 398 ASN B CA 1
ATOM 6728 C C . ASN B 1 398 ? 13.15047 31.67115 20.30086 1.000 22.14009 398 ASN B C 1
ATOM 6729 O O . ASN B 1 398 ? 12.35754 30.88130 20.82776 1.000 26.16460 398 ASN B O 1
ATOM 6734 N N . ALA B 1 399 ? 12.75890 32.83806 19.78445 1.000 24.69458 399 ALA B N 1
ATOM 6735 C CA . ALA B 1 399 ? 11.37064 33.27596 19.87445 1.000 24.58636 399 ALA B CA 1
ATOM 6736 C C . ALA B 1 399 ? 10.44573 32.48450 18.96081 1.000 24.90186 399 ALA B C 1
ATOM 6737 O O . ALA B 1 399 ? 9.22548 32.53103 19.14620 1.000 31.28172 399 ALA B O 1
ATOM 6739 N N . ASN B 1 400 ? 10.99118 31.75907 17.98639 1.000 24.08958 400 ASN B N 1
ATOM 6740 C CA . ASN B 1 400 ? 10.17721 30.95171 17.08875 1.000 26.47275 400 ASN B CA 1
ATOM 6741 C C . ASN B 1 400 ? 10.30146 29.45469 17.35395 1.000 24.23475 400 ASN B C 1
ATOM 6742 O O . ASN B 1 400 ? 10.02238 28.64991 16.46222 1.000 26.19360 400 ASN B O 1
ATOM 6747 N N . GLY B 1 401 ? 10.68462 29.06558 18.56563 1.000 22.45660 401 GLY B N 1
ATOM 6748 C CA . GLY B 1 401 ? 10.66441 27.66082 18.93443 1.000 20.84796 401 GLY B CA 1
ATOM 6749 C C . GLY B 1 401 ? 11.87864 26.85006 18.54025 1.000 23.66998 401 GLY B C 1
ATOM 6750 O O . GLY B 1 401 ? 11.81187 25.61683 18.54922 1.000 21.01913 401 GLY B O 1
ATOM 6751 N N . CYS B 1 402 ? 12.99621 27.49922 18.20925 1.000 21.09265 402 CYS B N 1
ATOM 6752 C CA . CYS B 1 402 ? 14.22807 26.83121 17.78706 1.000 19.81344 402 CYS B CA 1
ATOM 6753 C C . CYS B 1 402 ? 15.34383 27.22119 18.74876 1.000 18.57843 402 CYS B C 1
ATOM 6754 O O . CYS B 1 402 ? 16.05614 28.21162 18.51646 1.000 20.03048 402 CYS B O 1
ATOM 6757 N N . PRO B 1 403 ? 15.54763 26.46498 19.82713 1.000 16.77858 403 PRO B N 1
ATOM 6758 C CA . PRO B 1 403 ? 16.54201 26.86086 20.83696 1.000 16.88951 403 PRO B CA 1
ATOM 6759 C C . PRO B 1 403 ? 17.94174 27.02367 20.26124 1.000 18.07860 403 PRO B C 1
ATOM 6760 O O . PRO B 1 403 ? 18.40395 26.21117 19.45400 1.000 17.36386 403 PRO B O 1
ATOM 6764 N N . ILE B 1 404 ? 18.62508 28.07708 20.71496 1.000 21.15696 404 ILE B N 1
ATOM 6765 C CA . ILE B 1 404 ? 19.97051 28.41999 20.27053 1.000 18.88075 404 ILE B CA 1
ATOM 6766 C C . ILE B 1 404 ? 20.96838 28.04235 21.36049 1.000 19.11695 404 ILE B C 1
ATOM 6767 O O . ILE B 1 404 ? 20.74416 28.32107 22.54499 1.000 18.62888 404 ILE B O 1
ATOM 6772 N N . PHE B 1 405 ? 22.06715 27.40616 20.96732 1.000 16.79652 405 PHE B N 1
ATOM 6773 C CA . PHE B 1 405 ? 23.21908 27.20709 21.84264 1.000 15.41931 405 PHE B CA 1
ATOM 6774 C C . PHE B 1 405 ? 24.28628 28.14581 21.29447 1.000 16.82037 405 PHE B C 1
ATOM 6775 O O . PHE B 1 405 ? 24.95798 27.83073 20.31063 1.000 16.97972 405 PHE B O 1
ATOM 6783 N N . ASN B 1 406 ? 24.38800 29.33735 21.89684 1.000 15.94917 406 ASN B N 1
ATOM 6784 C CA . ASN B 1 406 ? 25.12007 30.45064 21.30834 1.000 17.41582 406 ASN B CA 1
ATOM 6785 C C . ASN B 1 406 ? 26.61062 30.15341 21.17875 1.000 17.36751 406 ASN B C 1
ATOM 6786 O O . ASN B 1 406 ? 27.31772 30.06906 22.18918 1.000 16.66348 406 ASN B O 1
ATOM 6791 N N . PRO B 1 407 ? 27.12693 29.99597 19.96015 1.000 15.35306 407 PRO B N 1
ATOM 6792 C CA . PRO B 1 407 ? 28.55700 29.72098 19.78204 1.000 15.68611 407 PRO B CA 1
ATOM 6793 C C . PRO B 1 407 ? 29.41332 30.97614 19.75664 1.000 17.83364 407 PRO B C 1
ATOM 6794 O O . PRO B 1 407 ? 30.62929 30.88577 19.56179 1.000 18.16803 407 PRO B O 1
ATOM 6798 N N . HIS B 1 408 ? 28.80540 32.13874 19.96620 1.000 17.01568 408 HIS B N 1
ATOM 6799 C CA . HIS B 1 408 ? 29.51142 33.41559 19.97760 1.000 17.55059 408 HIS B CA 1
ATOM 6800 C C . HIS B 1 408 ? 29.77529 33.88339 21.39352 1.000 18.97254 408 HIS B C 1
ATOM 6801 O O . HIS B 1 408 ? 29.71025 35.07059 21.72549 1.000 21.20412 408 HIS B O 1
ATOM 6808 N N . ARG B 1 409 ? 30.08214 32.90432 22.23888 1.000 18.79585 409 ARG B N 1
ATOM 6809 C CA . ARG B 1 409 ? 30.30726 33.08440 23.65801 1.000 18.44612 409 ARG B CA 1
ATOM 6810 C C . ARG B 1 409 ? 31.40072 32.11171 24.05187 1.000 19.05731 409 ARG B C 1
ATOM 6811 O O . ARG B 1 409 ? 31.61637 31.09568 23.38375 1.000 20.71940 409 ARG B O 1
ATOM 6819 N N . TYR B 1 410 ? 32.07841 32.41436 25.15171 1.000 17.88480 410 TYR B N 1
ATOM 6820 C CA . TYR B 1 410 ? 33.17812 31.58040 25.61855 1.000 19.03188 410 TYR B CA 1
ATOM 6821 C C . TYR B 1 410 ? 32.96933 31.02070 27.01845 1.000 21.41929 410 TYR B C 1
ATOM 6822 O O . TYR B 1 410 ? 33.85372 30.31383 27.51518 1.000 20.94740 410 TYR B O 1
ATOM 6831 N N . THR B 1 411 ? 31.85189 31.31891 27.67642 1.000 16.89313 411 THR B N 1
ATOM 6832 C CA . THR B 1 411 ? 31.55950 30.74383 28.98256 1.000 16.00378 411 THR B CA 1
ATOM 6833 C C . THR B 1 411 ? 30.62024 29.55052 28.83641 1.000 14.61916 411 THR B C 1
ATOM 6834 O O . THR B 1 411 ? 29.87685 29.42130 27.85630 1.000 16.82006 411 THR B O 1
ATOM 6838 N N . LEU B 1 412 ? 30.66994 28.66678 29.83583 1.000 16.08338 412 LEU B N 1
ATOM 6839 C CA . LEU B 1 412 ? 29.78296 27.51182 29.86104 1.000 15.69276 412 LEU B CA 1
ATOM 6840 C C . LEU B 1 412 ? 28.32415 27.94574 29.80701 1.000 16.29968 412 LEU B C 1
ATOM 6841 O O . LEU B 1 412 ? 27.55976 27.49246 28.94651 1.000 18.11546 412 LEU B O 1
ATOM 6846 N N . GLU B 1 413 ? 27.91835 28.82442 30.71597 1.000 18.61982 413 GLU B N 1
ATOM 6847 C CA . GLU B 1 413 ? 26.49960 29.14869 30.80797 1.000 17.28839 413 GLU B CA 1
ATOM 6848 C C . GLU B 1 413 ? 26.00475 29.87251 29.56115 1.000 18.63364 413 GLU B C 1
ATOM 6849 O O . GLU B 1 413 ? 24.90769 29.58613 29.07048 1.000 20.27186 413 GLU B O 1
ATOM 6855 N N . GLU B 1 414 ? 26.77770 30.82750 29.04036 1.000 18.00894 414 GLU B N 1
ATOM 6856 C CA . GLU B 1 414 ? 26.27596 31.57963 27.89643 1.000 19.37034 414 GLU B CA 1
ATOM 6857 C C . GLU B 1 414 ? 26.25740 30.75563 26.61123 1.000 16.33584 414 GLU B C 1
ATOM 6858 O O . GLU B 1 414 ? 25.53244 31.11075 25.67293 1.000 18.75664 414 GLU B O 1
ATOM 6864 N N . GLY B 1 415 ? 27.03232 29.67464 26.55031 1.000 16.61382 415 GLY B N 1
ATOM 6865 C CA . GLY B 1 415 ? 27.01569 28.76233 25.41454 1.000 15.57241 415 GLY B CA 1
ATOM 6866 C C . GLY B 1 415 ? 25.78500 27.87937 25.32869 1.000 16.89370 415 GLY B C 1
ATOM 6867 O O . GLY B 1 415 ? 25.57944 27.24083 24.29029 1.000 16.18424 415 GLY B O 1
ATOM 6868 N N . GLY B 1 416 ? 24.97593 27.81723 26.38383 1.000 17.24065 416 GLY B N 1
ATOM 6869 C CA . GLY B 1 416 ? 23.68898 27.15833 26.31917 1.000 17.24764 416 GLY B CA 1
ATOM 6870 C C . GLY B 1 416 ? 23.72323 25.65570 26.43523 1.000 14.62934 416 GLY B C 1
ATOM 6871 O O . GLY B 1 416 ? 22.65009 25.02890 26.41824 1.000 16.72122 416 GLY B O 1
ATOM 6880 N N . LYS B 1 418 ? 26.18425 23.53582 28.79485 1.000 15.86744 418 LYS B N 1
ATOM 6881 C CA . LYS B 1 418 ? 26.46182 22.98970 30.13222 1.000 17.26373 418 LYS B CA 1
ATOM 6882 C C . LYS B 1 418 ? 25.78908 23.83734 31.21016 1.000 14.66945 418 LYS B C 1
ATOM 6883 O O . LYS B 1 418 ? 26.28600 24.90855 31.59008 1.000 15.17453 418 LYS B O 1
ATOM 6889 N N . GLN B 1 419 ? 24.66498 23.33948 31.71893 1.000 15.54032 419 GLN B N 1
ATOM 6890 C CA . GLN B 1 419 ? 23.92618 24.03314 32.75915 1.000 14.56058 419 GLN B CA 1
ATOM 6891 C C . GLN B 1 419 ? 24.71921 24.04447 34.06401 1.000 16.50558 419 GLN B C 1
ATOM 6892 O O . GLN B 1 419 ? 25.29006 23.03157 34.47634 1.000 17.60066 419 GLN B O 1
ATOM 6898 N N . THR B 1 420 ? 24.76241 25.20363 34.71185 1.000 15.78222 420 THR B N 1
ATOM 6899 C CA . THR B 1 420 ? 25.28000 25.28932 36.06860 1.000 19.00500 420 THR B CA 1
ATOM 6900 C C . THR B 1 420 ? 24.14161 25.04038 37.04199 1.000 18.66894 420 THR B C 1
ATOM 6901 O O . THR B 1 420 ? 23.07273 25.64211 36.92466 1.000 19.37660 420 THR B O 1
ATOM 6905 N N . ASP B 1 421 ? 24.36643 24.14852 37.99609 1.000 19.05820 421 ASP B N 1
ATOM 6906 C CA . ASP B 1 421 ? 23.47690 24.02276 39.13760 1.000 20.06935 421 ASP B CA 1
ATOM 6907 C C . ASP B 1 421 ? 24.33085 23.87271 40.39026 1.000 21.24325 421 ASP B C 1
ATOM 6908 O O . ASP B 1 421 ? 25.56454 23.93842 40.32718 1.000 18.58982 421 ASP B O 1
ATOM 6913 N N . GLU B 1 422 ? 23.66636 23.66737 41.53036 1.000 22.86088 422 GLU B N 1
ATOM 6914 C CA . GLU B 1 422 ? 24.38182 23.58149 42.80062 1.000 21.64765 422 GLU B CA 1
ATOM 6915 C C . GLU B 1 422 ? 25.37980 22.42925 42.80553 1.000 20.44211 422 GLU B C 1
ATOM 6916 O O . GLU B 1 422 ? 26.44922 22.53378 43.41783 1.000 21.74238 422 GLU B O 1
ATOM 6922 N N . ILE B 1 423 ? 25.04540 21.32249 42.13735 1.000 20.41024 423 ILE B N 1
ATOM 6923 C CA . ILE B 1 423 ? 25.95793 20.18187 42.08662 1.000 20.63421 423 ILE B CA 1
ATOM 6924 C C . ILE B 1 423 ? 27.20511 20.52146 41.28155 1.000 17.76891 423 ILE B C 1
ATOM 6925 O O . ILE B 1 423 ? 28.32727 20.19374 41.68969 1.000 16.63629 423 ILE B O 1
ATOM 6930 N N . GLN B 1 424 ? 27.03948 21.19704 40.13891 1.000 16.55333 424 GLN B N 1
ATOM 6931 C CA . GLN B 1 424 ? 28.20376 21.64491 39.37692 1.000 16.54376 424 GLN B CA 1
ATOM 6932 C C . GLN B 1 424 ? 29.08685 22.58177 40.20056 1.000 15.83223 424 GLN B C 1
ATOM 6933 O O . GLN B 1 424 ? 30.31568 22.47782 40.15741 1.000 16.71743 424 GLN B O 1
ATOM 6939 N N . LEU B 1 425 ? 28.48291 23.51254 40.95006 1.000 18.02193 425 LEU B N 1
ATOM 6940 C CA . LEU B 1 425 ? 29.27825 24.43207 41.76229 1.000 18.78456 425 LEU B CA 1
ATOM 6941 C C . LEU B 1 425 ? 29.98486 23.70906 42.90099 1.000 19.50629 425 LEU B C 1
ATOM 6942 O O . LEU B 1 425 ? 31.15538 23.99315 43.19413 1.000 20.55332 425 LEU B O 1
ATOM 6947 N N . ALA B 1 426 ? 29.28753 22.78100 43.56473 1.000 20.32275 426 ALA B N 1
ATOM 6948 C CA . ALA B 1 426 ? 29.91363 22.02262 44.64029 1.000 20.92359 426 ALA B CA 1
ATOM 6949 C C . ALA B 1 426 ? 31.06288 21.17715 44.11562 1.000 18.35092 426 ALA B C 1
ATOM 6950 O O . ALA B 1 426 ? 32.10392 21.05400 44.78000 1.000 19.28323 426 ALA B O 1
ATOM 6952 N N . PHE B 1 427 ? 30.89102 20.58623 42.92915 1.000 16.54010 427 PHE B N 1
ATOM 6953 C CA . PHE B 1 427 ? 31.94352 19.73702 42.38671 1.000 18.34955 427 PHE B CA 1
ATOM 6954 C C . PHE B 1 427 ? 33.17257 20.54980 41.98432 1.000 15.82760 427 PHE B C 1
ATOM 6955 O O . PHE B 1 427 ? 34.30312 20.10605 42.21349 1.000 16.81353 427 PHE B O 1
ATOM 6963 N N . LYS B 1 428 ? 32.98484 21.74734 41.40868 1.000 16.95597 428 LYS B N 1
ATOM 6964 C CA . LYS B 1 428 ? 34.15378 22.57988 41.11632 1.000 16.76912 428 LYS B CA 1
ATOM 6965 C C . LYS B 1 428 ? 34.91422 22.93617 42.38915 1.000 16.46642 428 LYS B C 1
ATOM 6966 O O . LYS B 1 428 ? 36.15147 22.94677 42.39646 1.000 19.94297 428 LYS B O 1
ATOM 6972 N N . ARG B 1 429 ? 34.19840 23.21598 43.48932 1.000 17.69243 429 ARG B N 1
ATOM 6973 C CA . ARG B 1 429 ? 34.89371 23.48114 44.74319 1.000 20.69170 429 ARG B CA 1
ATOM 6974 C C . ARG B 1 429 ? 35.62960 22.24530 45.24367 1.000 20.27005 429 ARG B C 1
ATOM 6975 O O . ARG B 1 429 ? 36.71741 22.36194 45.82346 1.000 23.73813 429 ARG B O 1
ATOM 6983 N N . GLU B 1 430 ? 35.06042 21.05827 45.00948 1.000 19.44589 430 GLU B N 1
ATOM 6984 C CA . GLU B 1 430 ? 35.71961 19.81908 45.40534 1.000 22.75806 430 GLU B CA 1
ATOM 6985 C C . GLU B 1 430 ? 36.96844 19.56995 44.56709 1.000 19.13724 430 GLU B C 1
ATOM 6986 O O . GLU B 1 430 ? 38.01790 19.18790 45.10334 1.000 23.79952 430 GLU B O 1
ATOM 6992 N N . ALA B 1 431 ? 36.88543 19.80626 43.26029 1.000 18.59530 431 ALA B N 1
ATOM 6993 C CA . ALA B 1 431 ? 37.97388 19.46186 42.35304 1.000 18.70843 431 ALA B CA 1
ATOM 6994 C C . ALA B 1 431 ? 38.93958 20.61330 42.10282 1.000 21.77930 431 ALA B C 1
ATOM 6995 O O . ALA B 1 431 ? 40.03980 20.37877 41.59345 1.000 21.90592 431 ALA B O 1
ATOM 6997 N N . ASP B 1 432 ? 38.56607 21.84616 42.45173 1.000 18.08342 432 ASP B N 1
ATOM 6998 C CA . ASP B 1 432 ? 39.39274 23.00748 42.14462 1.000 18.33392 432 ASP B CA 1
ATOM 6999 C C . ASP B 1 432 ? 39.10930 24.10015 43.17097 1.000 19.23546 432 ASP B C 1
ATOM 7000 O O . ASP B 1 432 ? 38.61788 25.17765 42.81242 1.000 17.80425 432 ASP B O 1
ATOM 7005 N N . PRO B 1 433 ? 39.40139 23.86229 44.45295 1.000 19.47946 433 PRO B N 1
ATOM 7006 C CA . PRO B 1 433 ? 39.00659 24.83912 45.48456 1.000 21.11828 433 PRO B CA 1
ATOM 7007 C C . PRO B 1 433 ? 39.57040 26.23525 45.26606 1.000 22.93213 433 PRO B C 1
ATOM 7008 O O . PRO B 1 433 ? 38.91664 27.21722 45.64231 1.000 23.24802 433 PRO B O 1
ATOM 7012 N N . LYS B 1 434 ? 40.74762 26.36472 44.65842 1.000 19.33604 434 LYS B N 1
ATOM 7013 C CA . LYS B 1 434 ? 41.33678 27.68480 44.42795 1.000 19.64145 434 LYS B CA 1
ATOM 7014 C C . LYS B 1 434 ? 40.90865 28.31202 43.10866 1.000 18.79187 434 LYS B C 1
ATOM 7015 O O . LYS B 1 434 ? 41.33786 29.43259 42.81225 1.000 21.77831 434 LYS B O 1
ATOM 7021 N N . GLY B 1 435 ? 40.09165 27.63109 42.31032 1.000 17.46083 435 GLY B N 1
ATOM 7022 C CA . GLY B 1 435 ? 39.64381 28.20215 41.04887 1.000 18.12657 435 GLY B CA 1
ATOM 7023 C C . GLY B 1 435 ? 40.75608 28.43642 40.05061 1.000 19.98034 435 GLY B C 1
ATOM 7024 O O . GLY B 1 435 ? 40.75199 29.44809 39.33700 1.000 20.90198 435 GLY B O 1
ATOM 7025 N N . LEU B 1 436 ? 41.70866 27.51061 39.97709 1.000 16.07075 436 LEU B N 1
ATOM 7026 C CA . LEU B 1 436 ? 42.83437 27.62598 39.05965 1.000 18.67930 436 LEU B CA 1
ATOM 7027 C C . LEU B 1 436 ? 42.62320 26.89985 37.73799 1.000 15.52813 436 LEU B C 1
ATOM 7028 O O . LEU B 1 436 ? 43.42583 27.08855 36.81616 1.000 17.25521 436 LEU B O 1
ATOM 7033 N N . LEU B 1 437 ? 41.56743 26.08985 37.61295 1.000 15.55489 437 LEU B N 1
ATOM 7034 C CA . LEU B 1 437 ? 41.30871 25.33012 36.39038 1.000 14.44584 437 LEU B CA 1
ATOM 7035 C C . LEU B 1 437 ? 40.44127 26.14996 35.44544 1.000 14.61788 437 LEU B C 1
ATOM 7036 O O . LEU B 1 437 ? 39.25123 26.36048 35.70635 1.000 16.46324 437 LEU B O 1
ATOM 7041 N N . ASN B 1 438 ? 41.03509 26.56470 34.33096 1.000 14.55758 438 ASN B N 1
ATOM 7042 C CA . ASN B 1 438 ? 40.35056 27.29760 33.27295 1.000 14.46626 438 ASN B CA 1
ATOM 7043 C C . ASN B 1 438 ? 39.50035 28.44360 33.82757 1.000 15.91576 438 ASN B C 1
ATOM 7044 O O . ASN B 1 438 ? 38.28518 28.48474 33.61227 1.000 15.68926 438 ASN B O 1
ATOM 7049 N N . PRO B 1 439 ? 40.10837 29.38715 34.53952 1.000 15.52091 439 PRO B N 1
ATOM 7050 C CA . PRO B 1 439 ? 39.31420 30.44921 35.16334 1.000 17.85228 439 PRO B CA 1
ATOM 7051 C C . PRO B 1 439 ? 38.58541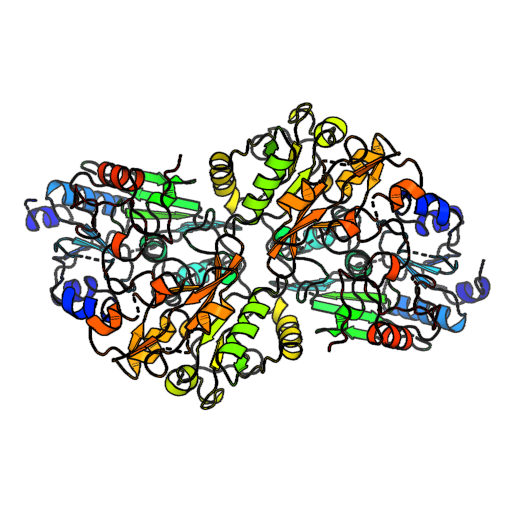 31.28116 34.12067 1.000 17.43818 439 PRO B C 1
ATOM 7052 O O . PRO B 1 439 ? 39.01821 31.40570 32.97105 1.000 16.96397 439 PRO B O 1
ATOM 7056 N N . GLY B 1 440 ? 37.46219 31.85769 34.54332 1.000 16.92691 440 GLY B N 1
ATOM 7057 C CA . GLY B 1 440 ? 36.66417 32.69767 33.67863 1.000 17.08166 440 GLY B CA 1
ATOM 7058 C C . GLY B 1 440 ? 35.68431 31.96153 32.78877 1.000 18.43330 440 GLY B C 1
ATOM 7059 O O . GLY B 1 440 ? 34.84092 32.61368 32.16573 1.000 21.56898 440 GLY B O 1
ATOM 7060 N N . LYS B 1 441 ? 35.75339 30.63585 32.71237 1.000 17.68513 441 LYS B N 1
ATOM 7061 C CA . LYS B 1 441 ? 34.86221 29.87385 31.84301 1.000 18.77442 441 LYS B CA 1
ATOM 7062 C C . LYS B 1 441 ? 33.52912 29.55157 32.50113 1.000 18.27074 441 LYS B C 1
ATOM 7063 O O . LYS B 1 441 ? 32.55629 29.26222 31.79145 1.000 18.39550 441 LYS B O 1
ATOM 7077 N N . ILE B 1 443 ? 30.69463 31.24240 34.73404 1.000 18.07541 443 ILE B N 1
ATOM 7078 C CA . ILE B 1 443 ? 30.26824 32.52331 35.29333 1.000 20.25280 443 ILE B CA 1
ATOM 7079 C C . ILE B 1 443 ? 29.86713 32.37709 36.75358 1.000 20.39306 443 ILE B C 1
ATOM 7080 O O . ILE B 1 443 ? 30.20240 33.22582 37.59032 1.000 22.43224 443 ILE B O 1
ATOM 7085 N N . ALA B 1 444 ? 29.15190 31.30073 37.08878 1.000 22.13743 444 ALA B N 1
ATOM 7086 C CA . ALA B 1 444 ? 28.61049 31.18345 38.43856 1.000 23.73003 444 ALA B CA 1
ATOM 7087 C C . ALA B 1 444 ? 29.69662 31.05044 39.49728 1.000 20.58841 444 ALA B C 1
ATOM 7088 O O . ALA B 1 444 ? 29.45464 31.39290 40.65933 1.000 23.74023 444 ALA B O 1
ATOM 7090 N N . TRP B 1 445 ? 30.88308 30.57192 39.11770 1.000 20.02948 445 TRP B N 1
ATOM 7091 C CA . TRP B 1 445 ? 31.99167 30.47992 40.06043 1.000 19.94969 445 TRP B CA 1
ATOM 7092 C C . TRP B 1 445 ? 32.51323 31.86115 40.42587 1.000 22.88433 445 TRP B C 1
ATOM 7093 O O . TRP B 1 445 ? 32.86137 32.11367 41.58782 1.000 23.88648 445 TRP B O 1
ATOM 7104 N N . ASP B 1 446 ? 32.57376 32.76693 39.44467 1.000 22.69743 446 ASP B N 1
ATOM 7105 C CA . ASP B 1 446 ? 33.08918 34.11306 39.66126 1.000 24.48588 446 ASP B CA 1
ATOM 7106 C C . ASP B 1 446 ? 32.05295 35.04306 40.28202 1.000 25.36837 446 ASP B C 1
ATOM 7107 O O . ASP B 1 446 ? 32.42165 36.00578 40.96902 1.000 28.72762 446 ASP B O 1
ATOM 7112 N N . ASP B 1 447 ? 30.76955 34.79343 40.04334 1.000 27.80435 447 ASP B N 1
ATOM 7113 C CA . ASP B 1 447 ? 29.70667 35.71751 40.43363 1.000 31.46820 447 ASP B CA 1
ATOM 7114 C C . ASP B 1 447 ? 28.68518 34.99734 41.30110 1.000 32.38589 447 ASP B C 1
ATOM 7115 O O . ASP B 1 447 ? 27.76412 34.35045 40.77359 1.000 32.24326 447 ASP B O 1
ATOM 7120 N N . PRO B 1 448 ? 28.79141 35.08836 42.62912 1.000 40.89369 448 PRO B N 1
ATOM 7121 C CA . PRO B 1 448 ? 27.77826 34.46431 43.49527 1.000 43.77093 448 PRO B CA 1
ATOM 7122 C C . PRO B 1 448 ? 26.39658 35.08711 43.36305 1.000 45.52981 448 PRO B C 1
ATOM 7123 O O . PRO B 1 448 ? 25.43264 34.52493 43.89582 1.000 51.87219 448 PRO B O 1
ATOM 7127 N N . ASP B 1 449 ? 26.27150 36.22293 42.67969 1.000 40.49256 449 ASP B N 1
ATOM 7128 C CA . ASP B 1 449 ? 24.98080 36.84503 42.42317 1.000 43.93474 449 ASP B CA 1
ATOM 7129 C C . ASP B 1 449 ? 24.36473 36.41308 41.10335 1.000 42.93004 449 ASP B C 1
ATOM 7130 O O . ASP B 1 449 ? 23.20027 36.73648 40.84732 1.000 51.29871 449 ASP B O 1
ATOM 7135 N N . TYR B 1 450 ? 25.11118 35.70506 40.26159 1.000 33.48724 450 TYR B N 1
ATOM 7136 C CA . TYR B 1 450 ? 24.59008 35.30317 38.96458 1.000 38.09577 450 TYR B CA 1
ATOM 7137 C C . TYR B 1 450 ? 23.48430 34.26928 39.14405 1.000 38.60859 450 TYR B C 1
ATOM 7138 O O . TYR B 1 450 ? 23.64119 33.29639 39.88826 1.000 34.79977 450 TYR B O 1
ATOM 7147 N N . ASP B 1 451 ? 22.35819 34.49283 38.47072 1.000 40.64974 451 ASP B N 1
ATOM 7148 C CA . ASP B 1 451 ? 21.21622 33.58318 38.52945 1.000 42.37480 451 ASP B CA 1
ATOM 7149 C C . ASP B 1 451 ? 21.46752 32.45402 37.53986 1.000 45.11905 451 ASP B C 1
ATOM 7150 O O . ASP B 1 451 ? 21.21192 32.59059 36.34037 1.000 43.35413 451 ASP B O 1
ATOM 7155 N N . PHE B 1 452 ? 21.97426 31.32873 38.04107 1.000 41.18851 452 PHE B N 1
ATOM 7156 C CA . PHE B 1 452 ? 22.20598 30.16800 37.19112 1.000 33.44767 452 PHE B CA 1
ATOM 7157 C C . PHE B 1 452 ? 20.95279 29.32928 36.97355 1.000 36.25353 452 PHE B C 1
ATOM 7158 O O . PHE B 1 452 ? 21.01314 28.33816 36.23749 1.000 34.46640 452 PHE B O 1
ATOM 7166 N N . ASN B 1 453 ? 19.83275 29.69170 37.59346 1.000 36.69641 453 ASN B N 1
ATOM 7167 C CA . ASN B 1 453 ? 18.58171 28.96027 37.43667 1.000 44.61950 453 ASN B CA 1
ATOM 7168 C C . ASN B 1 453 ? 17.70986 29.49471 36.30746 1.000 46.77079 453 ASN B C 1
ATOM 7169 O O . ASN B 1 453 ? 16.54451 29.10075 36.20134 1.000 49.72195 453 ASN B O 1
ATOM 7174 N N . SER B 1 454 ? 18.24225 30.37453 35.47028 1.000 51.91286 454 SER B N 1
ATOM 7175 C CA . SER B 1 454 ? 17.56540 30.80393 34.26095 1.000 58.68084 454 SER B CA 1
ATOM 7176 C C . SER B 1 454 ? 18.09368 29.97309 33.08946 1.000 57.85755 454 SER B C 1
ATOM 7177 O O . SER B 1 454 ? 18.72149 28.92708 33.28837 1.000 57.16686 454 SER B O 1
ATOM 7180 N N . GLY B 1 455 ? 17.85687 30.43188 31.86600 1.000 59.46787 455 GLY B N 1
ATOM 7181 C CA . GLY B 1 455 ? 18.18498 29.62030 30.71173 1.000 55.21953 455 GLY B CA 1
ATOM 7182 C C . GLY B 1 455 ? 17.17816 28.50397 30.54534 1.000 54.55736 455 GLY B C 1
ATOM 7183 O O . GLY B 1 455 ? 16.95796 27.70997 31.46640 1.000 53.19041 455 GLY B O 1
ATOM 7184 N N . LYS B 1 456 ? 16.54654 28.43805 29.37677 1.000 54.04126 456 LYS B N 1
ATOM 7185 C CA . LYS B 1 456 ? 15.44877 27.49180 29.18364 1.000 54.19186 456 LYS B CA 1
ATOM 7186 C C . LYS B 1 456 ? 15.96877 26.10436 28.81545 1.000 52.61562 456 LYS B C 1
ATOM 7187 O O . LYS B 1 456 ? 15.92499 25.17376 29.62659 1.000 53.49971 456 LYS B O 1
ATOM 7193 N N . VAL B 1 457 ? 16.47001 25.95707 27.59527 1.000 42.73109 457 VAL B N 1
ATOM 7194 C CA . VAL B 1 457 ? 16.81508 24.65898 27.02785 1.000 36.27164 457 VAL B CA 1
ATOM 7195 C C . VAL B 1 457 ? 18.32059 24.47571 27.16419 1.000 32.85925 457 VAL B C 1
ATOM 7196 O O . VAL B 1 457 ? 19.10305 25.21519 26.55674 1.000 38.20438 457 VAL B O 1
ATOM 7200 N N . TRP B 1 458 ? 18.73281 23.49888 27.96845 1.000 27.41262 458 TRP B N 1
ATOM 7201 C CA . TRP B 1 458 ? 20.14110 23.17275 28.15235 1.000 24.86906 458 TRP B CA 1
ATOM 7202 C C . TRP B 1 458 ? 20.42343 21.82587 27.51131 1.000 24.14503 458 TRP B C 1
ATOM 7203 O O . TRP B 1 458 ? 19.69073 20.86138 27.74494 1.000 24.96610 458 TRP B O 1
ATOM 7214 N N . LEU B 1 459 ? 21.48918 21.76322 26.71715 1.000 22.85422 459 LEU B N 1
ATOM 7215 C CA . LEU B 1 459 ? 21.81289 20.50687 26.04789 1.000 22.74884 459 LEU B CA 1
ATOM 7216 C C . LEU B 1 459 ? 22.32613 19.47776 27.04412 1.000 21.12429 459 LEU B C 1
ATOM 7217 O O . LEU B 1 459 ? 21.94058 18.30036 26.98037 1.000 21.63606 459 LEU B O 1
ATOM 7222 N N . PHE B 1 460 ? 23.17613 19.90879 27.97570 1.000 19.73391 460 PHE B N 1
ATOM 7223 C CA . PHE B 1 460 ? 23.71189 19.09193 29.06056 1.000 18.88146 460 PHE B CA 1
ATOM 7224 C C . PHE B 1 460 ? 23.04984 19.57983 30.35019 1.000 19.42216 460 PHE B C 1
ATOM 7225 O O . PHE B 1 460 ? 23.58271 20.44861 31.04909 1.000 18.78140 460 PHE B O 1
ATOM 7233 N N . LYS B 1 461 ? 21.88634 19.01859 30.65812 1.000 22.48028 461 LYS B N 1
ATOM 7234 C CA . LYS B 1 461 ? 21.15833 19.40564 31.86080 1.000 23.26693 461 LYS B CA 1
ATOM 7235 C C . LYS B 1 461 ? 21.91004 18.95044 33.10723 1.000 24.23915 461 LYS B C 1
ATOM 7236 O O . LYS B 1 461 ? 22.62265 17.94305 33.10028 1.000 22.25621 461 LYS B O 1
ATOM 7242 N N . GLY B 1 462 ? 21.76559 19.72343 34.18182 1.000 22.92290 462 GLY B N 1
ATOM 7243 C CA . GLY B 1 462 ? 22.42485 19.39352 35.42754 1.000 22.63697 462 GLY B CA 1
ATOM 7244 C C . GLY B 1 462 ? 21.85711 18.13875 36.06751 1.000 22.39806 462 GLY B C 1
ATOM 7245 O O . GLY B 1 462 ? 20.78718 17.64385 35.71766 1.000 25.64244 462 GLY B O 1
ATOM 7246 N N . LEU B 1 463 ? 22.60972 17.61146 37.03609 1.000 22.04625 463 LEU B N 1
ATOM 7247 C CA . LEU B 1 463 ? 22.21625 16.38378 37.72162 1.000 26.32030 463 LEU B CA 1
ATOM 7248 C C . LEU B 1 463 ? 21.11402 16.58395 38.75055 1.000 26.95200 463 LEU B C 1
ATOM 7249 O O . LEU B 1 463 ? 20.40510 15.62124 39.06392 1.000 29.13620 463 LEU B O 1
ATOM 7254 N N . LYS B 1 464 ? 20.96112 17.78973 39.29654 1.000 26.40841 464 LYS B N 1
ATOM 7255 C CA . LYS B 1 464 ? 20.00968 17.98744 40.38312 1.000 28.63798 464 LYS B CA 1
ATOM 7256 C C . LYS B 1 464 ? 18.59131 17.72631 39.89110 1.000 39.07132 464 LYS B C 1
ATOM 7257 O O . LYS B 1 464 ? 18.17180 18.25695 38.85895 1.000 43.45152 464 LYS B O 1
ATOM 7263 N N . GLN B 1 465 ? 17.86089 16.89461 40.62763 1.000 43.18408 465 GLN B N 1
ATOM 7264 C CA . GLN B 1 465 ? 16.50400 16.49944 40.28059 1.000 47.04484 465 GLN B CA 1
ATOM 7265 C C . GLN B 1 465 ? 15.50808 17.19999 41.19592 1.000 53.70996 465 GLN B C 1
ATOM 7266 O O . GLN B 1 465 ? 15.86851 17.77710 42.22471 1.000 57.68535 465 GLN B O 1
ATOM 7272 N N . ALA B 1 466 ? 14.23819 17.13741 40.80855 1.000 58.31366 466 ALA B N 1
ATOM 7273 C CA . ALA B 1 466 ? 13.16980 17.75687 41.58456 1.000 61.35317 466 ALA B CA 1
ATOM 7274 C C . ALA B 1 466 ? 12.42935 16.72044 42.42495 1.000 66.57859 466 ALA B C 1
ATOM 7275 O O . ALA B 1 466 ? 12.09167 15.63949 41.94029 1.000 72.13840 466 ALA B O 1
#

Radius of gyration: 30.48 Å; Cα contacts (8 Å, |Δi|>4): 2129; chains: 2; bounding box: 81×86×62 Å

Secondary structure (DSSP, 8-state):
---HHHHHHTTTTSEEE--HHHHHHTT--SGGGSHHHHHHSTT---SEEEE-SSHHHHHHHHHHHHHTT--EEEESSS--SSS---TT-SEEEE-----EEEEETTEEEE-TT-BHHHHHHHHHHHHSEEE---TTTTT-BHHHHHHH----TTHHHH--TTSTTS---EEEE---S--EEEE-TTGGGGTTTSTTTT-EEEEE--EEE---BPP--EESSHHHHHHHHHHHHT-TTS--S--EEE-TTHHHHH--TTGGG--TT-EEEE--BHHHHHHHHHHHHHTT-B----HHHH-S-TTPPPGGGGSTHHHHHHHHHH-TTEEE--EEE-TT-HHHHHH----TTTEE-EEEEEEETTEEEEEE--EEE---HHHHHH--HHHHTT--B--SS--STTTT-----HHHHHHHHHH-TT--BSTT--TTT-TT--TT--S--SS--S---/---HHHHHHT-TTSEEE--HHHHHHTT--SGGGSHHHHHHTTT---SEEEE-SSHHHHHHHHHHHHHHT--EEEESSS--SSS---TT-SEEEE-----EEEEETTEEEE-TT-BHHHHHHHHHHHHSEEE---TTTTT-BHHHHHHH----TTHHHH--TTSTTS---EEEE---S--EEEE-TTGGGGTTTSTTTT-EEEEE--EEE---BPP--EESSHHHHHHHHHHHHT-TTS--S--EEE-TTHHHHH--TTGGG--TT-EEEE--BHHHHHHHHHHHHHTT-B----TTTS---TTPPPGGGGSTHHHHHHHHHH-TTEEE--EEE-TT-HHHHHH----TTTEE-EEEEEEETTEEEEEE--EEE---HHHHHH--HHHHTT--B--SS--STTTT-----HHHHHHHHHH-TT--BSTT--TTT-TTS-TT--S--SS--S---

Organism: Hoeflea phototrophica (strain DSM 17068 / NCIMB 14078 / DFL-43) (NCBI:txid411684)

Nearest PDB structures (foldseek):
  6v43-assembly1_A  TM=1.002E+00  e=1.595E-91  Hoeflea phototrophica DFL-43
  2uuu-assembly2_C  TM=7.463E-01  e=6.240E-17  Dictyostelium discoideum
  2uuu-assembly1_B  TM=7.224E-01  e=2.514E-16  Dictyostelium discoideum
  3s1c-assembly1_A  TM=6.906E-01  e=1.919E-15  Zea mays
  1hsk-assembly1_A  TM=4.743E-01  e=4.877E-09  Staphylococcus aureus

Solvent-accessible surface area: 34000 Å² total

InterPro domains:
  IPR006094 FAD linked oxidase, N-terminal [PF01565] (46-177)
  IPR016164 FAD-linked oxidase-like, C-terminal [SSF55103] (220-444)
  IPR016166 FAD-binding domain, PCMH-type [PS51387] (40-214)
  IPR016169 FAD-binding, type PCMH, subdomain 2 [G3DSA:3.30.465.10] (17-230)
  IPR036318 FAD-binding, type PCMH-like superfamily [SSF56176] (4-214)

Sequence (906 aa):
GHNIEALTAELDGIRIEDNEKIVQQKSRDFYWYSPLLKRQLDHVTGDLVVSPKTEAELIRVLKACYRHEVPVTPRGTGTGNYGQAPLSGGVVLSLADNDIREIKPGWVICGPGVICSDLDKAARAHSGQELRHPSTYHTATVGGFIAGGSGGIGSINWGGLRDFGNIIRLRVVTEQEPQVLELTGEDLHKVTHAYGTNGIITEIEPLAPAYDWIDAVGFDSFDTAAAYANALARQDGILTKLVSVVAAPCPFDYFKRHQKFLKEGQSVVLVVAAQSHDAFKAFSARSGGEIIFDATTAGDLKGLPPLFELSWNHTTLRALRVDPAWTYLQVLYPFPNQLELTAKDRFPGELISHLEFVRFDGDITCFGLPLVKFTTDERLEEIDLHNANGCPIFNPHRYTLEEGGKQTDEIQLAFKREADPKGLLNPGKIAWDDPDYDFNSGKVWLFKGLKQAGHNIEALTAELDGIRIEDNEKIVQQKSRDFYWYSPLLKRQLDHVTGDLVVSPKTEAELIRVLKACYRHEVPVTPRGTGTGNYGQAPLSGGVVLSLADNDIREIKPGWVICGPGVICSDLDKAARAHSGQELRHPSTYHTATVGGFIAGGSGGIGSINWGGLRDFGNIIRLRVVTEQEPQVLELTGEDLHKVTHAYGTNGIITEIEPLAPAYDWIDAVGFDSFDTAAAYANALARQDGILTKLVSVVAAPCPFDYFKRHQKFLKEGQSVVLVVAAQSHDAFKAFSARSGGEIIFDATTAGDLKGLPPLFELSWNHTTLRALRVDPAWTYLQVLYPFPNQLELTAKDRFPGELISHLEFVRFDGDITCFGLPLVKFTTDERLEEIDLHNANGCPIFNPHRYTLEEGGKQTDEIQLAFKREADPKGLLNPGKIAWDDPDYDFNSGKVWLFKGLKQA

Foldseek 3Di:
DADVVQLVVLQPPWDKAQDQVVQAVLQAAQLVLFVLSCVVCVPDGARMETEGLAVVSVQSNVLSCVVRVFFEFEDQQRHFHQSLGAPPHGYHYYDLSKAWDDADAFKTKMFQNHQQLNQQVVNCVVPQKHQCDALSRRGGTNNCCFQANWAAQNLLPVNISLDPPSWAWFWWWFDNRTDTDIDGDCRCLLRGNNSFLQTGGTMTMGIGGHFDAKKWFKDLFQLLLVVVLLVVSPPVPFDKRWWKKWAPPLCCVFQPVCNVLDDHNIIDIIIGGPVRVVVVVVVCVVRVTHISDIRVPPPDDPPHDGCSCCADCNVVVRVCVVPVQKHWWKKFQDPPCQSVLQVVCCVPPQKIWMWIWGQHPNDIHIMTTIIGRDDDPVVVVVVCVCVVSRIDTQGSSHQASQNSQLQDDPVSQVSSCVRPVPSSYNHPSPVNPDVPDPSVDDDHHRNDDPDDD/DACVVVLVVQQPPWDKDQDQVVQAVLQAAQQVLFVLSCVVCVPDTARMETEDLAVVSVQSNVLSCVVSVFFEFEDQQRHFHQSLGAPPHGYHYYDLNKAWDDADAWKTKMFFNHQQLNQQVVNCVVPQKHQCDALSRRGGTPNCCFQAHWAAFNLLPVNISLDPPSWAWWWWWFDNRIDTDIDGDCRCLLRGNNSQLQTDTTMTMGIDGNFDAKKWFKDLFQLLLQVVLLVVSPPPPFDKRWWKKWFPPLCCVQQPVCNVLDDHNIIDIIIGGPVRVVVVVVVCVVSVTHISDIRVPNPDCPPHDGCSCCADCNVSVRVCVVPVQKHWWKKAQDPPCQSVLQVVCCVPPQKIWMWIWGQDPNDIHIITTIIGRDDDPVVVVVVCVCVVSRIDTQGSSHQASQNSLLQDDPVSQVSSCVRPVSSSYRHPSPCNPDVPDDSVDRDHHRNDDPDDD